Protein AF-A0A819C8R0-F1 (afdb_monomer)

InterPro domains:
  IPR006133 DNA-directed DNA polymerase, family B, exonuclease domain [PF03104] (567-749)
  IPR006134 DNA-directed DNA polymerase, family B, multifunctional domain [PF00136] (825-1023)
  IPR006172 DNA-directed DNA polymerase, family B [SM00486] (573-1024)
  IPR012337 Ribonuclease H-like superfamily [SSF53098] (29-832)
  IPR023211 DNA polymerase, palm domain superfamily [G3DSA:3.90.1600.10] (871-946)
  IPR030559 DNA polymerase zeta catalytic subunit [PTHR45812] (286-1024)
  IPR036397 Ribonuclease H superfamily [G3DSA:3.30.420.10] (570-867)
  IPR043502 DNA/RNA polymerase superfamily [SSF56672] (833-1024)
  IPR056435 DNA polymerase delta/zeta catalytic subunit, N-terminal domain [PF24055] (55-129)
  IPR056447 DNA polymerase zeta catalytic subunit, N-terminal [PF24065] (1-54)

Foldseek 3Di:
DWKFAQFDKDKDKFAADPVFGDQAFPLGGGDGIAIWMWGWAATLVLFIETETEDDDFDKKKWFDPDPDVVVQSLQQLLLLQLLQVVDPPRDNPDHFWRDKDWDWFAAFFFADPGTTIIIITTTRDQVCLVVSQVCLQVCSGPSDRTFIFPSVQRRVLVVLLVLVFFHRDMWDFDDKDWQDAPDDPDDDDDDDDDDDDD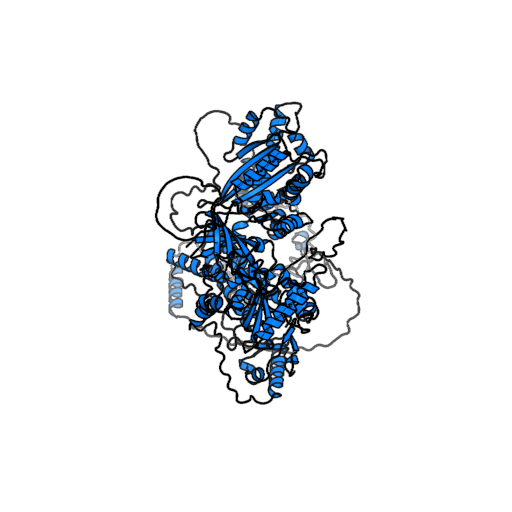PRHHDQFLGPTYIYDYPVRTPSDQDAQQPDANNVLLVVLVVVVVVLCVVVVPPDDLDQDDDPDDDDDDDDPLQVVLLVLLVVLLVVDDFFDPPPPPPPPFPPSNDDDDDPVVVVVVCVVPDDDDPVVVVVVPPPDDDDDDDDDDDDDDDDDDDDDDDPDDDDDDDDPPDPDDDDDDDDDDDDDDDDDDDDDDDDDDDDDDDDDDPVVVVVVVVVVVVVPDDDDDDDDDDPCPDDDDPPDDPDPPDDPDVPPPVPDDDDDFFDDWDDDPPDTDTDDDPDVVRVVQPPDPDPDDDPDPDDDDDDDDDDDPDDDDDVVVVVVCVVPVVVVVVVVPVVPPPPDDDDDDDDDDDDDDPDPDPDDPPPDDDDDDFDQPSFRFAKEKEKFWAWFDPDFPDDDLVPIFTFKMKIKIWTADSSGIDIAIEMEGEPCQFPPPCVPVLQVVLVPDPRYYYDYDHGRVVRLVVVLVCLSVRVGQEYEALACVNGVLSSQSSCCPVPVDRSLLSNASRNDDSDPVSVVLQVVCNDDPHHGDRHSHHYDNQLLLCVVQDDDPDSDLQVLCCVQVVDGDDDDGSNQLSCLRNDPPPDVVVSSVSVVVSVVNSNCRRVSSVVSCVSSVVQLLLSSLSSSLSHHSVCSRVPDLLSSLCSLLVSLCVSVSYIGTFFDQVLLLPFDAFPDDDDDDDDPDDDDPDDDDDDDDDLVVLVVCLVQLDGSNFWNFASVCSSDQDWDDFGSRTDHDHSSVSSPADSVPFWRQDSVRTIGGDVVSPRHSSSSSSSSLVSSLVSLVVVLVVDDCPRPSNVSSVSSNVSSVSSSVCNVVLQCVSNPHRRHTND

Secondary structure (DSSP, 8-state):
-EEEE-SEEEEEEEPPPTTTS-SEETTTEE---EEEEEEEEE-TT--EEEEEEES---EEEEE-S---HHHHHHHHHHHHHHHHHTSTT--TT---EEEEEEEEEEESSS--SS-EEEEEEEES-GGGHHHHHHHHHTT-STTS---EESTTS-HHHHHHHHTT--TTSEEEES--EEPBPS------------------PBP---SSEEEEEEGGGB--PPPPTTSS-SSHHHHHHHHHHHHHHHHTT--S--PPPPPPPPP-PPPPHHHHHHHHHHHHHHHTSPPPPS----------TT-----THHHHHHHGGG-PPPTHHHHTTSSS---------------------------S------------PPP--------------------PPP-PPPHHHHHHHHHHHHHTT-S-----------S---------------SSSGGG-------EEEEEETTEEEEE----HHHHGGG--SSSS---------S------SSPPPPHHHHHHHHHHHHHHHHHHHTTSSSSS-----------------------SS--S----------EEEEEEEEE--SSSS---TTT--EEEEEEEEEEEETTEEEEEEEEEEESSS-----HHHHHHHHTTSTTEEEEEESSHHHHHHHHHHHHHHH--SEEEES-TIIIIIHHHHHHHHHH---HHHHHSS--S-SSHHHHHHHHHTTSSSSPP--TTSEEEEHHHHHHHHS--S---HHHHHHHHH---PPP--HHHHHHHHH---SSHHHHHHHHHHHHHHHHHHHHHHHHHHHHTTHHHHHHHHHHHHT--HHHHHHS-HHHHHHHHHHHHHHHTTEE-B---HHHHHTSPPP------PPP------SPPPP---TTHHHHHHHHTT--GGGEEEETTTTT-SS-EEETTEEE---HHHHHHS-HHHHEEE-TTSEEEE-TTT---HHHHHHHHHHHHHHHHHHHHTTS-TTSHHHHHHHHHHHHHHHHHHHHHHHHT-TTT-SS----

Structure (mmCIF, N/CA/C/O backbone):
data_AF-A0A819C8R0-F1
#
_entry.id   AF-A0A819C8R0-F1
#
loop_
_atom_site.group_PDB
_atom_site.id
_atom_site.type_symbol
_atom_site.label_atom_id
_atom_site.label_alt_id
_atom_site.label_comp_id
_atom_site.label_asym_id
_atom_site.label_entity_id
_atom_site.label_seq_id
_atom_site.pdbx_PDB_ins_code
_atom_site.Cartn_x
_atom_site.Cartn_y
_atom_site.Cartn_z
_atom_site.occupancy
_atom_site.B_iso_or_equiv
_atom_site.auth_seq_id
_atom_site.auth_comp_id
_atom_site.auth_asym_id
_atom_site.auth_atom_id
_atom_site.pdbx_PDB_model_num
ATOM 1 N N . MET A 1 1 ? -9.031 27.195 -8.740 1.00 68.25 1 MET A N 1
ATOM 2 C CA . MET A 1 1 ? -8.776 25.991 -7.933 1.00 68.25 1 MET A CA 1
ATOM 3 C C . MET A 1 1 ? -7.633 25.257 -8.592 1.00 68.25 1 MET A C 1
ATOM 5 O O . MET A 1 1 ? -7.707 25.027 -9.794 1.00 68.25 1 MET A O 1
ATOM 9 N N . ILE A 1 2 ? -6.555 25.013 -7.861 1.00 83.88 2 ILE A N 1
ATOM 10 C CA . ILE A 1 2 ? -5.403 24.279 -8.388 1.00 83.88 2 ILE A CA 1
ATOM 11 C C . ILE A 1 2 ? -5.582 22.817 -7.967 1.00 83.88 2 ILE A C 1
ATOM 13 O O . ILE A 1 2 ? -6.089 22.534 -6.879 1.00 83.88 2 ILE A O 1
ATOM 17 N N . SER A 1 3 ? -5.225 21.898 -8.860 1.00 91.50 3 SER A N 1
ATOM 18 C CA . SER A 1 3 ? -5.372 20.465 -8.650 1.00 91.50 3 SER A CA 1
ATOM 19 C C . SER A 1 3 ? -4.077 19.730 -8.978 1.00 91.50 3 SER A C 1
ATOM 21 O O . SER A 1 3 ? -3.414 20.016 -9.977 1.00 91.50 3 SER A O 1
ATOM 23 N N . VAL A 1 4 ? -3.699 18.777 -8.127 1.00 94.69 4 VAL A N 1
ATOM 24 C CA . VAL A 1 4 ? -2.496 17.948 -8.309 1.00 94.69 4 VAL A CA 1
ATOM 25 C C . VAL A 1 4 ? -2.876 16.486 -8.141 1.00 94.69 4 VAL A C 1
ATOM 27 O O . VAL A 1 4 ? -3.542 16.123 -7.177 1.00 94.69 4 VAL A O 1
ATOM 30 N N . ARG A 1 5 ? -2.493 15.616 -9.075 1.00 95.44 5 ARG A N 1
ATOM 31 C CA . ARG A 1 5 ? -2.719 14.177 -8.923 1.00 95.44 5 ARG A CA 1
ATOM 32 C C . ARG A 1 5 ? -1.682 13.595 -7.967 1.00 95.44 5 ARG A C 1
ATOM 34 O O . ARG A 1 5 ? -0.488 13.789 -8.157 1.00 95.44 5 ARG A O 1
ATOM 41 N N . ILE A 1 6 ? -2.126 12.831 -6.975 1.00 96.00 6 ILE A N 1
ATOM 42 C CA . ILE A 1 6 ? -1.243 12.218 -5.976 1.00 96.00 6 ILE A CA 1
ATOM 43 C C . ILE A 1 6 ? -0.620 10.935 -6.551 1.00 96.00 6 ILE A C 1
ATOM 45 O O . ILE A 1 6 ? -1.221 9.863 -6.459 1.00 96.00 6 ILE A O 1
ATOM 49 N N . VAL A 1 7 ? 0.565 11.024 -7.164 1.00 96.12 7 VAL A N 1
ATOM 50 C CA . VAL A 1 7 ? 1.281 9.849 -7.708 1.00 96.12 7 VAL A CA 1
ATOM 51 C C . VAL A 1 7 ? 2.212 9.241 -6.660 1.00 96.12 7 VAL A C 1
ATOM 53 O O . VAL A 1 7 ? 2.179 8.033 -6.419 1.00 96.12 7 VAL A O 1
ATOM 56 N N . LEU A 1 8 ? 3.006 10.090 -6.010 1.00 95.19 8 LEU A N 1
ATOM 57 C CA . LEU A 1 8 ? 3.966 9.726 -4.972 1.00 95.19 8 LEU A CA 1
ATOM 58 C C . LEU A 1 8 ? 3.951 10.794 -3.880 1.00 95.19 8 LEU A C 1
AT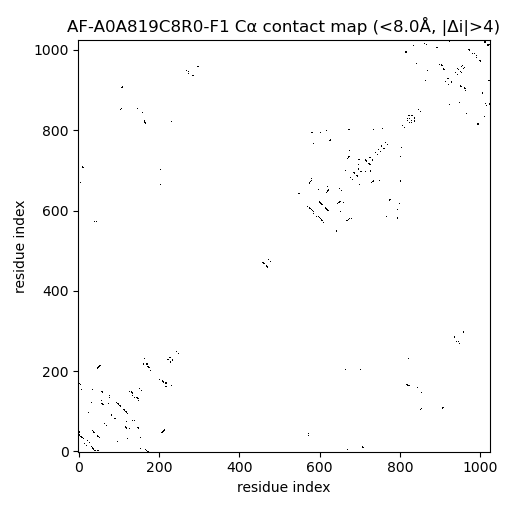OM 60 O O . LEU A 1 8 ? 3.839 11.980 -4.195 1.00 95.19 8 LEU A O 1
ATOM 64 N N . THR A 1 9 ? 4.119 10.391 -2.621 1.00 94.50 9 THR A N 1
ATOM 65 C CA . THR A 1 9 ? 4.403 11.339 -1.544 1.00 94.50 9 THR A CA 1
ATOM 66 C C . THR A 1 9 ? 5.611 10.913 -0.726 1.00 94.50 9 THR A C 1
ATOM 68 O O . THR A 1 9 ? 5.942 9.730 -0.629 1.00 94.50 9 THR A O 1
ATOM 71 N N . ASP A 1 10 ? 6.280 11.893 -0.137 1.00 91.44 10 ASP A N 1
ATOM 72 C CA . ASP A 1 10 ? 7.271 11.684 0.906 1.00 91.44 10 ASP A CA 1
ATOM 73 C C . ASP A 1 10 ? 7.130 12.760 1.990 1.00 91.44 10 ASP A C 1
ATOM 75 O O . ASP A 1 10 ? 6.223 13.590 1.950 1.00 91.44 10 ASP A O 1
ATOM 79 N N . HIS A 1 11 ? 7.991 12.710 3.001 1.00 92.19 11 HIS A N 1
ATOM 80 C CA . HIS A 1 11 ? 8.054 13.751 4.018 1.00 92.19 11 HIS A CA 1
ATOM 81 C C . HIS A 1 11 ? 9.499 14.046 4.404 1.00 92.19 11 HIS A C 1
ATOM 83 O O . HIS A 1 11 ? 10.358 13.151 4.395 1.00 92.19 11 HIS A O 1
ATOM 89 N N . TYR A 1 12 ? 9.736 15.291 4.798 1.00 90.69 12 TYR A N 1
ATOM 90 C CA . TYR A 1 12 ? 11.012 15.785 5.297 1.00 90.69 12 TYR A CA 1
ATOM 91 C C . TYR A 1 12 ? 10.785 16.734 6.478 1.00 90.69 12 TYR A C 1
ATOM 93 O O . TYR A 1 12 ? 9.657 17.151 6.736 1.00 90.69 12 TYR A O 1
ATOM 101 N N . LEU A 1 13 ? 11.848 17.020 7.225 1.00 90.38 13 LEU A N 1
ATOM 102 C CA . LEU A 1 13 ? 11.830 18.015 8.293 1.00 90.38 13 LEU A CA 1
ATOM 103 C C . LEU A 1 13 ? 12.478 19.296 7.765 1.00 90.38 13 LEU A C 1
ATOM 105 O O . LEU A 1 13 ? 13.355 19.243 6.911 1.00 90.38 13 LEU A O 1
ATOM 109 N N . THR A 1 14 ? 12.026 20.450 8.232 1.00 88.75 14 THR A N 1
ATOM 110 C CA . THR A 1 14 ? 12.629 21.745 7.887 1.00 88.75 14 THR A CA 1
ATOM 111 C C . THR A 1 14 ? 12.354 22.754 8.989 1.00 88.75 14 THR A C 1
ATOM 113 O O . THR A 1 14 ? 11.478 22.531 9.820 1.00 88.75 14 THR A O 1
ATOM 116 N N . SER A 1 15 ? 13.081 23.869 9.017 1.00 88.00 15 SER A N 1
ATOM 117 C CA . SER A 1 15 ? 12.742 25.000 9.886 1.00 88.00 15 SER A CA 1
ATOM 118 C C . SER A 1 15 ? 11.343 25.535 9.572 1.00 88.00 15 SER A C 1
ATOM 120 O O . SER A 1 15 ? 10.987 25.641 8.396 1.00 88.00 15 SER A O 1
ATOM 122 N N . ALA A 1 16 ? 10.589 25.904 10.612 1.00 86.12 16 ALA A N 1
ATOM 123 C CA . ALA A 1 16 ? 9.254 26.482 10.472 1.00 86.12 16 ALA A CA 1
ATOM 124 C C . ALA A 1 16 ? 9.295 27.760 9.624 1.00 86.12 16 ALA A C 1
ATOM 126 O O . ALA A 1 16 ? 10.103 28.658 9.877 1.00 86.12 16 ALA A O 1
ATOM 127 N N . ASN A 1 17 ? 8.418 27.843 8.626 1.00 83.62 17 ASN A N 1
ATOM 128 C CA . ASN A 1 17 ? 8.261 29.040 7.817 1.00 83.62 17 ASN A CA 1
ATOM 129 C C . ASN A 1 17 ? 7.144 29.905 8.401 1.00 83.62 17 ASN A C 1
ATOM 131 O O . ASN A 1 17 ? 5.997 29.486 8.384 1.00 83.62 17 ASN A O 1
ATOM 135 N N . SER A 1 18 ? 7.435 31.130 8.840 1.00 81.81 18 SER A N 1
ATOM 136 C CA . SER A 1 18 ? 6.437 32.011 9.466 1.00 81.81 18 SER A CA 1
ATOM 137 C C . SER A 1 18 ? 5.222 32.339 8.588 1.00 81.81 18 SER A C 1
ATOM 139 O O . SER A 1 18 ? 4.223 32.821 9.107 1.00 81.81 18 SER A O 1
ATOM 141 N N . GLN A 1 19 ? 5.301 32.124 7.270 1.00 82.38 19 GLN A N 1
ATOM 142 C CA . GLN A 1 19 ? 4.170 32.313 6.359 1.00 82.38 19 GLN A CA 1
ATOM 143 C C . GLN A 1 19 ? 3.144 31.168 6.422 1.00 82.38 19 GLN A C 1
ATOM 145 O O . GLN A 1 19 ? 1.968 31.406 6.166 1.00 82.38 19 GLN A O 1
ATOM 150 N N . PHE A 1 20 ? 3.578 29.943 6.733 1.00 83.44 20 PHE A N 1
ATOM 151 C CA . PHE A 1 20 ? 2.744 28.734 6.653 1.00 83.44 20 PHE A CA 1
ATOM 152 C C . PHE A 1 20 ? 2.712 27.917 7.945 1.00 83.44 20 PHE A C 1
ATOM 154 O O . PHE A 1 20 ? 1.783 27.152 8.162 1.00 83.44 20 PHE A O 1
ATOM 161 N N . ASP A 1 21 ? 3.712 28.060 8.804 1.00 85.88 21 ASP A N 1
ATOM 162 C CA . ASP A 1 21 ? 3.907 27.264 10.004 1.00 85.88 21 ASP A CA 1
ATOM 163 C C . ASP A 1 21 ? 3.942 28.160 11.241 1.00 85.88 21 ASP A C 1
ATOM 165 O O . ASP A 1 21 ? 4.452 29.285 11.234 1.00 85.88 21 ASP A O 1
ATOM 169 N N . ARG A 1 22 ? 3.469 27.615 12.363 1.00 82.56 22 ARG A N 1
ATOM 170 C CA . ARG A 1 22 ? 3.644 28.256 13.666 1.00 82.56 22 ARG A CA 1
ATOM 171 C C . ARG A 1 22 ? 5.119 28.228 14.058 1.00 82.56 22 ARG A C 1
ATOM 173 O O . ARG A 1 22 ? 5.788 27.204 13.941 1.00 82.56 22 ARG A O 1
ATOM 180 N N . VAL A 1 23 ? 5.608 29.348 14.587 1.00 84.19 23 VAL A N 1
ATOM 181 C CA . VAL A 1 23 ? 7.002 29.488 15.053 1.00 84.19 23 VAL A CA 1
ATOM 182 C C . VAL A 1 23 ? 7.140 29.139 16.542 1.00 84.19 23 VAL A C 1
ATOM 184 O O . VAL A 1 23 ? 8.233 28.847 17.030 1.00 84.19 23 VAL A O 1
ATOM 187 N N . TYR A 1 24 ? 6.029 29.113 17.280 1.00 84.25 24 TYR A N 1
ATOM 188 C CA . TYR A 1 24 ? 6.005 28.837 18.712 1.00 84.25 24 TYR A CA 1
ATOM 189 C C . TYR A 1 24 ? 4.935 27.797 19.057 1.00 84.25 24 TYR A C 1
ATOM 191 O O . TYR A 1 24 ? 3.807 27.864 18.563 1.00 84.25 24 TYR A O 1
ATOM 199 N N . SER A 1 25 ? 5.296 26.818 19.888 1.00 84.75 25 SER A N 1
ATOM 200 C CA . SER A 1 25 ? 4.382 25.762 20.327 1.00 84.75 25 SER A CA 1
ATOM 201 C C . SER A 1 25 ? 3.479 26.252 21.460 1.00 84.75 25 SER A C 1
ATOM 203 O O . SER A 1 25 ? 3.887 27.045 22.312 1.00 84.75 25 SER A O 1
ATOM 205 N N . LYS A 1 26 ? 2.264 25.694 21.533 1.00 82.94 26 LYS A N 1
ATOM 206 C CA . LYS A 1 26 ? 1.337 25.886 22.660 1.00 82.94 26 LYS A CA 1
ATOM 207 C C . LYS A 1 26 ? 1.914 25.404 23.997 1.00 82.94 26 LYS A C 1
ATOM 209 O O . LYS A 1 26 ? 1.530 25.921 25.041 1.00 82.94 26 LYS A O 1
ATOM 214 N N . LEU A 1 27 ? 2.893 24.497 23.964 1.00 84.56 27 LEU A N 1
ATOM 215 C CA . LEU A 1 27 ? 3.657 24.034 25.127 1.00 84.56 27 LEU A CA 1
ATOM 216 C C . LEU A 1 27 ? 4.764 25.014 25.565 1.00 84.56 27 LEU A C 1
ATOM 218 O O . LEU A 1 27 ? 5.624 24.663 26.371 1.00 84.56 27 LEU A O 1
ATOM 222 N N . ARG A 1 28 ? 4.726 26.256 25.065 1.00 83.62 28 ARG A N 1
ATOM 223 C CA . ARG A 1 28 ? 5.588 27.377 25.464 1.00 83.62 28 ARG A CA 1
ATOM 224 C C . ARG A 1 28 ? 7.070 27.171 25.169 1.00 83.62 28 ARG A C 1
ATOM 226 O O . ARG A 1 28 ? 7.935 27.428 26.005 1.00 83.62 28 ARG A O 1
ATOM 233 N N . HIS A 1 29 ? 7.373 26.716 23.959 1.00 82.31 29 HIS A N 1
ATOM 234 C CA . HIS A 1 29 ? 8.745 26.629 23.471 1.00 82.31 29 HIS A CA 1
ATOM 235 C C . HIS A 1 29 ? 8.831 26.932 21.969 1.00 82.31 29 HIS A C 1
ATOM 237 O O . HIS A 1 29 ? 7.864 26.700 21.235 1.00 82.31 29 HIS A O 1
ATOM 243 N N . PRO A 1 30 ? 9.982 27.434 21.485 1.00 84.88 30 PRO A N 1
ATOM 244 C CA . PRO A 1 30 ? 10.175 27.710 20.067 1.00 84.88 30 PRO A CA 1
ATOM 245 C C . PRO A 1 30 ? 10.169 26.419 19.241 1.00 84.88 30 PRO A C 1
ATOM 247 O O . PRO A 1 30 ? 10.704 25.385 19.660 1.00 84.88 30 PRO A O 1
ATOM 250 N N . ILE A 1 31 ? 9.574 26.492 18.051 1.00 86.44 31 ILE A N 1
ATOM 251 C CA . ILE A 1 31 ? 9.534 25.395 17.085 1.00 86.44 31 ILE A CA 1
ATOM 252 C C . ILE A 1 31 ? 10.809 25.453 16.246 1.00 86.44 31 ILE A C 1
ATOM 254 O O . ILE A 1 31 ? 11.029 26.388 15.483 1.00 86.44 31 ILE A O 1
ATOM 258 N N . LYS A 1 32 ? 11.668 24.440 16.399 1.00 85.62 32 LYS A N 1
ATOM 259 C CA . LYS A 1 32 ? 12.926 24.345 15.640 1.00 85.62 32 LYS A CA 1
ATOM 260 C C . LYS A 1 32 ? 12.719 23.746 14.254 1.00 85.62 32 LYS A C 1
ATOM 262 O O . LYS A 1 32 ? 13.340 24.196 13.297 1.00 85.62 32 LYS A O 1
ATOM 267 N N . GLN A 1 33 ? 11.882 22.715 14.163 1.00 89.56 33 GLN A N 1
ATOM 268 C CA . GLN A 1 33 ? 11.617 21.984 12.931 1.00 89.56 33 GLN A CA 1
ATOM 269 C C . GLN A 1 33 ? 10.147 21.587 12.848 1.00 89.56 33 GLN A C 1
ATOM 271 O O . GLN A 1 33 ? 9.518 21.346 13.874 1.00 89.56 33 GLN A O 1
ATOM 276 N N . VAL A 1 34 ? 9.632 21.475 11.629 1.00 91.44 34 VAL A N 1
ATOM 277 C CA . VAL A 1 34 ? 8.289 20.991 11.309 1.00 91.44 34 VAL A CA 1
ATOM 278 C C . VAL A 1 34 ? 8.364 19.916 10.221 1.00 91.44 34 VAL A C 1
ATOM 280 O O . VAL A 1 34 ? 9.242 19.986 9.353 1.00 91.44 34 VAL A O 1
ATOM 283 N N . PRO A 1 35 ? 7.481 18.906 10.260 1.00 94.25 35 PRO A N 1
ATOM 284 C CA . PRO A 1 35 ? 7.353 17.936 9.188 1.00 94.25 35 PRO A CA 1
ATOM 285 C C . PRO A 1 35 ? 6.516 18.501 8.040 1.00 94.25 35 PRO A C 1
ATOM 287 O O . PRO A 1 35 ? 5.397 18.963 8.241 1.00 94.25 35 PRO A O 1
ATOM 290 N N . ILE A 1 36 ? 7.051 18.402 6.826 1.00 93.44 36 ILE A N 1
ATOM 291 C CA . ILE A 1 36 ? 6.379 18.798 5.587 1.00 93.44 36 ILE A CA 1
ATOM 292 C C . ILE A 1 36 ? 6.186 17.563 4.721 1.00 93.44 36 ILE A C 1
ATOM 294 O O . ILE A 1 36 ? 7.118 16.774 4.526 1.00 93.44 36 ILE A O 1
ATOM 298 N N . ILE A 1 37 ? 4.977 17.399 4.185 1.00 95.06 37 ILE A N 1
ATOM 299 C CA . ILE A 1 37 ? 4.678 16.351 3.205 1.00 95.06 37 ILE A CA 1
ATOM 300 C C . ILE A 1 37 ? 4.879 16.922 1.812 1.00 95.06 37 ILE A C 1
ATOM 302 O O . ILE A 1 37 ? 4.300 17.955 1.479 1.00 95.06 37 ILE A O 1
ATOM 306 N N . ARG A 1 38 ? 5.662 16.230 0.981 1.00 94.44 38 ARG A N 1
ATOM 307 C CA . ARG A 1 38 ? 5.784 16.568 -0.437 1.00 94.44 38 ARG A CA 1
ATOM 308 C C . ARG A 1 38 ? 4.967 15.607 -1.269 1.00 94.44 38 ARG A C 1
ATOM 310 O O . ARG A 1 38 ? 5.062 14.392 -1.102 1.00 94.44 38 ARG A O 1
ATOM 317 N N . ILE A 1 39 ? 4.188 16.153 -2.189 1.00 96.31 39 ILE A N 1
ATOM 318 C CA . ILE A 1 39 ? 3.348 15.405 -3.118 1.00 96.31 39 ILE A CA 1
ATOM 319 C C . ILE A 1 39 ? 3.843 15.683 -4.533 1.00 96.31 39 ILE A C 1
ATOM 321 O O . ILE A 1 39 ? 3.960 16.836 -4.946 1.00 96.31 39 ILE A O 1
ATOM 325 N N . PHE A 1 40 ? 4.105 14.616 -5.283 1.00 97.00 40 PHE A N 1
ATOM 326 C CA . PHE A 1 40 ? 4.537 14.682 -6.673 1.00 97.00 40 PHE A CA 1
ATOM 327 C C . PHE A 1 40 ? 3.455 14.128 -7.595 1.00 97.00 40 PHE A C 1
ATOM 329 O O . PHE A 1 40 ? 2.927 13.032 -7.370 1.00 97.00 40 PHE A O 1
ATOM 336 N N . GLY A 1 41 ? 3.181 14.856 -8.675 1.00 96.00 41 GLY A N 1
ATOM 337 C CA . GLY A 1 41 ? 2.363 14.362 -9.775 1.00 96.00 41 GLY A CA 1
ATOM 338 C C . GLY A 1 41 ? 1.882 15.457 -10.724 1.00 96.00 41 GLY A C 1
ATOM 339 O O . GLY A 1 41 ? 2.185 16.634 -10.528 1.00 96.00 41 GLY A O 1
ATOM 340 N N . PRO A 1 42 ? 1.179 15.081 -11.803 1.00 95.62 42 PRO A N 1
ATOM 341 C CA . PRO A 1 42 ? 0.703 16.033 -12.795 1.00 95.62 42 PRO A CA 1
ATOM 342 C C . PRO A 1 42 ? -0.554 16.781 -12.332 1.00 95.62 42 PRO A C 1
ATOM 344 O O . PRO A 1 42 ? -1.403 16.222 -11.634 1.00 95.62 42 PRO A O 1
ATOM 347 N N . ASN A 1 43 ? -0.714 18.028 -12.774 1.00 93.69 43 ASN A N 1
ATOM 348 C CA . ASN A 1 43 ? -1.997 18.734 -12.711 1.00 93.69 43 ASN A CA 1
ATOM 349 C C . ASN A 1 43 ? -2.938 18.305 -13.859 1.00 93.69 43 ASN A C 1
ATOM 351 O O . ASN A 1 43 ? -2.584 17.474 -14.696 1.00 93.69 43 ASN A O 1
ATOM 355 N N . GLU A 1 44 ? -4.139 18.883 -13.933 1.00 90.12 44 GLU A N 1
ATOM 356 C CA . GLU A 1 44 ? -5.116 18.598 -15.005 1.00 90.12 44 GLU A CA 1
ATOM 357 C C . GLU A 1 44 ? -4.596 18.867 -16.428 1.00 90.12 44 GLU A C 1
ATOM 359 O O . GLU A 1 44 ? -5.023 18.211 -17.378 1.00 90.12 44 GLU A O 1
ATOM 364 N N . ALA A 1 45 ? -3.652 19.801 -16.579 1.00 90.75 45 ALA A N 1
ATOM 365 C CA . ALA A 1 45 ? -3.013 20.116 -17.856 1.00 90.75 45 ALA A CA 1
ATOM 366 C C . ALA A 1 45 ? -1.823 19.192 -18.188 1.00 90.75 45 ALA A C 1
ATOM 368 O O . ALA A 1 45 ? -1.217 19.341 -19.248 1.00 90.75 45 ALA A O 1
ATOM 369 N N . GLY A 1 46 ? -1.470 18.264 -17.293 1.00 91.38 46 GLY A N 1
ATOM 370 C CA . GLY A 1 46 ? -0.350 17.338 -17.455 1.00 91.38 46 GLY A CA 1
ATOM 371 C C . GLY A 1 46 ? 1.020 17.887 -17.043 1.00 91.38 46 GLY A C 1
ATOM 372 O O . GLY A 1 46 ? 2.009 17.169 -17.186 1.00 91.38 46 GLY A O 1
ATOM 373 N N . LYS A 1 47 ? 1.101 19.113 -16.506 1.00 93.50 47 LYS A N 1
ATOM 374 C CA . LYS A 1 47 ? 2.360 19.694 -16.004 1.00 93.50 47 LYS A CA 1
ATOM 375 C C . LYS A 1 47 ? 2.759 19.049 -14.685 1.00 93.50 47 LYS A C 1
ATOM 377 O O . LYS A 1 47 ? 1.904 18.877 -13.815 1.00 93.50 47 LYS A O 1
ATOM 382 N N . LYS A 1 48 ? 4.042 18.723 -14.518 1.00 95.25 48 LYS A N 1
ATOM 383 C CA . LYS A 1 48 ? 4.568 18.083 -13.300 1.00 95.25 48 LYS A CA 1
ATOM 384 C C . LYS A 1 48 ? 4.658 19.081 -12.148 1.00 95.25 48 LYS A C 1
ATOM 386 O O . LYS A 1 48 ? 5.227 20.160 -12.301 1.00 95.25 48 LYS A O 1
ATOM 391 N N . VAL A 1 49 ? 4.107 18.707 -10.996 1.00 95.75 49 VAL A N 1
ATOM 392 C CA . VAL A 1 49 ? 4.013 19.560 -9.809 1.00 95.75 49 VAL A CA 1
ATOM 393 C C . VAL A 1 49 ? 4.717 18.908 -8.621 1.00 95.75 49 VAL A C 1
ATOM 395 O O . VAL A 1 49 ? 4.536 17.714 -8.369 1.00 95.75 49 VAL A O 1
ATOM 398 N N . CYS A 1 50 ? 5.479 19.713 -7.878 1.00 95.56 50 CYS A N 1
ATOM 399 C CA . CYS A 1 50 ? 5.913 19.427 -6.511 1.00 95.56 50 CYS A CA 1
ATOM 400 C C . CYS A 1 50 ? 5.100 20.297 -5.547 1.00 95.56 50 CYS A C 1
ATOM 402 O O . CYS A 1 50 ? 5.178 21.521 -5.591 1.00 95.56 50 CYS A O 1
ATOM 404 N N . LEU A 1 51 ? 4.310 19.675 -4.683 1.00 95.12 51 LEU A N 1
ATOM 405 C CA . LEU A 1 51 ? 3.485 20.365 -3.695 1.00 95.12 51 LEU A CA 1
ATOM 406 C C . LEU A 1 51 ? 4.054 20.122 -2.298 1.00 95.12 51 LEU A C 1
ATOM 408 O O . LEU A 1 51 ? 4.231 18.967 -1.922 1.00 95.12 51 LEU A O 1
ATOM 412 N N . HIS A 1 52 ? 4.297 21.185 -1.537 1.00 94.62 52 HIS A N 1
ATOM 413 C CA . HIS A 1 52 ? 4.700 21.152 -0.131 1.00 94.62 52 HIS A CA 1
ATOM 414 C C . HIS A 1 52 ? 3.488 21.467 0.742 1.00 94.62 52 HIS A C 1
ATOM 416 O O . HIS A 1 52 ? 2.863 22.517 0.597 1.00 94.62 52 HIS A O 1
ATOM 422 N N . LEU A 1 53 ? 3.134 20.531 1.617 1.00 94.12 53 LEU A N 1
ATOM 423 C CA . LEU A 1 53 ? 1.961 20.617 2.476 1.00 94.12 53 LEU A CA 1
ATOM 424 C C . LEU A 1 53 ? 2.385 20.850 3.931 1.00 94.12 53 LEU A C 1
ATOM 426 O O . LEU A 1 53 ? 3.065 20.007 4.526 1.00 94.12 53 LEU A O 1
ATOM 430 N N . HIS A 1 54 ? 1.966 21.996 4.467 1.00 94.38 54 HIS A N 1
ATOM 431 C CA . HIS A 1 54 ? 2.329 22.526 5.784 1.00 94.38 54 HIS A CA 1
ATOM 432 C C . HIS A 1 54 ? 1.251 22.264 6.845 1.00 94.38 54 HIS A C 1
ATOM 434 O O . HIS A 1 54 ? 0.099 21.983 6.516 1.00 94.38 54 HIS A O 1
ATOM 440 N N . GLY A 1 55 ? 1.621 22.385 8.126 1.00 91.69 55 GLY A N 1
ATOM 441 C CA . GLY A 1 55 ? 0.671 22.362 9.248 1.00 91.69 55 GLY A CA 1
ATOM 442 C C . GLY A 1 55 ? 0.204 20.979 9.724 1.00 91.69 55 GLY A C 1
ATOM 443 O O . GLY A 1 55 ? -0.747 20.895 10.502 1.00 91.69 55 GLY A O 1
ATOM 444 N N . ILE A 1 56 ? 0.847 19.883 9.301 1.00 93.00 56 ILE A N 1
ATOM 445 C CA . ILE A 1 56 ? 0.425 18.516 9.655 1.00 93.00 56 ILE A CA 1
ATOM 446 C C . ILE A 1 56 ? 1.484 17.806 10.481 1.00 93.00 56 ILE A C 1
ATOM 448 O O . ILE A 1 56 ? 2.606 17.638 10.025 1.00 93.00 56 ILE A O 1
ATOM 452 N N . PHE A 1 57 ? 1.095 17.284 11.643 1.00 94.81 57 PHE A N 1
ATOM 453 C CA . PHE A 1 57 ? 2.002 16.590 12.550 1.00 94.81 57 PHE A CA 1
ATOM 454 C C . PHE A 1 57 ? 1.579 15.127 12.751 1.00 94.81 57 PHE A C 1
ATOM 456 O O . PHE A 1 57 ? 0.385 14.854 12.916 1.00 94.81 57 PHE A O 1
ATOM 463 N N . PRO A 1 58 ? 2.527 14.171 12.752 1.00 96.81 58 PRO A N 1
ATOM 464 C CA . PRO A 1 58 ? 2.250 12.794 13.148 1.00 96.81 58 PRO A CA 1
ATOM 465 C C . PRO A 1 58 ? 1.736 12.734 14.584 1.00 96.81 58 PRO A C 1
ATOM 467 O O . PRO A 1 58 ? 2.191 13.495 15.438 1.00 96.81 58 PRO A O 1
ATOM 470 N N . TYR A 1 59 ? 0.849 11.788 14.880 1.00 97.44 59 TYR A N 1
ATOM 471 C CA . TYR A 1 59 ? 0.310 11.653 16.230 1.00 97.44 59 TYR A CA 1
ATOM 472 C C . TYR A 1 59 ? 0.072 10.195 16.640 1.00 97.44 59 TYR A C 1
ATOM 474 O O . TYR A 1 59 ? -0.010 9.285 15.810 1.00 97.44 59 TYR A O 1
ATOM 482 N N . LEU A 1 60 ? -0.074 9.996 17.949 1.00 97.75 60 LEU A N 1
ATOM 483 C CA . LEU A 1 60 ? -0.677 8.808 18.555 1.00 97.75 60 LEU A CA 1
ATOM 484 C C . LEU A 1 60 ? -1.654 9.238 19.650 1.00 97.75 60 LEU A C 1
ATOM 486 O O . LEU A 1 60 ? -1.623 10.387 20.099 1.00 97.75 60 LEU A O 1
ATOM 490 N N . LEU A 1 61 ? -2.512 8.319 20.095 1.00 98.06 61 LEU A N 1
ATOM 491 C CA . LEU A 1 61 ? -3.426 8.582 21.204 1.00 98.06 61 LEU A CA 1
ATOM 492 C C . LEU A 1 61 ? -3.203 7.639 22.385 1.00 98.06 61 LEU A C 1
ATOM 494 O O . LEU A 1 61 ? -2.901 6.458 22.208 1.00 98.06 61 LEU A O 1
ATOM 498 N N . VAL A 1 62 ? -3.422 8.153 23.594 1.00 97.38 62 VAL A N 1
ATOM 499 C CA . VAL A 1 62 ? -3.463 7.367 24.835 1.00 97.38 62 VAL A CA 1
ATOM 500 C C . VAL A 1 62 ? -4.687 7.742 25.654 1.00 97.38 62 VAL A C 1
ATOM 502 O O . VAL A 1 62 ? -5.115 8.894 25.656 1.00 97.38 62 VAL A O 1
ATOM 505 N N . LYS A 1 63 ? -5.291 6.768 26.336 1.00 95.50 63 LYS A N 1
ATOM 506 C CA . LYS A 1 63 ? -6.477 7.016 27.165 1.00 95.50 63 LYS A CA 1
ATOM 507 C C . LYS A 1 63 ? -6.126 7.971 28.309 1.00 95.50 63 LYS A C 1
ATOM 509 O O . LYS A 1 63 ? -5.137 7.743 29.003 1.00 95.50 63 LYS A O 1
ATOM 514 N N . SER A 1 64 ? -6.947 8.996 28.523 1.00 94.81 64 SER A N 1
ATOM 515 C CA . SER A 1 64 ? -6.717 9.957 29.596 1.00 94.81 64 SER A CA 1
ATOM 516 C C . SER A 1 64 ? -7.247 9.450 30.945 1.00 94.81 64 SER A C 1
ATOM 518 O O . SER A 1 64 ? -8.407 9.029 31.016 1.00 94.81 64 SER A O 1
ATOM 520 N N . PRO A 1 65 ? -6.448 9.510 32.027 1.00 92.12 65 PRO A N 1
ATOM 521 C CA . PRO A 1 65 ? -6.941 9.282 33.384 1.00 92.12 65 PRO A CA 1
ATOM 522 C C . PRO A 1 65 ? -7.713 10.475 33.966 1.00 92.12 65 PRO A C 1
ATOM 524 O O . PRO A 1 65 ? -8.532 10.278 34.861 1.00 92.12 65 PRO A O 1
ATOM 527 N N . THR A 1 66 ? -7.436 11.699 33.501 1.00 91.25 66 THR A N 1
ATOM 528 C CA . THR A 1 66 ? -7.972 12.950 34.070 1.00 91.25 66 THR A CA 1
ATOM 529 C C . THR A 1 66 ? -8.242 13.989 32.978 1.00 91.25 66 THR A C 1
ATOM 531 O O . THR A 1 66 ? -7.662 13.945 31.896 1.00 91.25 66 THR A O 1
ATOM 534 N N . ASP A 1 67 ? -9.099 14.964 33.262 1.00 88.12 67 ASP A N 1
ATOM 535 C CA . ASP A 1 67 ? -9.396 16.054 32.322 1.00 88.12 67 ASP A CA 1
ATOM 536 C C . ASP A 1 67 ? -8.488 17.276 32.524 1.00 88.12 67 ASP A C 1
ATOM 538 O O . ASP A 1 67 ? -8.658 18.311 31.880 1.00 88.12 67 ASP A O 1
ATOM 542 N N . GLU A 1 68 ? -7.531 17.186 33.447 1.00 90.00 68 GLU A N 1
ATOM 543 C CA . GLU A 1 68 ? -6.682 18.307 33.817 1.00 90.00 68 GLU A CA 1
ATOM 544 C C . GLU A 1 68 ? -5.626 18.563 32.741 1.00 90.00 68 GLU A C 1
ATOM 546 O O . GLU A 1 68 ? -4.754 17.735 32.491 1.00 90.00 68 GLU A O 1
ATOM 551 N N . ILE A 1 69 ? -5.643 19.762 32.153 1.00 87.31 69 ILE A N 1
ATOM 552 C CA . ILE A 1 69 ? -4.674 20.184 31.125 1.00 87.31 69 ILE A CA 1
ATOM 553 C C . ILE A 1 69 ? -3.226 20.035 31.624 1.00 87.31 69 ILE A C 1
ATOM 555 O O . ILE A 1 69 ? -2.357 19.578 30.885 1.00 87.31 69 ILE A O 1
ATOM 559 N N . ARG A 1 70 ? -2.984 20.327 32.911 1.00 90.56 70 ARG A N 1
ATOM 560 C CA . ARG A 1 70 ? -1.669 20.166 33.556 1.00 90.56 70 ARG A CA 1
ATOM 561 C C . ARG A 1 70 ? -1.152 18.729 33.499 1.00 90.56 70 ARG A C 1
ATOM 563 O O . ARG A 1 70 ? 0.052 18.530 33.383 1.00 90.56 70 ARG A O 1
ATOM 570 N N . TYR A 1 71 ? -2.040 17.736 33.567 1.00 93.19 71 TYR A N 1
ATOM 571 C CA . TYR A 1 71 ? -1.655 16.333 33.432 1.00 93.19 71 TYR A CA 1
ATOM 572 C C . TYR A 1 71 ? -1.141 16.047 32.017 1.00 93.19 71 TYR A C 1
ATOM 574 O O . TYR A 1 71 ? -0.123 15.381 31.858 1.00 93.19 71 TYR A O 1
ATOM 582 N N . GLY A 1 72 ? -1.797 16.599 30.991 1.00 92.69 72 GLY A N 1
ATOM 583 C CA . GLY A 1 72 ? -1.334 16.506 29.605 1.00 92.69 72 GLY A CA 1
ATOM 584 C C . GLY A 1 72 ? 0.051 17.136 29.403 1.00 92.69 72 GLY A C 1
ATOM 585 O O . GLY A 1 72 ? 0.932 16.522 28.803 1.00 92.69 72 GLY A O 1
ATOM 586 N N . GLU A 1 73 ? 0.289 18.321 29.968 1.00 92.25 73 GLU A N 1
ATOM 587 C CA . GLU A 1 73 ? 1.606 18.977 29.918 1.00 92.25 73 GLU A CA 1
ATOM 588 C C . GLU A 1 73 ? 2.695 18.147 30.624 1.00 92.25 73 GLU A C 1
ATOM 590 O O . GLU A 1 73 ? 3.795 17.985 30.092 1.00 92.25 73 GLU A O 1
ATOM 595 N N . GLN A 1 74 ? 2.388 17.565 31.789 1.00 94.38 74 GLN A N 1
ATOM 596 C CA . GLN A 1 74 ? 3.294 16.662 32.509 1.00 94.38 74 GLN A CA 1
ATOM 597 C C . GLN A 1 74 ? 3.588 15.383 31.718 1.00 94.38 74 GLN A C 1
ATOM 599 O O . GLN A 1 74 ? 4.735 14.936 31.676 1.00 94.38 74 GLN A O 1
ATOM 604 N N . LEU A 1 75 ? 2.572 14.817 31.065 1.00 95.62 75 LEU A N 1
ATOM 605 C CA . LEU A 1 75 ? 2.712 13.648 30.203 1.00 95.62 75 LEU A CA 1
ATOM 606 C C . LEU A 1 75 ? 3.649 13.943 29.026 1.00 95.62 75 LEU A C 1
ATOM 608 O O . LEU A 1 75 ? 4.563 13.161 28.771 1.00 95.62 75 LEU A O 1
ATOM 612 N N . ALA A 1 76 ? 3.472 15.084 28.354 1.00 95.00 76 ALA A N 1
ATOM 613 C CA . ALA A 1 76 ? 4.344 15.514 27.261 1.00 95.00 76 ALA A CA 1
ATOM 614 C C . ALA A 1 76 ? 5.802 15.687 27.724 1.00 95.00 76 ALA A C 1
ATOM 616 O O . ALA A 1 76 ? 6.716 15.155 27.095 1.00 95.00 76 ALA A O 1
ATOM 617 N N . GLN A 1 77 ? 6.024 16.356 28.862 1.00 93.62 77 GLN A N 1
ATOM 618 C CA . GLN A 1 77 ? 7.364 16.551 29.429 1.00 93.62 77 GLN A CA 1
ATOM 619 C C . GLN A 1 77 ? 8.029 15.228 29.833 1.00 93.62 77 GLN A C 1
ATOM 621 O O . GLN A 1 77 ? 9.205 15.010 29.537 1.00 93.62 77 GLN A O 1
ATOM 626 N N . SER A 1 78 ? 7.285 14.332 30.488 1.00 95.44 78 SER A N 1
ATOM 627 C CA . SER A 1 78 ? 7.795 13.015 30.872 1.00 95.44 78 SER A CA 1
ATOM 628 C C . SER A 1 78 ? 8.113 12.155 29.652 1.00 95.44 78 SER A C 1
ATOM 630 O O . SER A 1 78 ? 9.075 11.388 29.697 1.00 95.44 78 SER A O 1
ATOM 632 N N . LEU A 1 79 ? 7.323 12.263 28.581 1.00 95.94 79 LEU A N 1
ATOM 633 C CA . LEU A 1 79 ? 7.546 11.529 27.343 1.00 95.94 79 LEU A CA 1
ATOM 634 C C . LEU A 1 79 ? 8.797 12.032 26.615 1.00 95.94 79 LEU A C 1
ATOM 636 O O . LEU A 1 79 ? 9.630 11.213 26.236 1.00 95.94 79 LEU A O 1
ATOM 640 N N . ASP A 1 80 ? 8.975 13.351 26.485 1.00 94.38 80 ASP A N 1
ATOM 641 C CA . ASP A 1 80 ? 10.206 13.944 25.942 1.00 94.38 80 ASP A CA 1
ATOM 642 C C . ASP A 1 80 ? 11.442 13.456 26.710 1.00 94.38 80 ASP A C 1
ATOM 644 O O . ASP A 1 80 ? 12.416 13.005 26.107 1.00 94.38 80 ASP A O 1
ATOM 648 N N . MET A 1 81 ? 11.387 13.479 28.047 1.00 93.12 81 MET A N 1
ATOM 649 C CA . MET A 1 81 ? 12.484 13.011 28.896 1.00 93.12 81 MET A CA 1
ATOM 650 C C . MET A 1 81 ? 12.781 11.522 28.680 1.00 93.12 81 MET A C 1
ATOM 652 O O . MET A 1 81 ? 13.941 11.151 28.511 1.00 93.12 81 MET A O 1
ATOM 656 N N . ALA A 1 82 ? 11.753 10.669 28.644 1.00 94.12 82 ALA A N 1
ATOM 657 C CA . ALA A 1 82 ? 11.921 9.237 28.404 1.00 94.12 82 ALA A CA 1
ATOM 658 C C . ALA A 1 82 ? 12.525 8.956 27.018 1.00 94.12 82 ALA A C 1
ATOM 660 O O . ALA A 1 82 ? 13.417 8.115 26.886 1.00 94.12 82 ALA A O 1
ATOM 661 N N . ILE A 1 83 ? 12.089 9.692 25.990 1.00 93.75 83 ILE A N 1
ATOM 662 C CA . ILE A 1 83 ? 12.655 9.595 24.643 1.00 93.75 83 ILE A CA 1
ATOM 663 C C . ILE A 1 83 ? 14.127 10.022 24.662 1.00 93.75 83 ILE A C 1
ATOM 665 O O . ILE A 1 83 ? 14.964 9.291 24.134 1.00 93.75 83 ILE A O 1
ATOM 669 N N . ASN A 1 84 ? 14.477 11.129 25.318 1.00 93.44 84 ASN A N 1
ATOM 670 C CA . ASN A 1 84 ? 15.862 11.605 25.399 1.00 93.44 84 ASN A CA 1
ATOM 671 C C . ASN A 1 84 ? 16.782 10.615 26.111 1.00 93.44 84 ASN A C 1
ATOM 673 O O . ASN A 1 84 ? 17.853 10.307 25.596 1.00 93.44 84 ASN A O 1
ATOM 677 N N . LEU A 1 85 ? 16.336 10.057 27.238 1.00 91.44 85 LEU A N 1
ATOM 678 C CA . LEU A 1 85 ? 17.081 9.039 27.986 1.00 91.44 85 LEU A CA 1
ATOM 679 C C . LEU A 1 85 ? 17.267 7.740 27.197 1.00 91.44 85 LEU A C 1
ATOM 681 O O . LEU A 1 85 ? 18.244 7.028 27.401 1.00 91.44 85 LEU A O 1
ATOM 685 N N . SER A 1 86 ? 16.343 7.431 26.287 1.00 90.19 86 SER A N 1
ATOM 686 C CA . SER A 1 86 ? 16.443 6.245 25.435 1.00 90.19 86 SER A CA 1
ATOM 687 C C . SER A 1 86 ? 17.475 6.379 24.305 1.00 90.19 86 SER A C 1
ATOM 689 O O . SER A 1 86 ? 17.699 5.411 23.576 1.00 90.19 86 SER A O 1
ATOM 691 N N . PHE A 1 87 ? 18.055 7.564 24.090 1.00 87.12 87 PHE A N 1
ATOM 692 C CA . PHE A 1 87 ? 19.132 7.784 23.127 1.00 87.12 87 PHE A CA 1
ATOM 693 C C . PHE A 1 87 ? 20.465 7.942 23.867 1.00 87.12 87 PHE A C 1
ATOM 695 O O . PHE A 1 87 ? 20.656 8.903 24.602 1.00 87.12 87 PHE A O 1
ATOM 702 N N . GLU A 1 88 ? 21.424 7.047 23.613 1.00 69.00 88 GLU A N 1
ATOM 703 C CA . GLU A 1 88 ? 22.729 7.013 24.304 1.00 69.00 88 GLU A CA 1
ATOM 704 C C . GLU A 1 88 ? 23.555 8.310 24.170 1.00 69.00 88 GLU A C 1
ATOM 706 O O . GLU A 1 88 ? 24.421 8.589 24.996 1.00 69.00 88 GLU A O 1
ATOM 711 N N . LYS A 1 89 ? 23.280 9.118 23.135 1.00 64.50 89 LYS A N 1
ATOM 712 C CA . LYS A 1 89 ? 23.911 10.424 22.853 1.00 64.50 89 LYS A CA 1
ATOM 713 C C . LYS A 1 89 ? 22.884 11.562 22.699 1.00 64.50 89 LYS A C 1
ATOM 715 O O . LYS A 1 89 ? 23.159 12.561 22.035 1.00 64.50 89 LYS A O 1
ATOM 720 N N . GLY A 1 90 ? 21.672 11.394 23.233 1.00 61.84 90 GLY A N 1
ATOM 721 C CA . GLY A 1 90 ? 20.588 12.369 23.097 1.00 61.84 90 GLY A CA 1
ATOM 722 C C . GLY A 1 90 ? 20.809 13.621 23.947 1.00 61.84 90 GLY A C 1
ATOM 723 O O . GLY A 1 90 ? 21.186 13.532 25.112 1.00 61.84 90 GLY A O 1
ATOM 724 N N . ASN A 1 91 ? 20.542 14.804 23.389 1.00 73.62 91 ASN A N 1
ATOM 725 C CA . ASN A 1 91 ? 20.494 16.027 24.188 1.00 73.62 91 ASN A CA 1
ATOM 726 C C . ASN A 1 91 ? 19.218 16.016 25.054 1.00 73.62 91 ASN A C 1
ATOM 728 O O . ASN A 1 91 ? 18.105 15.916 24.532 1.00 73.62 91 ASN A O 1
ATOM 732 N N . ILE A 1 92 ? 19.399 16.144 26.372 1.00 75.56 92 ILE A N 1
ATOM 733 C CA . ILE A 1 92 ? 18.350 16.102 27.404 1.00 75.56 92 ILE A CA 1
ATOM 734 C C . ILE A 1 92 ? 17.265 17.165 27.165 1.00 75.56 92 ILE A C 1
ATOM 736 O O . ILE A 1 92 ? 16.108 16.956 27.525 1.00 75.56 92 ILE A O 1
ATOM 740 N N . GLU A 1 93 ? 17.609 18.274 26.508 1.00 80.25 93 GLU A N 1
ATOM 741 C CA . GLU A 1 93 ? 16.699 19.396 26.256 1.00 80.25 93 GLU A CA 1
ATOM 742 C C . GLU A 1 93 ? 15.932 19.299 24.929 1.00 80.25 93 GLU A C 1
ATOM 744 O O . GLU A 1 93 ? 15.157 20.200 24.591 1.00 80.25 93 GLU A O 1
ATOM 749 N N . THR A 1 94 ? 16.136 18.240 24.139 1.00 85.75 94 THR A N 1
ATOM 750 C CA . THR A 1 94 ? 15.421 18.110 22.861 1.00 85.75 94 THR A CA 1
ATOM 751 C C . THR A 1 94 ? 13.932 17.857 23.082 1.00 85.75 94 THR A C 1
ATOM 753 O O . THR A 1 94 ? 13.538 17.050 23.922 1.00 85.75 94 THR A O 1
ATOM 756 N N . LYS A 1 95 ? 13.105 18.598 22.339 1.00 90.56 95 LYS A N 1
ATOM 757 C CA . LYS A 1 95 ? 11.645 18.493 22.355 1.00 90.56 95 LYS A CA 1
ATOM 758 C C . LYS A 1 95 ? 11.192 17.662 21.166 1.00 90.56 95 LYS A C 1
ATOM 760 O O . LYS A 1 95 ? 11.545 17.983 20.031 1.00 90.56 95 LYS A O 1
ATOM 765 N N . HIS A 1 96 ? 10.412 16.622 21.431 1.00 92.94 96 HIS A N 1
ATOM 766 C CA . HIS A 1 96 ? 9.869 15.710 20.423 1.00 92.94 96 HIS A CA 1
ATOM 767 C C . HIS A 1 96 ? 8.363 15.879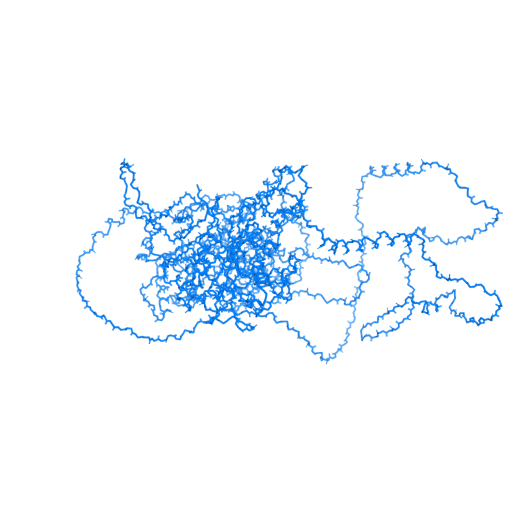 20.269 1.00 92.94 96 HIS A C 1
ATOM 769 O O . HIS A 1 96 ? 7.851 15.729 19.157 1.00 92.94 96 HIS A O 1
ATOM 775 N N . VAL A 1 97 ? 7.670 16.221 21.357 1.00 94.75 97 VAL A N 1
ATOM 776 C CA . VAL A 1 97 ? 6.238 16.535 21.361 1.00 94.75 97 VAL A CA 1
ATOM 777 C C . VAL A 1 97 ? 6.004 17.964 20.855 1.00 94.75 97 VAL A C 1
ATOM 779 O O . VAL A 1 97 ? 6.583 18.925 21.356 1.00 94.75 97 VAL A O 1
ATOM 782 N N . HIS A 1 98 ? 5.145 18.099 19.846 1.00 93.56 98 HIS A N 1
ATOM 783 C CA . HIS A 1 98 ? 4.710 19.376 19.281 1.00 93.56 98 HIS A CA 1
ATOM 784 C C . HIS A 1 98 ? 3.548 19.985 20.066 1.00 93.56 98 HIS A C 1
ATOM 786 O O . HIS A 1 98 ? 3.609 21.159 20.435 1.00 93.56 98 HIS A O 1
ATOM 792 N N . ASP A 1 99 ? 2.502 19.196 20.310 1.00 93.06 99 ASP A N 1
ATOM 793 C CA . ASP A 1 99 ? 1.276 19.631 20.980 1.00 93.06 99 ASP A CA 1
ATOM 794 C C . ASP A 1 99 ? 0.578 18.427 21.634 1.00 93.06 99 ASP A C 1
ATOM 796 O O . ASP A 1 99 ? 0.785 17.275 21.234 1.00 93.06 99 ASP A O 1
ATOM 800 N N . ILE A 1 100 ? -0.268 18.691 22.630 1.00 94.56 100 ILE A N 1
ATOM 801 C CA . ILE A 1 100 ? -1.095 17.675 23.281 1.00 94.56 100 ILE A CA 1
ATOM 802 C C . ILE A 1 100 ? -2.526 18.179 23.467 1.00 94.56 100 ILE A C 1
ATOM 804 O O . ILE A 1 100 ? -2.770 19.243 24.031 1.00 94.56 100 ILE A O 1
ATOM 808 N N . LYS A 1 101 ? -3.498 17.402 22.978 1.00 94.19 101 LYS A N 1
ATOM 809 C CA . LYS A 1 101 ? -4.915 17.800 22.940 1.00 94.19 101 LYS A CA 1
ATOM 810 C C . LYS A 1 101 ? -5.794 16.732 23.571 1.00 94.19 101 LYS A C 1
ATOM 812 O O . LYS A 1 101 ? -5.611 15.546 23.303 1.00 94.19 101 LYS A O 1
ATOM 817 N N . LEU A 1 102 ? -6.767 17.147 24.377 1.00 95.50 102 LEU A N 1
ATOM 818 C CA . LEU A 1 102 ? -7.786 16.246 24.911 1.00 95.50 102 LEU A CA 1
ATOM 819 C C . LEU A 1 102 ? -8.894 16.059 23.867 1.00 95.50 102 LEU A C 1
ATOM 821 O O . LEU A 1 102 ? -9.467 17.040 23.397 1.00 95.50 102 LEU A O 1
ATOM 825 N N . VAL A 1 103 ? -9.191 14.812 23.503 1.00 95.19 103 VAL A N 1
ATOM 826 C CA . VAL A 1 103 ? -10.229 14.456 22.521 1.00 95.19 103 VAL A CA 1
ATOM 827 C C . VAL A 1 103 ? -11.139 13.356 23.064 1.00 95.19 103 VAL A C 1
ATOM 829 O O . VAL A 1 103 ? -10.695 12.499 23.824 1.00 95.19 103 VAL A O 1
ATOM 832 N N . GLU A 1 104 ? -12.411 13.356 22.675 1.00 95.62 104 GLU A N 1
ATOM 833 C CA . GLU A 1 104 ? -13.384 12.314 23.033 1.00 95.62 104 GLU A CA 1
ATOM 834 C C . GLU A 1 104 ? -13.642 11.400 21.836 1.00 95.62 104 GLU A C 1
ATOM 836 O O . GLU A 1 104 ? -14.054 11.871 20.779 1.00 95.62 104 GLU A O 1
ATOM 841 N N . LEU A 1 105 ? -13.378 10.100 21.993 1.00 95.62 105 LEU A N 1
ATOM 842 C CA . LEU A 1 105 ? -13.471 9.098 20.926 1.00 95.62 105 LEU A CA 1
ATOM 843 C C . LEU A 1 105 ? -14.017 7.771 21.461 1.00 95.62 105 LEU A C 1
ATOM 845 O O . LEU A 1 105 ? -13.920 7.467 22.654 1.00 95.62 105 LEU A O 1
ATOM 849 N N . LEU A 1 106 ? -14.550 6.936 20.570 1.00 95.12 106 LEU A N 1
ATOM 850 C CA . LEU A 1 106 ? -15.068 5.616 20.914 1.00 95.12 106 LEU A CA 1
ATOM 851 C C . LEU A 1 106 ? -14.011 4.534 20.633 1.00 95.12 106 LEU A C 1
ATOM 853 O O . LEU A 1 106 ? -13.563 4.398 19.496 1.00 95.12 106 LEU A O 1
ATOM 857 N N . PRO A 1 107 ? -13.595 3.702 21.600 1.00 95.88 107 PRO A N 1
ATOM 858 C CA . PRO A 1 107 ? -12.671 2.611 21.296 1.00 95.88 107 PRO A CA 1
ATOM 859 C C . PRO A 1 107 ? -13.327 1.583 20.362 1.00 95.88 107 PRO A C 1
ATOM 861 O O . PRO A 1 107 ? -14.424 1.091 20.643 1.00 95.88 107 PRO A O 1
ATOM 864 N N . ILE A 1 108 ? -12.662 1.236 19.253 1.00 95.06 108 ILE A N 1
ATOM 865 C CA . ILE A 1 108 ? -13.188 0.240 18.300 1.00 95.06 108 ILE A CA 1
ATOM 866 C C . ILE A 1 108 ? -13.050 -1.196 18.817 1.00 95.06 108 ILE A C 1
ATOM 868 O O . ILE A 1 108 ? -13.807 -2.077 18.414 1.00 95.06 108 ILE A O 1
ATOM 872 N N . TYR A 1 109 ? -12.046 -1.448 19.659 1.00 95.56 109 TYR A N 1
ATOM 873 C CA . TYR A 1 109 ? -11.619 -2.788 20.038 1.00 95.56 109 TYR A CA 1
ATOM 874 C C . TYR A 1 109 ? -12.459 -3.307 21.214 1.00 95.56 109 TYR A C 1
ATOM 876 O O . TYR A 1 109 ? -12.117 -3.108 22.378 1.00 95.56 109 TYR A O 1
ATOM 884 N N . GLY A 1 110 ? -13.588 -3.941 20.888 1.00 95.00 110 GLY A N 1
ATOM 885 C CA . GLY A 1 110 ? -14.628 -4.349 21.834 1.00 95.00 110 GLY A CA 1
ATOM 886 C C . GLY A 1 110 ? -15.781 -3.341 21.909 1.00 95.00 110 GLY A C 1
ATOM 887 O O . GLY A 1 110 ? -15.668 -2.184 21.493 1.00 95.00 110 GLY A O 1
ATOM 888 N N . TYR A 1 111 ? -16.923 -3.775 22.439 1.00 94.81 111 TYR A N 1
ATOM 889 C CA . TYR A 1 111 ? -18.115 -2.940 22.562 1.00 94.81 111 TYR A CA 1
ATOM 890 C C . TYR A 1 111 ? -18.003 -1.951 23.730 1.00 94.81 111 TYR A C 1
ATOM 892 O O . TYR A 1 111 ? -17.955 -2.338 24.896 1.00 94.81 111 TYR A O 1
ATOM 900 N N . HIS A 1 112 ? -18.043 -0.662 23.398 1.00 93.12 112 HIS A N 1
ATOM 901 C CA . HIS A 1 112 ? -18.114 0.459 24.339 1.00 93.12 112 HIS A CA 1
ATOM 902 C C . HIS A 1 112 ? -19.376 1.280 24.050 1.00 93.12 112 HIS A C 1
ATOM 904 O O . HIS A 1 112 ? -19.631 1.581 22.886 1.00 93.12 112 HIS A O 1
ATOM 910 N N . ASP A 1 113 ? -20.180 1.627 25.058 1.00 87.69 113 ASP A N 1
ATOM 911 C CA . ASP A 1 113 ? -21.432 2.394 24.903 1.00 87.69 113 ASP A CA 1
ATOM 912 C C . ASP A 1 113 ? -21.248 3.916 25.005 1.00 87.69 113 ASP A C 1
ATOM 914 O O . ASP A 1 113 ? -22.092 4.659 24.505 1.00 87.69 113 ASP A O 1
ATOM 918 N N . LYS A 1 114 ? -20.156 4.374 25.626 1.00 89.88 114 LYS A N 1
ATOM 919 C CA . LYS A 1 114 ? -19.839 5.791 25.844 1.00 89.88 114 LYS A CA 1
ATOM 920 C C . LYS A 1 114 ? -18.500 6.178 25.222 1.00 89.88 114 LYS A C 1
ATOM 922 O O . LYS A 1 114 ? -17.578 5.362 25.170 1.00 89.88 114 LYS A O 1
ATOM 927 N N . MET A 1 115 ? -18.404 7.443 24.813 1.00 93.69 115 MET A N 1
ATOM 928 C CA . MET A 1 115 ? -17.140 8.067 24.425 1.00 93.69 115 MET A CA 1
ATOM 929 C C . MET A 1 115 ? -16.158 8.058 25.600 1.00 93.69 115 MET A C 1
ATOM 931 O O . MET A 1 115 ? -16.546 8.148 26.768 1.00 93.69 115 MET A O 1
ATOM 935 N N . VAL A 1 116 ? -14.877 7.932 25.278 1.00 93.75 116 VAL A N 1
ATOM 936 C CA . VAL A 1 116 ? -13.764 7.924 26.224 1.00 93.75 116 VAL A CA 1
ATOM 937 C C . VAL A 1 116 ? -12.817 9.057 25.851 1.00 93.75 116 VAL A C 1
ATOM 939 O O . VAL A 1 116 ? -12.605 9.338 24.675 1.00 93.75 116 VAL A O 1
ATOM 942 N N . LYS A 1 117 ? -12.233 9.706 26.857 1.00 95.75 117 LYS A N 1
ATOM 943 C CA . LYS A 1 117 ? -11.257 10.775 26.651 1.00 95.75 117 LYS A CA 1
ATOM 944 C C . LYS A 1 117 ? -9.863 10.217 26.385 1.00 95.75 117 LYS A C 1
ATOM 946 O O . LYS A 1 117 ? -9.405 9.300 27.072 1.00 95.75 117 LYS A O 1
ATOM 951 N N . PHE A 1 118 ? -9.183 10.798 25.408 1.00 97.50 118 PHE A N 1
ATOM 952 C CA . PHE A 1 118 ? -7.831 10.466 24.984 1.00 97.50 118 PHE A CA 1
ATOM 953 C C . PHE A 1 118 ? -6.976 11.728 24.901 1.00 97.50 118 PHE A C 1
ATOM 955 O O . PHE A 1 118 ? -7.446 12.777 24.467 1.00 97.50 118 PHE A O 1
ATOM 962 N N . TRP A 1 119 ? -5.701 11.608 25.255 1.00 97.44 119 TRP A N 1
ATOM 963 C CA . TRP A 1 119 ? -4.686 12.580 24.871 1.00 97.44 119 TRP A CA 1
ATOM 964 C C . TRP A 1 119 ? -4.195 12.246 23.465 1.00 97.44 119 TRP A C 1
ATOM 966 O O . TRP A 1 119 ? -3.626 11.175 23.246 1.00 97.44 119 TRP A O 1
ATOM 976 N N . LYS A 1 120 ? -4.418 13.156 22.516 1.00 97.31 120 LYS A N 1
ATOM 977 C CA . LYS A 1 120 ? -3.791 13.157 21.193 1.00 97.31 120 LYS A CA 1
ATOM 978 C C . LYS A 1 120 ? -2.446 13.868 21.314 1.00 97.31 120 LYS A C 1
ATOM 980 O O . LYS A 1 120 ? -2.419 15.069 21.574 1.00 97.31 120 LYS A O 1
ATOM 985 N N . ILE A 1 121 ? -1.361 13.119 21.147 1.00 97.56 121 ILE A N 1
ATOM 986 C CA . ILE A 1 121 ? 0.016 13.608 21.263 1.00 97.56 121 ILE A CA 1
ATOM 987 C C . ILE A 1 121 ? 0.570 13.766 19.849 1.00 97.56 121 ILE A C 1
ATOM 989 O O . ILE A 1 121 ? 0.702 12.774 19.132 1.00 97.56 121 ILE A O 1
ATOM 993 N N . GLU A 1 122 ? 0.861 15.000 19.447 1.00 96.56 122 GLU A N 1
ATOM 994 C CA . GLU A 1 122 ? 1.447 15.344 18.148 1.00 96.56 122 GLU A CA 1
ATOM 995 C C . GLU A 1 122 ? 2.974 15.446 18.285 1.00 96.56 122 GLU A C 1
ATOM 997 O O . GLU A 1 122 ? 3.469 15.988 19.271 1.00 96.56 122 GLU A O 1
ATOM 1002 N N . PHE A 1 123 ? 3.733 14.946 17.309 1.00 95.94 123 PHE A N 1
ATOM 1003 C CA . PHE A 1 123 ? 5.202 14.931 17.328 1.00 95.94 123 PHE A CA 1
ATOM 1004 C C . PHE A 1 123 ? 5.787 15.735 16.170 1.00 95.94 123 PHE A C 1
ATOM 1006 O O . PHE A 1 123 ? 5.186 15.829 15.105 1.00 95.94 123 PHE A O 1
ATOM 1013 N N . TYR A 1 124 ? 7.009 16.241 16.333 1.00 93.19 124 TYR A N 1
ATOM 1014 C CA . TYR A 1 124 ? 7.742 16.879 15.233 1.00 93.19 124 TYR A CA 1
ATOM 1015 C C . TYR A 1 124 ? 8.255 15.873 14.201 1.00 93.19 124 TYR A C 1
ATOM 1017 O O . TYR A 1 124 ? 8.223 16.135 13.003 1.00 93.19 124 TYR A O 1
ATOM 1025 N N . ASN A 1 125 ? 8.739 14.714 14.658 1.00 93.06 125 ASN A N 1
ATOM 1026 C CA . ASN A 1 125 ? 9.386 13.727 13.801 1.00 93.06 125 ASN A CA 1
ATOM 1027 C C . ASN A 1 125 ? 8.588 12.410 13.759 1.00 93.06 125 ASN A C 1
ATOM 1029 O O . ASN A 1 125 ? 8.511 11.715 14.779 1.00 93.06 125 ASN A O 1
ATOM 1033 N N . PRO A 1 126 ? 8.072 11.997 12.583 1.00 93.06 126 PRO A N 1
ATOM 1034 C CA . PRO A 1 126 ? 7.355 10.732 12.417 1.00 93.06 126 PRO A CA 1
ATOM 1035 C C . PRO A 1 126 ? 8.131 9.486 12.860 1.00 93.06 126 PRO A C 1
ATOM 1037 O O . PRO A 1 126 ? 7.524 8.499 13.273 1.00 93.06 126 PRO A O 1
ATOM 1040 N N . ALA A 1 127 ? 9.467 9.511 12.794 1.00 91.19 127 ALA A N 1
ATOM 1041 C CA . ALA A 1 127 ? 10.306 8.369 13.158 1.00 91.19 127 ALA A CA 1
ATOM 1042 C C . ALA A 1 127 ? 10.222 8.009 14.654 1.00 91.19 127 ALA A C 1
ATOM 1044 O O . ALA A 1 127 ? 10.517 6.878 15.037 1.00 91.19 127 ALA A O 1
ATOM 1045 N N . ILE A 1 128 ? 9.795 8.951 15.500 1.00 92.69 128 ILE A N 1
ATOM 1046 C CA . ILE A 1 128 ? 9.778 8.790 16.958 1.00 92.69 128 ILE A CA 1
ATOM 1047 C C . ILE A 1 128 ? 8.534 8.039 17.441 1.00 92.69 128 ILE A C 1
ATOM 1049 O O . ILE A 1 128 ? 8.582 7.427 18.504 1.00 92.69 128 ILE A O 1
ATOM 1053 N N . ILE A 1 129 ? 7.450 8.006 16.654 1.00 94.75 129 ILE A N 1
ATOM 1054 C CA . ILE A 1 129 ? 6.153 7.431 17.059 1.00 94.75 129 ILE A CA 1
ATOM 1055 C C . ILE A 1 129 ? 6.303 6.011 17.611 1.00 94.75 129 ILE A C 1
ATOM 1057 O O . ILE A 1 129 ? 5.743 5.698 18.659 1.00 94.75 129 ILE A O 1
ATOM 1061 N N . ARG A 1 130 ? 7.074 5.151 16.930 1.00 92.38 130 ARG A N 1
ATOM 1062 C CA . ARG A 1 130 ? 7.267 3.759 17.361 1.00 92.38 130 ARG A CA 1
ATOM 1063 C C . ARG A 1 130 ? 7.963 3.691 18.719 1.00 92.38 130 ARG A C 1
ATOM 1065 O O . ARG A 1 130 ? 7.475 3.020 19.618 1.00 92.38 130 ARG A O 1
ATOM 1072 N N . LYS A 1 131 ? 9.048 4.446 18.886 1.00 94.06 131 LYS A N 1
ATOM 1073 C CA . LYS A 1 131 ? 9.798 4.489 20.145 1.00 94.06 131 LYS A CA 1
ATOM 1074 C C . LYS A 1 131 ? 8.953 5.066 21.283 1.00 94.06 131 LYS A C 1
ATOM 1076 O O . LYS A 1 131 ? 8.940 4.512 22.375 1.00 94.06 131 LYS A O 1
ATOM 1081 N N . ALA A 1 132 ? 8.198 6.131 21.013 1.00 96.38 132 ALA A N 1
ATOM 1082 C CA . ALA A 1 132 ? 7.254 6.709 21.965 1.00 96.38 132 ALA A CA 1
ATOM 1083 C C . ALA A 1 132 ? 6.175 5.693 22.381 1.00 96.38 132 ALA A C 1
ATOM 1085 O O . ALA A 1 132 ? 5.910 5.537 23.569 1.00 96.38 132 ALA A O 1
ATOM 1086 N N . SER A 1 133 ? 5.603 4.961 21.420 1.00 96.50 133 SER A N 1
ATOM 1087 C CA . SER A 1 133 ? 4.633 3.885 21.659 1.00 96.50 133 SER A CA 1
ATOM 1088 C C . SER A 1 133 ? 5.203 2.791 22.571 1.00 96.50 133 SER A C 1
ATOM 1090 O O . SER A 1 133 ? 4.543 2.389 23.528 1.00 96.50 133 SER A O 1
ATOM 1092 N N . ASP A 1 134 ? 6.435 2.344 22.317 1.00 95.31 134 ASP A N 1
ATOM 1093 C CA . ASP A 1 134 ? 7.092 1.301 23.112 1.00 95.31 134 ASP A CA 1
ATOM 1094 C C . ASP A 1 134 ? 7.393 1.776 24.547 1.00 95.31 134 ASP A C 1
ATOM 1096 O O . ASP A 1 134 ? 7.157 1.040 25.505 1.00 95.31 134 ASP A O 1
ATOM 1100 N N . LEU A 1 135 ? 7.846 3.024 24.721 1.00 96.19 135 LEU A N 1
ATOM 1101 C CA . LEU A 1 135 ? 8.114 3.620 26.039 1.00 96.19 135 LEU A CA 1
ATOM 1102 C C . LEU A 1 135 ? 6.837 3.826 26.868 1.00 96.19 135 LEU A C 1
ATOM 1104 O O . LEU A 1 135 ? 6.844 3.590 28.079 1.00 96.19 135 LEU A O 1
ATOM 1108 N N . LEU A 1 136 ? 5.744 4.239 26.220 1.00 96.44 136 LEU A N 1
ATOM 1109 C CA . LEU A 1 136 ? 4.424 4.376 26.843 1.00 96.44 136 LEU A CA 1
ATOM 1110 C C . LEU A 1 136 ? 3.894 3.022 27.334 1.00 96.44 136 LEU A C 1
ATOM 1112 O O . LEU A 1 136 ? 3.387 2.930 28.452 1.00 96.44 136 LEU A O 1
ATOM 1116 N N . LEU A 1 137 ? 4.057 1.962 26.537 1.00 94.38 137 LEU A N 1
ATOM 1117 C CA . LEU A 1 137 ? 3.667 0.602 26.924 1.00 94.38 137 LEU A CA 1
ATOM 1118 C C . LEU A 1 137 ? 4.554 0.008 28.014 1.00 94.38 137 LEU A C 1
ATOM 1120 O O . LEU A 1 137 ? 4.058 -0.719 28.867 1.00 94.38 137 LEU A O 1
ATOM 1124 N N . ALA A 1 138 ? 5.852 0.310 27.999 1.00 93.94 138 ALA A N 1
ATOM 1125 C CA . ALA A 1 138 ? 6.802 -0.188 28.989 1.00 93.94 138 ALA A CA 1
ATOM 1126 C C . ALA A 1 138 ? 6.650 0.465 30.375 1.00 93.94 138 ALA A C 1
ATOM 1128 O O . ALA A 1 138 ? 7.338 0.064 31.311 1.00 93.94 138 ALA A O 1
ATOM 1129 N N . GLY A 1 139 ? 5.799 1.487 30.507 1.00 94.38 139 GLY A N 1
ATOM 1130 C CA . GLY A 1 139 ? 5.634 2.232 31.751 1.00 94.38 139 GLY A CA 1
ATOM 1131 C C . GLY A 1 139 ? 6.774 3.204 32.055 1.00 94.38 139 GLY A C 1
ATOM 1132 O O . GLY A 1 139 ? 6.877 3.697 33.174 1.00 94.38 139 GLY A O 1
ATOM 1133 N N . ALA A 1 140 ? 7.633 3.508 31.075 1.00 94.00 140 ALA A N 1
ATOM 1134 C CA . ALA A 1 140 ? 8.768 4.417 31.259 1.00 94.00 140 ALA A CA 1
ATOM 1135 C C . ALA A 1 140 ? 8.334 5.884 31.446 1.00 94.00 140 ALA A C 1
ATOM 1137 O O . ALA A 1 140 ? 9.092 6.706 31.958 1.00 94.00 140 ALA A O 1
ATOM 1138 N N . VAL A 1 141 ? 7.111 6.217 31.032 1.00 94.94 141 VAL A N 1
ATOM 1139 C CA . VAL A 1 141 ? 6.533 7.561 31.094 1.00 94.94 141 VAL A CA 1
ATOM 1140 C C . VAL A 1 141 ? 5.619 7.647 32.312 1.00 94.94 141 VAL A C 1
ATOM 1142 O O . VAL A 1 141 ? 4.717 6.830 32.468 1.00 94.94 141 VAL A O 1
ATOM 1145 N N . MET A 1 142 ? 5.862 8.616 33.200 1.00 93.75 142 MET A N 1
ATOM 1146 C CA . MET A 1 142 ? 5.116 8.811 34.457 1.00 93.75 142 MET A CA 1
ATOM 1147 C C . MET A 1 142 ? 5.005 7.561 35.360 1.00 93.75 142 MET A C 1
ATOM 1149 O O . MET A 1 142 ? 4.153 7.524 36.246 1.00 93.75 142 MET A O 1
ATOM 1153 N N . ASN A 1 143 ? 5.858 6.546 35.160 1.00 93.06 143 ASN A N 1
ATOM 1154 C CA . ASN A 1 143 ? 5.789 5.249 35.845 1.00 93.06 143 ASN A CA 1
ATOM 1155 C C . ASN A 1 143 ? 4.414 4.555 35.701 1.00 93.06 143 ASN A C 1
ATOM 1157 O O . ASN A 1 143 ? 3.930 3.906 36.632 1.00 93.06 143 ASN A O 1
ATOM 1161 N N . GLN A 1 144 ? 3.758 4.737 34.550 1.00 93.44 144 GLN A N 1
ATOM 1162 C CA . GLN A 1 144 ? 2.437 4.193 34.245 1.00 93.44 144 GLN A CA 1
ATOM 1163 C C . GLN A 1 144 ? 2.410 3.612 32.829 1.00 93.44 144 GLN A C 1
ATOM 1165 O O . GLN A 1 144 ? 2.895 4.225 31.883 1.00 93.44 144 GLN A O 1
ATOM 1170 N N . GLU A 1 145 ? 1.777 2.450 32.668 1.00 93.81 145 GLU A N 1
ATOM 1171 C CA . GLU A 1 145 ? 1.513 1.868 31.351 1.00 93.81 145 GLU A CA 1
ATOM 1172 C C . GLU A 1 145 ? 0.373 2.616 30.641 1.00 93.81 145 GLU A C 1
ATOM 1174 O O . GLU A 1 145 ? -0.750 2.721 31.151 1.00 93.81 145 GLU A O 1
ATOM 1179 N N . PHE A 1 146 ? 0.644 3.098 29.430 1.00 95.75 146 PHE A N 1
ATOM 1180 C CA . PHE A 1 146 ? -0.346 3.725 28.560 1.00 95.75 146 PHE A CA 1
ATOM 1181 C C . PHE A 1 146 ? -0.487 2.926 27.270 1.00 95.75 146 PHE A C 1
ATOM 1183 O O . PHE A 1 146 ? 0.467 2.817 26.509 1.00 95.75 146 PHE A O 1
ATOM 1190 N N . GLN A 1 147 ? -1.692 2.416 26.989 1.00 96.44 147 GLN A N 1
ATOM 1191 C CA . GLN A 1 147 ? -1.988 1.722 25.733 1.00 96.44 147 GLN A CA 1
ATOM 1192 C C . GLN A 1 147 ? -2.032 2.715 24.553 1.00 96.44 147 GLN A C 1
ATOM 1194 O O . GLN A 1 147 ? -2.946 3.551 24.509 1.00 96.44 147 GLN A O 1
ATOM 1199 N N . PRO A 1 148 ? -1.134 2.600 23.558 1.00 97.31 148 PRO A N 1
ATOM 1200 C CA . PRO A 1 148 ? -1.123 3.443 22.378 1.00 97.31 148 PRO A CA 1
ATOM 1201 C C . PRO A 1 148 ? -2.229 3.048 21.406 1.00 97.31 148 PRO A C 1
ATOM 1203 O O . PRO A 1 148 ? -2.593 1.876 21.247 1.00 97.31 148 PRO A O 1
ATOM 1206 N N . HIS A 1 149 ? -2.745 4.060 20.730 1.00 97.44 149 HIS A N 1
ATOM 1207 C CA . HIS A 1 149 ? -3.790 3.973 19.728 1.00 97.44 149 HIS A CA 1
ATOM 1208 C C . HIS A 1 149 ? -3.327 4.711 18.464 1.00 97.44 149 HIS A C 1
ATOM 1210 O O . HIS A 1 149 ? -2.653 5.737 18.555 1.00 97.44 149 HIS A O 1
ATOM 1216 N N . GLU A 1 150 ? -3.641 4.149 17.294 1.00 95.69 150 GLU A N 1
ATOM 1217 C CA . GLU A 1 150 ? -3.225 4.623 15.954 1.00 95.69 150 GLU A CA 1
ATOM 1218 C C . GLU A 1 150 ? -1.708 4.754 15.676 1.00 95.69 150 GLU A C 1
ATOM 1220 O O . GLU A 1 150 ? -1.322 5.174 14.587 1.00 95.69 150 GLU A O 1
ATOM 1225 N N . ALA A 1 151 ? -0.828 4.322 16.584 1.00 95.81 151 ALA A N 1
ATOM 1226 C CA . ALA A 1 151 ? 0.627 4.376 16.400 1.00 95.81 151 ALA A CA 1
ATOM 1227 C C . ALA A 1 151 ? 1.164 3.450 15.282 1.00 95.81 151 ALA A C 1
ATOM 1229 O O . ALA A 1 151 ? 2.244 3.687 14.747 1.00 95.81 151 ALA A O 1
ATOM 1230 N N . HIS A 1 152 ? 0.423 2.403 14.895 1.00 93.88 152 HIS A N 1
ATOM 1231 C CA . HIS A 1 152 ? 0.792 1.507 13.783 1.00 93.88 152 HIS A CA 1
ATOM 1232 C C . HIS A 1 152 ? 0.515 2.096 12.388 1.00 93.88 152 HIS A C 1
ATOM 1234 O O . HIS A 1 152 ? 0.952 1.521 11.379 1.00 93.88 152 HIS A O 1
ATOM 1240 N N . VAL A 1 153 ? -0.226 3.207 12.312 1.00 95.25 153 VAL A N 1
ATOM 1241 C CA . VAL A 1 153 ? -0.589 3.873 11.058 1.00 95.25 153 VAL A CA 1
ATOM 1242 C C . VAL A 1 153 ? 0.562 4.795 10.642 1.00 95.25 153 VAL A C 1
ATOM 1244 O O . VAL A 1 153 ? 0.873 5.735 11.368 1.00 95.25 153 VAL A O 1
ATOM 1247 N N . PRO A 1 154 ? 1.218 4.566 9.489 1.00 94.81 154 PRO A N 1
ATOM 1248 C CA . PRO A 1 154 ? 2.317 5.424 9.049 1.00 94.81 154 PRO A CA 1
ATOM 1249 C C . PRO A 1 154 ? 1.855 6.856 8.772 1.00 94.81 154 PRO A C 1
ATOM 1251 O O . PRO A 1 154 ? 0.746 7.051 8.284 1.00 94.81 154 PRO A O 1
ATOM 1254 N N . PHE A 1 155 ? 2.734 7.837 8.985 1.00 95.81 155 PHE A N 1
ATOM 1255 C CA . PHE A 1 155 ? 2.416 9.266 8.868 1.00 95.81 155 PHE A CA 1
ATOM 1256 C C . PHE A 1 155 ? 1.710 9.653 7.559 1.00 95.81 155 PHE A C 1
ATOM 1258 O O . PHE A 1 155 ? 0.614 10.200 7.600 1.00 95.81 155 PHE A O 1
ATOM 1265 N N . ASN A 1 156 ? 2.260 9.288 6.396 1.00 94.88 156 ASN A N 1
ATOM 1266 C CA . ASN A 1 156 ? 1.622 9.601 5.110 1.00 94.88 156 ASN A CA 1
ATOM 1267 C C . ASN A 1 156 ? 0.216 8.974 4.997 1.00 94.88 156 ASN A C 1
ATOM 1269 O O . ASN A 1 156 ? -0.693 9.586 4.443 1.00 94.88 156 ASN A O 1
ATOM 1273 N N . LEU A 1 157 ? 0.007 7.774 5.561 1.00 95.19 157 LEU A N 1
ATOM 1274 C CA . LEU A 1 157 ? -1.316 7.148 5.583 1.00 95.19 157 LEU A CA 1
ATOM 1275 C C . LEU A 1 157 ? -2.265 7.861 6.553 1.00 95.19 157 LEU A C 1
ATOM 1277 O O . LEU A 1 157 ? -3.431 8.024 6.206 1.00 95.19 157 LEU A O 1
ATOM 1281 N N . GLN A 1 158 ? -1.789 8.307 7.723 1.00 94.69 158 GLN A N 1
ATOM 1282 C CA . GLN A 1 158 ? -2.589 9.125 8.646 1.00 94.69 158 GLN A CA 1
ATOM 1283 C C . GLN A 1 158 ? -3.121 10.365 7.921 1.00 94.69 158 GLN A C 1
ATOM 1285 O O . GLN A 1 158 ? -4.322 10.609 7.941 1.00 94.69 158 GLN A O 1
ATOM 1290 N N . VAL A 1 159 ? -2.266 11.069 7.172 1.00 93.44 159 VAL A N 1
ATOM 1291 C CA . VAL A 1 159 ? -2.675 12.240 6.378 1.00 93.44 159 VAL A CA 1
ATOM 1292 C C . VAL A 1 159 ? -3.693 11.880 5.305 1.00 93.44 159 VAL A C 1
ATOM 1294 O O . VAL A 1 159 ? -4.695 12.575 5.143 1.00 93.44 159 VAL A O 1
ATOM 1297 N N . PHE A 1 160 ? -3.489 10.770 4.594 1.00 93.75 160 PHE A N 1
ATOM 1298 C CA . PHE A 1 160 ? -4.466 10.340 3.600 1.00 93.75 160 PHE A CA 1
ATOM 1299 C C . PHE A 1 160 ? -5.823 10.050 4.235 1.00 93.75 160 PHE A C 1
ATOM 1301 O O . PHE A 1 160 ? -6.844 10.370 3.631 1.00 93.75 160 PHE A O 1
ATOM 1308 N N . ILE A 1 161 ? -5.846 9.430 5.414 1.00 91.06 161 ILE A N 1
ATOM 1309 C CA . ILE A 1 161 ? -7.071 9.105 6.144 1.00 91.06 161 ILE A CA 1
ATOM 1310 C C . ILE A 1 161 ? -7.753 10.387 6.638 1.00 91.06 161 ILE A C 1
ATOM 1312 O O . ILE A 1 161 ? -8.936 10.570 6.357 1.00 91.06 161 ILE A O 1
ATOM 1316 N N . ASP A 1 162 ? -7.016 11.267 7.316 1.00 89.62 162 ASP A N 1
ATOM 1317 C CA . ASP A 1 162 ? -7.543 12.467 7.979 1.00 89.62 162 ASP A CA 1
ATOM 1318 C C . ASP A 1 162 ? -8.129 13.475 6.993 1.00 89.62 162 ASP A C 1
ATOM 1320 O O . ASP A 1 162 ? -9.216 14.004 7.219 1.00 89.62 162 ASP A O 1
ATOM 1324 N N . TYR A 1 163 ? -7.450 13.678 5.863 1.00 87.69 163 TYR A N 1
ATOM 1325 C CA . TYR A 1 163 ? -7.850 14.642 4.832 1.00 87.69 163 TYR A CA 1
ATOM 1326 C C . TYR A 1 163 ? -8.527 13.984 3.633 1.00 87.69 163 TYR A C 1
ATOM 1328 O O . TYR A 1 163 ? -8.669 14.588 2.572 1.00 87.69 163 TYR A O 1
ATOM 1336 N N . ASN A 1 164 ? -8.949 12.726 3.795 1.00 85.25 164 ASN A N 1
ATOM 1337 C CA . ASN A 1 164 ? -9.707 11.987 2.795 1.00 85.25 164 ASN A CA 1
ATOM 1338 C C . ASN A 1 164 ? -9.044 11.973 1.397 1.00 85.25 164 ASN A C 1
ATOM 1340 O O . ASN A 1 164 ? -9.703 12.105 0.362 1.00 85.25 164 ASN A O 1
ATOM 1344 N N . LEU A 1 165 ? -7.721 11.803 1.366 1.00 90.50 165 LEU A N 1
ATOM 1345 C CA . LEU A 1 165 ? -6.921 11.742 0.146 1.00 90.50 165 LEU A CA 1
ATOM 1346 C C . LEU A 1 165 ? -6.808 10.301 -0.370 1.00 90.50 165 LEU A C 1
ATOM 1348 O O . LEU A 1 165 ? -6.717 9.341 0.404 1.00 90.50 165 LEU A O 1
ATOM 1352 N N . TYR A 1 166 ? -6.786 10.162 -1.698 1.00 92.06 166 TYR A N 1
ATOM 1353 C CA . TYR A 1 166 ? -6.702 8.884 -2.410 1.00 92.06 166 TYR A CA 1
ATOM 1354 C C . TYR A 1 166 ? -5.572 8.947 -3.431 1.00 92.06 166 TYR A C 1
ATOM 1356 O O . TYR A 1 166 ? -5.467 9.917 -4.186 1.00 92.06 166 TYR A O 1
ATOM 1364 N N . GLY A 1 167 ? -4.746 7.900 -3.487 1.00 93.81 167 GLY A N 1
ATOM 1365 C CA . GLY A 1 167 ? -3.706 7.808 -4.504 1.00 93.81 167 GLY A CA 1
ATOM 1366 C C . GLY A 1 167 ? -4.307 7.802 -5.907 1.00 93.81 167 GLY A C 1
ATOM 1367 O O . GLY A 1 167 ? -5.406 7.292 -6.136 1.00 93.81 167 GLY A O 1
ATOM 1368 N N . MET A 1 168 ? -3.583 8.401 -6.849 1.00 93.31 168 MET A N 1
ATOM 1369 C CA . MET A 1 168 ? -3.997 8.596 -8.240 1.00 93.31 168 MET A CA 1
ATOM 1370 C C . MET A 1 168 ? -5.278 9.423 -8.421 1.00 93.31 168 MET A C 1
ATOM 1372 O O . MET A 1 168 ? -5.832 9.460 -9.527 1.00 93.31 168 MET A O 1
ATOM 1376 N N . ASN A 1 169 ? -5.724 10.119 -7.373 1.00 91.19 169 ASN A N 1
ATOM 1377 C CA . ASN A 1 169 ? -6.792 11.110 -7.416 1.00 91.19 169 ASN A CA 1
ATOM 1378 C C . ASN A 1 169 ? -6.225 12.532 -7.270 1.00 91.19 169 ASN A C 1
ATOM 1380 O O . ASN A 1 169 ? -5.055 12.698 -6.915 1.00 91.19 169 ASN A O 1
ATOM 1384 N N . PHE A 1 170 ? -7.036 13.549 -7.564 1.00 91.44 170 PHE A N 1
ATOM 1385 C CA . PHE A 1 170 ? -6.631 14.946 -7.405 1.00 91.44 170 PHE A CA 1
ATOM 1386 C C . PHE A 1 170 ? -6.800 15.429 -5.956 1.00 91.44 170 PHE A C 1
ATOM 1388 O O . PHE A 1 170 ? -7.866 15.263 -5.356 1.00 91.44 170 PHE A O 1
ATOM 1395 N N . ILE A 1 171 ? -5.761 16.068 -5.416 1.00 92.00 171 ILE A N 1
ATOM 1396 C CA . ILE A 1 171 ? -5.883 16.995 -4.288 1.00 92.00 171 ILE A CA 1
ATOM 1397 C C . ILE A 1 171 ? -6.282 18.366 -4.842 1.00 92.00 171 ILE A C 1
ATOM 1399 O O . ILE A 1 171 ? -5.715 18.812 -5.841 1.00 92.00 171 ILE A O 1
ATOM 1403 N N . LEU A 1 172 ? -7.286 18.993 -4.234 1.00 90.62 172 LEU A N 1
ATOM 1404 C CA . LEU A 1 172 ? -7.872 20.265 -4.652 1.00 90.62 172 LEU A CA 1
ATOM 1405 C C . LEU A 1 172 ? -7.625 21.311 -3.571 1.00 90.62 172 LEU A C 1
ATOM 1407 O O . LEU A 1 172 ? -7.903 21.047 -2.403 1.00 90.62 172 LEU A O 1
ATOM 1411 N N . PHE A 1 173 ? -7.165 22.497 -3.959 1.00 87.50 173 PHE A N 1
ATOM 1412 C CA . PHE A 1 173 ? -6.912 23.586 -3.018 1.00 87.50 173 PHE A CA 1
ATOM 1413 C C . PHE A 1 173 ? -7.375 24.947 -3.546 1.00 87.50 173 PHE A C 1
ATOM 1415 O O . PHE A 1 173 ? -7.388 25.208 -4.761 1.00 87.50 173 PHE A O 1
ATOM 1422 N N . ASN A 1 174 ? -7.801 25.797 -2.606 1.00 84.88 174 ASN A N 1
ATOM 1423 C CA . ASN A 1 174 ? -8.283 27.152 -2.883 1.00 84.88 174 ASN A CA 1
ATOM 1424 C C . ASN A 1 174 ? -7.124 28.117 -3.117 1.00 84.88 174 ASN A C 1
ATOM 1426 O O . ASN A 1 174 ? -7.112 28.809 -4.137 1.00 84.88 174 ASN A O 1
ATOM 1430 N N . ASN A 1 175 ? -6.152 28.109 -2.205 1.00 84.31 175 ASN A N 1
ATOM 1431 C CA . ASN A 1 175 ? -4.974 28.960 -2.250 1.00 84.31 175 ASN A CA 1
ATOM 1432 C C . ASN A 1 175 ? -3.708 28.108 -2.335 1.00 84.31 175 ASN A C 1
ATOM 1434 O O . ASN A 1 175 ? -3.642 27.006 -1.797 1.00 84.31 175 ASN A O 1
ATOM 1438 N N . ALA A 1 176 ? -2.708 28.634 -3.034 1.00 86.69 176 ALA A N 1
ATOM 1439 C CA . ALA A 1 176 ? -1.350 28.118 -3.021 1.00 86.69 176 ALA A CA 1
ATOM 1440 C C . ALA A 1 176 ? -0.378 29.243 -3.334 1.00 86.69 176 ALA A C 1
ATOM 1442 O O . ALA A 1 176 ? -0.671 30.104 -4.170 1.00 86.69 176 ALA A O 1
ATOM 1443 N N . ALA A 1 177 ? 0.789 29.208 -2.701 1.00 88.81 177 ALA A N 1
ATOM 1444 C CA . ALA A 1 177 ? 1.891 30.085 -3.054 1.00 88.81 177 ALA A CA 1
ATOM 1445 C C . ALA A 1 177 ? 2.835 29.362 -4.010 1.00 88.81 177 ALA A C 1
ATOM 1447 O O . ALA A 1 177 ? 3.344 28.289 -3.701 1.00 88.81 177 ALA A O 1
ATOM 1448 N N . GLU A 1 178 ? 3.065 29.942 -5.183 1.00 89.12 178 GLU A N 1
ATOM 1449 C CA . GLU A 1 178 ? 4.028 29.409 -6.145 1.00 89.12 178 GLU A CA 1
ATOM 1450 C C . GLU A 1 178 ? 5.451 29.830 -5.770 1.00 89.12 178 GLU A C 1
ATOM 1452 O O . GLU A 1 178 ? 5.723 31.020 -5.576 1.00 89.12 178 GLU A O 1
ATOM 1457 N N . ARG A 1 179 ? 6.376 28.868 -5.708 1.00 88.56 179 ARG A N 1
ATOM 1458 C CA . ARG A 1 179 ? 7.799 29.155 -5.494 1.00 88.56 179 ARG A CA 1
ATOM 1459 C C . ARG A 1 179 ? 8.440 29.642 -6.791 1.00 88.56 179 ARG A C 1
ATOM 1461 O O . ARG A 1 179 ? 8.309 29.015 -7.840 1.00 88.56 179 ARG A O 1
ATOM 1468 N N . GLN A 1 180 ? 9.163 30.758 -6.720 1.00 77.88 180 GLN A N 1
ATOM 1469 C CA . GLN A 1 180 ? 9.752 31.410 -7.896 1.00 77.88 180 GLN A CA 1
ATOM 1470 C C . GLN A 1 180 ? 11.128 30.835 -8.259 1.00 77.88 180 GLN A C 1
ATOM 1472 O O . GLN A 1 180 ? 11.903 30.414 -7.394 1.00 77.88 180 GLN A O 1
ATOM 1477 N N . LEU A 1 181 ? 11.450 30.859 -9.557 1.00 66.19 181 LEU A N 1
ATOM 1478 C CA . LEU A 1 181 ? 12.793 30.558 -10.060 1.00 66.19 181 LEU A CA 1
ATOM 1479 C C . LEU A 1 181 ? 13.747 31.701 -9.684 1.00 66.19 181 LEU A C 1
ATOM 1481 O O . LEU A 1 181 ? 13.429 32.869 -9.897 1.00 66.19 181 LEU A O 1
ATOM 1485 N N . SER A 1 182 ? 14.945 31.383 -9.199 1.00 55.28 182 SER A N 1
ATOM 1486 C CA . SER A 1 182 ? 15.929 32.361 -8.710 1.00 55.28 182 SER A CA 1
ATOM 1487 C C . SER A 1 182 ? 16.526 33.306 -9.772 1.00 55.28 182 SER A C 1
ATOM 1489 O O . SER A 1 182 ? 17.364 34.129 -9.423 1.00 55.28 182 SER A O 1
ATOM 1491 N N . ASN A 1 183 ? 16.083 33.269 -11.038 1.00 43.50 183 ASN A N 1
ATOM 1492 C CA . ASN A 1 183 ? 16.635 34.087 -12.123 1.00 43.50 183 ASN A CA 1
ATOM 1493 C C . ASN A 1 183 ? 15.552 34.695 -13.037 1.00 43.50 183 ASN A C 1
ATOM 1495 O O . ASN A 1 183 ? 15.221 34.136 -14.078 1.00 43.50 183 ASN A O 1
ATOM 1499 N N . MET A 1 184 ? 15.072 35.889 -12.682 1.00 38.38 184 MET A N 1
ATOM 1500 C CA . MET A 1 184 ? 14.527 36.886 -13.617 1.00 38.38 184 MET A CA 1
ATOM 1501 C C . MET A 1 184 ? 14.949 38.284 -13.140 1.00 38.38 184 MET A C 1
ATOM 1503 O O . MET A 1 184 ? 14.172 39.055 -12.584 1.00 38.38 184 MET A O 1
ATOM 1507 N N . THR A 1 185 ? 16.214 38.634 -13.366 1.00 39.62 185 THR A N 1
ATOM 1508 C CA . THR A 1 185 ? 16.605 40.035 -13.544 1.00 39.62 185 THR A CA 1
ATOM 1509 C C . THR A 1 185 ? 16.174 40.468 -14.942 1.00 39.62 185 THR A C 1
ATOM 1511 O O . THR A 1 185 ? 16.936 40.384 -15.900 1.00 39.62 185 THR A O 1
ATOM 1514 N N . THR A 1 186 ? 14.946 40.964 -15.074 1.00 34.50 186 THR A N 1
ATOM 1515 C CA . THR A 1 186 ? 14.558 41.779 -16.231 1.00 34.50 186 THR A CA 1
ATOM 1516 C C . THR A 1 186 ? 13.889 43.058 -15.759 1.00 34.50 186 THR A C 1
ATOM 1518 O O . THR A 1 186 ? 12.764 43.054 -15.268 1.00 34.50 186 THR A O 1
ATOM 1521 N N . ASN A 1 187 ? 14.619 44.159 -15.932 1.00 39.72 187 ASN A N 1
ATOM 1522 C CA . ASN A 1 187 ? 14.104 45.521 -15.926 1.00 39.72 187 ASN A CA 1
ATOM 1523 C C . ASN A 1 187 ? 12.868 45.633 -16.830 1.00 39.72 187 ASN A C 1
ATOM 1525 O O . ASN A 1 187 ? 13.008 45.407 -18.028 1.00 39.72 187 ASN A O 1
ATOM 1529 N N . LEU A 1 188 ? 11.718 46.050 -16.284 1.00 35.41 188 LEU A N 1
ATOM 1530 C CA . LEU A 1 188 ? 10.699 46.867 -16.966 1.00 35.41 188 LEU A CA 1
ATOM 1531 C C . LEU A 1 188 ? 9.654 47.397 -15.956 1.00 35.41 188 LEU A C 1
ATOM 1533 O O . LEU A 1 188 ? 8.821 46.667 -15.439 1.00 35.41 188 LEU A O 1
ATOM 1537 N N . SER A 1 189 ? 9.780 48.699 -15.680 1.00 37.41 189 SER A N 1
ATOM 1538 C CA . SER A 1 189 ? 8.780 49.707 -15.274 1.00 37.41 189 SER A CA 1
ATOM 1539 C C . SER A 1 189 ? 7.372 49.280 -14.813 1.00 37.41 189 SER A C 1
ATOM 1541 O O . SER A 1 189 ? 6.566 48.846 -15.631 1.00 37.41 189 SER A O 1
ATOM 1543 N N . ALA A 1 190 ? 6.991 49.652 -13.586 1.00 31.89 190 ALA A N 1
ATOM 1544 C CA . ALA A 1 190 ? 6.121 50.809 -13.292 1.00 31.89 190 ALA A CA 1
ATOM 1545 C C . ALA A 1 190 ? 5.693 50.805 -11.812 1.00 31.89 190 ALA A C 1
ATOM 1547 O O . ALA A 1 190 ? 5.397 49.769 -11.227 1.00 31.89 190 ALA A O 1
ATOM 1548 N N . ALA A 1 191 ? 5.677 51.990 -11.210 1.00 37.97 191 ALA A N 1
ATOM 1549 C CA . ALA A 1 191 ? 5.274 52.230 -9.834 1.00 37.97 191 ALA A CA 1
ATOM 1550 C C . ALA A 1 191 ? 3.776 51.972 -9.602 1.00 37.97 191 ALA A C 1
ATOM 1552 O O . ALA A 1 191 ? 2.968 52.506 -10.352 1.00 37.97 191 ALA A O 1
ATOM 1553 N N . THR A 1 192 ? 3.436 51.282 -8.503 1.00 30.95 192 THR A N 1
ATOM 1554 C CA . THR A 1 192 ? 2.458 51.760 -7.502 1.00 30.95 192 THR A CA 1
ATOM 1555 C C . THR A 1 192 ? 2.509 50.919 -6.216 1.00 30.95 192 THR A C 1
ATOM 1557 O O . THR A 1 192 ? 2.185 49.742 -6.224 1.00 30.95 192 THR A O 1
ATOM 1560 N N . ASN A 1 193 ? 2.913 51.589 -5.133 1.00 33.38 193 ASN A N 1
ATOM 1561 C CA . ASN A 1 193 ? 2.521 51.465 -3.720 1.00 33.38 193 ASN A CA 1
ATOM 1562 C C . ASN A 1 193 ? 2.487 50.103 -2.989 1.00 33.38 193 ASN A C 1
ATOM 1564 O O . ASN A 1 193 ? 1.561 49.316 -3.123 1.00 33.38 193 ASN A O 1
ATOM 1568 N N . GLN A 1 194 ? 3.444 49.990 -2.055 1.00 39.66 194 GLN A N 1
ATOM 1569 C CA . GLN A 1 194 ? 3.300 49.557 -0.653 1.00 39.66 194 GLN A CA 1
ATOM 1570 C C . GLN A 1 194 ? 2.494 48.279 -0.365 1.00 39.66 194 GLN A C 1
ATOM 1572 O O . GLN A 1 194 ? 1.301 48.337 -0.100 1.00 39.66 194 GLN A O 1
ATOM 1577 N N . THR A 1 195 ? 3.204 47.158 -0.229 1.00 30.83 195 THR A N 1
ATOM 1578 C CA . THR A 1 195 ? 3.013 46.160 0.842 1.00 30.83 195 THR A CA 1
ATOM 1579 C C . THR A 1 195 ? 4.345 45.434 1.081 1.00 30.83 195 THR A C 1
ATOM 1581 O O . THR A 1 195 ? 5.223 45.427 0.222 1.00 30.83 195 THR A O 1
ATOM 1584 N N . ALA A 1 196 ? 4.537 44.963 2.310 1.00 31.89 196 ALA A N 1
ATOM 1585 C CA . ALA A 1 196 ? 5.808 44.598 2.929 1.00 31.89 196 ALA A CA 1
ATOM 1586 C C . ALA A 1 196 ? 6.582 43.439 2.259 1.00 31.89 196 ALA A C 1
ATOM 1588 O O . ALA A 1 196 ? 6.013 42.602 1.569 1.00 31.89 196 ALA A O 1
ATOM 1589 N N . ASN A 1 197 ? 7.897 43.414 2.517 1.00 34.69 197 ASN A N 1
ATOM 1590 C CA . ASN A 1 197 ? 8.890 42.404 2.125 1.00 34.69 197 ASN A CA 1
ATOM 1591 C C . ASN A 1 197 ? 8.355 40.957 2.096 1.00 34.69 197 ASN A C 1
ATOM 1593 O O . ASN A 1 197 ? 8.251 40.309 3.134 1.00 34.69 197 ASN A O 1
ATOM 1597 N N . ILE A 1 198 ? 8.120 40.424 0.896 1.00 40.84 198 ILE A N 1
ATOM 1598 C CA . ILE A 1 198 ? 7.933 38.989 0.661 1.00 40.84 198 ILE A CA 1
ATOM 1599 C C . ILE A 1 198 ? 9.331 38.372 0.547 1.00 40.84 198 ILE A C 1
ATOM 1601 O O . ILE A 1 198 ? 10.012 38.552 -0.464 1.00 40.84 198 ILE A O 1
ATOM 1605 N N . SER A 1 199 ? 9.783 37.647 1.570 1.00 45.12 199 SER A N 1
ATOM 1606 C CA . SER A 1 199 ? 10.898 36.708 1.420 1.00 45.12 199 SER A CA 1
ATOM 1607 C C . SER A 1 199 ? 10.434 35.568 0.510 1.00 45.12 199 SER A C 1
ATOM 1609 O O . SER A 1 199 ? 9.814 34.612 0.967 1.00 45.12 199 SER A O 1
ATOM 1611 N N . SER A 1 200 ? 10.657 35.699 -0.797 1.00 57.06 200 SER A N 1
ATOM 1612 C CA . SER A 1 200 ? 10.259 34.700 -1.791 1.00 57.06 200 SER A CA 1
ATOM 1613 C C . SER A 1 200 ? 10.928 33.355 -1.490 1.00 57.06 200 SER A C 1
ATOM 1615 O O . SER A 1 200 ? 12.152 33.241 -1.598 1.00 57.06 200 SER A O 1
ATOM 1617 N N . ILE A 1 201 ? 10.139 32.347 -1.112 1.00 72.50 201 ILE A N 1
ATOM 1618 C CA . ILE A 1 201 ? 10.619 30.979 -0.891 1.00 72.50 201 ILE A CA 1
ATOM 1619 C C . ILE A 1 201 ? 11.177 30.455 -2.213 1.00 72.50 201 ILE A C 1
ATOM 1621 O O . ILE A 1 201 ? 10.505 30.485 -3.248 1.00 72.50 201 ILE A O 1
ATOM 1625 N N . GLN A 1 202 ? 12.433 30.018 -2.184 1.00 81.81 202 GLN A N 1
ATOM 1626 C CA . GLN A 1 202 ? 13.130 29.557 -3.375 1.00 81.81 202 GLN A CA 1
ATOM 1627 C C . GLN A 1 202 ? 12.694 28.145 -3.751 1.00 81.81 202 GLN A C 1
ATOM 1629 O O . GLN A 1 202 ? 12.467 27.283 -2.900 1.00 81.81 202 GLN A O 1
ATOM 1634 N N . ARG A 1 203 ? 12.603 27.913 -5.057 1.00 87.62 203 ARG A N 1
ATOM 1635 C CA . ARG A 1 203 ? 12.321 26.603 -5.631 1.00 87.62 203 ARG A CA 1
ATOM 1636 C C . ARG A 1 203 ? 13.438 25.606 -5.296 1.00 87.62 203 ARG A C 1
ATOM 1638 O O . ARG A 1 203 ? 14.610 25.928 -5.473 1.00 87.62 203 ARG A O 1
ATOM 1645 N N . VAL A 1 204 ? 13.074 24.391 -4.876 1.00 88.31 204 VAL A N 1
ATOM 1646 C CA . VAL A 1 204 ? 14.040 23.315 -4.554 1.00 88.31 204 VAL A CA 1
ATOM 1647 C C . VAL A 1 204 ? 13.876 22.072 -5.425 1.00 88.31 204 VAL A C 1
ATOM 1649 O O . VAL A 1 204 ? 14.737 21.193 -5.424 1.00 88.31 204 VAL A O 1
ATOM 1652 N N . SER A 1 205 ? 12.769 21.970 -6.162 1.00 91.06 205 SER A N 1
ATOM 1653 C CA . SER A 1 205 ? 12.475 20.840 -7.034 1.00 91.06 205 SER A CA 1
ATOM 1654 C C . SER A 1 205 ? 12.770 21.135 -8.504 1.00 91.06 205 SER A C 1
ATOM 1656 O O . SER A 1 205 ? 12.738 22.271 -8.978 1.00 91.06 205 SER A O 1
ATOM 1658 N N . SER A 1 206 ? 12.989 20.077 -9.276 1.00 90.38 206 SER A N 1
ATOM 1659 C CA . SER A 1 206 ? 13.082 20.122 -10.741 1.00 90.38 206 SER A CA 1
ATOM 1660 C C . SER A 1 206 ? 11.717 20.058 -11.447 1.00 90.38 206 SER A C 1
ATOM 1662 O O . SER A 1 206 ? 11.675 20.213 -12.664 1.00 90.38 206 SER A O 1
ATOM 1664 N N . CYS A 1 207 ? 10.601 19.927 -10.714 1.00 92.44 207 CYS A N 1
ATOM 1665 C CA . CYS A 1 207 ? 9.245 19.872 -11.287 1.00 92.44 207 CYS A CA 1
ATOM 1666 C C . CYS A 1 207 ? 8.848 21.189 -11.957 1.00 92.44 207 CYS A C 1
ATOM 1668 O O . CYS A 1 207 ? 9.154 22.247 -11.430 1.00 92.44 207 CYS A O 1
ATOM 1670 N N . GLU A 1 208 ? 8.115 21.159 -13.070 1.00 92.25 208 GLU A N 1
ATOM 1671 C CA . GLU A 1 208 ? 7.710 22.375 -13.798 1.00 92.25 208 GLU A CA 1
ATOM 1672 C C . GLU A 1 208 ? 7.083 23.452 -12.901 1.00 92.25 208 GLU A C 1
ATOM 1674 O O . GLU A 1 208 ? 7.420 24.627 -13.049 1.00 92.25 208 GLU A O 1
ATOM 1679 N N . LEU A 1 209 ? 6.220 23.037 -11.969 1.00 93.38 209 LEU A N 1
ATOM 1680 C CA . LEU A 1 209 ? 5.556 23.896 -10.991 1.00 93.38 209 LEU A CA 1
ATOM 1681 C C . LEU A 1 209 ? 5.884 23.440 -9.564 1.00 93.38 209 LEU A C 1
ATOM 1683 O O . LEU A 1 209 ? 5.966 22.239 -9.290 1.00 93.38 209 LEU A O 1
ATOM 1687 N N . GLU A 1 210 ? 6.015 24.394 -8.644 1.00 94.56 210 GLU A N 1
ATOM 1688 C CA . GLU A 1 210 ? 6.244 24.122 -7.225 1.00 94.56 210 GLU A CA 1
ATOM 1689 C C . GLU A 1 210 ? 5.379 25.034 -6.353 1.00 94.56 210 GLU A C 1
ATOM 1691 O O . GLU A 1 210 ? 5.405 26.254 -6.520 1.00 94.56 210 GLU A O 1
ATOM 1696 N N . TYR A 1 211 ? 4.618 24.438 -5.436 1.00 93.19 211 TYR A N 1
ATOM 1697 C CA . TYR A 1 211 ? 3.645 25.146 -4.604 1.00 93.19 211 TYR A CA 1
ATOM 1698 C C . TYR A 1 211 ? 3.827 24.840 -3.118 1.00 93.19 211 TYR A C 1
ATOM 1700 O O . TYR A 1 211 ? 4.090 23.692 -2.762 1.00 93.19 211 TYR A O 1
ATOM 1708 N N . ASP A 1 212 ? 3.604 25.843 -2.273 1.00 93.19 212 ASP A N 1
ATOM 1709 C CA . ASP A 1 212 ? 3.354 25.702 -0.836 1.00 93.19 212 ASP A CA 1
ATOM 1710 C C . ASP A 1 212 ? 1.863 25.882 -0.553 1.00 93.19 212 ASP A C 1
ATOM 1712 O O . ASP A 1 212 ? 1.226 26.817 -1.057 1.00 93.19 212 ASP A O 1
ATOM 1716 N N . VAL A 1 213 ? 1.308 24.978 0.249 1.00 92.19 213 VAL A N 1
ATOM 1717 C CA . VAL A 1 213 ? -0.102 24.984 0.647 1.00 92.19 213 VAL A CA 1
ATOM 1718 C C . VAL A 1 213 ? -0.202 24.677 2.136 1.00 92.19 213 VAL A C 1
ATOM 1720 O O . VAL A 1 213 ? 0.444 23.750 2.634 1.00 92.19 213 VAL A O 1
ATOM 1723 N N . HIS A 1 214 ? -1.027 25.447 2.846 1.00 92.19 214 HIS A N 1
ATOM 1724 C CA . HIS A 1 214 ? -1.397 25.115 4.215 1.00 92.19 214 HIS A CA 1
ATOM 1725 C C . HIS A 1 214 ? -2.535 24.097 4.218 1.00 92.19 214 HIS A C 1
ATOM 1727 O O . HIS A 1 214 ? -3.377 24.065 3.322 1.00 92.19 214 HIS A O 1
ATOM 1733 N N . ILE A 1 215 ? -2.581 23.259 5.245 1.00 89.31 215 ILE A N 1
ATOM 1734 C CA . ILE A 1 215 ? -3.561 22.185 5.331 1.00 89.31 215 ILE A CA 1
ATOM 1735 C C . ILE A 1 215 ? -5.024 22.654 5.288 1.00 89.31 215 ILE A C 1
ATOM 1737 O O . ILE A 1 215 ? -5.869 21.979 4.702 1.00 89.31 215 ILE A O 1
ATOM 1741 N N . ASP A 1 216 ? -5.308 23.841 5.818 1.00 88.38 216 ASP A N 1
ATOM 1742 C CA . ASP A 1 216 ? -6.658 24.421 5.838 1.00 88.38 216 ASP A CA 1
ATOM 1743 C C . ASP A 1 216 ? -7.184 24.800 4.440 1.00 88.38 216 ASP A C 1
ATOM 1745 O O . ASP A 1 216 ? -8.389 24.962 4.250 1.00 88.38 216 ASP A O 1
ATOM 1749 N N . ASP A 1 217 ? -6.306 24.904 3.436 1.00 88.88 217 ASP A N 1
ATOM 1750 C CA . ASP A 1 217 ? -6.696 25.204 2.056 1.00 88.88 217 ASP A CA 1
ATOM 1751 C C . ASP A 1 217 ? -7.157 23.958 1.272 1.00 88.88 217 ASP A C 1
ATOM 1753 O O . ASP A 1 217 ? -7.666 24.095 0.149 1.00 88.88 217 ASP A O 1
ATOM 1757 N N . ILE A 1 218 ? -7.003 22.743 1.827 1.00 89.31 218 ILE A N 1
ATOM 1758 C CA . ILE A 1 218 ? -7.472 21.504 1.188 1.00 89.31 218 ILE A CA 1
ATOM 1759 C C . ILE A 1 218 ? -9.002 21.496 1.112 1.00 89.31 218 ILE A C 1
ATOM 1761 O O . ILE A 1 218 ? -9.714 21.562 2.108 1.00 89.31 218 ILE A O 1
ATOM 1765 N N . CYS A 1 219 ? -9.521 21.304 -0.098 1.00 85.19 219 CYS A N 1
ATOM 1766 C CA . CYS A 1 219 ? -10.954 21.307 -0.395 1.00 85.19 219 CYS A CA 1
ATOM 1767 C C . CYS A 1 219 ? -11.544 19.907 -0.616 1.00 85.19 219 CYS A C 1
ATOM 1769 O O . CYS A 1 219 ? -12.713 19.773 -0.995 1.00 85.19 219 CYS A O 1
ATOM 1771 N N . ASN A 1 220 ? -10.745 18.851 -0.450 1.00 81.56 220 ASN A N 1
ATOM 1772 C CA . ASN A 1 220 ? -11.199 17.468 -0.547 1.00 81.56 220 ASN A CA 1
ATOM 1773 C C . ASN A 1 220 ? -12.147 17.155 0.619 1.00 81.56 220 ASN A C 1
ATOM 1775 O O . ASN A 1 220 ? -11.737 16.659 1.662 1.00 81.56 220 ASN A O 1
ATOM 1779 N N . ASN A 1 221 ? -13.436 17.447 0.441 1.00 63.00 221 ASN A N 1
ATOM 1780 C CA . ASN A 1 221 ? -14.424 17.219 1.487 1.00 63.00 221 ASN A CA 1
ATOM 1781 C C . ASN A 1 221 ? -14.506 15.721 1.847 1.00 63.00 221 ASN A C 1
ATOM 1783 O O . ASN A 1 221 ? -14.631 14.879 0.945 1.00 63.00 221 ASN A O 1
ATOM 1787 N N . PRO A 1 222 ? -14.483 15.361 3.143 1.00 57.78 222 PRO A N 1
ATOM 1788 C CA . PRO A 1 222 ? -14.829 14.015 3.566 1.00 57.78 222 PRO A CA 1
ATOM 1789 C C . PRO A 1 222 ? -16.290 13.713 3.188 1.00 57.78 222 PRO A C 1
ATOM 1791 O O . PRO A 1 222 ? -17.137 14.615 3.185 1.00 57.78 222 PRO A O 1
ATOM 1794 N N . PRO A 1 223 ? -16.619 12.456 2.849 1.00 51.03 223 PRO A N 1
ATOM 1795 C CA . PRO A 1 223 ? -17.988 12.072 2.540 1.00 51.03 223 PRO A CA 1
ATOM 1796 C C . PRO A 1 223 ? -18.859 12.300 3.781 1.00 51.03 223 PRO A C 1
ATOM 1798 O O . PRO A 1 223 ? -18.505 11.909 4.894 1.00 51.03 223 PRO A O 1
ATOM 1801 N N . GLN A 1 224 ? -20.005 12.956 3.598 1.00 47.81 224 GLN A N 1
ATOM 1802 C CA . GLN A 1 224 ? -20.958 13.163 4.686 1.00 47.81 224 GLN A CA 1
ATOM 1803 C C . GLN A 1 224 ? -21.610 11.827 5.062 1.00 47.81 224 GLN A C 1
ATOM 1805 O O . GLN A 1 224 ? -22.176 11.139 4.209 1.00 47.81 224 GLN A O 1
ATOM 1810 N N . ILE A 1 225 ? -21.558 11.476 6.346 1.00 44.47 225 ILE A N 1
ATOM 1811 C CA . ILE A 1 225 ? -22.207 10.273 6.884 1.00 44.47 225 ILE A CA 1
ATOM 1812 C C . ILE A 1 225 ? -23.716 10.374 6.684 1.00 44.47 225 ILE A C 1
ATOM 1814 O O . ILE A 1 225 ? -24.299 11.444 6.845 1.00 44.47 225 ILE A O 1
ATOM 1818 N N . GLY A 1 226 ? -24.334 9.261 6.283 1.00 46.34 226 GLY A N 1
ATOM 1819 C CA . GLY A 1 226 ? -25.771 9.182 6.017 1.00 46.34 226 GLY A CA 1
ATOM 1820 C C . GLY A 1 226 ? -26.192 9.622 4.607 1.00 46.34 226 GLY A C 1
ATOM 1821 O O . GLY A 1 226 ? -27.365 9.502 4.262 1.00 46.34 226 GLY A O 1
ATOM 1822 N N . LYS A 1 227 ? -25.266 10.081 3.745 1.00 43.16 227 LYS A N 1
ATOM 1823 C CA . LYS A 1 227 ? -25.532 10.375 2.320 1.00 43.16 227 LYS A CA 1
ATOM 1824 C C . LYS A 1 227 ? -24.721 9.473 1.385 1.00 43.16 227 LYS A C 1
ATOM 1826 O O . LYS A 1 227 ? -23.782 9.905 0.719 1.00 43.16 227 LYS A O 1
ATOM 1831 N N . GLY A 1 228 ? -25.153 8.221 1.265 1.00 57.84 228 GLY A N 1
ATOM 1832 C CA . GLY A 1 228 ? -24.586 7.266 0.313 1.00 57.84 228 GLY A CA 1
ATOM 1833 C C . GLY A 1 228 ? -23.395 6.489 0.872 1.00 57.84 228 GLY A C 1
ATOM 1834 O O . GLY A 1 228 ? -23.336 6.207 2.060 1.00 57.84 228 GLY A O 1
ATOM 1835 N N . ILE A 1 229 ? -22.494 6.079 -0.017 1.00 66.69 229 ILE A N 1
ATOM 1836 C CA . ILE A 1 229 ? -21.377 5.179 0.290 1.00 66.69 229 ILE A CA 1
ATOM 1837 C C . ILE A 1 229 ? -20.290 5.951 1.040 1.00 66.69 229 ILE A C 1
ATOM 1839 O O . ILE A 1 229 ? -19.824 6.978 0.545 1.00 66.69 229 ILE A O 1
ATOM 1843 N N . ALA A 1 230 ? -19.889 5.454 2.210 1.00 65.00 230 ALA A N 1
ATOM 1844 C CA . ALA A 1 230 ? -18.945 6.114 3.104 1.00 65.00 230 ALA A CA 1
ATOM 1845 C C . ALA A 1 230 ? -17.503 6.083 2.580 1.00 65.00 230 ALA A C 1
ATOM 1847 O O . ALA A 1 230 ? -16.706 6.938 2.952 1.00 65.00 230 ALA A O 1
ATOM 1848 N N . ASN A 1 231 ? -17.153 5.150 1.690 1.00 73.00 231 ASN A N 1
ATOM 1849 C CA . ASN A 1 231 ? -15.910 5.220 0.924 1.00 73.00 231 ASN A CA 1
ATOM 1850 C C . ASN A 1 231 ? -16.089 6.096 -0.350 1.00 73.00 231 ASN A C 1
ATOM 1852 O O . ASN A 1 231 ? -16.782 5.674 -1.278 1.00 73.00 231 ASN A O 1
ATOM 1856 N N . PRO A 1 232 ? -15.427 7.264 -0.471 1.00 68.12 232 PRO A N 1
ATOM 1857 C CA . PRO A 1 232 ? -15.443 8.141 -1.648 1.00 68.12 232 PRO A CA 1
ATOM 1858 C C . PRO A 1 232 ? -14.963 7.484 -2.934 1.00 68.12 232 PRO A C 1
ATOM 1860 O O . PRO A 1 232 ? -15.499 7.778 -3.998 1.00 68.12 232 PRO A O 1
ATOM 1863 N N . GLY A 1 233 ? -13.959 6.604 -2.859 1.00 71.69 233 GLY A N 1
ATOM 1864 C CA . GLY A 1 233 ? -13.487 5.841 -4.010 1.00 71.69 233 GLY A CA 1
ATOM 1865 C C . GLY A 1 233 ? -14.616 4.981 -4.572 1.00 71.69 233 GLY A C 1
ATOM 1866 O O . GLY A 1 233 ? -14.910 5.039 -5.763 1.00 71.69 233 GLY A O 1
ATOM 1867 N N . LEU A 1 234 ? -15.334 4.264 -3.703 1.00 82.06 234 LEU A N 1
ATOM 1868 C CA . LEU A 1 234 ? -16.535 3.520 -4.087 1.00 82.06 234 LEU A CA 1
ATOM 1869 C C . LEU A 1 234 ? -17.658 4.465 -4.547 1.00 82.06 234 LEU A C 1
ATOM 1871 O O . LEU A 1 234 ? -18.273 4.223 -5.583 1.00 82.06 234 LEU A O 1
ATOM 1875 N N . GLN A 1 235 ? -17.904 5.571 -3.846 1.00 79.75 235 GLN A N 1
ATOM 1876 C CA . GLN A 1 235 ? -18.918 6.562 -4.213 1.00 79.75 235 GLN A CA 1
ATOM 1877 C C . GLN A 1 235 ? -18.684 7.137 -5.620 1.00 79.75 235 GLN A C 1
ATOM 1879 O O . GLN A 1 235 ? -19.627 7.250 -6.405 1.00 79.75 235 GLN A O 1
ATOM 1884 N N . ALA A 1 236 ? -17.432 7.436 -5.971 1.00 77.19 236 ALA A N 1
ATOM 1885 C CA . ALA A 1 236 ? -17.035 7.901 -7.294 1.00 77.19 236 ALA A CA 1
ATOM 1886 C C . ALA A 1 236 ? -17.349 6.859 -8.379 1.00 77.19 236 ALA A C 1
ATOM 1888 O O . ALA A 1 236 ? -17.833 7.228 -9.449 1.00 77.19 236 ALA A O 1
ATOM 1889 N N . LEU A 1 237 ? -17.170 5.561 -8.095 1.00 82.38 237 LEU A N 1
ATOM 1890 C CA . LEU A 1 237 ? -17.563 4.487 -9.017 1.00 82.38 237 LEU A CA 1
ATOM 1891 C C . LEU A 1 237 ? -19.071 4.480 -9.280 1.00 82.38 237 LEU A C 1
ATOM 1893 O O . LEU A 1 237 ? -19.499 4.364 -10.429 1.00 82.38 237 LEU A O 1
ATOM 1897 N N . TRP A 1 238 ? -19.878 4.618 -8.228 1.00 82.69 238 TRP A N 1
ATOM 1898 C CA . TRP A 1 238 ? -21.335 4.652 -8.352 1.00 82.69 238 TRP A CA 1
ATOM 1899 C C . TRP A 1 238 ? -21.832 5.900 -9.078 1.00 82.69 238 TRP A C 1
ATOM 1901 O O . TRP A 1 238 ? -22.720 5.799 -9.925 1.00 82.69 238 TRP A O 1
ATOM 1911 N N . ASN A 1 239 ? -21.252 7.064 -8.783 1.00 81.12 239 ASN A N 1
ATOM 1912 C CA . ASN A 1 239 ? -21.580 8.309 -9.472 1.00 81.12 239 ASN A CA 1
ATOM 1913 C C . ASN A 1 239 ? -21.191 8.236 -10.954 1.00 81.12 239 ASN A C 1
ATOM 1915 O O . ASN A 1 239 ? -22.017 8.549 -11.806 1.00 81.12 239 ASN A O 1
ATOM 1919 N N . GLY A 1 240 ? -19.991 7.740 -11.270 1.00 77.69 240 GLY A N 1
ATOM 1920 C CA . GLY A 1 240 ? -19.545 7.553 -12.650 1.00 77.69 240 GLY A CA 1
ATOM 1921 C C . GLY A 1 240 ? -20.452 6.606 -13.441 1.00 77.69 240 GLY A C 1
ATOM 1922 O O . GLY A 1 240 ? -20.815 6.898 -14.581 1.00 77.69 240 GLY A O 1
ATOM 1923 N N . GLU A 1 241 ? -20.893 5.506 -12.826 1.00 81.69 241 GLU A N 1
ATOM 1924 C CA . GLU A 1 241 ? -21.855 4.595 -13.452 1.00 81.69 241 GLU A CA 1
ATOM 1925 C C . GLU A 1 241 ? -23.234 5.242 -13.647 1.00 81.69 241 GLU A C 1
ATOM 1927 O O . GLU A 1 241 ? -23.863 5.039 -14.688 1.00 81.69 241 GLU A O 1
ATOM 1932 N N . ARG A 1 242 ? -23.706 6.041 -12.681 1.00 82.00 242 ARG A N 1
ATOM 1933 C CA . ARG A 1 242 ? -24.966 6.787 -12.804 1.00 82.00 242 ARG A CA 1
ATOM 1934 C C . ARG A 1 242 ? -24.910 7.742 -13.996 1.00 82.00 242 ARG A C 1
ATOM 1936 O O . ARG A 1 242 ? -25.760 7.651 -14.877 1.00 82.00 242 ARG A O 1
ATOM 1943 N N . THR A 1 243 ? -23.862 8.557 -14.082 1.00 80.31 243 THR A N 1
ATOM 1944 C CA . THR A 1 243 ? -23.638 9.487 -15.195 1.00 80.31 243 THR A CA 1
ATOM 1945 C C . THR A 1 243 ? -23.530 8.760 -16.539 1.00 80.31 243 THR A C 1
ATOM 1947 O O . THR A 1 243 ? -24.103 9.199 -17.534 1.00 80.31 243 THR A O 1
ATOM 1950 N N . ARG A 1 244 ? -22.850 7.605 -16.600 1.00 80.38 244 ARG A N 1
ATOM 1951 C CA . ARG A 1 244 ? -22.801 6.779 -17.819 1.00 80.38 244 ARG A CA 1
ATOM 1952 C C . ARG A 1 244 ? -24.195 6.327 -18.254 1.00 80.38 244 ARG A C 1
ATOM 1954 O O . ARG A 1 244 ? -24.526 6.407 -19.436 1.00 80.38 244 ARG A O 1
ATOM 1961 N N . ARG A 1 245 ? -25.004 5.821 -17.320 1.00 79.00 245 ARG A N 1
ATOM 1962 C CA . ARG A 1 245 ? -26.366 5.348 -17.605 1.00 79.00 245 ARG A CA 1
ATOM 1963 C C . ARG A 1 245 ? -27.285 6.476 -18.051 1.00 79.00 245 ARG A C 1
ATOM 1965 O O . ARG A 1 245 ? -28.043 6.271 -18.995 1.00 79.00 245 ARG A O 1
ATOM 1972 N N . GLU A 1 246 ? -27.175 7.647 -17.426 1.00 81.12 246 GLU A N 1
ATOM 1973 C CA . GLU A 1 246 ? -27.892 8.863 -17.822 1.00 81.12 246 GLU A CA 1
ATOM 1974 C C . GLU A 1 246 ? -27.564 9.249 -19.270 1.00 81.12 246 GLU A C 1
ATOM 1976 O O . GLU A 1 246 ? -28.476 9.419 -20.080 1.00 81.12 246 GLU A O 1
ATOM 1981 N N . HIS A 1 247 ? -26.278 9.278 -19.638 1.00 82.00 247 HIS A N 1
ATOM 1982 C CA . HIS A 1 247 ? -25.856 9.547 -21.017 1.00 82.00 247 HIS A CA 1
ATOM 1983 C C . HIS A 1 247 ? -26.372 8.506 -22.020 1.00 82.00 247 HIS A C 1
ATOM 1985 O O . HIS A 1 247 ? -26.771 8.861 -23.129 1.00 82.00 247 HIS A O 1
ATOM 1991 N N . LEU A 1 248 ? -26.406 7.228 -21.635 1.00 79.00 248 LEU A N 1
ATOM 1992 C CA . LEU A 1 248 ? -26.915 6.137 -22.472 1.00 79.00 248 LEU A CA 1
ATOM 1993 C C . LEU A 1 248 ? -28.442 5.977 -22.417 1.00 79.00 248 LEU A C 1
ATOM 1995 O O . LEU A 1 248 ? -28.976 5.069 -23.052 1.00 79.00 248 LEU A O 1
ATOM 1999 N N . LYS A 1 249 ? -29.149 6.840 -21.671 1.00 77.69 249 LYS A N 1
ATOM 2000 C CA . LYS A 1 249 ? -30.606 6.790 -21.460 1.00 77.69 249 LYS A CA 1
ATOM 2001 C C . LYS A 1 249 ? -31.105 5.418 -20.978 1.00 77.69 249 LYS A C 1
ATOM 2003 O O . LYS A 1 249 ? -32.195 4.982 -21.343 1.00 77.69 249 LYS A O 1
ATOM 2008 N N . ILE A 1 250 ? -30.311 4.729 -20.158 1.00 76.00 250 ILE A N 1
ATOM 2009 C CA . ILE A 1 250 ? -30.688 3.450 -19.544 1.00 76.00 250 ILE A CA 1
ATOM 2010 C C . ILE A 1 250 ? -31.607 3.749 -18.350 1.00 76.00 250 ILE A C 1
ATOM 2012 O O . ILE A 1 250 ? -31.184 4.396 -17.397 1.00 76.00 250 ILE A O 1
ATOM 2016 N N . ILE A 1 251 ? -32.859 3.281 -18.407 1.00 61.41 251 ILE A N 1
ATOM 2017 C CA . ILE A 1 251 ? -33.930 3.627 -17.446 1.00 61.41 251 ILE A CA 1
ATOM 2018 C C . ILE A 1 251 ? -33.899 2.740 -16.179 1.00 61.41 251 ILE A C 1
AT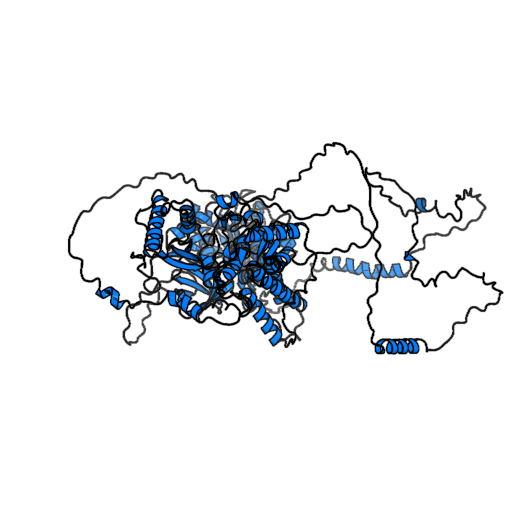OM 2020 O O . ILE A 1 251 ? -34.497 3.086 -15.159 1.00 61.41 251 ILE A O 1
ATOM 2024 N N . ASP A 1 252 ? -33.178 1.614 -16.200 1.00 65.50 252 ASP A N 1
ATOM 2025 C CA . ASP A 1 252 ? -33.131 0.670 -15.076 1.00 65.50 252 ASP A CA 1
ATOM 2026 C C . ASP A 1 252 ? -32.556 1.294 -13.798 1.00 65.50 252 ASP A C 1
ATOM 2028 O O . ASP A 1 252 ? -31.437 1.826 -13.782 1.00 65.50 252 ASP A O 1
ATOM 2032 N N . ARG A 1 253 ? -33.295 1.143 -12.689 1.00 61.00 253 ARG A N 1
ATOM 2033 C CA . ARG A 1 253 ? -32.853 1.587 -11.363 1.00 61.00 253 ARG A CA 1
ATOM 2034 C C . ARG A 1 253 ? -31.541 0.896 -10.986 1.00 61.00 253 ARG A C 1
ATOM 2036 O O . ARG A 1 253 ? -31.462 -0.327 -10.901 1.00 61.00 253 ARG A O 1
ATOM 2043 N N . LEU A 1 254 ? -30.518 1.701 -10.700 1.00 70.12 254 LEU A N 1
ATOM 2044 C CA . LEU A 1 254 ? -29.257 1.260 -10.104 1.00 70.12 254 LEU A CA 1
ATOM 2045 C C . LEU A 1 254 ? -29.483 0.972 -8.608 1.00 70.12 254 LEU A C 1
ATOM 2047 O O . LEU A 1 254 ? -29.006 1.704 -7.747 1.00 70.12 254 LEU A O 1
ATOM 2051 N N . THR A 1 255 ? -30.285 -0.042 -8.286 1.00 59.03 255 THR A N 1
ATOM 2052 C CA . THR A 1 255 ? -30.487 -0.479 -6.900 1.00 59.03 255 THR A CA 1
ATOM 2053 C C . THR A 1 255 ? -29.495 -1.585 -6.562 1.00 59.03 255 THR A C 1
ATOM 2055 O O . THR A 1 255 ? -29.389 -2.546 -7.332 1.00 59.03 255 THR A O 1
ATOM 2058 N N . PRO A 1 256 ? -28.772 -1.491 -5.430 1.00 57.94 256 PRO A N 1
ATOM 2059 C CA . PRO A 1 256 ? -28.034 -2.637 -4.922 1.00 57.94 256 PRO A CA 1
ATOM 2060 C C . PRO A 1 256 ? -29.013 -3.808 -4.729 1.00 57.94 256 PRO A C 1
ATOM 2062 O O . PRO A 1 256 ? -30.168 -3.579 -4.355 1.00 57.94 256 PRO A O 1
ATOM 2065 N N . PRO A 1 257 ? -28.605 -5.052 -5.032 1.00 56.16 257 PRO A N 1
ATOM 2066 C CA . PRO A 1 257 ? -29.476 -6.202 -4.834 1.00 56.16 257 PRO A CA 1
ATOM 2067 C C . PRO A 1 257 ? -29.876 -6.279 -3.358 1.00 56.16 257 PRO A C 1
ATOM 2069 O O . PRO A 1 257 ? -29.020 -6.219 -2.475 1.00 56.16 257 PRO A O 1
ATOM 2072 N N . THR A 1 258 ? -31.170 -6.416 -3.080 1.00 53.38 258 THR A N 1
ATOM 2073 C CA . THR A 1 258 ? -31.632 -6.712 -1.724 1.00 53.38 258 THR A CA 1
ATOM 2074 C C . THR A 1 258 ? -31.079 -8.066 -1.308 1.00 53.38 258 THR A C 1
ATOM 2076 O O . THR A 1 258 ? -31.188 -9.043 -2.054 1.00 53.38 258 THR A O 1
ATOM 2079 N N . SER A 1 259 ? -30.484 -8.132 -0.116 1.00 55.69 259 SER A N 1
ATOM 2080 C CA . SER A 1 259 ? -30.154 -9.423 0.484 1.00 55.69 259 SER A CA 1
ATOM 2081 C C . SER A 1 259 ? -31.447 -10.242 0.599 1.00 55.69 259 SER A C 1
ATOM 2083 O O . SER A 1 259 ? -32.446 -9.683 1.057 1.00 55.69 259 SER A O 1
ATOM 2085 N N . PRO A 1 260 ? -31.468 -11.522 0.185 1.00 57.03 260 PRO A N 1
ATOM 2086 C CA . PRO A 1 260 ? -32.638 -12.369 0.378 1.00 57.03 260 PRO A CA 1
ATOM 2087 C C . PRO A 1 260 ? -33.028 -12.387 1.857 1.00 57.03 260 PRO A C 1
ATOM 2089 O O . PRO A 1 260 ? -32.148 -12.484 2.721 1.00 57.03 260 PRO A O 1
ATOM 2092 N N . GLU A 1 261 ? -34.326 -12.311 2.154 1.00 51.53 261 GLU A N 1
ATOM 2093 C CA . GLU A 1 261 ? -34.804 -12.552 3.513 1.00 51.53 261 GLU A CA 1
ATOM 2094 C C . GLU A 1 261 ? -34.383 -13.959 3.939 1.00 51.53 261 GLU A C 1
ATOM 2096 O O . GLU A 1 261 ? -34.602 -14.946 3.232 1.00 51.53 261 GLU A O 1
ATOM 2101 N N . ARG A 1 262 ? -33.716 -14.052 5.089 1.00 59.16 262 ARG A N 1
ATOM 2102 C CA . ARG A 1 262 ? -33.308 -15.343 5.634 1.00 59.16 262 ARG A CA 1
ATOM 2103 C C . ARG A 1 262 ? -34.516 -15.975 6.303 1.00 59.16 262 ARG A C 1
ATOM 2105 O O . ARG A 1 262 ? -35.049 -15.416 7.257 1.00 59.16 262 ARG A O 1
ATOM 2112 N N . SER A 1 263 ? -34.903 -17.165 5.854 1.00 54.97 263 SER A N 1
ATOM 2113 C CA . SER A 1 263 ? -35.767 -18.037 6.648 1.00 54.97 263 SER A CA 1
ATOM 2114 C C . SER A 1 263 ? -35.103 -18.294 8.002 1.00 54.97 263 SER A C 1
ATOM 2116 O O . SER A 1 263 ? -33.897 -18.548 8.040 1.00 54.97 263 SER A O 1
ATOM 2118 N N . HIS A 1 264 ? -35.862 -18.250 9.099 1.00 57.50 264 HIS A N 1
ATOM 2119 C CA . HIS A 1 264 ? -35.363 -18.626 10.422 1.00 57.50 264 HIS A CA 1
ATOM 2120 C C . HIS A 1 264 ? -34.786 -20.049 10.374 1.00 57.50 264 HIS A C 1
ATOM 2122 O O . HIS A 1 264 ? -35.525 -21.025 10.287 1.00 57.50 264 HIS A O 1
ATOM 2128 N N . THR A 1 265 ? -33.459 -20.168 10.388 1.00 61.94 265 THR A N 1
ATOM 2129 C CA . THR A 1 265 ? -32.778 -21.453 10.551 1.00 61.94 265 THR A CA 1
ATOM 2130 C C . THR A 1 265 ? -32.722 -21.789 12.032 1.00 61.94 265 THR A C 1
ATOM 2132 O O . THR A 1 265 ? -32.482 -20.903 12.854 1.00 61.94 265 THR A O 1
ATOM 2135 N N . ASN A 1 266 ? -32.919 -23.062 12.375 1.00 73.56 266 ASN A N 1
ATOM 2136 C CA . ASN A 1 266 ? -32.755 -23.511 13.754 1.00 73.56 266 ASN A CA 1
ATOM 2137 C C . ASN A 1 266 ? -31.318 -23.217 14.224 1.00 73.56 266 ASN A C 1
ATOM 2139 O O . ASN A 1 266 ? -30.382 -23.503 13.471 1.00 73.56 266 ASN A O 1
ATOM 2143 N N . PRO A 1 267 ? -31.132 -22.645 15.426 1.00 77.38 267 PRO A N 1
ATOM 2144 C CA . PRO A 1 267 ? -29.805 -22.377 15.964 1.00 77.38 267 PRO A CA 1
ATOM 2145 C C . PRO A 1 267 ? -29.041 -23.683 16.179 1.00 77.38 267 PRO A C 1
ATOM 2147 O O . PRO A 1 267 ? -29.630 -24.736 16.448 1.00 77.38 267 PRO A O 1
ATOM 2150 N N . PHE A 1 268 ? -27.713 -23.618 16.099 1.00 83.19 268 PHE A N 1
ATOM 2151 C CA . PHE A 1 268 ? -26.885 -24.773 16.435 1.00 83.19 268 PHE A CA 1
ATOM 2152 C C . PHE A 1 268 ? -27.013 -25.114 17.929 1.00 83.19 268 PHE A C 1
ATOM 2154 O O . PHE A 1 268 ? -27.287 -24.256 18.775 1.00 83.19 268 PHE A O 1
ATOM 2161 N N . VAL A 1 269 ? -26.748 -26.376 18.284 1.00 88.75 269 VAL A N 1
ATOM 2162 C CA . VAL A 1 269 ? -26.746 -26.828 19.691 1.00 88.75 269 VAL A CA 1
ATOM 2163 C C . VAL A 1 269 ? -25.772 -25.992 20.531 1.00 88.75 269 VAL A C 1
ATOM 2165 O O . VAL A 1 269 ? -26.099 -25.584 21.645 1.00 88.75 269 VAL A O 1
ATOM 2168 N N . ALA A 1 270 ? -24.595 -25.679 19.978 1.00 87.62 270 ALA A N 1
ATOM 2169 C CA . ALA A 1 270 ? -23.603 -24.829 20.632 1.00 87.62 270 ALA A CA 1
ATOM 2170 C C . ALA A 1 270 ? -24.111 -23.392 20.845 1.00 87.62 270 ALA A C 1
ATOM 2172 O O . ALA A 1 270 ? -23.990 -22.866 21.950 1.00 87.62 270 ALA A O 1
ATOM 2173 N N . GLU A 1 271 ? -24.732 -22.780 19.832 1.00 87.69 271 GLU A N 1
ATOM 2174 C CA . GLU A 1 271 ? -25.309 -21.430 19.941 1.00 87.69 271 GLU A CA 1
ATOM 2175 C C . GLU A 1 271 ? -26.376 -21.377 21.033 1.00 87.69 271 GLU A C 1
ATOM 2177 O O . GLU A 1 271 ? -26.324 -20.510 21.901 1.00 87.69 271 GLU A O 1
ATOM 2182 N N . THR A 1 272 ? -27.285 -22.358 21.049 1.00 89.62 272 THR A N 1
ATOM 2183 C CA . THR A 1 272 ? -28.346 -22.465 22.062 1.00 89.62 272 THR A CA 1
ATOM 2184 C C . THR A 1 272 ? -27.751 -22.561 23.468 1.00 89.62 272 THR A C 1
ATOM 2186 O O . THR A 1 272 ? -28.137 -21.810 24.363 1.00 89.62 272 THR A O 1
ATOM 2189 N N . ARG A 1 273 ? -26.726 -23.404 23.651 1.00 92.69 273 ARG A N 1
ATOM 2190 C CA . ARG A 1 273 ? -26.015 -23.551 24.929 1.00 92.69 273 ARG A CA 1
ATOM 2191 C C . ARG A 1 273 ? -25.361 -22.244 25.389 1.00 92.69 273 ARG A C 1
ATOM 2193 O O . ARG A 1 273 ? -25.415 -21.909 26.572 1.00 92.69 273 ARG A O 1
ATOM 2200 N N . HIS A 1 274 ? -24.703 -21.515 24.489 1.00 92.50 274 HIS A N 1
ATOM 2201 C CA . HIS A 1 274 ? -24.056 -20.247 24.832 1.00 92.50 274 HIS A CA 1
ATOM 2202 C C . HIS A 1 274 ? -25.071 -19.136 25.106 1.00 92.50 274 HIS A C 1
ATOM 2204 O O . HIS A 1 274 ? -24.876 -18.355 26.038 1.00 92.50 274 HIS A O 1
ATOM 2210 N N . GLN A 1 275 ? -26.178 -19.120 24.371 1.00 90.44 275 GLN A N 1
ATOM 2211 C CA . GLN A 1 275 ? -27.295 -18.212 24.592 1.00 90.44 275 GLN A CA 1
ATOM 2212 C C . GLN A 1 275 ? -27.919 -18.417 25.984 1.00 90.44 275 GLN A C 1
ATOM 2214 O O . GLN A 1 275 ? -28.136 -17.455 26.720 1.00 90.44 275 GLN A O 1
ATOM 2219 N N . GLU A 1 276 ? -28.158 -19.667 26.390 1.00 91.44 276 GLU A N 1
ATOM 2220 C CA . GLU A 1 276 ? -28.658 -20.005 27.730 1.00 91.44 276 GLU A CA 1
ATOM 2221 C C . GLU A 1 276 ? -27.673 -19.613 28.835 1.00 91.44 276 GLU A C 1
ATOM 2223 O O . GLU A 1 276 ? -28.068 -19.017 29.839 1.00 91.44 276 GLU A O 1
ATOM 2228 N N . LYS A 1 277 ? -26.374 -19.874 28.638 1.00 91.12 277 LYS A N 1
ATOM 2229 C CA . LYS A 1 277 ? -25.326 -19.423 29.565 1.00 91.12 277 LYS A CA 1
ATOM 2230 C C . LYS A 1 277 ? -25.310 -17.902 29.720 1.00 91.12 277 LYS A C 1
ATOM 2232 O O . LYS A 1 277 ? -25.197 -17.405 30.837 1.00 91.12 277 LYS A O 1
ATOM 2237 N N . PHE A 1 278 ? -25.433 -17.162 28.620 1.00 89.69 278 PHE A N 1
ATOM 2238 C CA . PHE A 1 278 ? -25.474 -15.702 28.650 1.00 89.69 278 PHE A CA 1
ATOM 2239 C C . PHE A 1 278 ? -26.685 -15.195 29.448 1.00 89.69 278 PHE A C 1
ATOM 2241 O O . PHE A 1 278 ? -26.532 -14.338 30.319 1.00 89.69 278 PHE A O 1
ATOM 2248 N N . LYS A 1 279 ? -27.868 -15.795 29.242 1.00 90.31 279 LYS A N 1
ATOM 2249 C CA . LYS A 1 279 ? -29.070 -15.511 30.047 1.00 90.31 279 LYS A CA 1
ATOM 2250 C C . LYS A 1 279 ? -28.843 -15.773 31.534 1.00 90.31 279 LYS A C 1
ATOM 2252 O O . LYS A 1 279 ? -29.175 -14.921 32.355 1.00 90.31 279 LYS A O 1
ATOM 2257 N N . ALA A 1 280 ? -28.254 -16.917 31.879 1.00 88.50 280 ALA A N 1
ATOM 2258 C CA . ALA A 1 280 ? -27.956 -17.265 33.265 1.00 88.50 280 ALA A CA 1
ATOM 2259 C C . ALA A 1 280 ? -26.987 -16.261 33.914 1.00 88.50 280 ALA A C 1
ATOM 2261 O O . ALA A 1 280 ? -27.183 -15.872 35.063 1.00 88.50 280 ALA A O 1
ATOM 2262 N N . ASN A 1 281 ? -25.978 -15.787 33.176 1.00 85.12 281 ASN A N 1
ATOM 2263 C CA . ASN A 1 281 ? -25.037 -14.775 33.664 1.00 85.12 281 ASN A CA 1
ATOM 2264 C C . ASN A 1 281 ? -25.709 -13.415 33.910 1.00 85.12 281 ASN A C 1
ATOM 2266 O O . ASN A 1 281 ? -25.351 -12.726 34.862 1.00 85.12 281 ASN A O 1
ATOM 2270 N N . ILE A 1 282 ? -26.703 -13.036 33.100 1.00 82.19 282 ILE A N 1
ATOM 2271 C CA . ILE A 1 282 ? -27.484 -11.810 33.326 1.00 82.19 282 ILE A CA 1
ATOM 2272 C C . ILE A 1 282 ? -28.398 -11.942 34.546 1.00 82.19 282 ILE A C 1
ATOM 2274 O O . ILE A 1 282 ? -28.466 -11.022 35.353 1.00 82.19 282 ILE A O 1
ATOM 2278 N N . GLN A 1 283 ? -29.053 -13.091 34.731 1.00 81.31 283 GLN A N 1
ATOM 2279 C CA . GLN A 1 283 ? -29.956 -13.321 35.867 1.00 81.31 283 GLN A CA 1
ATOM 2280 C C . GLN A 1 283 ? -29.258 -13.273 37.234 1.00 81.31 283 GLN A C 1
ATOM 2282 O O . GLN A 1 283 ? -29.898 -12.951 38.230 1.00 81.31 283 GLN A O 1
ATOM 2287 N N . LYS A 1 284 ? -27.955 -13.571 37.299 1.00 79.75 284 LYS A N 1
ATOM 2288 C CA . LYS A 1 284 ? -27.156 -13.457 38.533 1.00 79.75 284 LYS A CA 1
ATOM 2289 C C . LYS A 1 284 ? -26.913 -12.010 38.976 1.00 79.75 284 LYS A C 1
ATOM 2291 O O . LYS A 1 284 ? -26.452 -11.791 40.095 1.00 79.75 284 LYS A O 1
ATOM 2296 N N . ARG A 1 285 ? -27.142 -11.028 38.102 1.00 73.81 285 ARG A N 1
ATOM 2297 C CA . ARG A 1 285 ? -26.766 -9.630 38.331 1.00 73.81 285 ARG A CA 1
ATOM 2298 C C . ARG A 1 285 ? -27.918 -8.851 38.973 1.00 73.81 285 ARG A C 1
ATOM 2300 O O . ARG A 1 285 ? -29.081 -9.181 38.742 1.00 73.81 285 ARG A O 1
ATOM 2307 N N . PRO A 1 286 ? -27.616 -7.823 39.787 1.00 67.56 286 PRO A N 1
ATOM 2308 C CA . PRO A 1 286 ? -28.649 -6.994 40.396 1.00 67.56 286 PRO A CA 1
ATOM 2309 C C . PRO A 1 286 ? -29.525 -6.326 39.319 1.00 67.56 286 PRO A C 1
ATOM 2311 O O . PRO A 1 286 ? -29.028 -6.024 38.228 1.00 67.56 286 PRO A O 1
ATOM 2314 N N . PRO A 1 287 ? -30.822 -6.094 39.606 1.00 62.59 287 PRO A N 1
ATOM 2315 C CA . PRO A 1 287 ? -31.723 -5.430 38.671 1.00 62.59 287 PRO A CA 1
ATOM 2316 C C . PRO A 1 287 ? -31.191 -4.034 38.309 1.00 62.59 287 PRO A C 1
ATOM 2318 O O . PRO A 1 287 ? -30.519 -3.407 39.135 1.00 62.59 287 PRO A O 1
ATOM 2321 N N . PRO A 1 288 ? -31.471 -3.543 37.088 1.00 58.16 288 PRO A N 1
ATOM 2322 C CA . PRO A 1 288 ? -30.986 -2.244 36.645 1.00 58.16 288 PRO A CA 1
ATOM 2323 C C . PRO A 1 288 ? -31.453 -1.157 37.618 1.00 58.16 288 PRO A C 1
ATOM 2325 O O . PRO A 1 288 ? -32.644 -1.028 37.900 1.00 58.16 288 PRO A O 1
ATOM 2328 N N . THR A 1 289 ? -30.517 -0.371 38.147 1.00 50.62 289 THR A N 1
ATOM 2329 C CA . THR A 1 289 ? -30.842 0.914 38.767 1.00 50.62 289 THR A CA 1
ATOM 2330 C C . THR A 1 289 ? -31.546 1.778 37.720 1.00 50.62 289 THR A C 1
ATOM 2332 O O . THR A 1 289 ? -31.135 1.777 36.562 1.00 50.62 289 THR A O 1
ATOM 2335 N N . ASN A 1 290 ? -32.605 2.497 38.115 1.00 44.69 290 ASN A N 1
ATOM 2336 C CA . ASN A 1 290 ? -33.431 3.381 37.270 1.00 44.69 290 ASN A CA 1
ATOM 2337 C C . ASN A 1 290 ? -32.668 4.614 36.721 1.00 44.69 290 ASN A C 1
ATOM 2339 O O . ASN A 1 290 ? -33.206 5.716 36.666 1.00 44.69 290 ASN A O 1
ATOM 2343 N N . GLU A 1 291 ? -31.414 4.459 36.309 1.00 45.94 291 GLU A N 1
ATOM 2344 C CA . GLU A 1 291 ? -30.791 5.364 35.357 1.00 45.94 291 GLU A CA 1
ATOM 2345 C C . GLU A 1 291 ? -31.270 4.934 33.974 1.00 45.94 291 GLU A C 1
ATOM 2347 O O . GLU A 1 291 ? -30.775 3.974 33.377 1.00 45.94 291 GLU A O 1
ATOM 2352 N N . VAL A 1 292 ? -32.308 5.631 33.509 1.00 41.12 292 VAL A N 1
ATOM 2353 C CA . VAL A 1 292 ? -32.778 5.601 32.125 1.00 41.12 292 VAL A CA 1
ATOM 2354 C C . VAL A 1 292 ? -31.546 5.606 31.220 1.00 41.12 292 VAL A C 1
ATOM 2356 O O . VAL A 1 292 ? -30.627 6.398 31.433 1.00 41.12 292 VAL A O 1
ATOM 2359 N N . LEU A 1 293 ? -31.497 4.712 30.225 1.00 43.25 293 LEU A N 1
ATOM 2360 C CA . LEU A 1 293 ? -30.655 4.975 29.066 1.00 43.25 293 LEU A CA 1
ATOM 2361 C C . LEU A 1 293 ? -31.109 6.350 28.568 1.00 43.25 293 LEU A C 1
ATOM 2363 O O . LEU A 1 293 ? -32.122 6.442 27.878 1.00 43.25 293 LEU A O 1
ATOM 2367 N N . GLU A 1 294 ? -30.386 7.420 28.909 1.00 36.34 294 GLU A N 1
ATOM 2368 C CA . GLU A 1 294 ? -30.210 8.470 27.923 1.00 36.34 294 GLU A CA 1
ATOM 2369 C C . GLU A 1 294 ? -29.777 7.690 26.698 1.00 36.34 294 GLU A C 1
ATOM 2371 O O . GLU A 1 294 ? -28.737 7.023 26.707 1.00 36.34 294 GLU A O 1
ATOM 2376 N N . SER A 1 295 ? -30.682 7.607 25.728 1.00 32.06 295 SER A N 1
ATOM 2377 C CA . SER A 1 295 ? -30.340 7.150 24.409 1.00 32.06 295 SER A CA 1
ATOM 2378 C C . SER A 1 295 ? -29.192 8.056 24.008 1.00 32.06 295 SER A C 1
ATOM 2380 O O . SER A 1 295 ? -29.418 9.189 23.581 1.00 32.06 295 SER A O 1
ATOM 2382 N N . SER A 1 296 ? -27.955 7.587 24.193 1.00 34.53 296 SER A N 1
ATOM 2383 C CA . SER A 1 296 ? -26.860 8.050 23.369 1.00 34.53 296 SER A CA 1
ATOM 2384 C C . SER A 1 296 ? -27.446 8.004 21.968 1.00 34.53 296 SER A C 1
ATOM 2386 O O . SER A 1 296 ? -28.049 6.970 21.632 1.00 34.53 296 SER A O 1
ATOM 2388 N N . PRO A 1 297 ? -27.417 9.124 21.218 1.00 27.89 297 PRO A N 1
ATOM 2389 C CA . PRO A 1 297 ? -28.019 9.139 19.902 1.00 27.89 297 PRO A CA 1
ATOM 2390 C C . PRO A 1 297 ? -27.481 7.889 19.221 1.00 27.89 297 PRO A C 1
ATOM 2392 O O . PRO A 1 297 ? -26.264 7.653 19.298 1.00 27.89 297 PRO A O 1
ATOM 2395 N N . PRO A 1 298 ? -28.347 7.008 18.685 1.00 33.41 298 PRO A N 1
ATOM 2396 C CA . PRO A 1 298 ? -27.819 5.962 17.847 1.00 33.41 298 PRO A CA 1
ATOM 2397 C C . PRO A 1 298 ? -26.917 6.716 16.876 1.00 33.41 298 PRO A C 1
ATOM 2399 O O . PRO A 1 298 ? -27.354 7.695 16.265 1.00 33.41 298 PRO A O 1
ATOM 2402 N N . VAL A 1 299 ? -25.641 6.336 16.775 1.00 38.78 299 VAL A N 1
ATOM 2403 C CA . VAL A 1 299 ? -24.897 6.660 15.560 1.00 38.78 299 VAL A CA 1
ATOM 2404 C C . VAL A 1 299 ? -25.582 5.799 14.509 1.00 38.78 299 VAL A C 1
ATOM 2406 O O . VAL A 1 299 ? -25.180 4.681 14.193 1.00 38.78 299 VAL A O 1
ATOM 2409 N N . ASN A 1 300 ? -26.766 6.262 14.132 1.00 34.38 300 ASN A N 1
ATOM 2410 C CA . ASN A 1 300 ? -27.665 5.646 13.216 1.00 34.38 300 ASN A CA 1
ATOM 2411 C C . ASN A 1 300 ? -27.022 6.012 11.901 1.00 34.38 300 ASN A C 1
ATOM 2413 O O . ASN A 1 300 ? -27.166 7.127 11.409 1.00 34.38 300 ASN A O 1
ATOM 2417 N N . LEU A 1 301 ? -26.226 5.083 11.379 1.00 44.81 301 LEU A N 1
ATOM 2418 C CA . LEU A 1 301 ? -25.592 5.235 10.074 1.00 44.81 301 LEU A CA 1
ATOM 2419 C C . LEU A 1 301 ? -26.638 5.461 8.959 1.00 44.81 301 LEU A C 1
ATOM 2421 O O . LEU A 1 301 ? -26.255 5.802 7.844 1.00 44.81 301 LEU A O 1
ATOM 2425 N N . ASP A 1 302 ? -27.931 5.303 9.282 1.00 33.97 302 ASP A N 1
ATOM 2426 C CA . ASP A 1 302 ? -29.080 5.472 8.405 1.00 33.97 302 ASP A CA 1
ATOM 2427 C C . ASP A 1 302 ? -29.904 6.776 8.663 1.00 33.97 302 ASP A C 1
ATOM 2429 O O . ASP A 1 302 ? -30.794 7.053 7.859 1.00 33.97 302 ASP A O 1
ATOM 2433 N N . ASP A 1 303 ? -29.641 7.611 9.697 1.00 32.12 303 ASP A N 1
ATOM 2434 C CA . ASP A 1 303 ? -30.395 8.879 9.911 1.00 32.12 303 ASP A CA 1
ATOM 2435 C C . ASP A 1 303 ? -29.757 10.102 9.234 1.00 32.12 303 ASP A C 1
ATOM 2437 O O . ASP A 1 303 ? -28.593 10.450 9.425 1.00 32.12 303 ASP A O 1
ATOM 2441 N N . THR A 1 304 ? -30.584 10.804 8.463 1.00 33.19 304 THR A N 1
ATOM 2442 C CA . THR A 1 304 ? -30.231 11.883 7.528 1.00 33.19 304 THR A CA 1
ATOM 2443 C C . THR A 1 304 ? -30.111 13.286 8.143 1.00 33.19 304 THR A C 1
ATOM 2445 O O . THR A 1 304 ? -30.085 14.275 7.405 1.00 33.19 304 THR A O 1
ATOM 2448 N N . THR A 1 305 ? -30.061 13.428 9.469 1.00 28.70 305 THR A N 1
ATOM 2449 C CA . THR A 1 305 ? -29.994 14.745 10.129 1.00 28.70 305 THR A CA 1
ATOM 2450 C C . THR A 1 305 ? -28.559 15.160 10.436 1.00 28.70 305 THR A C 1
ATOM 2452 O O . THR A 1 305 ? -27.905 14.649 11.338 1.00 28.70 305 THR A O 1
ATOM 2455 N N . ILE A 1 306 ? -28.099 16.108 9.620 1.00 36.97 306 ILE A N 1
ATOM 2456 C CA . ILE A 1 306 ? -26.803 16.786 9.637 1.00 36.97 306 ILE A CA 1
ATOM 2457 C C . ILE A 1 306 ? -26.640 17.579 10.936 1.00 36.97 306 ILE A C 1
ATOM 2459 O O . ILE A 1 306 ? -27.450 18.460 11.216 1.00 36.97 306 ILE A O 1
ATOM 2463 N N . ASP A 1 307 ? -25.550 17.334 11.662 1.00 32.56 307 ASP A N 1
ATOM 2464 C CA . ASP A 1 307 ? -25.083 18.229 12.716 1.00 32.56 307 ASP A CA 1
ATOM 2465 C C . ASP A 1 307 ? -24.055 19.200 12.108 1.00 32.56 307 ASP A C 1
ATOM 2467 O O . ASP A 1 307 ? -22.905 18.841 11.831 1.00 32.56 307 ASP A O 1
ATOM 2471 N N . LEU A 1 308 ? -24.491 20.437 11.838 1.00 34.00 308 LEU A N 1
ATOM 2472 C CA . LEU A 1 308 ? -23.644 21.551 11.376 1.00 34.00 308 LEU A CA 1
ATOM 2473 C C . LEU A 1 308 ? -22.457 21.801 12.331 1.00 34.00 308 LEU A C 1
ATOM 2475 O O . LEU A 1 308 ? -21.409 22.285 11.901 1.00 34.00 308 LEU A O 1
ATOM 2479 N N . ALA A 1 309 ? -22.567 21.335 13.580 1.00 31.56 309 ALA A N 1
ATOM 2480 C CA . ALA A 1 309 ? -21.514 21.341 14.587 1.00 31.56 309 ALA A CA 1
ATOM 2481 C C . ALA A 1 309 ? -20.256 20.541 14.193 1.00 31.56 309 ALA A C 1
ATOM 2483 O O . ALA A 1 309 ? -19.200 20.739 14.786 1.00 31.56 309 ALA A O 1
ATOM 2484 N N . ARG A 1 310 ? -20.317 19.629 13.209 1.00 39.41 310 ARG A N 1
ATOM 2485 C CA . ARG A 1 310 ? -19.146 18.831 12.794 1.00 39.41 310 ARG A CA 1
ATOM 2486 C C . ARG A 1 310 ? -18.176 19.605 11.895 1.00 39.41 310 ARG A C 1
ATOM 2488 O O . ARG A 1 310 ? -16.969 19.434 12.033 1.00 39.41 310 ARG A O 1
ATOM 2495 N N . ILE A 1 311 ? -18.696 20.469 11.020 1.00 36.69 311 ILE A N 1
ATOM 2496 C CA . ILE A 1 311 ? -17.875 21.408 10.233 1.00 36.69 311 ILE A CA 1
ATOM 2497 C C . ILE A 1 311 ? -17.310 22.478 11.173 1.00 36.69 311 ILE A C 1
ATOM 2499 O O . ILE A 1 311 ? -16.137 22.828 11.075 1.00 36.69 311 ILE A O 1
ATOM 2503 N N . GLU A 1 312 ? -18.097 22.907 12.163 1.00 32.03 312 GLU A N 1
ATOM 2504 C CA . GLU A 1 312 ? -17.611 23.800 13.211 1.00 32.03 312 GLU A CA 1
ATOM 2505 C C . GLU A 1 312 ? -16.602 23.144 14.155 1.00 32.03 312 GLU A C 1
ATOM 2507 O O . GLU A 1 312 ? -15.729 23.860 14.592 1.00 32.03 312 GLU A O 1
ATOM 2512 N N . ARG A 1 313 ? -16.614 21.831 14.439 1.00 34.59 313 ARG A N 1
ATOM 2513 C CA . ARG A 1 313 ? -15.594 21.194 15.311 1.00 34.59 313 ARG A CA 1
ATOM 2514 C C . ARG A 1 313 ? -14.238 20.981 14.646 1.00 34.59 313 ARG A C 1
ATOM 2516 O O . ARG A 1 313 ? -13.220 21.059 15.327 1.00 34.59 313 ARG A O 1
ATOM 2523 N N . VAL A 1 314 ? -14.212 20.723 13.337 1.00 36.91 314 VAL A N 1
ATOM 2524 C CA . VAL A 1 314 ? -12.952 20.716 12.572 1.00 36.91 314 VAL A CA 1
ATOM 2525 C C . VAL A 1 314 ? -12.410 22.148 12.467 1.00 36.91 314 VAL A C 1
ATOM 2527 O O . VAL A 1 314 ? -11.215 22.349 12.650 1.00 36.91 314 VAL A O 1
ATOM 2530 N N . ASN A 1 315 ? -13.289 23.150 12.326 1.00 30.94 315 ASN A N 1
ATOM 2531 C CA . ASN A 1 315 ? -12.907 24.568 12.278 1.00 30.94 315 ASN A CA 1
ATOM 2532 C C . ASN A 1 315 ? -12.685 25.225 13.665 1.00 30.94 315 ASN A C 1
ATOM 2534 O O . ASN A 1 315 ? -11.945 26.197 13.771 1.00 30.94 315 ASN A O 1
ATOM 2538 N N . SER A 1 316 ? -13.257 24.708 14.759 1.00 28.88 316 SER A N 1
ATOM 2539 C CA . SER A 1 316 ? -13.094 25.227 16.131 1.00 28.88 316 SER A CA 1
ATOM 2540 C C . SER A 1 316 ? -11.816 24.722 16.791 1.00 28.88 316 SER A C 1
ATOM 2542 O O . SER A 1 316 ? -11.462 25.180 17.874 1.00 28.88 316 SER A O 1
ATOM 2544 N N . MET A 1 317 ? -11.089 23.810 16.138 1.00 34.28 317 MET A N 1
ATOM 2545 C CA . MET A 1 317 ? -9.672 23.585 16.429 1.00 34.28 317 MET A CA 1
ATOM 2546 C C . MET A 1 317 ? -8.786 24.770 15.983 1.00 34.28 317 MET A C 1
ATOM 2548 O O . MET A 1 317 ? -7.599 24.783 16.325 1.00 34.28 317 MET A O 1
ATOM 2552 N N . SER A 1 318 ? -9.373 25.776 15.315 1.00 33.19 318 SER A N 1
ATOM 2553 C CA . SER A 1 318 ? -8.697 26.952 14.755 1.00 33.19 318 SER A CA 1
ATOM 2554 C C . SER A 1 318 ? -9.311 28.303 15.169 1.00 33.19 318 SER A C 1
ATOM 2556 O O . SER A 1 318 ? -9.074 29.294 14.491 1.00 33.19 318 SER A O 1
ATOM 2558 N N . GLN A 1 319 ? -10.068 28.407 16.272 1.00 25.47 319 GLN A N 1
ATOM 2559 C CA . GLN A 1 319 ? -10.444 29.735 16.791 1.00 25.47 319 GLN A CA 1
ATOM 2560 C C . GLN A 1 319 ? -9.316 30.336 17.641 1.00 25.47 319 GLN A C 1
ATOM 2562 O O . GLN A 1 319 ? -9.021 29.884 18.748 1.00 25.47 319 GLN A O 1
ATOM 2567 N N . GLU A 1 320 ? -8.672 31.334 17.045 1.00 34.97 320 GLU A N 1
ATOM 2568 C CA . GLU A 1 320 ? -7.601 32.167 17.579 1.00 34.97 320 GLU A CA 1
ATOM 2569 C C . GLU A 1 320 ? -8.144 33.174 18.605 1.00 34.97 320 GLU A C 1
ATOM 2571 O O . GLU A 1 320 ? -9.253 33.693 18.479 1.00 34.97 320 GLU A O 1
ATOM 2576 N N . ILE A 1 321 ? -7.351 33.427 19.645 1.00 29.88 321 ILE A N 1
ATOM 2577 C CA . ILE A 1 321 ? -7.464 34.624 20.481 1.00 29.88 321 ILE A CA 1
ATOM 2578 C C . ILE A 1 321 ? -6.511 35.635 19.843 1.00 29.88 321 ILE A C 1
ATOM 2580 O O . ILE A 1 321 ? -5.352 35.287 19.635 1.00 29.88 321 ILE A O 1
ATOM 2584 N N . ASP A 1 322 ? -6.996 36.841 19.535 1.00 27.70 322 ASP A N 1
ATOM 2585 C CA . ASP A 1 322 ? -6.239 37.901 18.856 1.00 27.70 322 ASP A CA 1
ATOM 2586 C C . ASP A 1 322 ? -4.839 38.134 19.463 1.00 27.70 322 ASP A C 1
ATOM 2588 O O . ASP A 1 322 ? -4.684 38.413 20.659 1.00 27.70 322 ASP A O 1
ATOM 2592 N N . ASP A 1 323 ? -3.821 38.079 18.597 1.00 44.16 323 ASP A N 1
ATOM 2593 C CA . ASP A 1 323 ? -2.389 38.196 18.914 1.00 44.16 323 ASP A CA 1
ATOM 2594 C C . ASP A 1 323 ? -1.977 39.561 19.505 1.00 44.16 323 ASP A C 1
ATOM 2596 O O . ASP A 1 323 ? -0.891 39.696 20.076 1.00 44.16 323 ASP A O 1
ATOM 2600 N N . GLU A 1 324 ? -2.840 40.582 19.450 1.00 33.44 324 GLU A N 1
ATOM 2601 C CA . GLU A 1 324 ? -2.553 41.893 20.052 1.00 33.44 324 GLU A CA 1
ATOM 2602 C C . GLU A 1 324 ? -2.566 41.864 21.591 1.00 33.44 324 GLU A C 1
ATOM 2604 O O . GLU A 1 324 ? -1.884 42.670 22.229 1.00 33.44 324 GLU A O 1
ATOM 2609 N N . VAL A 1 325 ? -3.272 40.909 22.211 1.00 35.81 325 VAL A N 1
ATOM 2610 C CA . VAL A 1 325 ? -3.413 40.858 23.678 1.00 35.81 325 VAL A CA 1
ATOM 2611 C C . VAL A 1 325 ? -2.195 40.218 24.357 1.00 35.81 325 VAL A C 1
ATOM 2613 O O . VAL A 1 325 ? -1.855 40.589 25.482 1.00 35.81 325 VAL A O 1
ATOM 2616 N N . LEU A 1 326 ? -1.485 39.298 23.689 1.00 34.25 326 LEU A N 1
ATOM 2617 C CA . LEU A 1 326 ? -0.338 38.600 24.290 1.00 34.25 326 LEU A CA 1
ATOM 2618 C C . LEU A 1 326 ? 0.949 39.441 24.281 1.00 34.25 326 LEU A C 1
ATOM 2620 O O . LEU A 1 326 ? 1.730 39.385 25.232 1.00 34.25 326 LEU A O 1
ATOM 2624 N N . VAL A 1 327 ? 1.156 40.260 23.245 1.00 34.34 327 VAL A N 1
ATOM 2625 C CA . VAL A 1 327 ? 2.381 41.066 23.087 1.00 34.34 327 VAL A CA 1
ATOM 2626 C C . VAL A 1 327 ? 2.448 42.211 24.107 1.00 34.34 327 VAL A C 1
ATOM 2628 O O . VAL A 1 327 ? 3.532 42.573 24.562 1.00 34.34 327 VAL A O 1
ATOM 2631 N N . GLN A 1 328 ? 1.307 42.738 24.559 1.00 29.69 328 GLN A N 1
ATOM 2632 C CA . GLN A 1 328 ? 1.273 43.803 25.571 1.00 29.69 328 GLN A CA 1
ATOM 2633 C C . GLN A 1 328 ? 1.552 43.328 27.002 1.00 29.69 328 GLN A C 1
ATOM 2635 O O . GLN A 1 328 ? 1.880 44.151 27.855 1.00 29.69 328 GLN A O 1
ATOM 2640 N N . MET A 1 329 ? 1.482 42.022 27.273 1.00 28.98 329 MET A N 1
ATOM 2641 C CA . MET A 1 329 ? 1.716 41.481 28.616 1.00 28.98 329 MET A CA 1
ATOM 2642 C C . MET A 1 329 ? 3.173 41.065 28.879 1.00 28.98 329 MET A C 1
ATOM 2644 O O . MET A 1 329 ? 3.496 40.736 30.016 1.00 28.98 329 MET A O 1
ATOM 2648 N N . MET A 1 330 ? 4.056 41.100 27.872 1.00 30.73 330 MET A N 1
ATOM 2649 C CA . MET A 1 330 ? 5.425 40.557 27.970 1.00 30.73 330 MET A CA 1
ATOM 2650 C C . MET A 1 330 ? 6.549 41.611 27.932 1.00 30.73 330 MET A C 1
ATOM 2652 O O . MET A 1 330 ? 7.716 41.246 27.869 1.00 30.73 330 MET A O 1
ATOM 2656 N N . VAL A 1 331 ? 6.235 42.912 27.991 1.00 31.25 331 VAL A N 1
ATOM 2657 C CA . VAL A 1 331 ? 7.254 43.991 27.927 1.00 31.25 331 VAL A CA 1
ATOM 2658 C C . VAL A 1 331 ? 7.836 44.373 29.301 1.00 31.25 331 VAL A C 1
ATOM 2660 O O . VAL A 1 331 ? 8.819 45.104 29.371 1.00 31.25 331 VAL A O 1
ATOM 2663 N N . ASN A 1 332 ? 7.316 43.835 30.403 1.00 28.64 332 ASN A N 1
ATOM 2664 C CA . ASN A 1 332 ? 7.850 44.103 31.740 1.00 28.64 332 ASN A CA 1
ATOM 2665 C C . ASN A 1 332 ? 8.400 42.812 32.344 1.00 28.64 332 ASN A C 1
ATOM 2667 O O . ASN A 1 332 ? 7.631 42.090 32.964 1.00 28.64 332 ASN A O 1
ATOM 2671 N N . ASP A 1 333 ? 9.674 42.504 32.087 1.00 29.66 333 ASP A N 1
ATOM 2672 C CA . ASP A 1 333 ? 10.618 41.901 33.053 1.00 29.66 333 ASP A CA 1
ATOM 2673 C C . ASP A 1 333 ? 11.838 41.293 32.336 1.00 29.66 333 ASP A C 1
ATOM 2675 O O . ASP A 1 333 ? 12.021 40.082 32.316 1.00 29.66 333 ASP A O 1
ATOM 2679 N N . GLU A 1 334 ? 12.723 42.129 31.779 1.00 27.25 334 GLU A N 1
ATOM 2680 C CA . GLU A 1 334 ? 14.114 41.728 31.507 1.00 27.25 334 GLU A CA 1
ATOM 2681 C C . GLU A 1 334 ? 15.076 42.901 31.758 1.00 27.25 334 GLU A C 1
ATOM 2683 O O . GLU A 1 334 ? 15.368 43.698 30.870 1.00 27.25 334 GLU A O 1
ATOM 2688 N N . ILE A 1 335 ? 15.598 42.999 32.985 1.00 24.50 335 ILE A N 1
ATOM 2689 C CA . ILE A 1 335 ? 16.905 43.612 33.270 1.00 24.50 335 ILE A CA 1
ATOM 2690 C C . ILE A 1 335 ? 17.569 42.788 34.376 1.00 24.50 335 ILE A C 1
ATOM 2692 O O . ILE A 1 335 ? 17.197 42.938 35.534 1.00 24.50 335 ILE A O 1
ATOM 2696 N N . SER A 1 336 ? 18.564 41.968 34.023 1.00 24.53 336 SER A N 1
ATOM 2697 C CA . SER A 1 336 ? 19.891 41.973 34.668 1.00 24.53 336 SER A CA 1
ATOM 2698 C C . SER A 1 336 ? 20.776 40.813 34.189 1.00 24.53 336 SER A C 1
ATOM 2700 O O . SER A 1 336 ? 20.422 39.647 34.330 1.00 24.53 336 SER A O 1
ATOM 2702 N N . ASP A 1 337 ? 21.967 41.205 33.736 1.00 24.73 337 ASP A N 1
ATOM 2703 C CA . ASP A 1 337 ? 23.263 40.545 33.937 1.00 24.73 337 ASP A CA 1
ATOM 2704 C C . ASP A 1 337 ? 23.721 39.375 33.048 1.00 24.73 337 ASP A C 1
ATOM 2706 O O . ASP A 1 337 ? 23.620 38.196 33.355 1.00 24.73 337 ASP A O 1
ATOM 2710 N N . SER A 1 338 ? 24.305 39.781 31.918 1.00 25.34 338 SER A N 1
ATOM 2711 C CA . SER A 1 338 ? 25.760 39.882 31.682 1.00 25.34 338 SER A CA 1
ATOM 2712 C C . SER A 1 338 ? 26.713 38.689 31.959 1.00 25.34 338 SER A C 1
ATOM 2714 O O . SER A 1 338 ? 26.965 38.274 33.080 1.00 25.34 338 SER A O 1
ATOM 2716 N N . GLN A 1 339 ? 27.389 38.330 30.855 1.00 24.08 339 GLN A N 1
ATOM 2717 C CA . GLN A 1 339 ? 28.834 38.081 30.681 1.00 24.08 339 GLN A CA 1
ATOM 2718 C C . GLN A 1 339 ? 29.485 36.755 31.129 1.00 24.08 339 GLN A C 1
ATOM 2720 O O . GLN A 1 339 ? 29.820 36.552 32.288 1.00 24.08 339 GLN A O 1
ATOM 2725 N N . GLY A 1 340 ? 29.929 36.002 30.110 1.00 23.23 340 GLY A N 1
ATOM 2726 C CA . GLY A 1 340 ? 31.362 35.730 29.923 1.00 23.23 340 GLY A CA 1
ATOM 2727 C C . GLY A 1 340 ? 31.801 34.261 29.933 1.00 23.23 340 GLY A C 1
ATOM 2728 O O . GLY A 1 340 ? 31.770 33.619 30.974 1.00 23.23 340 GLY A O 1
ATOM 2729 N N . ILE A 1 341 ? 32.329 33.780 28.798 1.00 24.91 341 ILE A N 1
ATOM 2730 C CA . ILE A 1 341 ? 33.744 33.384 28.577 1.00 24.91 341 ILE A CA 1
ATOM 2731 C C . ILE A 1 341 ? 33.842 32.450 27.352 1.00 24.91 341 ILE A C 1
ATOM 2733 O O . ILE A 1 341 ? 33.166 31.429 27.257 1.00 24.91 341 ILE A O 1
ATOM 2737 N N . GLU A 1 342 ? 34.713 32.839 26.420 1.00 23.84 342 GLU A N 1
ATOM 2738 C CA . GLU A 1 342 ? 35.183 32.078 25.259 1.00 23.84 342 GLU A CA 1
ATOM 2739 C C . GLU A 1 342 ? 36.264 31.046 25.648 1.00 23.84 342 GLU A C 1
ATOM 2741 O O . GLU A 1 342 ? 37.089 31.333 26.516 1.00 23.84 342 GLU A O 1
ATOM 2746 N N . ASN A 1 343 ? 36.320 29.908 24.940 1.00 25.16 343 ASN A N 1
ATOM 2747 C CA . ASN A 1 343 ? 37.450 29.469 24.088 1.00 25.16 343 ASN A CA 1
ATOM 2748 C C . ASN A 1 343 ? 37.674 27.942 24.013 1.00 25.16 343 ASN A C 1
ATOM 2750 O O . ASN A 1 343 ? 37.540 27.209 24.986 1.00 25.16 343 ASN A O 1
ATOM 2754 N N . ASP A 1 344 ? 38.120 27.560 22.809 1.00 24.39 344 ASP A N 1
ATOM 2755 C CA . ASP A 1 344 ? 38.982 26.431 22.424 1.00 24.39 344 ASP A CA 1
ATOM 2756 C C . ASP A 1 344 ? 38.426 25.020 22.137 1.00 24.39 344 ASP A C 1
ATOM 2758 O O . ASP A 1 344 ? 38.279 24.155 22.989 1.00 24.39 344 ASP A O 1
ATOM 2762 N N . SER A 1 345 ? 38.117 24.810 20.851 1.00 23.48 345 SER A N 1
ATOM 2763 C CA . SER A 1 345 ? 38.981 24.178 19.829 1.00 23.48 345 SER A CA 1
ATOM 2764 C C . SER A 1 345 ? 39.615 22.769 20.050 1.00 23.48 345 SER A C 1
ATOM 2766 O O . SER A 1 345 ? 40.339 22.495 20.996 1.00 23.48 345 SER A O 1
ATOM 2768 N N . ILE A 1 346 ? 39.443 21.946 18.992 1.00 23.58 346 ILE A N 1
ATOM 2769 C CA . ILE A 1 346 ? 40.274 20.829 18.463 1.00 23.58 346 ILE A CA 1
ATOM 2770 C C . ILE A 1 346 ? 40.288 19.464 19.198 1.00 23.58 346 ILE A C 1
ATOM 2772 O O . ILE A 1 346 ? 40.970 19.282 20.196 1.00 23.58 346 ILE A O 1
ATOM 2776 N N . LEU A 1 347 ? 39.674 18.435 18.588 1.00 23.45 347 LEU A N 1
ATOM 2777 C CA . LEU A 1 347 ? 40.359 17.302 17.918 1.00 23.45 347 LEU A CA 1
ATOM 2778 C C . LEU A 1 347 ? 39.365 16.198 17.530 1.00 23.45 347 LEU A C 1
ATOM 2780 O O . LEU A 1 347 ? 38.704 15.585 18.364 1.00 23.45 347 LEU A O 1
ATOM 2784 N N . ALA A 1 348 ? 39.315 15.937 16.225 1.00 25.61 348 ALA A N 1
ATOM 2785 C CA . ALA A 1 348 ? 38.747 14.737 15.642 1.00 25.61 348 ALA A CA 1
ATOM 2786 C C . ALA A 1 348 ? 39.626 13.524 15.979 1.00 25.61 348 ALA A C 1
ATOM 2788 O O . ALA A 1 348 ? 40.846 13.584 15.823 1.00 25.61 348 ALA A O 1
ATOM 2789 N N . ALA A 1 349 ? 39.000 12.421 16.379 1.00 23.34 349 ALA A N 1
ATOM 2790 C CA . ALA A 1 349 ? 39.582 11.092 16.273 1.00 23.34 349 ALA A CA 1
ATOM 2791 C C . ALA A 1 349 ? 38.462 10.053 16.173 1.00 23.34 349 ALA A C 1
ATOM 2793 O O . ALA A 1 349 ? 37.549 10.009 16.998 1.00 23.34 349 ALA A O 1
ATOM 2794 N N . ASP A 1 350 ? 38.562 9.247 15.121 1.00 29.03 350 ASP A N 1
ATOM 2795 C CA . ASP A 1 350 ? 37.725 8.104 14.799 1.00 29.03 350 ASP A CA 1
ATOM 2796 C C . ASP A 1 350 ? 37.570 7.139 15.977 1.00 29.03 350 ASP A C 1
ATOM 2798 O O . ASP A 1 350 ? 38.553 6.597 16.487 1.00 29.03 350 ASP A O 1
ATOM 2802 N N . VAL A 1 351 ? 36.324 6.833 16.340 1.00 23.11 351 VAL A N 1
ATOM 2803 C CA . VAL A 1 351 ? 36.005 5.640 17.126 1.00 23.11 351 VAL A CA 1
ATOM 2804 C C . VAL A 1 351 ? 34.791 4.963 16.502 1.00 23.11 351 VAL A C 1
ATOM 2806 O O . VAL A 1 351 ? 33.686 5.499 16.478 1.00 23.11 351 VAL A O 1
ATOM 2809 N N . LYS A 1 352 ? 35.057 3.770 15.970 1.00 26.02 352 LYS A N 1
ATOM 2810 C CA . LYS A 1 352 ? 34.110 2.814 15.396 1.00 26.02 352 LYS A CA 1
ATOM 2811 C C . LYS A 1 352 ? 32.960 2.548 16.376 1.00 26.02 352 LYS A C 1
ATOM 2813 O O . LYS A 1 352 ? 33.213 2.051 17.472 1.00 26.02 352 LYS A O 1
ATOM 2818 N N . GLN A 1 353 ? 31.723 2.832 15.970 1.00 23.30 353 GLN A N 1
ATOM 2819 C CA . GLN A 1 353 ? 30.533 2.256 16.598 1.00 23.30 353 GLN A CA 1
ATOM 2820 C C . GLN A 1 353 ? 30.194 0.947 15.883 1.00 23.30 353 GLN A C 1
ATOM 2822 O O . GLN A 1 353 ? 30.083 0.896 14.660 1.00 23.30 353 GLN A O 1
ATOM 2827 N N . LEU A 1 354 ? 30.141 -0.120 16.677 1.00 25.41 354 LEU A N 1
ATOM 2828 C CA . LEU A 1 354 ? 29.465 -1.366 16.357 1.00 25.41 354 LEU A CA 1
ATOM 2829 C C . LEU A 1 354 ? 27.976 -1.093 16.573 1.00 25.41 354 LEU A C 1
ATOM 2831 O O . LEU A 1 354 ? 27.564 -0.916 17.717 1.00 25.41 354 LEU A O 1
ATOM 2835 N N . ASP A 1 355 ? 27.217 -1.003 15.487 1.00 25.45 355 ASP A N 1
ATOM 2836 C CA . ASP A 1 355 ? 25.764 -0.877 15.535 1.00 25.45 355 ASP A CA 1
ATOM 2837 C C . ASP A 1 355 ? 25.152 -2.270 15.340 1.00 25.45 355 ASP A C 1
ATOM 2839 O O . ASP A 1 355 ? 25.154 -2.818 14.237 1.00 25.45 355 ASP A O 1
ATOM 2843 N N . ASP A 1 356 ? 24.639 -2.834 16.433 1.00 27.27 356 ASP A N 1
ATOM 2844 C CA . ASP A 1 356 ? 23.664 -3.923 16.420 1.00 27.27 356 ASP A CA 1
ATOM 2845 C C . ASP A 1 356 ? 22.261 -3.305 16.306 1.00 27.27 356 ASP A C 1
ATOM 2847 O O . ASP A 1 356 ? 21.617 -3.049 17.316 1.00 27.27 356 ASP A O 1
ATOM 2851 N N . GLU A 1 357 ? 21.770 -3.068 15.087 1.00 28.12 357 GLU A N 1
ATOM 2852 C CA . GLU A 1 357 ? 20.327 -3.000 14.801 1.00 28.12 357 GLU A CA 1
ATOM 2853 C C . GLU A 1 357 ? 20.054 -3.461 13.362 1.00 28.12 357 GLU A C 1
ATOM 2855 O O . GLU A 1 357 ? 19.986 -2.680 12.414 1.00 28.12 357 GLU A O 1
ATOM 2860 N N . GLU A 1 358 ? 19.850 -4.767 13.207 1.00 25.88 358 GLU A N 1
ATOM 2861 C CA . GLU A 1 358 ? 19.248 -5.369 12.023 1.00 25.88 358 GLU A CA 1
ATOM 2862 C C . GLU A 1 358 ? 18.188 -6.364 12.507 1.00 25.88 358 GLU A C 1
ATOM 2864 O O . GLU A 1 358 ? 18.517 -7.391 13.089 1.00 25.88 358 GLU A O 1
ATOM 2869 N N . LEU A 1 359 ? 16.905 -6.034 12.334 1.00 23.42 359 LEU A N 1
ATOM 2870 C CA . LEU A 1 359 ? 15.795 -6.994 12.365 1.00 23.42 359 LEU A CA 1
ATOM 2871 C C . LEU A 1 359 ? 14.579 -6.366 11.667 1.00 23.42 359 LEU A C 1
ATOM 2873 O O . LEU A 1 359 ? 13.637 -5.862 12.285 1.00 23.42 359 LEU A O 1
ATOM 2877 N N . LEU A 1 360 ? 14.619 -6.408 10.337 1.00 26.61 360 LEU A N 1
ATOM 2878 C CA . LEU A 1 360 ? 13.430 -6.389 9.497 1.00 26.61 360 LEU A CA 1
ATOM 2879 C C . LEU A 1 360 ? 13.418 -7.669 8.668 1.00 26.61 360 LEU A C 1
ATOM 2881 O O . LEU A 1 360 ? 14.322 -7.911 7.880 1.00 26.61 360 LEU A O 1
ATOM 2885 N N . ASP A 1 361 ? 12.375 -8.458 8.920 1.00 26.25 361 ASP A N 1
ATOM 2886 C CA . ASP A 1 361 ? 11.654 -9.315 7.984 1.00 26.25 361 ASP A CA 1
ATOM 2887 C C . ASP A 1 361 ? 12.486 -9.910 6.844 1.00 26.25 361 ASP A C 1
ATOM 2889 O O . ASP A 1 361 ? 12.472 -9.434 5.710 1.00 26.25 361 ASP A O 1
ATOM 2893 N N . ASN A 1 362 ? 13.130 -11.035 7.153 1.00 24.59 362 ASN A N 1
ATOM 2894 C CA . ASN A 1 362 ? 13.533 -11.986 6.134 1.00 24.59 362 ASN A CA 1
ATOM 2895 C C . ASN A 1 362 ? 12.299 -12.641 5.505 1.00 24.59 362 ASN A C 1
ATOM 2897 O O . ASN A 1 362 ? 11.377 -13.098 6.190 1.00 24.59 362 ASN A O 1
ATOM 2901 N N . ASP A 1 363 ? 12.349 -12.703 4.179 1.00 27.88 363 ASP A N 1
ATOM 2902 C CA . ASP A 1 363 ? 11.513 -13.509 3.309 1.00 27.88 363 ASP A CA 1
ATOM 2903 C C . ASP A 1 363 ? 11.324 -14.927 3.869 1.00 27.88 363 ASP A C 1
ATOM 2905 O O . ASP A 1 363 ? 12.271 -15.704 3.996 1.00 27.88 363 ASP A O 1
ATOM 2909 N N . VAL A 1 364 ? 10.076 -15.303 4.156 1.00 25.88 364 VAL A N 1
ATOM 2910 C CA . VAL A 1 364 ? 9.729 -16.716 4.322 1.00 25.88 364 VAL A CA 1
ATOM 2911 C C . VAL A 1 364 ? 9.565 -17.308 2.930 1.00 25.88 364 VAL A C 1
ATOM 2913 O O . VAL A 1 364 ? 8.557 -17.108 2.243 1.00 25.88 364 VAL A O 1
ATOM 2916 N N . GLU A 1 365 ? 10.592 -18.049 2.526 1.00 25.45 365 GLU A N 1
ATOM 2917 C CA . GLU A 1 365 ? 10.522 -19.048 1.474 1.00 25.45 365 GLU A CA 1
ATOM 2918 C C . GLU A 1 365 ? 9.263 -19.908 1.641 1.00 25.45 365 GLU A C 1
ATOM 2920 O O . GLU A 1 365 ? 8.986 -20.474 2.698 1.00 25.45 365 GLU A O 1
ATOM 2925 N N . LYS A 1 366 ? 8.496 -20.047 0.558 1.00 26.47 366 LYS A N 1
ATOM 2926 C CA . LYS A 1 366 ? 7.482 -21.095 0.445 1.00 26.47 366 LYS A CA 1
ATOM 2927 C C . LYS A 1 366 ? 8.195 -22.439 0.319 1.00 26.47 366 LYS A C 1
ATOM 2929 O O . LYS A 1 366 ? 8.415 -22.919 -0.791 1.00 26.47 366 LYS A O 1
ATOM 2934 N N . THR A 1 367 ? 8.550 -23.048 1.442 1.00 22.75 367 THR A N 1
ATOM 2935 C CA . THR A 1 367 ? 8.974 -24.446 1.477 1.00 22.75 367 THR A CA 1
ATOM 2936 C C . THR A 1 367 ? 7.731 -25.326 1.372 1.00 22.75 367 THR A C 1
ATOM 2938 O O . THR A 1 367 ? 6.876 -25.352 2.257 1.00 22.75 367 THR A O 1
ATOM 2941 N N . VAL A 1 368 ? 7.610 -26.038 0.253 1.00 26.62 368 VAL A N 1
ATOM 2942 C CA . VAL A 1 368 ? 6.700 -27.177 0.107 1.00 26.62 368 VAL A CA 1
ATOM 2943 C C . VAL A 1 368 ? 7.234 -28.282 1.014 1.00 26.62 368 VAL A C 1
ATOM 2945 O O . VAL A 1 368 ? 8.194 -28.963 0.662 1.00 26.62 368 VAL A O 1
ATOM 2948 N N . VAL A 1 369 ? 6.650 -28.441 2.199 1.00 22.75 369 VAL A N 1
ATOM 2949 C CA . VAL A 1 369 ? 6.925 -29.599 3.053 1.00 22.75 369 VAL A CA 1
ATOM 2950 C C . VAL A 1 369 ? 5.936 -30.696 2.676 1.00 22.75 369 VAL A C 1
ATOM 2952 O O . VAL A 1 369 ? 4.788 -30.704 3.111 1.00 22.75 369 VAL A O 1
ATOM 2955 N N . ASN A 1 370 ? 6.405 -31.615 1.832 1.00 25.88 370 ASN A N 1
ATOM 2956 C CA . ASN A 1 370 ? 5.861 -32.964 1.749 1.00 25.88 370 ASN A CA 1
ATOM 2957 C C . ASN A 1 370 ? 6.223 -33.688 3.050 1.00 25.88 370 ASN A C 1
ATOM 2959 O O . ASN A 1 370 ? 7.370 -34.092 3.231 1.00 25.88 370 ASN A O 1
ATOM 2963 N N . THR A 1 371 ? 5.258 -33.877 3.942 1.00 23.97 371 THR A N 1
ATOM 2964 C CA . THR A 1 371 ? 5.373 -34.838 5.042 1.00 23.97 371 THR A CA 1
ATOM 2965 C C . THR A 1 371 ? 4.515 -36.052 4.726 1.00 23.97 371 THR A C 1
ATOM 2967 O O . THR A 1 371 ? 3.326 -36.113 5.022 1.00 23.97 371 THR A O 1
ATOM 2970 N N . SER A 1 372 ? 5.160 -37.038 4.106 1.00 25.80 372 SER A N 1
ATOM 2971 C CA . SER A 1 372 ? 4.772 -38.442 4.177 1.00 25.80 372 SER A CA 1
ATOM 2972 C C . SER A 1 372 ? 4.781 -38.878 5.644 1.00 25.80 372 SER A C 1
ATOM 2974 O O . SER A 1 372 ? 5.846 -38.908 6.265 1.00 25.80 372 SER A O 1
ATOM 2976 N N . ILE A 1 373 ? 3.615 -39.195 6.204 1.00 25.56 373 ILE A N 1
ATOM 2977 C CA . ILE A 1 373 ? 3.516 -39.806 7.530 1.00 25.56 373 ILE A CA 1
ATOM 2978 C C . ILE A 1 373 ? 3.415 -41.318 7.347 1.00 25.56 373 ILE A C 1
ATOM 2980 O O . ILE A 1 373 ? 2.509 -41.827 6.694 1.00 25.56 373 ILE A O 1
ATOM 2984 N N . LEU A 1 374 ? 4.408 -41.991 7.926 1.00 23.48 374 LEU A N 1
ATOM 2985 C CA . LEU A 1 374 ? 4.474 -43.422 8.179 1.00 23.48 374 LEU A CA 1
ATOM 2986 C C . LEU A 1 374 ? 3.239 -43.870 8.966 1.00 23.48 374 LEU A C 1
ATOM 2988 O O . LEU A 1 374 ? 2.982 -43.386 10.068 1.00 23.48 374 LEU A O 1
ATOM 2992 N N . THR A 1 375 ? 2.501 -44.808 8.389 1.00 23.56 375 THR A N 1
ATOM 2993 C CA . THR A 1 375 ? 1.461 -45.586 9.054 1.00 23.56 375 THR A CA 1
ATOM 2994 C C . THR A 1 375 ? 2.116 -46.585 10.004 1.00 23.56 375 THR A C 1
ATOM 2996 O O . THR A 1 375 ? 2.948 -47.389 9.586 1.00 23.56 375 THR A O 1
ATOM 2999 N N . SER A 1 376 ? 1.740 -46.543 11.280 1.00 25.86 376 SER A N 1
ATOM 3000 C CA . SER A 1 376 ? 1.936 -47.658 12.204 1.00 25.86 376 SER A CA 1
ATOM 3001 C C . SER A 1 376 ? 0.585 -48.036 12.794 1.00 25.86 376 SER A C 1
ATOM 3003 O O . SER A 1 376 ? -0.046 -47.227 13.479 1.00 25.86 376 SER A O 1
ATOM 3005 N N . ASP A 1 377 ? 0.178 -49.256 12.471 1.00 24.70 377 ASP A N 1
ATOM 3006 C CA . ASP A 1 377 ? -1.021 -49.967 12.896 1.00 24.70 377 ASP A CA 1
ATOM 3007 C C . ASP A 1 377 ? -1.135 -50.062 14.419 1.00 24.70 377 ASP A C 1
ATOM 3009 O O . ASP A 1 377 ? -0.160 -50.463 15.049 1.00 24.70 377 ASP A O 1
ATOM 3013 N N . ILE A 1 378 ? -2.320 -49.783 14.985 1.00 26.22 378 ILE A N 1
ATOM 3014 C CA . ILE A 1 378 ? -2.872 -50.491 16.158 1.00 26.22 378 ILE A CA 1
ATOM 3015 C C . ILE A 1 378 ? -4.404 -50.563 16.024 1.00 26.22 378 ILE A C 1
ATOM 3017 O O . ILE A 1 378 ? -5.074 -49.613 15.626 1.00 26.22 378 ILE A O 1
ATOM 3021 N N . GLU A 1 379 ? -4.892 -51.752 16.351 1.00 25.28 379 GLU A N 1
ATOM 3022 C CA . GLU A 1 379 ? -6.162 -52.404 16.066 1.00 25.28 379 GLU A CA 1
ATOM 3023 C C . GLU A 1 379 ? -7.443 -51.742 16.599 1.00 25.28 379 GLU A C 1
ATOM 3025 O O . GLU A 1 379 ? -7.509 -51.110 17.653 1.00 25.28 379 GLU A O 1
ATOM 3030 N N . SER A 1 380 ? -8.496 -51.989 15.823 1.00 24.94 380 SER A N 1
ATOM 3031 C CA . SER A 1 380 ? -9.911 -51.797 16.105 1.00 24.94 380 SER A CA 1
ATOM 3032 C C . SER A 1 380 ? -10.475 -52.888 17.018 1.00 24.94 380 SER A C 1
ATOM 3034 O O . SER A 1 380 ? -10.321 -54.062 16.696 1.00 24.94 380 SER A O 1
ATOM 3036 N N . ASP A 1 381 ? -11.279 -52.505 18.014 1.00 24.73 381 ASP A N 1
ATOM 3037 C CA . ASP A 1 381 ? -12.253 -53.400 18.653 1.00 24.73 381 ASP A CA 1
ATOM 3038 C C . ASP A 1 381 ? -13.671 -52.791 18.636 1.00 24.73 381 ASP A C 1
ATOM 3040 O O . ASP A 1 381 ? -14.032 -51.887 19.384 1.00 24.73 381 ASP A O 1
ATOM 3044 N N . THR A 1 382 ? -14.441 -53.302 17.675 1.00 25.78 382 THR A N 1
ATOM 3045 C CA . THR A 1 382 ? -15.846 -53.752 17.697 1.00 25.78 382 THR A CA 1
ATOM 3046 C C . THR A 1 382 ? -16.987 -52.995 18.418 1.00 25.78 382 THR A C 1
ATOM 3048 O O . THR A 1 382 ? -17.055 -52.922 19.639 1.00 25.78 382 THR A O 1
ATOM 3051 N N . LEU A 1 383 ? -18.022 -52.731 17.592 1.00 25.02 383 LEU A N 1
ATOM 3052 C CA . LEU A 1 383 ? -19.472 -52.995 17.776 1.00 25.02 383 LEU A CA 1
ATOM 3053 C C . LEU A 1 383 ? -20.307 -52.116 18.739 1.00 25.02 383 LEU A C 1
ATOM 3055 O O . LEU A 1 383 ? -20.254 -52.270 19.951 1.00 25.02 383 LEU A O 1
ATOM 3059 N N . ASN A 1 384 ? -21.305 -51.386 18.208 1.00 24.20 384 ASN A N 1
ATOM 3060 C CA . ASN A 1 384 ? -22.621 -51.980 17.913 1.00 24.20 384 ASN A CA 1
ATOM 3061 C C . ASN A 1 384 ? -23.608 -51.031 17.201 1.00 24.20 384 ASN A C 1
ATOM 3063 O O . ASN A 1 384 ? -23.641 -49.821 17.398 1.00 24.20 384 ASN A O 1
ATOM 3067 N N . VAL A 1 385 ? -24.424 -51.677 16.373 1.00 25.81 385 VAL A N 1
ATOM 3068 C CA . VAL A 1 385 ? -25.514 -51.203 15.512 1.00 25.81 385 VAL A CA 1
ATOM 3069 C C . VAL A 1 385 ? -26.690 -50.630 16.320 1.00 25.81 385 VAL A C 1
ATOM 3071 O O . VAL A 1 385 ? -26.972 -51.138 17.400 1.00 25.81 385 VAL A O 1
ATOM 3074 N N . LEU A 1 386 ? -27.414 -49.641 15.766 1.00 24.41 386 LEU A N 1
ATOM 3075 C CA . LEU A 1 386 ? -28.880 -49.666 15.542 1.00 24.41 386 LEU A CA 1
ATOM 3076 C C . LEU A 1 386 ? -29.412 -48.311 15.033 1.00 24.41 386 LEU A C 1
ATOM 3078 O O . LEU A 1 386 ? -29.391 -47.294 15.719 1.00 24.41 386 LEU A O 1
ATOM 3082 N N . SER A 1 387 ? -29.944 -48.336 13.815 1.00 25.59 387 SER A N 1
ATOM 3083 C CA . SER A 1 387 ? -30.748 -47.289 13.177 1.00 25.59 387 SER A CA 1
ATOM 3084 C C . SER A 1 387 ? -32.236 -47.423 13.528 1.00 25.59 387 SER A C 1
ATOM 3086 O O . SER A 1 387 ? -32.730 -48.553 13.563 1.00 25.59 387 SER A O 1
ATOM 3088 N N . PRO A 1 388 ? -32.988 -46.307 13.596 1.00 28.47 388 PRO A N 1
ATOM 3089 C CA . PRO A 1 388 ? -34.386 -46.340 13.188 1.00 28.47 388 PRO A CA 1
ATOM 3090 C C . PRO A 1 388 ? -34.762 -45.263 12.154 1.00 28.47 388 PRO A C 1
ATOM 3092 O O . PRO A 1 388 ? -34.490 -44.073 12.281 1.00 28.47 388 PRO A O 1
ATOM 3095 N N . THR A 1 389 ? -35.425 -45.784 11.129 1.00 24.97 389 THR A N 1
ATOM 3096 C CA . THR A 1 389 ? -36.424 -45.265 10.189 1.00 24.97 389 THR A CA 1
ATOM 3097 C C . THR A 1 389 ? -37.121 -43.944 10.545 1.00 24.97 389 THR A C 1
ATOM 3099 O O . THR A 1 389 ? -37.695 -43.825 11.624 1.00 24.97 389 THR A O 1
ATOM 3102 N N . LEU A 1 390 ? -37.240 -43.030 9.570 1.00 24.61 390 LEU A N 1
ATOM 3103 C CA . LEU A 1 390 ? -38.285 -41.999 9.547 1.00 24.61 390 LEU A CA 1
ATOM 3104 C C . LEU A 1 390 ? -38.857 -41.804 8.132 1.00 24.61 390 LEU A C 1
ATOM 3106 O O . LEU A 1 390 ? -38.165 -41.485 7.169 1.00 24.61 390 LEU A O 1
ATOM 3110 N N . THR A 1 391 ? -40.158 -42.050 8.064 1.00 24.50 391 THR A N 1
ATOM 3111 C CA . THR A 1 391 ? -41.122 -41.896 6.973 1.00 24.50 391 THR A CA 1
ATOM 3112 C C . THR A 1 391 ? -41.302 -40.426 6.583 1.00 24.50 391 THR A C 1
ATOM 3114 O O . THR A 1 391 ? -41.536 -39.593 7.455 1.00 24.50 391 THR A O 1
ATOM 3117 N N . ILE A 1 392 ? -41.290 -40.110 5.282 1.00 26.97 392 ILE A N 1
ATOM 3118 C CA . ILE A 1 392 ? -41.692 -38.793 4.761 1.00 26.97 392 ILE A CA 1
ATOM 3119 C C . ILE A 1 392 ? -42.936 -38.965 3.887 1.00 26.97 392 ILE A C 1
ATOM 3121 O O . ILE A 1 392 ? -42.899 -39.578 2.822 1.00 26.97 392 ILE A O 1
ATOM 3125 N N . THR A 1 393 ? -44.044 -38.412 4.372 1.00 24.08 393 THR A N 1
ATOM 3126 C CA . THR A 1 393 ? -45.293 -38.161 3.651 1.00 24.08 393 THR A CA 1
ATOM 3127 C C . THR A 1 393 ? -45.133 -36.928 2.761 1.00 24.08 393 THR A C 1
ATOM 3129 O O . THR A 1 393 ? -44.803 -35.852 3.255 1.00 24.08 393 THR A O 1
ATOM 3132 N N . SER A 1 394 ? -45.382 -37.069 1.461 1.00 25.47 394 SER A N 1
ATOM 3133 C CA . SER A 1 394 ? -45.422 -35.967 0.496 1.00 25.47 394 SER A CA 1
ATOM 3134 C C . SER A 1 394 ? -46.812 -35.327 0.456 1.00 25.47 394 SER A C 1
ATOM 3136 O O . SER A 1 394 ? -47.775 -35.982 0.059 1.00 25.47 394 SER A O 1
ATOM 3138 N N . SER A 1 395 ? -46.909 -34.048 0.814 1.00 25.81 395 SER A N 1
ATOM 3139 C CA . SER A 1 395 ? -48.046 -33.179 0.490 1.00 25.81 395 SER A CA 1
ATOM 3140 C C . SER A 1 395 ? -47.628 -32.179 -0.592 1.00 25.81 395 SER A C 1
ATOM 3142 O O . SER A 1 395 ? -46.635 -31.470 -0.433 1.00 25.81 395 SER A O 1
ATOM 3144 N N . GLU A 1 396 ? -48.378 -32.162 -1.692 1.00 25.31 396 GLU A N 1
ATOM 3145 C CA . GLU A 1 396 ? -48.234 -31.269 -2.850 1.00 25.31 396 GLU A CA 1
ATOM 3146 C C . GLU A 1 396 ? -48.469 -29.788 -2.493 1.00 25.31 396 GLU A C 1
ATOM 3148 O O . GLU A 1 396 ? -49.332 -29.499 -1.661 1.00 25.31 396 GLU A O 1
ATOM 3153 N N . PRO A 1 397 ? -47.813 -28.831 -3.180 1.00 27.59 397 PRO A N 1
ATOM 3154 C CA . PRO A 1 397 ? -48.301 -27.467 -3.279 1.00 27.59 397 PRO A CA 1
ATOM 3155 C C . PRO A 1 397 ? -48.966 -27.205 -4.639 1.00 27.59 397 PRO A C 1
ATOM 3157 O O . PRO A 1 397 ? -48.409 -27.432 -5.712 1.00 27.59 397 PRO A O 1
ATOM 3160 N N . SER A 1 398 ? -50.175 -26.667 -4.541 1.00 27.83 398 SER A N 1
ATOM 3161 C CA . SER A 1 398 ? -51.017 -26.093 -5.584 1.00 27.83 398 SER A CA 1
ATOM 3162 C C . SER A 1 398 ? -50.358 -24.925 -6.329 1.00 27.83 398 SER A C 1
ATOM 3164 O O . SER A 1 398 ? -49.959 -23.945 -5.697 1.00 27.83 398 SER A O 1
ATOM 3166 N N . SER A 1 399 ? -50.367 -24.953 -7.664 1.00 33.75 399 SER A N 1
ATOM 3167 C CA . SER A 1 399 ? -50.212 -23.757 -8.501 1.00 33.75 399 SER A CA 1
ATOM 3168 C C . SER A 1 399 ? -51.350 -23.674 -9.523 1.00 33.75 399 SER A C 1
ATOM 3170 O O . SER A 1 399 ? -51.544 -24.544 -10.370 1.00 33.75 399 SER A O 1
ATOM 3172 N N . GLN A 1 400 ? -52.157 -22.621 -9.382 1.00 32.62 400 GLN A N 1
ATOM 3173 C CA . GLN A 1 400 ? -53.219 -22.247 -10.307 1.00 32.62 400 GLN A CA 1
ATOM 3174 C C . GLN A 1 400 ? -52.593 -21.690 -11.593 1.00 32.62 400 GLN A C 1
ATOM 3176 O O . GLN A 1 400 ? -51.881 -20.690 -11.566 1.00 32.62 400 GLN A O 1
ATOM 3181 N N . THR A 1 401 ? -52.851 -22.362 -12.711 1.00 35.97 401 THR A N 1
ATOM 3182 C CA . THR A 1 401 ? -52.544 -21.922 -14.079 1.00 35.97 401 THR A CA 1
ATOM 3183 C C . THR A 1 401 ? -53.690 -21.076 -14.636 1.00 35.97 401 THR A C 1
ATOM 3185 O O . THR A 1 401 ? -54.848 -21.461 -14.473 1.00 35.97 401 THR A O 1
ATOM 3188 N N . SER A 1 402 ? -53.384 -19.986 -15.344 1.00 39.41 402 SER A N 1
ATOM 3189 C CA . SER A 1 402 ? -54.346 -19.235 -16.159 1.00 39.41 402 SER A CA 1
ATOM 3190 C C . SER A 1 402 ? -54.869 -20.109 -17.310 1.00 39.41 402 SER A C 1
ATOM 3192 O O . SER A 1 402 ? -54.115 -20.627 -18.130 1.00 39.41 402 SER A O 1
ATOM 3194 N N . GLU A 1 403 ? -56.188 -20.287 -17.370 1.00 47.41 403 GLU A N 1
ATOM 3195 C CA . GLU A 1 403 ? -56.899 -21.116 -18.360 1.00 47.41 403 GLU A CA 1
ATOM 3196 C C . GLU A 1 403 ? -56.706 -20.667 -19.822 1.00 47.41 403 GLU A C 1
ATOM 3198 O O . GLU A 1 403 ? -56.870 -21.476 -20.731 1.00 47.41 403 GLU A O 1
ATOM 3203 N N . GLN A 1 404 ? -56.275 -19.426 -20.067 1.00 44.44 404 GLN A N 1
ATOM 3204 C CA . GLN A 1 404 ? -56.074 -18.888 -21.420 1.00 44.44 404 GLN A CA 1
ATOM 3205 C C . GLN A 1 404 ? -54.884 -19.509 -22.175 1.00 44.44 404 GLN A C 1
ATOM 3207 O O . GLN A 1 404 ? -54.981 -19.710 -23.383 1.00 44.44 404 GLN A O 1
ATOM 3212 N N . GLU A 1 405 ? -53.800 -19.901 -21.494 1.00 46.75 405 GLU A N 1
ATOM 3213 C CA . GLU A 1 405 ? -52.613 -20.479 -22.156 1.00 46.75 405 GLU A CA 1
ATOM 3214 C C . GLU A 1 405 ? -52.825 -21.944 -22.586 1.00 46.75 405 GLU A C 1
ATOM 3216 O O . GLU A 1 405 ? -52.199 -22.435 -23.529 1.00 46.75 405 GLU A O 1
ATOM 3221 N N . ARG A 1 406 ? -53.746 -22.667 -21.929 1.00 48.16 406 ARG A N 1
ATOM 3222 C CA . ARG A 1 406 ? -54.091 -24.052 -22.298 1.00 48.16 406 ARG A CA 1
ATOM 3223 C C . ARG A 1 406 ? -54.968 -24.136 -23.544 1.00 48.16 406 ARG A C 1
ATOM 3225 O O . ARG A 1 406 ? -54.835 -25.106 -24.293 1.00 48.16 406 ARG A O 1
ATOM 3232 N N . ASP A 1 407 ? -55.838 -23.159 -23.769 1.00 49.62 407 ASP A N 1
ATOM 3233 C CA . ASP A 1 407 ? -56.766 -23.182 -24.901 1.00 49.62 407 ASP A CA 1
ATOM 3234 C C . ASP A 1 407 ? -56.118 -22.690 -26.205 1.00 49.62 407 ASP A C 1
ATOM 3236 O O . ASP A 1 407 ? -56.393 -23.255 -27.267 1.00 49.62 407 ASP A O 1
ATOM 3240 N N . GLU A 1 408 ? -55.155 -21.761 -26.142 1.00 48.38 408 GLU A N 1
ATOM 3241 C CA . GLU A 1 408 ? -54.331 -21.396 -27.308 1.00 48.38 408 GLU A CA 1
ATOM 3242 C C . GLU A 1 408 ? -53.444 -22.561 -27.776 1.00 48.38 408 GLU A C 1
ATOM 3244 O O . GLU A 1 408 ? -53.329 -22.821 -28.976 1.00 48.38 408 GLU A O 1
ATOM 3249 N N . MET A 1 409 ? -52.893 -23.340 -26.839 1.00 43.72 409 MET A N 1
ATOM 3250 C CA . MET A 1 409 ? -52.036 -24.483 -27.166 1.00 43.72 409 MET A CA 1
ATOM 3251 C C . MET A 1 409 ? -52.826 -25.682 -27.719 1.00 43.72 409 MET A C 1
ATOM 3253 O O . MET A 1 409 ? -52.323 -26.411 -28.574 1.00 43.72 409 MET A O 1
ATOM 3257 N N . LYS A 1 410 ? -54.090 -25.862 -27.310 1.00 48.75 410 LYS A N 1
ATOM 3258 C CA . LYS A 1 410 ? -54.999 -26.843 -27.933 1.00 48.75 410 LYS A CA 1
ATOM 3259 C C . LYS A 1 410 ? -55.399 -26.442 -29.351 1.00 48.75 410 LYS A C 1
ATOM 3261 O O . LYS A 1 410 ? -55.444 -27.310 -30.218 1.00 48.75 410 LYS A O 1
ATOM 3266 N N . LYS A 1 411 ? -55.631 -25.151 -29.602 1.00 45.94 411 LYS A N 1
ATOM 3267 C CA . LYS A 1 411 ? -55.968 -24.638 -30.936 1.00 45.94 411 LYS A CA 1
ATOM 3268 C C . LYS A 1 411 ? -54.800 -24.795 -31.917 1.00 45.94 411 LYS A C 1
ATOM 3270 O O . LYS A 1 411 ? -54.999 -25.278 -33.027 1.00 45.94 411 LYS A O 1
ATOM 3275 N N . TYR A 1 412 ? -53.575 -24.521 -31.460 1.00 43.94 412 TYR A N 1
ATOM 3276 C CA . TYR A 1 412 ? -52.353 -24.715 -32.247 1.00 43.94 412 TYR A CA 1
ATOM 3277 C C . TYR A 1 412 ? -52.083 -26.195 -32.573 1.00 43.94 412 TYR A C 1
ATOM 3279 O O . TYR A 1 412 ? -51.672 -26.533 -33.679 1.00 43.94 412 TYR A O 1
ATOM 3287 N N . LEU A 1 413 ? -52.358 -27.102 -31.628 1.00 42.66 413 LEU A N 1
ATOM 3288 C CA . LEU A 1 413 ? -52.211 -28.545 -31.846 1.00 42.66 413 LEU A CA 1
ATOM 3289 C C . LEU A 1 413 ? -53.294 -29.120 -32.767 1.00 42.66 413 LEU A C 1
ATOM 3291 O O . LEU A 1 413 ? -53.028 -30.099 -33.454 1.00 42.66 413 LEU A O 1
ATOM 3295 N N . GLN A 1 414 ? -54.485 -28.526 -32.814 1.00 43.06 414 GLN A N 1
ATOM 3296 C CA . GLN A 1 414 ? -55.568 -28.980 -33.686 1.00 43.06 414 GLN A CA 1
ATOM 3297 C C . GLN A 1 414 ? -55.382 -28.508 -35.140 1.00 43.06 414 GLN A C 1
ATOM 3299 O O . GLN A 1 414 ? -55.667 -29.269 -36.059 1.00 43.06 414 GLN A O 1
ATOM 3304 N N . GLU A 1 415 ? -54.795 -27.326 -35.356 1.00 42.12 415 GLU A N 1
ATOM 3305 C CA . GLU A 1 415 ? -54.424 -26.818 -36.690 1.00 42.12 415 GLU A CA 1
ATOM 3306 C C . GLU A 1 415 ? -53.177 -27.515 -37.280 1.00 42.12 415 GLU A C 1
ATOM 3308 O O . GLU A 1 415 ? -53.029 -27.590 -38.499 1.00 42.12 415 GLU A O 1
ATOM 3313 N N . PHE A 1 416 ? -52.300 -28.099 -36.450 1.00 41.50 416 PHE A N 1
ATOM 3314 C CA . PHE A 1 416 ? -51.095 -28.809 -36.915 1.00 41.50 416 PHE A CA 1
ATOM 3315 C C . PHE A 1 416 ? -51.379 -30.206 -37.507 1.00 41.50 416 PHE A C 1
ATOM 3317 O O . PHE A 1 416 ? -50.532 -30.758 -38.211 1.00 41.50 416 PHE A O 1
ATOM 3324 N N . PHE A 1 417 ? -52.555 -30.790 -37.246 1.00 37.94 417 PHE A N 1
ATOM 3325 C CA . PHE A 1 417 ? -52.915 -32.143 -37.702 1.00 37.94 417 PHE A CA 1
ATOM 3326 C C . PHE A 1 417 ? -53.853 -32.195 -38.920 1.00 37.94 417 PHE A C 1
ATOM 3328 O O . PHE A 1 417 ? -54.208 -33.291 -39.353 1.00 37.94 417 PHE A O 1
ATOM 3335 N N . GLU A 1 418 ? -54.197 -31.061 -39.537 1.00 38.94 418 GLU A N 1
ATOM 3336 C CA . GLU A 1 418 ? -55.029 -31.023 -40.748 1.00 38.94 418 GLU A CA 1
ATOM 3337 C C . GLU A 1 418 ? -54.265 -30.467 -41.963 1.00 38.94 418 GLU A C 1
ATOM 3339 O O . GLU A 1 418 ? -54.396 -29.307 -42.343 1.00 38.94 418 GLU A O 1
ATOM 3344 N N . ALA A 1 419 ? -53.480 -31.325 -42.624 1.00 32.47 419 ALA A N 1
ATOM 3345 C CA . ALA A 1 419 ? -53.066 -31.143 -44.019 1.00 32.47 419 ALA A CA 1
ATOM 3346 C C . ALA A 1 419 ? -52.793 -32.511 -44.690 1.00 32.47 419 ALA A C 1
ATOM 3348 O O . ALA A 1 419 ? -52.486 -33.491 -44.014 1.00 32.47 419 ALA A O 1
ATOM 3349 N N . PRO A 1 420 ? -52.968 -32.617 -46.017 1.00 37.44 420 PRO A N 1
ATOM 3350 C CA . PRO A 1 420 ? -53.733 -33.695 -46.631 1.00 37.44 420 PRO A CA 1
ATOM 3351 C C . PRO A 1 420 ? -52.923 -34.952 -46.959 1.00 37.44 420 PRO A C 1
ATOM 3353 O O . PRO A 1 420 ? -51.780 -34.908 -47.412 1.00 37.44 420 PRO A O 1
ATOM 3356 N N . THR A 1 421 ? -53.608 -36.088 -46.844 1.00 42.56 421 THR A N 1
ATOM 3357 C CA . THR A 1 421 ? -53.255 -37.370 -47.455 1.00 42.56 421 THR A CA 1
ATOM 3358 C C . THR A 1 421 ? -52.874 -37.206 -48.926 1.00 42.56 421 THR A C 1
ATOM 3360 O O . THR A 1 421 ? -53.723 -36.868 -49.751 1.00 42.56 421 THR A O 1
ATOM 3363 N N . ASN A 1 422 ? -51.632 -37.537 -49.284 1.00 31.48 422 ASN A N 1
ATOM 3364 C CA . ASN A 1 422 ? -51.333 -37.980 -50.640 1.00 31.48 422 ASN A CA 1
ATOM 3365 C C . ASN A 1 422 ? -50.149 -38.958 -50.684 1.00 31.48 422 ASN A C 1
ATOM 3367 O O . ASN A 1 422 ? -48.996 -38.585 -50.509 1.00 31.48 422 ASN A O 1
ATOM 3371 N N . LYS A 1 423 ? -50.515 -40.209 -50.987 1.00 43.12 423 LYS A N 1
ATOM 3372 C CA . LYS A 1 423 ? -49.753 -41.243 -51.702 1.00 43.12 423 LYS A CA 1
ATOM 3373 C C . LYS A 1 423 ? -48.398 -41.652 -51.118 1.00 43.12 423 LYS A C 1
ATOM 3375 O O . LYS A 1 423 ? -47.358 -41.216 -51.584 1.00 43.12 423 LYS A O 1
ATOM 3380 N N . ASN A 1 424 ? -48.443 -42.635 -50.223 1.00 34.94 424 ASN A N 1
ATOM 3381 C CA . ASN A 1 424 ? -47.623 -43.840 -50.345 1.00 34.94 424 ASN A CA 1
ATOM 3382 C C . ASN A 1 424 ? -48.491 -45.020 -49.894 1.00 34.94 424 ASN A C 1
ATOM 3384 O O . ASN A 1 424 ? -49.027 -45.015 -48.788 1.00 34.94 424 ASN A O 1
ATOM 3388 N N . GLU A 1 425 ? -48.724 -45.962 -50.803 1.00 36.50 425 GLU A N 1
ATOM 3389 C CA . GLU A 1 425 ? -49.603 -47.116 -50.614 1.00 36.50 425 GLU A CA 1
ATOM 3390 C C . GLU A 1 425 ? -49.185 -47.927 -49.369 1.00 36.50 425 GLU A C 1
ATOM 3392 O O . GLU A 1 425 ? -48.012 -48.291 -49.250 1.00 36.50 425 GLU A O 1
ATOM 3397 N N . PRO A 1 426 ? -50.099 -48.235 -48.428 1.00 47.06 426 PRO A N 1
ATOM 3398 C CA . PRO A 1 426 ? -49.808 -49.209 -47.386 1.00 47.06 426 PRO A CA 1
ATOM 3399 C C . PRO A 1 426 ? -49.591 -50.578 -48.038 1.00 47.06 426 PRO A C 1
ATOM 3401 O O . PRO A 1 426 ? -50.338 -50.971 -48.935 1.00 47.06 426 PRO A O 1
ATOM 3404 N N . ILE A 1 427 ? -48.558 -51.295 -47.584 1.00 46.72 427 ILE A N 1
ATOM 3405 C CA . ILE A 1 427 ? -48.225 -52.657 -48.018 1.00 46.72 427 ILE A CA 1
ATOM 3406 C C . ILE A 1 427 ? -49.513 -53.493 -48.027 1.00 46.72 427 ILE A C 1
ATOM 3408 O O . ILE A 1 427 ? -50.094 -53.757 -46.977 1.00 46.72 427 ILE A O 1
ATOM 3412 N N . SER A 1 428 ? -49.970 -53.880 -49.222 1.00 42.78 428 SER A N 1
ATOM 3413 C CA . SER A 1 428 ? -51.158 -54.714 -49.420 1.00 42.78 428 SER A CA 1
ATOM 3414 C C . SER A 1 428 ? -50.994 -56.020 -48.632 1.00 42.78 428 SER A C 1
ATOM 3416 O O . SER A 1 428 ? -50.177 -56.875 -48.991 1.00 42.78 428 SER A O 1
ATOM 3418 N N . SER A 1 429 ? -51.781 -56.189 -47.572 1.00 45.47 429 SER A N 1
ATOM 3419 C CA . SER A 1 429 ? -51.858 -57.386 -46.734 1.00 45.47 429 SER A CA 1
ATOM 3420 C C . SER A 1 429 ? -52.523 -58.542 -47.491 1.00 45.47 429 SER A C 1
ATOM 3422 O O . SER A 1 429 ? -53.690 -58.864 -47.298 1.00 45.47 429 SER A O 1
ATOM 3424 N N . LYS A 1 430 ? -51.769 -59.194 -48.382 1.00 47.34 430 LYS A N 1
ATOM 3425 C CA . LYS A 1 430 ? -52.234 -60.370 -49.140 1.00 47.34 430 LYS A CA 1
ATOM 3426 C C . LYS A 1 430 ? -52.106 -61.710 -48.405 1.00 47.34 430 LYS A C 1
ATOM 3428 O O . LYS A 1 430 ? -52.377 -62.740 -49.010 1.00 47.34 430 LYS A O 1
ATOM 3433 N N . TYR A 1 431 ? -51.754 -61.720 -47.120 1.00 48.16 431 TYR A N 1
ATOM 3434 C CA . TYR A 1 431 ? -51.678 -62.946 -46.324 1.00 48.16 431 TYR A CA 1
ATOM 3435 C C . TYR A 1 431 ? -52.158 -62.711 -44.888 1.00 48.16 431 TYR A C 1
ATOM 3437 O O . TYR A 1 431 ? -51.922 -61.654 -44.304 1.00 48.16 431 TYR A O 1
ATOM 3445 N N . CYS A 1 432 ? -52.877 -63.707 -44.363 1.00 40.31 432 CYS A N 1
ATOM 3446 C CA . CYS A 1 432 ? -53.471 -63.754 -43.032 1.00 40.31 432 CYS A CA 1
ATOM 3447 C C . CYS A 1 432 ? -52.388 -63.614 -41.954 1.00 40.31 432 CYS A C 1
ATOM 3449 O O . CYS A 1 432 ? -51.599 -64.534 -41.751 1.00 40.31 432 CYS A O 1
ATOM 3451 N N . TRP A 1 433 ? -52.363 -62.484 -41.250 1.00 47.53 433 TRP A N 1
ATOM 3452 C CA . TRP A 1 433 ? -51.573 -62.347 -40.032 1.00 47.53 433 TRP A CA 1
ATOM 3453 C C . TRP A 1 433 ? -52.457 -62.697 -38.840 1.00 47.53 433 TRP A C 1
ATOM 3455 O O . TRP A 1 433 ? -53.467 -62.043 -38.592 1.00 47.53 433 TRP A O 1
ATOM 3465 N N . LEU A 1 434 ? -52.074 -63.738 -38.104 1.00 44.19 434 LEU A N 1
ATOM 3466 C CA . LEU A 1 434 ? -52.505 -63.902 -36.722 1.00 44.19 434 LEU A CA 1
ATOM 3467 C C . LEU A 1 434 ? -51.762 -62.841 -35.906 1.00 44.19 434 LEU A C 1
ATOM 3469 O O . LEU A 1 434 ? -50.548 -62.933 -35.728 1.00 44.19 434 LEU A O 1
ATOM 3473 N N . GLU A 1 435 ? -52.473 -61.822 -35.427 1.00 44.62 435 GLU A N 1
ATOM 3474 C CA . GLU A 1 435 ? -51.958 -61.002 -34.332 1.00 44.62 435 GLU A CA 1
ATOM 3475 C C . GLU A 1 435 ? -51.766 -61.925 -33.126 1.00 44.62 435 GLU A C 1
ATOM 3477 O O . GLU A 1 435 ? -52.724 -62.489 -32.596 1.00 44.62 435 GLU A O 1
ATOM 3482 N N . THR A 1 436 ? -50.520 -62.122 -32.693 1.00 42.44 436 THR A N 1
ATOM 3483 C CA . THR A 1 436 ? -50.248 -62.808 -31.429 1.00 42.44 436 THR A CA 1
ATOM 3484 C C . THR A 1 436 ? -50.830 -61.956 -30.304 1.00 42.44 436 THR A C 1
ATOM 3486 O O . THR A 1 436 ? -50.280 -60.908 -29.957 1.00 42.44 436 THR A O 1
ATOM 3489 N N . THR A 1 437 ? -51.978 -62.381 -29.781 1.00 41.75 437 THR A N 1
ATOM 3490 C CA . THR A 1 437 ? -52.762 -61.676 -28.768 1.00 41.75 437 THR A CA 1
ATOM 3491 C C . THR A 1 437 ? -51.963 -61.414 -27.493 1.00 41.75 437 THR A C 1
ATOM 3493 O O . THR A 1 437 ? -51.336 -62.318 -26.945 1.00 41.75 437 THR A O 1
ATOM 3496 N N . ASN A 1 438 ? -52.094 -60.184 -26.992 1.00 43.03 438 ASN A N 1
ATOM 3497 C CA . ASN A 1 438 ? -51.839 -59.747 -25.620 1.00 43.03 438 ASN A CA 1
ATOM 3498 C C . ASN A 1 438 ? -50.422 -59.964 -25.069 1.00 43.03 438 ASN A C 1
ATOM 3500 O O . ASN A 1 438 ? -50.191 -60.755 -24.155 1.00 43.03 438 ASN A O 1
ATOM 3504 N N . ARG A 1 439 ? -49.496 -59.083 -25.472 1.00 37.97 439 ARG A N 1
ATOM 3505 C CA . ARG A 1 439 ? -48.537 -58.573 -24.479 1.00 37.97 439 ARG A CA 1
ATOM 3506 C C . ARG A 1 439 ? -49.359 -57.870 -23.383 1.00 37.97 439 ARG A C 1
ATOM 3508 O O . ARG A 1 439 ? -50.224 -57.069 -23.739 1.00 37.97 439 ARG A O 1
ATOM 3515 N N . PRO A 1 440 ? -49.146 -58.163 -22.086 1.00 34.69 440 PRO A N 1
ATOM 3516 C CA . PRO A 1 440 ? -49.905 -57.533 -21.004 1.00 34.69 440 PRO A CA 1
ATOM 3517 C C . PRO A 1 440 ? -49.803 -56.005 -21.120 1.00 34.69 440 PRO A C 1
ATOM 3519 O O . PRO A 1 440 ? -48.801 -55.533 -21.671 1.00 34.69 440 PRO A O 1
ATOM 3522 N N . PRO A 1 441 ? -50.785 -55.222 -20.625 1.00 38.97 441 PRO A N 1
ATOM 3523 C CA . PRO A 1 441 ? -50.796 -53.765 -20.722 1.00 38.97 441 PRO A CA 1
ATOM 3524 C C . PRO A 1 441 ? -49.715 -53.174 -19.807 1.00 38.97 441 PRO A C 1
ATOM 3526 O O . PRO A 1 441 ? -49.973 -52.549 -18.786 1.00 38.97 441 PRO A O 1
ATOM 3529 N N . VAL A 1 442 ? -48.458 -53.389 -20.171 1.00 37.84 442 VAL A N 1
ATOM 3530 C CA . VAL A 1 442 ? -47.317 -52.658 -19.661 1.00 37.84 442 VAL A CA 1
ATOM 3531 C C . VAL A 1 442 ? -47.323 -51.371 -20.461 1.00 37.84 442 VAL A C 1
ATOM 3533 O O . VAL A 1 442 ? -46.968 -51.394 -21.637 1.00 37.84 442 VAL A O 1
ATOM 3536 N N . LEU A 1 443 ? -47.819 -50.304 -19.821 1.00 36.50 443 LEU A N 1
ATOM 3537 C CA . LEU A 1 443 ? -47.570 -48.888 -20.108 1.00 36.50 443 LEU A CA 1
ATOM 3538 C C . LEU A 1 443 ? -46.996 -48.635 -21.499 1.00 36.50 443 LEU A C 1
ATOM 3540 O O . LEU A 1 443 ? -45.824 -48.948 -21.703 1.00 36.50 443 LEU A O 1
ATOM 3544 N N . LYS A 1 444 ? -47.799 -48.030 -22.395 1.00 38.25 444 LYS A N 1
ATOM 3545 C CA . LYS A 1 444 ? -47.379 -47.400 -23.662 1.00 38.25 444 LYS A CA 1
ATOM 3546 C C . LYS A 1 444 ? -45.879 -47.101 -23.636 1.00 38.25 444 LYS A C 1
ATOM 3548 O O . LYS A 1 444 ? -45.459 -46.061 -23.130 1.00 38.25 444 LYS A O 1
ATOM 3553 N N . ARG A 1 445 ? -45.068 -48.037 -24.138 1.00 40.44 445 ARG A N 1
ATOM 3554 C CA . ARG A 1 445 ? -43.627 -47.844 -24.272 1.00 40.44 445 ARG A CA 1
ATOM 3555 C C . ARG A 1 445 ? -43.442 -46.951 -25.490 1.00 40.44 445 ARG A C 1
ATOM 3557 O O . ARG A 1 445 ? -43.128 -47.418 -26.576 1.00 40.44 445 ARG A O 1
ATOM 3564 N N . THR A 1 446 ? -43.722 -45.662 -25.303 1.00 42.38 446 THR A N 1
ATOM 3565 C CA . THR A 1 446 ? -43.137 -44.595 -26.114 1.00 42.38 446 THR A CA 1
ATOM 3566 C C . THR A 1 446 ? -41.618 -44.715 -25.999 1.00 42.38 446 THR A C 1
ATOM 3568 O O . THR A 1 446 ? -41.122 -45.354 -25.081 1.00 42.38 446 THR A O 1
ATOM 3571 N N . THR A 1 447 ? -40.856 -44.155 -26.924 1.00 45.47 447 THR A N 1
ATOM 3572 C CA . THR A 1 447 ? -39.391 -44.288 -27.084 1.00 45.47 447 THR A CA 1
ATOM 3573 C C . THR A 1 447 ? -38.516 -43.915 -25.866 1.00 45.47 447 THR A C 1
ATOM 3575 O O . THR A 1 447 ? -37.295 -43.984 -25.948 1.00 45.47 447 THR A O 1
ATOM 3578 N N . ASN A 1 448 ? -39.109 -43.563 -24.721 1.00 43.72 448 ASN A N 1
ATOM 3579 C CA . ASN A 1 448 ? -38.457 -42.946 -23.567 1.00 43.72 448 ASN A CA 1
ATOM 3580 C C . ASN A 1 448 ? -37.966 -43.880 -22.414 1.00 43.72 448 ASN A C 1
ATOM 3582 O O . ASN A 1 448 ? -37.161 -43.414 -21.613 1.00 43.72 448 ASN A O 1
ATOM 3586 N N . PRO A 1 449 ? -38.340 -45.177 -22.256 1.00 42.06 449 PRO A N 1
ATOM 3587 C CA . PRO A 1 449 ? -37.870 -45.994 -21.130 1.00 42.06 449 PRO A CA 1
ATOM 3588 C C . PRO A 1 449 ? -36.681 -46.921 -21.462 1.00 42.06 449 PRO A C 1
ATOM 3590 O O . PRO A 1 449 ? -36.361 -47.797 -20.659 1.00 42.06 449 PRO A O 1
ATOM 3593 N N . LEU A 1 450 ? -36.006 -46.754 -22.609 1.00 37.22 450 LEU A N 1
ATOM 3594 C CA . LEU A 1 450 ? -34.815 -47.548 -22.973 1.00 37.22 450 LEU A CA 1
ATOM 3595 C C . LEU A 1 450 ? -33.584 -47.245 -22.096 1.00 37.22 450 LEU A C 1
ATOM 3597 O O . LEU A 1 450 ? -32.698 -48.086 -21.982 1.00 37.22 450 LEU A O 1
ATOM 3601 N N . HIS A 1 451 ? -33.557 -46.111 -21.390 1.00 42.22 451 HIS A N 1
ATOM 3602 C CA . HIS A 1 451 ? -32.434 -45.732 -20.524 1.00 42.22 451 HIS A CA 1
ATOM 3603 C C . HIS A 1 451 ? -32.298 -46.552 -19.228 1.00 42.22 451 HIS A C 1
ATOM 3605 O O . HIS A 1 451 ? -31.325 -46.364 -18.504 1.00 42.22 451 HIS A O 1
ATOM 3611 N N . ARG A 1 452 ? -33.238 -47.456 -18.902 1.00 39.97 452 ARG A N 1
ATOM 3612 C CA . ARG A 1 452 ? -33.264 -48.127 -17.585 1.00 39.97 452 ARG A CA 1
ATOM 3613 C C . ARG A 1 452 ? -32.758 -49.568 -17.525 1.00 39.97 452 ARG A C 1
ATOM 3615 O O . ARG A 1 452 ? -32.731 -50.111 -16.425 1.00 39.97 452 ARG A O 1
ATOM 3622 N N . LYS A 1 453 ? -32.353 -50.200 -18.631 1.00 36.59 453 LYS A N 1
ATOM 3623 C CA . LYS A 1 453 ? -31.812 -51.576 -18.597 1.00 36.59 453 LYS A CA 1
ATOM 3624 C C . LYS A 1 453 ? -30.835 -51.853 -19.737 1.00 36.59 453 LYS A C 1
ATOM 3626 O O . LYS A 1 453 ? -31.215 -52.476 -20.720 1.00 36.59 453 LYS A O 1
ATOM 3631 N N . ILE A 1 454 ? -29.579 -51.443 -19.580 1.00 33.09 454 ILE A N 1
ATOM 3632 C CA . ILE A 1 454 ? -28.459 -52.045 -20.311 1.00 33.09 454 ILE A CA 1
ATOM 3633 C C . ILE A 1 454 ? -27.289 -52.162 -19.331 1.00 33.09 454 ILE A C 1
ATOM 3635 O O . ILE A 1 454 ? -26.620 -51.180 -19.031 1.00 33.09 454 ILE A O 1
ATOM 3639 N N . SER A 1 455 ? -27.072 -53.364 -18.802 1.00 31.16 455 SER A N 1
ATOM 3640 C CA . SER A 1 455 ? -25.817 -53.757 -18.161 1.00 31.16 455 SER A CA 1
ATOM 3641 C C . SER A 1 455 ? -25.367 -55.053 -18.826 1.00 31.16 455 SER A C 1
ATOM 3643 O O . SER A 1 455 ? -25.819 -56.135 -18.458 1.00 31.16 455 SER A O 1
ATOM 3645 N N . THR A 1 456 ? -24.544 -54.946 -19.861 1.00 34.75 456 THR A N 1
ATOM 3646 C CA . THR A 1 456 ? -23.838 -56.091 -20.445 1.00 34.75 456 THR A CA 1
ATOM 3647 C C . THR A 1 456 ? -22.533 -56.280 -19.675 1.00 34.75 456 THR A C 1
ATOM 3649 O O . THR A 1 456 ? -21.685 -55.392 -19.678 1.00 34.75 456 THR A O 1
ATOM 3652 N N . GLN A 1 457 ? -22.420 -57.401 -18.961 1.00 37.88 457 GLN A N 1
ATOM 3653 C CA . GLN A 1 457 ? -21.244 -57.821 -18.192 1.00 37.88 457 GLN A CA 1
ATOM 3654 C C . GLN A 1 457 ? -20.348 -58.709 -19.062 1.00 37.88 457 GLN A C 1
ATOM 3656 O O . GLN A 1 457 ? -20.873 -59.692 -19.573 1.00 37.88 457 GLN A O 1
ATOM 3661 N N . ILE A 1 458 ? -19.040 -58.428 -19.176 1.00 42.78 458 ILE A N 1
ATOM 3662 C CA . ILE A 1 458 ? -18.005 -59.384 -19.641 1.00 42.78 458 ILE A CA 1
ATOM 3663 C C . ILE A 1 458 ? -16.645 -58.984 -19.041 1.00 42.78 458 ILE A C 1
ATOM 3665 O O . ILE A 1 458 ? -16.256 -57.842 -19.205 1.00 42.78 458 ILE A O 1
ATOM 3669 N N . ILE A 1 459 ? -15.939 -59.896 -18.365 1.00 36.47 459 ILE A N 1
ATOM 3670 C CA . ILE A 1 459 ? -14.815 -59.661 -17.426 1.00 36.47 459 ILE A CA 1
ATOM 3671 C C . ILE A 1 459 ? -13.436 -59.641 -18.116 1.00 36.47 459 ILE A C 1
ATOM 3673 O O . ILE A 1 459 ? -13.141 -60.565 -18.870 1.00 36.47 459 ILE A O 1
ATOM 3677 N N . CYS A 1 460 ? -12.561 -58.686 -17.757 1.00 36.75 460 CYS A N 1
ATOM 3678 C CA . CYS A 1 460 ? -11.101 -58.800 -17.906 1.00 36.75 460 CYS A CA 1
ATOM 3679 C C . CY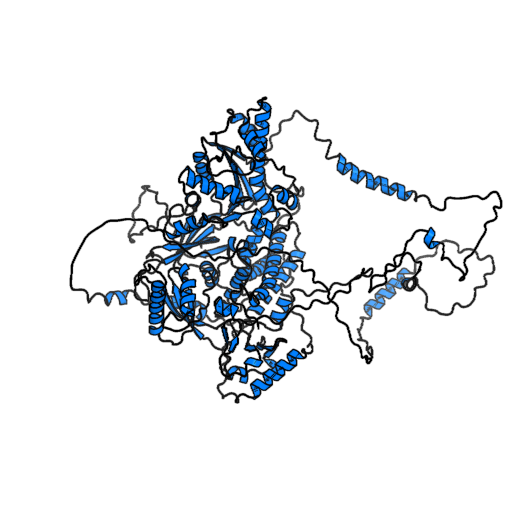S A 1 460 ? -10.360 -58.178 -16.706 1.00 36.75 460 CYS A C 1
ATOM 3681 O O . CYS A 1 460 ? -10.493 -56.986 -16.468 1.00 36.75 460 CYS A O 1
ATOM 3683 N N . GLN A 1 461 ? -9.537 -58.995 -16.036 1.00 44.78 461 GLN A N 1
ATOM 3684 C CA . GLN A 1 461 ? -8.575 -58.662 -14.970 1.00 44.78 461 GLN A CA 1
ATOM 3685 C C . GLN A 1 461 ? -9.117 -57.857 -13.778 1.00 44.78 461 GLN A C 1
ATOM 3687 O O . GLN A 1 461 ? -9.234 -56.635 -13.815 1.00 44.78 461 GLN A O 1
ATOM 3692 N N . ASP A 1 462 ? -9.361 -58.576 -12.686 1.00 47.41 462 ASP A N 1
ATOM 3693 C CA . ASP A 1 462 ? -9.605 -57.987 -11.377 1.00 47.41 462 ASP A CA 1
ATOM 3694 C C . ASP A 1 462 ? -8.269 -57.466 -10.827 1.00 47.41 462 ASP A C 1
ATOM 3696 O O . ASP A 1 462 ? -7.311 -58.226 -10.673 1.00 47.41 462 ASP A O 1
ATOM 3700 N N . ILE A 1 463 ? -8.184 -56.158 -10.588 1.00 51.38 463 ILE A N 1
ATOM 3701 C CA . ILE A 1 463 ? -7.119 -55.573 -9.774 1.00 51.38 463 ILE A CA 1
ATOM 3702 C C . ILE A 1 463 ? -7.742 -55.386 -8.395 1.00 51.38 463 ILE A C 1
ATOM 3704 O O . ILE A 1 463 ? -8.589 -54.511 -8.204 1.00 51.38 463 ILE A O 1
ATOM 3708 N N . GLU A 1 464 ? -7.396 -56.276 -7.469 1.00 51.28 464 GLU A N 1
ATOM 3709 C CA . GLU A 1 464 ? -7.713 -56.103 -6.055 1.00 51.28 464 GLU A CA 1
ATOM 3710 C C . GLU A 1 464 ? -6.683 -55.145 -5.454 1.00 51.28 464 GLU A C 1
ATOM 3712 O O . GLU A 1 464 ? -5.543 -55.530 -5.212 1.00 51.28 464 GLU A O 1
ATOM 3717 N N . ASP A 1 465 ? -7.093 -53.901 -5.214 1.00 52.00 465 ASP A N 1
ATOM 3718 C CA . ASP A 1 465 ? -6.472 -53.078 -4.177 1.00 52.00 465 ASP A CA 1
ATOM 3719 C C . ASP A 1 465 ? -7.264 -53.302 -2.879 1.00 52.00 465 ASP A C 1
ATOM 3721 O O . ASP A 1 465 ? -8.488 -53.453 -2.923 1.00 52.00 465 ASP A O 1
ATOM 3725 N N . GLU A 1 466 ? -6.584 -53.307 -1.726 1.00 52.00 466 GLU A N 1
ATOM 3726 C CA . GLU A 1 466 ? -7.045 -53.807 -0.409 1.00 52.00 466 GLU A CA 1
ATOM 3727 C C . GLU A 1 466 ? -8.403 -53.269 0.116 1.00 52.00 466 GLU A C 1
ATOM 3729 O O . GLU A 1 466 ? -8.899 -53.736 1.139 1.00 52.00 466 GLU A O 1
ATOM 3734 N N . THR A 1 467 ? -9.052 -52.317 -0.567 1.00 50.78 467 THR A N 1
ATOM 3735 C CA . THR A 1 467 ? -10.345 -51.728 -0.169 1.00 50.78 467 THR A CA 1
ATOM 3736 C C . THR A 1 467 ? -11.380 -51.547 -1.292 1.00 50.78 467 THR A C 1
ATOM 3738 O O . THR A 1 467 ? -12.516 -51.165 -0.997 1.00 50.78 467 THR A O 1
ATOM 3741 N N . SER A 1 468 ? -11.069 -51.819 -2.570 1.00 53.19 468 SER A N 1
ATOM 3742 C CA . SER A 1 468 ? -12.043 -51.611 -3.659 1.00 53.19 468 SER A CA 1
ATOM 3743 C C . SER A 1 468 ? -11.823 -52.506 -4.883 1.00 53.19 468 SER A C 1
ATOM 3745 O O . SER A 1 468 ? -10.705 -52.707 -5.338 1.00 53.19 468 SER A O 1
ATOM 3747 N N . PHE A 1 469 ? -12.925 -53.029 -5.435 1.00 57.09 469 PHE A N 1
ATOM 3748 C CA . PHE A 1 469 ? -12.923 -53.927 -6.592 1.00 57.09 469 PHE A CA 1
ATOM 3749 C C . PHE A 1 469 ? -13.268 -53.148 -7.869 1.00 57.09 469 PHE A C 1
ATOM 3751 O O . PHE A 1 469 ? -14.426 -52.765 -8.074 1.00 57.09 469 PHE A O 1
ATOM 3758 N N . VAL A 1 470 ? -12.284 -52.910 -8.739 1.00 57.06 470 VAL A N 1
ATOM 3759 C CA . VAL A 1 470 ? -12.485 -52.184 -10.005 1.00 57.06 470 VAL A CA 1
ATOM 3760 C C . VAL A 1 470 ? -12.564 -53.174 -11.169 1.00 57.06 470 VAL A C 1
ATOM 3762 O O . VAL A 1 470 ? -11.597 -53.861 -11.476 1.00 57.06 470 VAL A O 1
ATOM 3765 N N . LYS A 1 471 ? -13.715 -53.223 -11.857 1.00 57.66 471 LYS A N 1
ATOM 3766 C CA . LYS A 1 471 ? -13.902 -54.032 -13.077 1.00 57.66 471 LYS A CA 1
ATOM 3767 C C . LYS A 1 471 ? -13.600 -53.207 -14.323 1.00 57.66 471 LYS A C 1
ATOM 3769 O O . LYS A 1 471 ? -14.335 -52.266 -14.625 1.00 57.66 471 LYS A O 1
ATOM 3774 N N . LEU A 1 472 ? -12.568 -53.588 -15.070 1.00 57.97 472 LEU A N 1
ATOM 3775 C CA . LEU A 1 472 ? -12.247 -53.010 -16.376 1.00 57.97 472 LEU A CA 1
ATOM 3776 C C . LEU A 1 472 ? -12.744 -53.937 -17.499 1.00 57.97 472 LEU A C 1
ATOM 3778 O O . LEU A 1 472 ? -12.652 -55.158 -17.409 1.00 57.97 472 LEU A O 1
ATOM 3782 N N . PHE A 1 473 ? -13.307 -53.362 -18.564 1.00 62.38 473 PHE A N 1
ATOM 3783 C CA . PHE A 1 473 ? -13.911 -54.114 -19.671 1.00 62.38 473 PHE A CA 1
ATOM 3784 C C . PHE A 1 473 ? -13.252 -53.747 -21.007 1.00 62.38 473 PHE A C 1
ATOM 3786 O O . PHE A 1 473 ? -13.055 -52.567 -21.298 1.00 62.38 473 PHE A O 1
ATOM 3793 N N . SER A 1 474 ? -12.928 -54.750 -21.832 1.00 52.69 474 SER A N 1
ATOM 3794 C CA . SER A 1 474 ? -12.394 -54.557 -23.189 1.00 52.69 474 SER A CA 1
ATOM 3795 C C . SER A 1 474 ? -13.487 -54.747 -24.243 1.00 52.69 474 SER A C 1
ATOM 3797 O O . SER A 1 474 ? -14.224 -55.728 -24.207 1.00 52.69 474 SER A O 1
ATOM 3799 N N . ASN A 1 475 ? -13.555 -53.843 -25.226 1.00 56.69 475 ASN A N 1
ATOM 3800 C CA . ASN A 1 475 ? -14.499 -53.914 -26.352 1.00 56.69 475 ASN A CA 1
ATOM 3801 C C . ASN A 1 475 ? -13.958 -54.729 -27.553 1.00 56.69 475 ASN A C 1
ATOM 3803 O O . ASN A 1 475 ? -14.443 -54.570 -28.675 1.00 56.69 475 ASN A O 1
ATOM 3807 N N . ILE A 1 476 ? -12.932 -55.569 -27.362 1.00 56.94 476 ILE A N 1
ATOM 3808 C CA . ILE A 1 476 ? -12.342 -56.386 -28.437 1.00 56.94 476 ILE A CA 1
ATOM 3809 C C . ILE A 1 476 ? -13.243 -57.610 -28.719 1.00 56.94 476 ILE A C 1
ATOM 3811 O O . ILE A 1 476 ? -13.602 -58.320 -27.777 1.00 56.94 476 ILE A O 1
ATOM 3815 N N . PRO A 1 477 ? -13.593 -57.911 -29.990 1.00 55.12 477 PRO A N 1
ATOM 3816 C CA . PRO A 1 477 ? -14.523 -58.990 -30.349 1.00 55.12 477 PRO A CA 1
ATOM 3817 C C . PRO A 1 477 ? -14.175 -60.381 -29.798 1.00 55.12 477 PRO A C 1
ATOM 3819 O O . PRO A 1 477 ? -15.084 -61.133 -29.450 1.00 55.12 477 PRO A O 1
ATOM 3822 N N . GLU A 1 478 ? -12.884 -60.709 -29.666 1.00 52.22 478 GLU A N 1
ATOM 3823 C CA . GLU A 1 478 ? -12.412 -61.969 -29.062 1.00 52.22 478 GLU A CA 1
ATOM 3824 C C . GLU A 1 478 ? -12.937 -62.165 -27.632 1.00 52.22 478 GLU A C 1
ATOM 3826 O O . GLU A 1 478 ? -13.280 -63.283 -27.255 1.00 52.22 478 GLU A O 1
ATOM 3831 N N . PHE A 1 479 ? -13.099 -61.079 -26.869 1.00 48.22 479 PHE A N 1
ATOM 3832 C CA . PHE A 1 479 ? -13.678 -61.105 -25.525 1.00 48.22 479 PHE A CA 1
ATOM 3833 C C . PHE A 1 479 ? -15.214 -61.024 -25.536 1.00 48.22 479 PHE A C 1
ATOM 3835 O O . PHE A 1 479 ? -15.860 -61.587 -24.658 1.00 48.22 479 PHE A O 1
ATOM 3842 N N . ILE A 1 480 ? -15.821 -60.391 -26.549 1.00 49.25 480 ILE A N 1
ATOM 3843 C CA . ILE A 1 480 ? -17.285 -60.225 -26.668 1.00 49.25 480 ILE A CA 1
ATOM 3844 C C . ILE A 1 480 ? -17.989 -61.532 -27.087 1.00 49.25 480 ILE A C 1
ATOM 3846 O O . ILE A 1 480 ? -19.120 -61.790 -26.667 1.00 49.25 480 ILE A O 1
ATOM 3850 N N . SER A 1 481 ? -17.331 -62.370 -27.898 1.00 47.41 481 SER A N 1
ATOM 3851 C CA . SER A 1 481 ? -17.952 -63.550 -28.530 1.00 47.41 481 SER A CA 1
ATOM 3852 C C . SER A 1 481 ? -18.426 -64.645 -27.562 1.00 47.41 481 SER A C 1
ATOM 3854 O O . SER A 1 481 ? -19.313 -65.415 -27.921 1.00 47.41 481 SER A O 1
ATOM 3856 N N . LYS A 1 482 ? -17.927 -64.681 -26.319 1.00 49.31 482 LYS A N 1
ATOM 3857 C CA . LYS A 1 482 ? -18.316 -65.688 -25.313 1.00 49.31 482 LYS A CA 1
ATOM 3858 C C . LYS A 1 482 ? -19.736 -65.534 -24.743 1.00 49.31 482 LYS A C 1
ATOM 3860 O O . LYS A 1 482 ? -20.212 -66.452 -24.087 1.00 49.31 482 LYS A O 1
ATOM 3865 N N . HIS A 1 483 ? -20.433 -64.411 -24.962 1.00 48.28 483 HIS A N 1
ATOM 3866 C CA . HIS A 1 483 ? -21.634 -64.082 -24.167 1.00 48.28 483 HIS A CA 1
ATOM 3867 C C . HIS A 1 483 ? -22.899 -63.668 -24.943 1.00 48.28 483 HIS A C 1
ATOM 3869 O O . HIS A 1 483 ? -23.871 -63.228 -24.328 1.00 48.28 483 HIS A O 1
ATOM 3875 N N . HIS A 1 484 ? -22.967 -63.836 -26.269 1.00 45.94 484 HIS A N 1
ATOM 3876 C CA . HIS A 1 484 ? -24.258 -63.791 -26.984 1.00 45.94 484 HIS A CA 1
ATOM 3877 C C . HIS A 1 484 ? -24.975 -65.147 -26.878 1.00 45.94 484 HIS A C 1
ATOM 3879 O O . HIS A 1 484 ? -25.017 -65.933 -27.818 1.00 45.94 484 HIS A O 1
ATOM 3885 N N . GLN A 1 485 ? -25.525 -65.424 -25.696 1.00 50.97 485 GLN A N 1
ATOM 3886 C CA . GLN A 1 485 ? -26.298 -66.628 -25.395 1.00 50.97 485 GLN A CA 1
ATOM 3887 C C . GLN A 1 485 ? -27.803 -66.356 -25.560 1.00 50.97 485 GLN A C 1
ATOM 3889 O O . GLN A 1 485 ? -28.369 -65.512 -24.869 1.00 50.97 485 GLN A O 1
ATOM 3894 N N . HIS A 1 486 ? -28.469 -67.081 -26.465 1.00 53.19 486 HIS A N 1
ATOM 3895 C CA . HIS A 1 486 ? -29.941 -67.106 -26.545 1.00 53.19 486 HIS A CA 1
ATOM 3896 C C . HIS A 1 486 ? -30.563 -68.048 -25.480 1.00 53.19 486 HIS A C 1
ATOM 3898 O O . HIS A 1 486 ? -31.759 -67.955 -25.202 1.00 53.19 486 HIS A O 1
ATOM 3904 N N . THR A 1 487 ? -29.727 -68.890 -24.855 1.00 47.69 487 THR A N 1
ATOM 3905 C CA . THR A 1 487 ? -29.945 -69.822 -23.729 1.00 47.69 487 THR A CA 1
ATOM 3906 C C . THR A 1 487 ? -28.595 -70.011 -23.006 1.00 47.69 487 THR A C 1
ATOM 3908 O O . THR A 1 487 ? -27.570 -69.866 -23.663 1.00 47.69 487 THR A O 1
ATOM 3911 N N . ASN A 1 488 ? -28.561 -70.312 -21.696 1.00 50.59 488 ASN A N 1
ATOM 3912 C CA . ASN A 1 488 ? -27.349 -70.436 -20.841 1.00 50.59 488 ASN A CA 1
ATOM 3913 C C . ASN A 1 488 ? -26.356 -71.577 -21.225 1.00 50.59 488 ASN A C 1
ATOM 3915 O O . ASN A 1 488 ? -25.756 -72.197 -20.350 1.00 50.59 488 ASN A O 1
ATOM 3919 N N . GLU A 1 489 ? -26.174 -71.893 -22.505 1.00 54.44 489 GLU A N 1
ATOM 3920 C CA . GLU A 1 489 ? -25.283 -72.951 -22.993 1.00 54.44 489 GLU A CA 1
ATOM 3921 C C . GLU A 1 489 ? -24.379 -72.405 -24.114 1.00 54.44 489 GLU A C 1
ATOM 3923 O O . GLU A 1 489 ? -24.832 -71.666 -24.991 1.00 54.44 489 GLU A O 1
ATOM 3928 N N . GLU A 1 490 ? -23.080 -72.722 -24.065 1.00 54.12 490 GLU A N 1
ATOM 3929 C CA . GLU A 1 490 ? -22.126 -72.419 -25.141 1.00 54.12 490 GLU A CA 1
ATOM 3930 C C . GLU A 1 490 ? -22.371 -73.350 -26.337 1.00 54.12 490 GLU A C 1
ATOM 3932 O O . GLU A 1 490 ? -22.438 -74.570 -26.191 1.00 54.12 490 GLU A O 1
ATOM 3937 N N . ILE A 1 491 ? -22.474 -72.782 -27.540 1.00 54.38 491 ILE A N 1
ATOM 3938 C CA . ILE A 1 491 ? -22.539 -73.563 -28.779 1.00 54.38 491 ILE A CA 1
ATOM 3939 C C . ILE A 1 491 ? -21.113 -74.031 -29.106 1.00 54.38 491 ILE A C 1
ATOM 3941 O O . ILE A 1 491 ? -20.291 -73.242 -29.568 1.00 54.38 491 ILE A O 1
ATOM 3945 N N . ILE A 1 492 ? -20.811 -75.310 -28.871 1.00 56.28 492 ILE A N 1
ATOM 3946 C CA . ILE A 1 492 ? -19.571 -75.954 -29.334 1.00 56.28 492 ILE A CA 1
ATOM 3947 C C . ILE A 1 492 ? -19.826 -76.472 -30.753 1.00 56.28 492 ILE A C 1
ATOM 3949 O O . ILE A 1 492 ? -20.189 -77.632 -30.940 1.00 56.28 492 ILE A O 1
ATOM 3953 N N . ASP A 1 493 ? -19.688 -75.608 -31.757 1.00 51.97 493 ASP A N 1
ATOM 3954 C CA . ASP A 1 493 ? -19.809 -76.026 -33.156 1.00 51.97 493 ASP A CA 1
ATOM 3955 C C . ASP A 1 493 ? -18.430 -76.453 -33.688 1.00 51.97 493 ASP A C 1
ATOM 3957 O O . ASP A 1 493 ? -17.516 -75.638 -33.834 1.00 51.97 493 ASP A O 1
ATOM 3961 N N . THR A 1 494 ? -18.247 -77.749 -33.951 1.00 55.41 494 THR A N 1
ATOM 3962 C CA . THR A 1 494 ? -17.072 -78.257 -34.679 1.00 55.41 494 THR A CA 1
ATOM 3963 C C . THR A 1 494 ? -17.407 -78.221 -36.160 1.00 55.41 494 THR A C 1
ATOM 3965 O O . THR A 1 494 ? -17.985 -79.155 -36.701 1.00 55.41 494 THR A O 1
ATOM 3968 N N . ASN A 1 495 ? -17.102 -77.092 -36.795 1.00 52.66 495 ASN A N 1
ATOM 3969 C CA . ASN A 1 495 ? -17.474 -76.801 -38.177 1.00 52.66 495 ASN A CA 1
ATOM 3970 C C . ASN A 1 495 ? -16.933 -77.895 -39.134 1.00 52.66 495 ASN A C 1
ATOM 3972 O O . ASN A 1 495 ? -15.712 -78.011 -39.272 1.00 52.66 495 ASN A O 1
ATOM 3976 N N . PRO A 1 496 ? -17.774 -78.718 -39.792 1.00 52.50 496 PRO A N 1
ATOM 3977 C CA . PRO A 1 496 ? -17.308 -79.620 -40.832 1.00 52.50 496 PRO A CA 1
ATOM 3978 C C . PRO A 1 496 ? -17.234 -78.824 -42.138 1.00 52.50 496 PRO A C 1
ATOM 3980 O O . PRO A 1 496 ? -18.252 -78.316 -42.605 1.00 52.50 496 PRO A O 1
ATOM 3983 N N . ASP A 1 497 ? -16.045 -78.705 -42.731 1.00 55.38 497 ASP A N 1
ATOM 3984 C CA . ASP A 1 497 ? -15.833 -78.021 -44.013 1.00 55.38 497 ASP A CA 1
ATOM 3985 C C . ASP A 1 497 ? -16.700 -78.645 -45.127 1.00 55.38 497 ASP A C 1
ATOM 3987 O O . ASP A 1 497 ? -16.305 -79.589 -45.814 1.00 55.38 497 ASP A O 1
ATOM 3991 N N . GLN A 1 498 ? -17.911 -78.119 -45.319 1.00 53.09 498 GLN A N 1
ATOM 3992 C CA . GLN A 1 498 ? -18.746 -78.387 -46.486 1.00 53.09 498 GLN A CA 1
ATOM 3993 C C . GLN A 1 498 ? -18.467 -77.305 -47.538 1.00 53.09 498 GLN A C 1
ATOM 3995 O O . GLN A 1 498 ? -18.463 -76.113 -47.229 1.00 53.09 498 GLN A O 1
ATOM 4000 N N . GLY A 1 499 ? -18.156 -77.756 -48.760 1.00 63.59 499 GLY A N 1
ATOM 4001 C CA . GLY A 1 499 ? -17.478 -77.001 -49.821 1.00 63.59 499 GLY A CA 1
ATOM 4002 C C . GLY A 1 499 ? -18.111 -75.686 -50.307 1.00 63.59 499 GLY A C 1
ATOM 4003 O O . GLY A 1 499 ? -19.209 -75.306 -49.928 1.00 63.59 499 GLY A O 1
ATOM 4004 N N . ALA A 1 500 ? -17.362 -75.006 -51.188 1.00 56.44 500 ALA A N 1
ATOM 4005 C CA . ALA A 1 500 ? -17.670 -73.734 -51.862 1.00 56.44 500 ALA A CA 1
ATOM 4006 C C . ALA A 1 500 ? -18.438 -72.700 -51.007 1.00 56.44 500 ALA A C 1
ATOM 4008 O O . ALA A 1 500 ? -19.562 -72.311 -51.328 1.00 56.44 500 ALA A O 1
ATOM 4009 N N . GLN A 1 501 ? -17.802 -72.218 -49.938 1.00 64.75 501 GLN A N 1
ATOM 4010 C CA . GLN A 1 501 ? -18.308 -71.105 -49.132 1.00 64.75 501 GLN A CA 1
ATOM 4011 C C . GLN A 1 501 ? -17.916 -69.754 -49.749 1.00 64.75 501 GLN A C 1
ATOM 4013 O O . GLN A 1 501 ? -16.788 -69.561 -50.202 1.00 64.75 501 GLN A O 1
ATOM 4018 N N . TRP A 1 502 ? -18.852 -68.804 -49.751 1.00 61.84 502 TRP A N 1
ATOM 4019 C CA . TRP A 1 502 ? -18.606 -67.420 -50.160 1.00 61.84 502 TRP A CA 1
ATOM 4020 C C . TRP A 1 502 ? -18.359 -66.563 -48.916 1.00 61.84 502 TRP A C 1
ATOM 4022 O O . TRP A 1 502 ? -19.274 -66.352 -48.122 1.00 61.84 502 TRP A O 1
ATOM 4032 N N . TYR A 1 503 ? -17.140 -66.046 -48.754 1.00 69.31 503 TYR A N 1
ATOM 4033 C CA . TYR A 1 503 ? -16.813 -65.092 -47.692 1.00 69.31 503 TYR A CA 1
ATOM 4034 C C . TYR A 1 503 ? -16.934 -63.657 -48.216 1.00 69.31 503 TYR A C 1
ATOM 4036 O O . TYR A 1 503 ? -16.377 -63.317 -49.258 1.00 69.31 503 TYR A O 1
ATOM 4044 N N . GLY A 1 504 ? -17.643 -62.803 -47.479 1.00 65.44 504 GLY A N 1
ATOM 4045 C CA . GLY A 1 504 ? -17.639 -61.354 -47.677 1.00 65.44 504 GLY A CA 1
ATOM 4046 C C . GLY A 1 504 ? -16.956 -60.659 -46.494 1.00 65.44 504 GLY A C 1
ATOM 4047 O O . GLY A 1 504 ? -17.066 -61.150 -45.369 1.00 65.44 504 GLY A O 1
ATOM 4048 N N . PRO A 1 505 ? -16.258 -59.526 -46.693 1.00 66.94 505 PRO A N 1
ATOM 4049 C CA . PRO A 1 505 ? -15.701 -58.770 -45.577 1.00 66.94 505 PRO A CA 1
ATOM 4050 C C . PRO A 1 505 ? -16.835 -58.256 -44.678 1.00 66.94 505 PRO A C 1
ATOM 4052 O O . PRO A 1 505 ? -17.721 -57.534 -45.133 1.00 66.94 505 PRO A O 1
ATOM 4055 N N . LEU A 1 506 ? -16.805 -58.611 -43.389 1.00 65.44 506 LEU A N 1
ATOM 4056 C CA . LEU A 1 506 ? -17.776 -58.117 -42.400 1.00 65.44 506 LEU A CA 1
ATOM 4057 C C . LEU A 1 506 ? -17.600 -56.614 -42.130 1.00 65.44 506 LEU A C 1
ATOM 4059 O O . LEU A 1 506 ? -18.542 -55.910 -41.761 1.00 65.44 506 LEU A O 1
ATOM 4063 N N . GLN A 1 507 ? -16.371 -56.126 -42.306 1.00 68.94 507 GLN A N 1
ATOM 4064 C CA . GLN A 1 507 ? -16.033 -54.725 -42.143 1.00 68.94 507 GLN A CA 1
ATOM 4065 C C . GLN A 1 507 ? -16.623 -53.932 -43.308 1.00 68.94 507 GLN A C 1
ATOM 4067 O O . GLN A 1 507 ? -16.194 -54.059 -44.455 1.00 68.94 507 GLN A O 1
ATOM 4072 N N . ARG A 1 508 ? -17.628 -53.105 -43.011 1.00 71.38 508 ARG A N 1
ATOM 4073 C CA . ARG A 1 508 ? -18.198 -52.204 -44.014 1.00 71.38 508 ARG A CA 1
ATOM 4074 C C . ARG A 1 508 ? -17.115 -51.214 -44.463 1.00 71.38 508 ARG A C 1
ATOM 4076 O O . ARG A 1 508 ? -16.489 -50.602 -43.593 1.00 71.38 508 ARG A O 1
ATOM 4083 N N . PRO A 1 509 ? -16.899 -51.023 -45.778 1.00 72.06 509 PRO A N 1
ATOM 4084 C CA . PRO A 1 509 ? -16.045 -49.942 -46.245 1.00 72.06 509 PRO A CA 1
ATOM 4085 C C . PRO A 1 509 ? -16.619 -48.595 -45.766 1.00 72.06 509 PRO A C 1
ATOM 4087 O O . PRO A 1 509 ? -17.840 -48.481 -45.595 1.00 72.06 509 PRO A O 1
ATOM 4090 N N . PRO A 1 510 ? -15.776 -47.573 -45.533 1.00 72.19 510 PRO A N 1
ATOM 4091 C CA . PRO A 1 510 ? -16.240 -46.256 -45.114 1.00 72.19 510 PRO A CA 1
ATOM 4092 C C . PRO A 1 510 ? -17.274 -45.705 -46.100 1.00 72.19 510 PRO A C 1
ATOM 4094 O O . PRO A 1 510 ? -17.172 -45.911 -47.313 1.00 72.19 510 PRO A O 1
ATOM 4097 N N . HIS A 1 511 ? -18.284 -45.000 -45.590 1.00 76.31 511 HIS A N 1
ATOM 4098 C CA . HIS A 1 511 ? -19.324 -44.434 -46.449 1.00 76.31 511 HIS A CA 1
ATOM 4099 C C . HIS A 1 511 ? -18.696 -43.411 -47.421 1.00 76.31 511 HIS A C 1
ATOM 4101 O O . HIS A 1 511 ? -17.866 -42.616 -46.981 1.00 76.31 511 HIS A O 1
ATOM 4107 N N . PRO A 1 512 ? -19.086 -43.343 -48.711 1.00 69.88 512 PRO A N 1
ATOM 4108 C CA . PRO A 1 512 ? -18.506 -42.405 -49.684 1.00 69.88 512 PRO A CA 1
ATOM 4109 C C . PRO A 1 512 ? -18.476 -40.934 -49.224 1.00 69.88 512 PRO A C 1
ATOM 4111 O O . PRO A 1 512 ? -17.557 -40.187 -49.554 1.00 69.88 512 PRO A O 1
ATOM 4114 N N . GLU A 1 513 ? -19.440 -40.503 -48.406 1.00 65.31 513 GLU A N 1
ATOM 4115 C CA . GLU A 1 513 ? -19.447 -39.154 -47.815 1.00 65.31 513 GLU A CA 1
ATOM 4116 C C . GLU A 1 513 ? -18.353 -38.930 -46.760 1.00 65.31 513 GLU A C 1
ATOM 4118 O O . GLU A 1 513 ? -17.832 -37.820 -46.647 1.00 65.31 513 GLU A O 1
ATOM 4123 N N . GLN A 1 514 ? -17.924 -39.978 -46.050 1.00 61.28 514 GLN A N 1
ATOM 4124 C CA . GLN A 1 514 ? -16.768 -39.920 -45.151 1.00 61.28 514 GLN A CA 1
ATOM 4125 C C . GLN A 1 514 ? -15.454 -39.710 -45.911 1.00 61.28 514 GLN A C 1
ATOM 4127 O O . GLN A 1 514 ? -14.480 -39.315 -45.286 1.00 61.28 514 GLN A O 1
ATOM 4132 N N . TYR A 1 515 ? -15.416 -39.897 -47.237 1.00 62.56 515 TYR A N 1
ATOM 4133 C CA . TYR A 1 515 ? -14.283 -39.508 -48.089 1.00 62.56 515 TYR A CA 1
ATOM 4134 C C . TYR A 1 515 ? -14.388 -38.066 -48.627 1.00 62.56 515 TYR A C 1
ATOM 4136 O O . TYR A 1 515 ? -13.376 -37.490 -49.028 1.00 62.56 515 TYR A O 1
ATOM 4144 N N . ARG A 1 516 ? -15.572 -37.429 -48.586 1.00 60.28 516 ARG A N 1
ATOM 4145 C CA . ARG A 1 516 ? -15.751 -35.999 -48.936 1.00 60.28 516 ARG A CA 1
ATOM 4146 C C . ARG A 1 516 ? -15.356 -35.052 -47.799 1.00 60.28 516 ARG A C 1
ATOM 4148 O O . ARG A 1 516 ? -14.811 -33.976 -48.052 1.00 60.28 516 ARG A O 1
ATOM 4155 N N . ILE A 1 517 ? -15.598 -35.445 -46.551 1.00 58.12 517 ILE A N 1
ATOM 4156 C CA . ILE A 1 517 ? -15.299 -34.630 -45.359 1.00 58.12 517 ILE A CA 1
ATOM 4157 C C . ILE A 1 517 ? -13.772 -34.412 -45.148 1.00 58.12 517 ILE A C 1
ATOM 4159 O O . ILE A 1 517 ? -13.380 -33.274 -44.874 1.00 58.12 517 ILE A O 1
ATOM 4163 N N . PRO A 1 518 ? -12.871 -35.388 -45.398 1.00 53.09 518 PRO A N 1
ATOM 4164 C CA . PRO A 1 518 ? -11.427 -35.217 -45.250 1.00 53.09 518 PRO A CA 1
ATOM 4165 C C . PRO A 1 518 ? -10.800 -34.289 -46.296 1.00 53.09 518 PRO A C 1
ATOM 4167 O O . PRO A 1 518 ? -9.865 -33.569 -45.959 1.00 53.09 518 PRO A O 1
ATOM 4170 N N . MET A 1 519 ? -11.299 -34.219 -47.537 1.00 49.22 519 MET A N 1
ATOM 4171 C CA . MET A 1 519 ? -10.692 -33.330 -48.547 1.00 49.22 519 MET A CA 1
ATOM 4172 C C . MET A 1 519 ? -10.910 -31.842 -48.245 1.00 49.22 519 MET A C 1
ATOM 4174 O O . MET A 1 519 ? -10.013 -31.031 -48.462 1.00 49.22 519 MET A O 1
ATOM 4178 N N . SER A 1 520 ? -12.061 -31.468 -47.682 1.00 55.78 520 SER A N 1
ATOM 4179 C CA . SER A 1 520 ? -12.357 -30.065 -47.356 1.00 55.78 520 SER A CA 1
ATOM 4180 C C . SER A 1 520 ? -11.716 -29.565 -46.049 1.00 55.78 520 SER A C 1
ATOM 4182 O O . SER A 1 520 ? -11.470 -28.363 -45.911 1.00 55.78 520 SER A O 1
ATOM 4184 N N . GLN A 1 521 ? -11.422 -30.458 -45.093 1.00 55.50 521 GLN A N 1
ATOM 4185 C CA . GLN A 1 521 ? -10.876 -30.088 -43.778 1.00 55.50 521 GLN A CA 1
ATOM 4186 C C . GLN A 1 521 ? -9.356 -30.298 -43.659 1.00 55.50 521 GLN A C 1
ATOM 4188 O O . GLN A 1 521 ? -8.698 -29.531 -42.954 1.00 55.50 521 GLN A O 1
ATOM 4193 N N . SER A 1 522 ? -8.766 -31.240 -44.404 1.00 52.09 522 SER A N 1
ATOM 4194 C CA . SER A 1 522 ? -7.315 -31.508 -44.350 1.00 52.09 522 SER A CA 1
ATOM 4195 C C . SER A 1 522 ? -6.493 -30.460 -45.116 1.00 52.09 522 SER A C 1
ATOM 4197 O O . SER A 1 522 ? -5.439 -30.032 -44.651 1.00 52.09 522 SER A O 1
ATOM 4199 N N . LEU A 1 523 ? -7.020 -29.924 -46.225 1.00 49.38 523 LEU A N 1
ATOM 4200 C CA . LEU A 1 523 ? -6.332 -28.901 -47.028 1.00 49.38 523 LEU A CA 1
ATOM 4201 C C . LEU A 1 523 ? -6.400 -27.483 -46.436 1.00 49.38 523 LEU A C 1
ATOM 4203 O O . LEU A 1 523 ? -5.606 -26.626 -46.823 1.00 49.38 523 LEU A O 1
ATOM 4207 N N . LYS A 1 524 ? -7.294 -27.210 -45.474 1.00 48.12 524 LYS A N 1
ATOM 4208 C CA . LYS A 1 524 ? -7.307 -25.921 -44.754 1.00 48.12 524 LYS A CA 1
ATOM 4209 C C . LYS A 1 524 ? -6.268 -25.860 -43.632 1.00 48.12 524 LYS A C 1
ATOM 4211 O O . LYS A 1 524 ? -5.759 -24.777 -43.371 1.00 48.12 524 LYS A O 1
ATOM 4216 N N . LYS A 1 525 ? -5.890 -26.988 -43.019 1.00 45.69 525 LYS A N 1
ATOM 4217 C CA . LYS A 1 525 ? -4.826 -27.011 -41.996 1.00 45.69 525 LYS A CA 1
ATOM 4218 C C . LYS A 1 525 ? -3.415 -27.027 -42.597 1.00 45.69 525 LYS A C 1
ATOM 4220 O O . LYS A 1 525 ? -2.538 -26.359 -42.058 1.00 45.69 525 LYS A O 1
ATOM 4225 N N . GLU A 1 526 ? -3.199 -27.656 -43.755 1.00 42.12 526 GLU A N 1
ATOM 4226 C CA . GLU A 1 526 ? -1.882 -27.616 -44.418 1.00 42.12 526 GLU A CA 1
ATOM 4227 C C . GLU A 1 526 ? -1.612 -26.323 -45.213 1.00 42.12 526 GLU A C 1
ATOM 4229 O O . GLU A 1 526 ? -0.469 -25.862 -45.257 1.00 42.12 526 GLU A O 1
ATOM 4234 N N . ASN A 1 527 ? -2.636 -25.657 -45.766 1.00 40.31 527 ASN A N 1
ATOM 4235 C CA . ASN A 1 527 ? -2.436 -24.384 -46.479 1.00 40.31 527 ASN A CA 1
ATOM 4236 C C . ASN A 1 527 ? -2.265 -23.161 -45.565 1.00 40.31 527 ASN A C 1
ATOM 4238 O O . ASN A 1 527 ? -1.756 -22.140 -46.023 1.00 40.31 527 ASN A O 1
ATOM 4242 N N . ILE A 1 528 ? -2.612 -23.253 -44.277 1.00 43.97 528 ILE A N 1
ATOM 4243 C CA . ILE A 1 528 ? -2.268 -22.215 -43.288 1.00 43.97 528 ILE A CA 1
ATOM 4244 C C . ILE A 1 528 ? -0.805 -22.371 -42.827 1.00 43.97 528 ILE A C 1
ATOM 4246 O O . ILE A 1 528 ? -0.150 -21.387 -42.504 1.00 43.97 528 ILE A O 1
ATOM 4250 N N . SER A 1 529 ? -0.243 -23.584 -42.896 1.00 40.44 529 SER A N 1
ATOM 4251 C CA . SER A 1 529 ? 1.160 -23.853 -42.547 1.00 40.44 529 SER A CA 1
ATOM 4252 C C . SER A 1 529 ? 2.154 -23.516 -43.677 1.00 40.44 529 SER A C 1
ATOM 4254 O O . SER A 1 529 ? 3.281 -23.106 -43.398 1.00 40.44 529 SER A O 1
ATOM 4256 N N . LYS A 1 530 ? 1.753 -23.613 -44.956 1.00 36.66 530 LYS A N 1
ATOM 4257 C CA . LYS A 1 530 ? 2.651 -23.364 -46.109 1.00 36.66 530 LYS A CA 1
ATOM 4258 C C . LYS A 1 530 ? 2.611 -21.942 -46.694 1.00 36.66 530 LYS A C 1
ATOM 4260 O O . LYS A 1 530 ? 3.592 -21.539 -47.320 1.00 36.66 530 LYS A O 1
ATOM 4265 N N . LYS A 1 531 ? 1.562 -21.140 -46.449 1.00 33.78 531 LYS A N 1
ATOM 4266 C CA . LYS A 1 531 ? 1.525 -19.720 -46.881 1.00 33.78 531 LYS A CA 1
ATOM 4267 C C . LYS A 1 531 ? 2.442 -18.802 -46.060 1.00 33.78 531 LYS A C 1
ATOM 4269 O O . LYS A 1 531 ? 2.827 -17.745 -46.543 1.00 33.78 531 LYS A O 1
ATOM 4274 N N . SER A 1 532 ? 2.858 -19.237 -44.872 1.00 38.00 532 SER A N 1
ATOM 4275 C CA . SER A 1 532 ? 3.754 -18.476 -43.988 1.00 38.00 532 SER A CA 1
ATOM 4276 C C . SER A 1 532 ? 5.246 -18.701 -44.269 1.00 38.00 532 SER A C 1
ATOM 4278 O O . SER A 1 532 ? 6.082 -18.133 -43.576 1.00 38.00 532 SER A O 1
ATOM 4280 N N . ARG A 1 533 ? 5.607 -19.531 -45.263 1.00 34.34 533 ARG A N 1
ATOM 4281 C CA . ARG A 1 533 ? 7.009 -19.916 -45.528 1.00 34.34 533 ARG A CA 1
ATOM 4282 C C . ARG A 1 533 ? 7.537 -19.611 -46.936 1.00 34.34 533 ARG A C 1
ATOM 4284 O O . ARG A 1 533 ? 8.691 -19.918 -47.197 1.00 34.34 533 ARG A O 1
ATOM 4291 N N . THR A 1 534 ? 6.754 -18.999 -47.831 1.00 31.08 534 THR A N 1
ATOM 4292 C CA . THR A 1 534 ? 7.161 -18.807 -49.246 1.00 31.08 534 THR A CA 1
ATOM 4293 C C . THR A 1 534 ? 7.090 -17.379 -49.799 1.00 31.08 534 THR A C 1
ATOM 4295 O O . THR A 1 534 ? 7.485 -17.176 -50.937 1.00 31.08 534 THR A O 1
ATOM 4298 N N . ASN A 1 535 ? 6.727 -16.361 -49.009 1.00 28.95 535 ASN A N 1
ATOM 4299 C CA . ASN A 1 535 ? 6.781 -14.953 -49.458 1.00 28.95 535 ASN A CA 1
ATOM 4300 C C . ASN A 1 535 ? 8.071 -14.204 -49.055 1.00 28.95 535 ASN A C 1
ATOM 4302 O O . ASN A 1 535 ? 8.103 -12.979 -49.091 1.00 28.95 535 ASN A O 1
ATOM 4306 N N . LEU A 1 536 ? 9.139 -14.918 -48.681 1.00 31.50 536 LEU A N 1
ATOM 4307 C CA . LEU A 1 536 ? 10.418 -14.324 -48.255 1.00 31.50 536 LEU A CA 1
ATOM 4308 C C . LEU A 1 536 ? 11.490 -14.250 -49.355 1.00 31.50 536 LEU A C 1
ATOM 4310 O O . LEU A 1 536 ? 12.622 -13.875 -49.071 1.00 31.50 536 LEU A O 1
ATOM 4314 N N . LEU A 1 537 ? 11.165 -14.561 -50.612 1.00 32.91 537 LEU A N 1
ATOM 4315 C CA . LEU A 1 537 ? 12.106 -14.431 -51.727 1.00 32.91 537 LEU A CA 1
ATOM 4316 C C . LEU A 1 537 ? 11.391 -13.841 -52.951 1.00 32.91 537 LEU A C 1
ATOM 4318 O O . LEU A 1 537 ? 10.423 -14.412 -53.437 1.00 32.91 537 LEU A O 1
ATOM 4322 N N . HIS A 1 538 ? 11.925 -12.712 -53.430 1.00 30.31 538 HIS A N 1
ATOM 4323 C CA . HIS A 1 538 ? 11.547 -11.917 -54.613 1.00 30.31 538 HIS A CA 1
ATOM 4324 C C . HIS A 1 538 ? 10.464 -10.843 -54.438 1.00 30.31 538 HIS A C 1
ATOM 4326 O O . HIS A 1 538 ? 9.295 -11.043 -54.758 1.00 30.31 538 HIS A O 1
ATOM 4332 N N . LYS A 1 539 ? 10.920 -9.627 -54.110 1.00 25.06 539 LYS A N 1
ATOM 4333 C CA . LYS A 1 539 ? 10.746 -8.463 -54.997 1.00 25.06 539 LYS A CA 1
ATOM 4334 C C . LYS A 1 539 ? 11.648 -7.313 -54.550 1.00 25.06 539 LYS A C 1
ATOM 4336 O O . LYS A 1 539 ? 11.308 -6.551 -53.653 1.00 25.06 539 LYS A O 1
ATOM 4341 N N . GLU A 1 540 ? 12.794 -7.193 -55.209 1.00 25.62 540 GLU A N 1
ATOM 4342 C CA . GLU A 1 540 ? 13.438 -5.897 -55.376 1.00 25.62 540 GLU A CA 1
ATOM 4343 C C . GLU A 1 540 ? 12.791 -5.147 -56.545 1.00 25.62 540 GLU A C 1
ATOM 4345 O O . GLU A 1 540 ? 12.415 -5.736 -57.561 1.00 25.62 540 GLU A O 1
ATOM 4350 N N . SER A 1 541 ? 12.800 -3.825 -56.385 1.00 24.22 541 SER A N 1
ATOM 4351 C CA . SER A 1 541 ? 12.804 -2.770 -57.399 1.00 24.22 541 SER A CA 1
ATOM 4352 C C . SER A 1 541 ? 11.470 -2.153 -57.867 1.00 24.22 541 SER A C 1
ATOM 4354 O O . SER A 1 541 ? 10.622 -2.757 -58.517 1.00 24.22 541 SER A O 1
ATOM 4356 N N . THR A 1 542 ? 11.420 -0.842 -57.594 1.00 24.42 542 THR A N 1
ATOM 4357 C CA . THR A 1 542 ? 10.680 0.252 -58.247 1.00 24.42 542 THR A CA 1
ATOM 4358 C C . THR A 1 542 ? 9.187 0.410 -57.950 1.00 24.42 542 THR A C 1
ATOM 4360 O O . THR A 1 542 ? 8.352 -0.224 -58.573 1.00 24.42 542 THR A O 1
ATOM 4363 N N . THR A 1 543 ? 8.858 1.337 -57.039 1.00 23.61 543 THR A N 1
ATOM 4364 C CA . THR A 1 543 ? 8.195 2.623 -57.361 1.00 23.61 543 THR A CA 1
ATOM 4365 C C . THR A 1 543 ? 8.098 3.493 -56.104 1.00 23.61 543 THR A C 1
ATOM 4367 O O . THR A 1 543 ? 7.683 3.037 -55.045 1.00 23.61 543 THR A O 1
ATOM 4370 N N . SER A 1 544 ? 8.507 4.749 -56.242 1.00 30.61 544 SER A N 1
ATOM 4371 C CA . SER A 1 544 ? 8.480 5.821 -55.249 1.00 30.61 544 SER A CA 1
ATOM 4372 C C . SER A 1 544 ? 7.057 6.267 -54.899 1.00 30.61 544 SER A C 1
ATOM 4374 O O . SER A 1 544 ? 6.376 6.796 -55.777 1.00 30.61 544 SER A O 1
ATOM 4376 N N . VAL A 1 545 ? 6.650 6.159 -53.631 1.00 26.08 545 VAL A N 1
ATOM 4377 C CA . VAL A 1 545 ? 5.570 6.971 -53.042 1.00 26.08 545 VAL A CA 1
ATOM 4378 C C . VAL A 1 545 ? 5.906 7.237 -51.572 1.00 26.08 545 VAL A C 1
ATOM 4380 O O . VAL A 1 545 ? 6.164 6.313 -50.809 1.00 26.08 545 VAL A O 1
ATOM 4383 N N . ASN A 1 546 ? 5.935 8.518 -51.205 1.00 29.16 546 ASN A N 1
ATOM 4384 C CA . ASN A 1 546 ? 6.077 9.005 -49.837 1.00 29.16 546 ASN A CA 1
ATOM 4385 C C . ASN A 1 546 ? 4.836 8.642 -49.010 1.00 29.16 546 ASN A C 1
ATOM 4387 O O . ASN A 1 546 ? 3.746 9.099 -49.349 1.00 29.16 546 ASN A O 1
ATOM 4391 N N . THR A 1 547 ? 5.007 7.940 -47.891 1.00 26.22 547 THR A N 1
ATOM 4392 C CA . THR A 1 547 ? 4.024 7.905 -46.797 1.00 26.22 547 THR A CA 1
ATOM 4393 C C . THR A 1 547 ? 4.742 7.841 -45.453 1.00 26.22 547 THR A C 1
ATOM 4395 O O . THR A 1 547 ? 5.466 6.895 -45.162 1.00 26.22 547 THR A O 1
ATOM 4398 N N . THR A 1 548 ? 4.541 8.896 -44.670 1.00 26.34 548 THR A N 1
ATOM 4399 C CA . THR A 1 548 ? 4.826 9.046 -43.241 1.00 26.34 548 THR A CA 1
ATOM 4400 C C . THR A 1 548 ? 3.919 8.115 -42.431 1.00 26.34 548 THR A C 1
ATOM 4402 O O . THR A 1 548 ? 2.699 8.274 -42.501 1.00 26.34 548 THR A O 1
ATOM 4405 N N . GLU A 1 549 ? 4.478 7.188 -41.655 1.00 25.36 549 GLU A N 1
ATOM 4406 C CA . GLU A 1 549 ? 3.722 6.356 -40.709 1.00 25.36 549 GLU A CA 1
ATOM 4407 C C . GLU A 1 549 ? 4.341 6.474 -39.316 1.00 25.36 549 GLU A C 1
ATOM 4409 O O . GLU A 1 549 ? 5.214 5.704 -38.918 1.00 25.36 549 GLU A O 1
ATOM 4414 N N . SER A 1 550 ? 3.805 7.425 -38.550 1.00 26.88 550 SER A N 1
ATOM 4415 C CA . SER A 1 550 ? 4.005 7.514 -37.109 1.00 26.88 550 SER A CA 1
ATOM 4416 C C . SER A 1 550 ? 3.547 6.222 -36.442 1.00 26.88 550 SER A C 1
ATOM 4418 O O . SER A 1 550 ? 2.381 5.845 -36.572 1.00 26.88 550 SER A O 1
ATOM 4420 N N . PHE A 1 551 ? 4.437 5.589 -35.677 1.00 33.00 551 PHE A N 1
ATOM 4421 C CA . PHE A 1 551 ? 4.150 4.418 -34.845 1.00 33.00 551 PHE A CA 1
ATOM 4422 C C . PHE A 1 551 ? 3.142 4.781 -33.730 1.00 33.00 551 PHE A C 1
ATOM 4424 O O . PHE A 1 551 ? 3.509 5.072 -32.594 1.00 33.00 551 PHE A O 1
ATOM 4431 N N . CYS A 1 552 ? 1.850 4.817 -34.066 1.00 28.30 552 CYS A N 1
ATOM 4432 C CA . CYS A 1 552 ? 0.744 4.810 -33.112 1.00 28.30 552 CYS A CA 1
ATOM 4433 C C . CYS A 1 552 ? 0.346 3.354 -32.862 1.00 28.30 552 CYS A C 1
ATOM 4435 O O . CYS A 1 552 ? 0.017 2.634 -33.804 1.00 28.30 552 CYS A O 1
ATOM 4437 N N . MET A 1 553 ? 0.334 2.910 -31.602 1.00 35.25 553 MET A N 1
ATOM 4438 C CA . MET A 1 553 ? -0.263 1.624 -31.233 1.00 35.25 553 MET A CA 1
ATOM 4439 C C . MET A 1 553 ? -1.793 1.703 -31.324 1.00 35.25 553 MET A C 1
ATOM 4441 O O . MET A 1 553 ? -2.483 1.766 -30.318 1.00 35.25 553 MET A O 1
ATOM 4445 N N . ASN A 1 554 ? -2.320 1.678 -32.545 1.00 30.17 554 ASN A N 1
ATOM 4446 C CA . ASN A 1 554 ? -3.666 1.209 -32.840 1.00 30.17 554 ASN A CA 1
ATOM 4447 C C . ASN A 1 554 ? -3.512 0.163 -33.941 1.00 30.17 554 ASN A C 1
ATOM 4449 O O . ASN A 1 554 ? -3.105 0.477 -35.058 1.00 30.17 554 ASN A O 1
ATOM 4453 N N . ARG A 1 555 ? -3.781 -1.107 -33.619 1.00 30.91 555 ARG A N 1
ATOM 4454 C CA . ARG A 1 555 ? -3.873 -2.149 -34.647 1.00 30.91 555 ARG A CA 1
ATOM 4455 C C . ARG A 1 555 ? -4.965 -1.739 -35.638 1.00 30.91 555 ARG A C 1
ATOM 4457 O O . ARG A 1 555 ? -6.056 -1.371 -35.219 1.00 30.91 555 ARG A O 1
ATOM 4464 N N . ASN A 1 556 ? -4.641 -1.808 -36.928 1.00 27.89 556 ASN A N 1
ATOM 4465 C CA . ASN A 1 556 ? -5.553 -1.595 -38.049 1.00 27.89 556 ASN A CA 1
ATOM 4466 C C . ASN A 1 556 ? -6.882 -2.343 -37.857 1.00 27.89 556 ASN A C 1
ATOM 4468 O O . ASN A 1 556 ? -6.949 -3.545 -38.110 1.00 27.89 556 ASN A O 1
ATOM 4472 N N . ASP A 1 557 ? -7.937 -1.609 -37.506 1.00 31.20 557 ASP A N 1
ATOM 4473 C CA . ASP A 1 557 ? -9.319 -2.010 -37.738 1.00 31.20 557 ASP A CA 1
ATOM 4474 C C . ASP A 1 557 ? -9.859 -1.161 -38.893 1.00 31.20 557 ASP A C 1
ATOM 4476 O O . ASP A 1 557 ? -10.231 0.003 -38.739 1.00 31.20 557 ASP A O 1
ATOM 4480 N N . ASN A 1 558 ? -9.920 -1.762 -40.083 1.00 27.53 558 ASN A N 1
ATOM 4481 C CA . ASN A 1 558 ? -10.766 -1.265 -41.162 1.00 27.53 558 ASN A CA 1
ATOM 4482 C C . ASN A 1 558 ? -12.235 -1.466 -40.757 1.00 27.53 558 ASN A C 1
ATOM 4484 O O . ASN A 1 558 ? -12.877 -2.438 -41.145 1.00 27.53 558 ASN A O 1
ATOM 4488 N N . CYS A 1 559 ? -12.754 -0.539 -39.956 1.00 29.03 559 CYS A N 1
ATOM 4489 C CA . CYS A 1 559 ? -14.184 -0.300 -39.778 1.00 29.03 559 CYS A CA 1
ATOM 4490 C C . CYS A 1 559 ? -14.437 1.194 -39.504 1.00 29.03 559 CYS A C 1
ATOM 4492 O O . CYS A 1 559 ? -15.203 1.577 -38.619 1.00 29.03 559 CYS A O 1
ATOM 4494 N N . ALA A 1 560 ? -13.774 2.061 -40.268 1.00 29.73 560 ALA A N 1
ATOM 4495 C CA . ALA A 1 560 ? -14.120 3.472 -40.336 1.00 29.73 560 ALA A CA 1
ATOM 4496 C C . ALA A 1 560 ? -15.380 3.614 -41.198 1.00 29.73 560 ALA A C 1
ATOM 4498 O O . ALA A 1 560 ? -15.285 3.641 -42.416 1.00 29.73 560 ALA A O 1
ATOM 4499 N N . ASP A 1 561 ? -16.546 3.540 -40.548 1.00 28.77 561 ASP A N 1
ATOM 4500 C CA . ASP A 1 561 ? -17.779 4.281 -40.871 1.00 28.77 561 ASP A CA 1
ATOM 4501 C C . ASP A 1 561 ? -18.994 3.593 -40.226 1.00 28.77 561 ASP A C 1
ATOM 4503 O O . ASP A 1 561 ? -19.807 2.995 -40.929 1.00 28.77 561 ASP A O 1
ATOM 4507 N N . LYS A 1 562 ? -19.104 3.643 -38.878 1.00 29.02 562 LYS A N 1
ATOM 4508 C CA . LYS A 1 562 ? -20.390 3.601 -38.121 1.00 29.02 562 LYS A CA 1
ATOM 4509 C C . LYS A 1 562 ? -20.313 3.610 -36.581 1.00 29.02 562 LYS A C 1
ATOM 4511 O O . LYS A 1 562 ? -21.295 3.253 -35.940 1.00 29.02 562 LYS A O 1
ATOM 4516 N N . VAL A 1 563 ? -19.232 4.075 -35.951 1.00 31.50 563 VAL A N 1
ATOM 4517 C CA . VAL A 1 563 ? -19.224 4.289 -34.488 1.00 31.50 563 VAL A CA 1
ATOM 4518 C C . VAL A 1 563 ? -18.734 5.701 -34.183 1.00 31.50 563 VAL A C 1
ATOM 4520 O O . VAL A 1 563 ? -17.546 5.949 -34.024 1.00 31.50 563 VAL A O 1
ATOM 4523 N N . LYS A 1 564 ? -19.663 6.661 -34.155 1.00 32.66 564 LYS A N 1
ATOM 4524 C CA . LYS A 1 564 ? -19.431 7.975 -33.545 1.00 32.66 564 LYS A CA 1
ATOM 4525 C C . LYS A 1 564 ? -20.145 8.000 -32.189 1.00 32.66 564 LYS A C 1
ATOM 4527 O O . LYS A 1 564 ? -21.353 7.802 -32.147 1.00 32.66 564 LYS A O 1
ATOM 4532 N N . GLN A 1 565 ? -19.359 8.282 -31.143 1.00 36.72 565 GLN A N 1
ATOM 4533 C CA . GLN A 1 565 ? -19.740 8.692 -29.778 1.00 36.72 565 GLN A CA 1
ATOM 4534 C C . GLN A 1 565 ? -20.459 7.670 -28.880 1.00 36.72 565 GLN A C 1
ATOM 4536 O O . GLN A 1 565 ? -21.658 7.803 -28.688 1.00 36.72 565 GLN A O 1
ATOM 4541 N N . THR A 1 566 ? -19.722 6.767 -28.210 1.00 36.41 566 THR A N 1
ATOM 4542 C CA . THR A 1 566 ? -20.146 6.180 -26.906 1.00 36.41 566 THR A CA 1
ATOM 4543 C C . THR A 1 566 ? -19.018 5.599 -26.029 1.00 36.41 566 THR A C 1
ATOM 4545 O O . THR A 1 566 ? -19.323 5.021 -24.987 1.00 36.41 566 THR A O 1
ATOM 4548 N N . ASP A 1 567 ? -17.732 5.741 -26.365 1.00 41.81 567 ASP A N 1
ATOM 4549 C CA . ASP A 1 567 ? -16.667 5.252 -25.477 1.00 41.81 567 ASP A CA 1
ATOM 4550 C C . ASP A 1 567 ? -16.366 6.292 -24.396 1.00 41.81 567 ASP A C 1
ATOM 4552 O O . ASP A 1 567 ? -15.950 7.417 -24.674 1.00 41.81 567 ASP A O 1
ATOM 4556 N N . ILE A 1 568 ? -16.630 5.927 -23.144 1.00 44.84 568 ILE A N 1
ATOM 4557 C CA . ILE A 1 568 ? -16.257 6.719 -21.973 1.00 44.84 568 ILE A CA 1
ATOM 4558 C C . ILE A 1 568 ? -14.754 6.972 -22.018 1.00 44.84 568 ILE A C 1
ATOM 4560 O O . ILE A 1 568 ? -13.959 6.047 -22.171 1.00 44.84 568 ILE A O 1
ATOM 4564 N N . ILE A 1 569 ? -14.418 8.249 -21.873 1.00 50.59 569 ILE A N 1
ATOM 4565 C CA . ILE A 1 569 ? -13.083 8.834 -21.892 1.00 50.59 569 ILE A CA 1
ATOM 4566 C C . ILE A 1 569 ? -12.152 8.007 -20.996 1.00 50.59 569 ILE A C 1
ATOM 4568 O O . ILE A 1 569 ? -12.353 7.944 -19.783 1.00 50.59 569 ILE A O 1
ATOM 4572 N N . HIS A 1 570 ? -11.131 7.380 -21.587 1.00 56.31 570 HIS A N 1
ATOM 4573 C CA . HIS A 1 570 ? -9.956 6.954 -20.833 1.00 56.31 570 HIS A CA 1
ATOM 4574 C C . HIS A 1 570 ? -9.387 8.210 -20.168 1.00 56.31 570 HIS A C 1
ATOM 4576 O O . HIS A 1 570 ? -8.906 9.108 -20.861 1.00 56.31 570 HIS A O 1
ATOM 4582 N N . GLU A 1 571 ? -9.513 8.327 -18.847 1.00 71.06 571 GLU A N 1
ATOM 4583 C CA . GLU A 1 571 ? -8.989 9.481 -18.122 1.00 71.06 571 GLU A CA 1
ATOM 4584 C C . GLU A 1 571 ? -7.460 9.452 -18.233 1.00 71.06 571 GLU A C 1
ATOM 4586 O O . GLU A 1 571 ? -6.803 8.628 -17.600 1.00 71.06 571 GLU A O 1
ATOM 4591 N N . CYS A 1 572 ? -6.904 10.315 -19.086 1.00 83.44 572 CYS A N 1
ATOM 4592 C CA . CYS A 1 572 ? -5.462 10.457 -19.252 1.00 83.44 572 CYS A CA 1
ATOM 4593 C C . CYS A 1 572 ? -4.842 10.876 -17.913 1.00 83.44 572 CYS A C 1
ATOM 4595 O O . CYS A 1 572 ? -5.195 11.917 -17.351 1.00 83.44 572 CYS A O 1
ATOM 4597 N N . GLN A 1 573 ? -3.923 10.064 -17.393 1.00 90.56 573 GLN A N 1
ATOM 4598 C CA . GLN A 1 573 ? -3.257 10.309 -16.114 1.00 90.56 573 GLN A CA 1
ATOM 4599 C C . GLN A 1 573 ? -1.988 11.155 -16.289 1.00 90.56 573 GLN A C 1
ATOM 4601 O O . GLN A 1 573 ? -1.469 11.653 -15.293 1.00 90.56 573 GLN A O 1
ATOM 4606 N N . TYR A 1 574 ? -1.528 11.351 -17.535 1.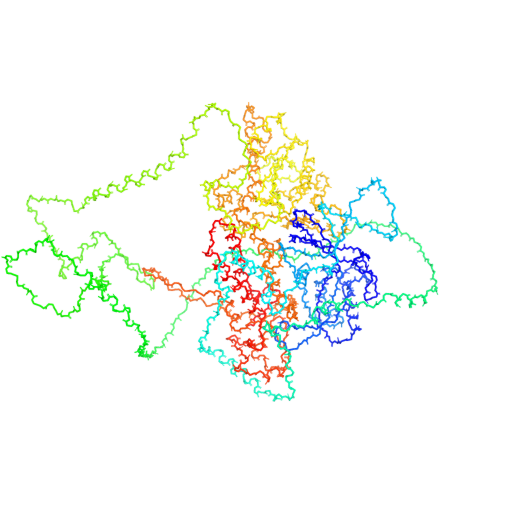00 94.06 574 TYR A N 1
ATOM 4607 C CA . TYR A 1 574 ? -0.308 12.082 -17.910 1.00 94.06 574 TYR A CA 1
ATOM 4608 C C . TYR A 1 574 ? 0.954 11.512 -17.250 1.00 94.06 574 TYR A C 1
ATOM 4610 O O . TYR A 1 574 ? 1.863 12.251 -16.858 1.00 94.06 574 TYR A O 1
ATOM 4618 N N . LEU A 1 575 ? 0.999 10.187 -17.098 1.00 95.62 575 LEU A N 1
ATOM 4619 C CA . LEU A 1 575 ? 2.148 9.497 -16.526 1.00 95.62 575 LEU A CA 1
ATOM 4620 C C . LEU A 1 575 ? 3.287 9.372 -17.538 1.00 95.62 575 LEU A C 1
ATOM 4622 O O . LEU A 1 575 ? 3.069 9.096 -18.720 1.00 95.62 575 LEU A O 1
ATOM 4626 N N . THR A 1 576 ? 4.511 9.524 -17.040 1.00 96.94 576 THR A N 1
ATOM 4627 C CA . THR A 1 576 ? 5.739 9.312 -17.809 1.00 96.94 576 THR A CA 1
ATOM 4628 C C . THR A 1 576 ? 6.545 8.179 -17.188 1.00 96.94 576 THR A C 1
ATOM 4630 O O . THR A 1 576 ? 6.840 8.191 -15.994 1.00 96.94 576 THR A O 1
ATOM 4633 N N . ILE A 1 577 ? 6.932 7.213 -18.010 1.00 97.38 577 ILE A N 1
ATOM 4634 C CA . ILE A 1 577 ? 7.710 6.037 -17.637 1.00 97.38 577 ILE A CA 1
ATOM 4635 C C . ILE A 1 577 ? 8.989 6.048 -18.463 1.00 97.38 577 ILE A C 1
ATOM 4637 O O . ILE A 1 577 ? 8.942 6.174 -19.685 1.00 97.38 577 ILE A O 1
ATOM 4641 N N . VAL A 1 578 ? 10.133 5.884 -17.816 1.00 97.19 578 VAL A N 1
ATOM 4642 C CA . VAL A 1 578 ? 11.389 5.603 -18.507 1.00 97.19 578 VAL A CA 1
ATOM 4643 C C . VAL A 1 578 ? 11.818 4.197 -18.143 1.00 97.19 578 VAL A C 1
ATOM 4645 O O . VAL A 1 578 ? 12.030 3.892 -16.971 1.00 97.19 578 VAL A O 1
ATOM 4648 N N . SER A 1 579 ? 11.950 3.342 -19.154 1.00 96.50 579 SER A N 1
ATOM 4649 C CA . SER A 1 579 ? 12.625 2.065 -18.998 1.00 96.50 579 SER A CA 1
ATOM 4650 C C . SER A 1 579 ? 14.013 2.120 -19.597 1.00 96.50 579 SER A C 1
ATOM 4652 O O . SER A 1 579 ? 14.184 2.662 -20.687 1.00 96.50 579 SER A O 1
ATOM 4654 N N . PHE A 1 580 ? 15.002 1.564 -18.907 1.00 95.94 580 PHE A N 1
ATOM 4655 C CA . PHE A 1 580 ? 16.346 1.495 -19.452 1.00 95.94 580 PHE A CA 1
ATOM 4656 C C . PHE A 1 580 ? 17.046 0.186 -19.114 1.00 95.94 580 PHE A C 1
ATOM 4658 O O . PHE A 1 580 ? 16.716 -0.475 -18.132 1.00 95.94 580 PHE A O 1
ATOM 4665 N N . GLU A 1 581 ? 18.030 -0.152 -19.937 1.00 93.94 581 GLU A N 1
ATOM 4666 C CA . GLU A 1 581 ? 18.951 -1.262 -19.727 1.00 93.94 581 GLU A CA 1
ATOM 4667 C C . GLU A 1 581 ? 20.373 -0.797 -20.023 1.00 93.94 581 GLU A C 1
ATOM 4669 O O . GLU A 1 581 ? 20.596 0.049 -20.898 1.00 93.94 581 GLU A O 1
ATOM 4674 N N . ILE A 1 582 ? 21.335 -1.348 -19.290 1.00 93.56 582 ILE A N 1
ATOM 4675 C CA . ILE A 1 582 ? 22.752 -1.058 -19.500 1.00 93.56 582 ILE A CA 1
ATOM 4676 C C . ILE A 1 582 ? 23.438 -2.251 -20.152 1.00 93.56 582 ILE A C 1
ATOM 4678 O O . ILE A 1 582 ? 23.047 -3.402 -19.968 1.00 93.56 582 ILE A O 1
ATOM 4682 N N . PHE A 1 583 ? 24.496 -1.967 -20.895 1.00 91.19 583 PHE A N 1
ATOM 4683 C CA . PHE A 1 583 ? 25.404 -2.984 -21.389 1.00 91.19 583 PHE A CA 1
ATOM 4684 C C . PHE A 1 583 ? 26.830 -2.625 -20.986 1.00 91.19 583 PHE A C 1
ATOM 4686 O O . PHE A 1 583 ? 27.303 -1.515 -21.252 1.00 91.19 583 PHE A O 1
ATOM 4693 N N . CYS A 1 584 ? 27.502 -3.583 -20.356 1.00 89.88 584 CYS A N 1
ATOM 4694 C CA . CYS A 1 584 ? 28.884 -3.475 -19.917 1.00 89.88 584 CYS A CA 1
ATOM 4695 C C . CYS A 1 584 ? 29.752 -4.409 -20.757 1.00 89.88 584 CYS A C 1
ATOM 4697 O O . CYS A 1 584 ? 29.363 -5.545 -21.036 1.00 89.88 584 CYS A O 1
ATOM 4699 N N . HIS A 1 585 ? 30.936 -3.944 -21.146 1.00 86.19 585 HIS A N 1
ATOM 4700 C CA . HIS A 1 585 ? 31.915 -4.823 -21.770 1.00 86.19 585 HIS A CA 1
ATOM 4701 C C . HIS A 1 585 ? 32.642 -5.617 -20.686 1.00 86.19 585 HIS A C 1
ATOM 4703 O O . HIS A 1 585 ? 33.190 -5.036 -19.751 1.00 86.19 585 HIS A O 1
ATOM 4709 N N . THR A 1 586 ? 32.674 -6.937 -20.848 1.00 83.50 586 THR A N 1
ATOM 4710 C CA . THR A 1 586 ? 33.402 -7.845 -19.960 1.00 83.50 586 THR A CA 1
ATOM 4711 C C . THR A 1 586 ? 34.194 -8.879 -20.754 1.00 83.50 586 THR A C 1
ATOM 4713 O O . THR A 1 586 ? 33.775 -9.312 -21.835 1.00 83.50 586 THR A O 1
ATOM 4716 N N . ASN A 1 587 ? 35.338 -9.273 -20.194 1.00 72.56 587 ASN A N 1
ATOM 4717 C CA . ASN A 1 587 ? 36.145 -10.406 -20.653 1.00 72.56 587 ASN A CA 1
ATOM 4718 C C . ASN A 1 587 ? 35.779 -11.708 -19.923 1.00 72.56 587 ASN A C 1
ATOM 4720 O O . ASN A 1 587 ? 36.275 -12.777 -20.286 1.00 72.56 587 ASN A O 1
ATOM 4724 N N . GLU A 1 588 ? 34.938 -11.621 -18.892 1.00 68.50 588 GLU A N 1
ATOM 4725 C CA . GLU A 1 588 ? 34.454 -12.761 -18.126 1.00 68.50 588 GLU A CA 1
ATOM 4726 C C . GLU A 1 588 ? 33.175 -13.344 -18.743 1.00 68.50 588 GLU A C 1
ATOM 4728 O O . GLU A 1 588 ? 32.522 -12.744 -19.596 1.00 68.50 588 GLU A O 1
ATOM 4733 N N . THR A 1 589 ? 32.835 -14.569 -18.347 1.00 61.38 589 THR A N 1
ATOM 4734 C CA . THR A 1 589 ? 31.713 -15.325 -18.931 1.00 61.38 589 THR A CA 1
ATOM 4735 C C . THR A 1 589 ? 30.439 -15.289 -18.090 1.00 61.38 589 THR A C 1
ATOM 4737 O O . THR A 1 589 ? 29.382 -15.604 -18.622 1.00 61.38 589 THR A O 1
ATOM 4740 N N . TYR A 1 590 ? 30.503 -14.907 -16.808 1.00 62.16 590 TYR A N 1
ATOM 4741 C CA . TYR A 1 590 ? 29.393 -15.161 -15.877 1.00 62.16 590 TYR A CA 1
ATOM 4742 C C . TYR A 1 590 ? 28.847 -13.936 -15.129 1.00 62.16 590 TYR A C 1
ATOM 4744 O O . TYR A 1 590 ? 27.705 -13.996 -14.679 1.00 62.16 590 TYR A O 1
ATOM 4752 N N . ALA A 1 591 ? 29.598 -12.837 -14.985 1.00 69.56 591 ALA A N 1
ATOM 4753 C CA . ALA A 1 591 ? 29.121 -11.640 -14.285 1.00 69.56 591 ALA A CA 1
ATOM 4754 C C . ALA A 1 591 ? 29.888 -10.376 -14.695 1.00 69.56 591 ALA A C 1
ATOM 4756 O O . ALA A 1 591 ? 31.021 -10.461 -15.159 1.00 69.56 591 ALA A O 1
ATOM 4757 N N . PHE A 1 592 ? 29.268 -9.210 -14.486 1.00 80.62 592 PHE A N 1
ATOM 4758 C CA . PHE A 1 592 ? 29.942 -7.919 -14.614 1.00 80.62 592 PHE A CA 1
ATOM 4759 C C . PHE A 1 592 ? 30.677 -7.571 -13.320 1.00 80.62 592 PHE A C 1
ATOM 4761 O O . PHE A 1 592 ? 30.069 -7.502 -12.246 1.00 80.62 592 PHE A O 1
ATOM 4768 N N . ALA A 1 593 ? 31.975 -7.312 -13.424 1.00 82.62 593 ALA A N 1
ATOM 4769 C CA . ALA A 1 593 ? 32.808 -6.894 -12.309 1.00 82.62 593 ALA A CA 1
ATOM 4770 C C . ALA A 1 593 ? 32.801 -5.365 -12.172 1.00 82.62 593 ALA A C 1
ATOM 4772 O O . ALA A 1 593 ? 33.305 -4.633 -13.020 1.00 82.62 593 ALA A O 1
ATOM 4773 N N . LEU A 1 594 ? 32.258 -4.882 -11.054 1.00 84.25 594 LEU A N 1
ATOM 4774 C CA . LEU A 1 594 ? 31.992 -3.463 -10.795 1.00 84.25 594 LEU A CA 1
ATOM 4775 C C . LEU A 1 594 ? 33.229 -2.551 -10.884 1.00 84.25 594 LEU A C 1
ATOM 4777 O O . LEU A 1 594 ? 33.086 -1.374 -11.215 1.00 84.25 594 LEU A O 1
ATOM 4781 N N . ASP A 1 595 ? 34.424 -3.070 -10.592 1.00 81.56 595 ASP A N 1
ATOM 4782 C CA . ASP A 1 595 ? 35.678 -2.307 -10.594 1.00 81.56 595 ASP A CA 1
ATOM 4783 C C . ASP A 1 595 ? 36.338 -2.270 -11.980 1.00 81.56 595 ASP A C 1
ATOM 4785 O O . ASP A 1 595 ? 36.926 -1.254 -12.366 1.00 81.56 595 ASP A O 1
ATOM 4789 N N . THR A 1 596 ? 36.182 -3.324 -12.781 1.00 83.44 596 THR A N 1
ATOM 4790 C CA . THR A 1 596 ? 36.864 -3.469 -14.075 1.00 83.44 596 THR A CA 1
ATOM 4791 C C . THR A 1 596 ? 35.968 -3.125 -15.257 1.00 83.44 596 THR A C 1
ATOM 4793 O O . THR A 1 596 ? 36.408 -2.413 -16.160 1.00 83.44 596 THR A O 1
ATOM 4796 N N . ASP A 1 597 ? 34.706 -3.543 -15.234 1.00 88.88 597 ASP A N 1
ATOM 4797 C CA . ASP A 1 597 ? 33.860 -3.584 -16.424 1.00 88.88 597 ASP A CA 1
ATOM 4798 C C . ASP A 1 597 ? 33.174 -2.227 -16.654 1.00 88.88 597 ASP A C 1
ATOM 4800 O O . ASP A 1 597 ? 32.375 -1.741 -15.847 1.00 88.88 597 ASP A O 1
ATOM 4804 N N . GLU A 1 598 ? 33.543 -1.572 -17.758 1.00 88.88 598 GLU A N 1
ATOM 4805 C CA . GLU A 1 598 ? 33.036 -0.257 -18.166 1.00 88.88 598 GLU A CA 1
ATOM 4806 C C . GLU A 1 598 ? 31.640 -0.359 -18.794 1.00 88.88 598 GLU A C 1
ATOM 4808 O O . GLU A 1 598 ? 31.376 -1.216 -19.648 1.00 88.88 598 GLU A O 1
ATOM 4813 N N . ILE A 1 599 ? 30.757 0.569 -18.410 1.00 92.50 599 ILE A N 1
ATOM 4814 C CA . ILE A 1 599 ? 29.448 0.737 -19.041 1.00 92.50 599 ILE A CA 1
ATOM 4815 C C . ILE A 1 599 ? 29.654 1.303 -20.447 1.00 92.50 599 ILE A C 1
ATOM 4817 O O . ILE A 1 599 ? 30.126 2.424 -20.638 1.00 92.50 599 ILE A O 1
ATOM 4821 N N . CYS A 1 600 ? 29.279 0.509 -21.443 1.00 90.62 600 CYS A N 1
ATOM 4822 C CA . CYS A 1 600 ? 29.533 0.785 -22.851 1.00 90.62 600 CYS A CA 1
ATOM 4823 C C . CYS A 1 600 ? 28.349 1.455 -23.543 1.00 90.62 600 CYS A C 1
ATOM 4825 O O . CYS A 1 600 ? 28.541 2.314 -24.405 1.00 90.62 600 CYS A O 1
ATOM 4827 N N . SER A 1 601 ? 27.126 1.079 -23.173 1.00 91.88 601 SER A N 1
ATOM 4828 C CA . SER A 1 601 ? 25.920 1.685 -23.732 1.00 91.88 601 SER A CA 1
ATOM 4829 C C . SER A 1 601 ? 24.744 1.653 -22.765 1.00 91.88 601 SER A C 1
ATOM 4831 O O . SER A 1 601 ? 24.616 0.725 -21.965 1.00 91.88 601 SER A O 1
ATOM 4833 N N . ILE A 1 602 ? 23.858 2.643 -22.886 1.00 95.00 602 ILE A N 1
ATOM 4834 C CA . ILE A 1 602 ? 22.574 2.707 -22.178 1.00 95.00 602 ILE A CA 1
ATOM 4835 C C . ILE A 1 602 ? 21.456 2.770 -23.214 1.00 95.00 602 ILE A C 1
ATOM 4837 O O . ILE A 1 602 ? 21.402 3.682 -24.042 1.00 95.00 602 ILE A O 1
ATOM 4841 N N . PHE A 1 603 ? 20.544 1.807 -23.145 1.00 94.38 603 PHE A N 1
ATOM 4842 C CA . PHE A 1 603 ? 19.330 1.759 -23.949 1.00 94.38 603 PHE A CA 1
ATOM 4843 C C . PHE A 1 603 ? 18.197 2.336 -23.123 1.00 94.38 603 PHE A C 1
ATOM 4845 O O . PHE A 1 603 ? 17.851 1.769 -22.095 1.00 94.38 603 PHE A O 1
ATOM 4852 N N . CYS A 1 604 ? 17.615 3.447 -23.555 1.00 95.19 604 CYS A N 1
ATOM 4853 C CA . CYS A 1 604 ? 16.551 4.129 -22.834 1.00 95.19 604 CYS A CA 1
ATOM 4854 C C . CYS A 1 604 ? 15.301 4.222 -23.712 1.00 95.19 604 CYS A C 1
ATOM 4856 O O . CYS A 1 604 ? 15.363 4.565 -24.891 1.00 95.19 604 CYS A O 1
ATOM 4858 N N . THR A 1 605 ? 14.151 3.917 -23.129 1.00 95.25 605 THR A N 1
ATOM 4859 C CA . THR A 1 605 ? 12.838 4.036 -23.748 1.00 95.25 605 THR A CA 1
ATOM 4860 C C . THR A 1 605 ? 11.942 4.863 -22.839 1.00 95.25 605 THR A C 1
ATOM 4862 O O . THR A 1 605 ? 11.571 4.438 -21.747 1.00 95.25 605 THR A O 1
ATOM 4865 N N . LYS A 1 606 ? 11.559 6.044 -23.318 1.00 95.44 606 LYS A N 1
ATOM 4866 C CA . LYS A 1 606 ? 10.564 6.915 -22.700 1.00 95.44 606 LYS A CA 1
ATOM 4867 C C . LYS A 1 606 ? 9.187 6.565 -23.251 1.00 95.44 606 LYS A C 1
ATOM 4869 O O . LYS A 1 606 ? 8.933 6.728 -24.444 1.00 95.44 606 LYS A O 1
ATOM 4874 N N . ALA A 1 607 ? 8.285 6.149 -22.378 1.00 95.31 607 ALA A N 1
ATOM 4875 C CA . ALA A 1 607 ? 6.866 6.030 -22.659 1.00 95.31 607 ALA A CA 1
ATOM 4876 C C . ALA A 1 607 ? 6.102 7.116 -21.897 1.00 95.31 607 ALA A C 1
ATOM 4878 O O . ALA A 1 607 ? 6.318 7.313 -20.705 1.00 95.31 607 ALA A O 1
ATOM 4879 N N . TYR A 1 608 ? 5.213 7.840 -22.564 1.00 94.31 608 TYR A N 1
ATOM 4880 C CA . TYR A 1 608 ? 4.416 8.882 -21.922 1.00 94.31 608 TYR A CA 1
ATOM 4881 C C . TYR A 1 608 ? 2.982 8.852 -22.420 1.00 94.31 608 TYR A C 1
ATOM 4883 O O . TYR A 1 608 ? 2.705 8.623 -23.603 1.00 94.31 608 TYR A O 1
ATOM 4891 N N . GLU A 1 609 ? 2.064 9.062 -21.492 1.00 92.88 609 GLU A N 1
ATOM 4892 C CA . GLU A 1 609 ? 0.643 9.035 -21.767 1.00 92.88 609 GLU A CA 1
ATOM 4893 C C . GLU A 1 609 ? 0.164 10.385 -22.313 1.00 92.88 609 GLU A C 1
ATOM 4895 O O . GLU A 1 609 ? 0.506 11.453 -21.803 1.00 92.88 609 GLU A O 1
ATOM 4900 N N . THR A 1 610 ? -0.650 10.335 -23.364 1.00 88.94 610 THR A N 1
ATOM 4901 C CA . THR A 1 610 ? -1.342 11.493 -23.933 1.00 88.94 610 THR A CA 1
ATOM 4902 C C . THR A 1 610 ? -2.835 11.208 -24.030 1.00 88.94 610 THR A C 1
ATOM 4904 O O . THR A 1 610 ? -3.272 10.065 -23.906 1.00 88.94 610 THR A O 1
ATOM 4907 N N . THR A 1 611 ? -3.634 12.226 -24.346 1.00 84.88 611 THR A N 1
ATOM 4908 C CA . THR A 1 611 ? -5.077 12.066 -24.593 1.00 84.88 611 THR A CA 1
ATOM 4909 C C . THR A 1 611 ? -5.406 11.072 -25.714 1.00 84.88 611 THR A C 1
ATOM 4911 O O . THR A 1 611 ? -6.494 10.508 -25.725 1.00 84.88 611 THR A O 1
ATOM 4914 N N . ASN A 1 612 ? -4.457 10.811 -26.621 1.00 84.12 612 ASN A N 1
ATOM 4915 C CA . ASN A 1 612 ? -4.580 9.835 -27.708 1.00 84.12 612 ASN A CA 1
ATOM 4916 C C . ASN A 1 612 ? -3.940 8.470 -27.371 1.00 84.12 612 ASN A C 1
ATOM 4918 O O . ASN A 1 612 ? -3.739 7.654 -28.268 1.00 84.12 612 ASN A O 1
ATOM 4922 N N . GLY A 1 613 ? -3.585 8.231 -26.105 1.00 85.81 613 GLY A N 1
ATOM 4923 C CA . GLY A 1 613 ? -2.916 7.019 -25.634 1.00 85.81 613 GLY A CA 1
ATOM 4924 C C . GLY A 1 613 ? -1.408 7.184 -25.426 1.00 85.81 613 GLY A C 1
ATOM 4925 O O . GLY A 1 613 ? -0.868 8.296 -25.409 1.00 85.81 613 GLY A O 1
ATOM 4926 N N . TRP A 1 614 ? -0.727 6.054 -25.237 1.00 90.50 614 TRP A N 1
ATOM 4927 C CA . TRP A 1 614 ? 0.705 6.000 -24.946 1.00 90.50 614 TRP A CA 1
ATOM 4928 C C . TRP A 1 614 ? 1.555 6.254 -26.192 1.00 90.50 614 TRP A C 1
ATOM 4930 O O . TRP A 1 614 ? 1.335 5.658 -27.247 1.00 90.50 614 TRP A O 1
ATOM 4940 N N . LYS A 1 615 ? 2.568 7.109 -26.048 1.00 92.19 615 LYS A N 1
ATOM 4941 C CA . LYS A 1 615 ? 3.614 7.349 -27.047 1.00 92.19 615 LYS A CA 1
ATOM 4942 C C . LYS A 1 615 ? 4.950 6.846 -26.527 1.00 92.19 615 LYS A C 1
ATOM 4944 O O . LYS A 1 615 ? 5.204 6.915 -25.328 1.00 92.19 615 LYS A O 1
ATOM 4949 N N . ILE A 1 616 ? 5.794 6.358 -27.433 1.00 91.94 616 ILE A N 1
ATOM 4950 C CA . ILE A 1 616 ? 7.094 5.767 -27.107 1.00 91.94 616 ILE A CA 1
ATOM 4951 C C . ILE A 1 616 ? 8.184 6.465 -27.919 1.00 91.94 616 ILE A C 1
ATOM 4953 O O . ILE A 1 616 ? 8.030 6.683 -29.121 1.00 91.94 616 ILE A O 1
ATOM 4957 N N . GLN A 1 617 ? 9.287 6.795 -27.257 1.00 92.00 617 GLN A N 1
ATOM 4958 C CA . GLN A 1 617 ? 10.512 7.315 -27.855 1.00 92.00 617 GLN A CA 1
ATOM 4959 C C . GLN A 1 617 ? 11.696 6.542 -27.282 1.00 92.00 617 GLN A C 1
ATOM 4961 O O . GLN A 1 617 ? 11.807 6.410 -26.064 1.00 92.00 617 GLN A O 1
ATOM 4966 N N . SER A 1 618 ? 12.579 6.042 -28.143 1.00 90.62 618 SER A N 1
ATOM 4967 C CA . SER A 1 618 ? 13.766 5.304 -27.710 1.00 90.62 618 SER A CA 1
ATOM 4968 C C . SER A 1 618 ? 15.039 6.054 -28.083 1.00 90.62 618 SER A C 1
ATOM 4970 O O . SER A 1 618 ? 15.188 6.525 -29.211 1.00 90.62 618 SER A O 1
ATOM 4972 N N . SER A 1 619 ? 15.972 6.114 -27.143 1.00 90.44 619 SER A N 1
ATOM 4973 C CA . SER A 1 619 ? 17.288 6.730 -27.284 1.00 90.44 619 SER A CA 1
ATOM 4974 C C . SER A 1 619 ? 18.367 5.755 -26.829 1.00 90.44 619 SER A C 1
ATOM 4976 O O . SER A 1 619 ? 18.243 5.141 -25.768 1.00 90.44 619 SER A O 1
ATOM 4978 N N . VAL A 1 620 ? 19.437 5.630 -27.606 1.00 91.06 620 VAL A N 1
ATOM 4979 C CA . VAL A 1 620 ? 20.586 4.782 -27.277 1.00 91.06 620 VAL A CA 1
ATOM 4980 C C . VAL A 1 620 ? 21.824 5.654 -27.118 1.00 91.06 620 VAL A C 1
ATOM 4982 O O . VAL A 1 620 ? 22.201 6.362 -28.051 1.00 91.06 620 VAL A O 1
ATOM 4985 N N . LEU A 1 621 ? 22.454 5.581 -25.947 1.00 91.75 621 LEU A N 1
ATOM 4986 C CA . LEU A 1 621 ? 23.727 6.232 -25.645 1.00 91.75 621 LEU A CA 1
ATOM 4987 C C . LEU A 1 621 ? 24.860 5.219 -25.790 1.00 91.75 621 LEU A C 1
ATOM 4989 O O . LEU A 1 621 ? 24.758 4.119 -25.246 1.00 91.75 621 LEU A O 1
ATOM 4993 N N . ILE A 1 622 ? 25.933 5.574 -26.499 1.00 89.88 622 ILE A N 1
ATOM 4994 C CA . ILE A 1 622 ? 27.063 4.672 -26.774 1.00 89.88 622 ILE A CA 1
ATOM 4995 C C . ILE A 1 622 ? 28.389 5.380 -26.485 1.00 89.88 622 ILE A C 1
ATOM 4997 O O . ILE A 1 622 ? 28.661 6.444 -27.040 1.00 89.88 622 ILE A O 1
ATOM 5001 N N . SER A 1 623 ? 29.234 4.768 -25.653 1.00 88.00 623 SER A N 1
ATOM 5002 C CA . SER A 1 623 ? 30.592 5.239 -25.361 1.00 88.00 623 SER A CA 1
ATOM 5003 C C . SER A 1 623 ? 31.558 4.881 -26.490 1.00 88.00 623 SER A C 1
ATOM 5005 O O . SER A 1 623 ? 31.677 3.722 -26.890 1.00 88.00 623 SER A O 1
ATOM 5007 N N . ASN A 1 624 ? 32.307 5.875 -26.969 1.00 84.00 624 ASN A N 1
ATOM 5008 C CA . ASN A 1 624 ? 33.366 5.699 -27.960 1.00 84.00 624 ASN A CA 1
ATOM 5009 C C . ASN A 1 6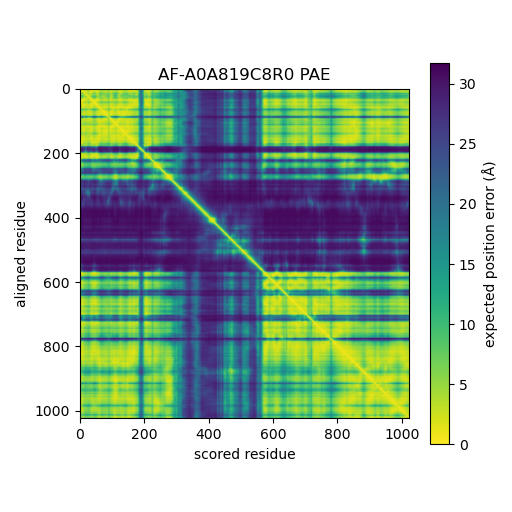24 ? 34.680 5.172 -27.359 1.00 84.00 624 ASN A C 1
ATOM 5011 O O . ASN A 1 624 ? 35.581 4.834 -28.123 1.00 84.00 624 ASN A O 1
ATOM 5015 N N . SER A 1 625 ? 34.794 5.083 -26.027 1.00 79.06 625 SER A N 1
ATOM 5016 C CA . SER A 1 625 ? 36.006 4.639 -25.315 1.00 79.06 625 SER A CA 1
ATOM 5017 C C . SER A 1 625 ? 36.530 3.298 -25.844 1.00 79.06 625 SER A C 1
ATOM 5019 O O . SER A 1 625 ? 37.715 3.145 -26.140 1.00 79.06 625 SER A O 1
ATOM 5021 N N . LEU A 1 626 ? 35.613 2.347 -26.040 1.00 72.56 626 LEU A N 1
ATOM 5022 C CA . LEU A 1 626 ? 35.908 0.992 -26.511 1.00 72.56 626 LEU A CA 1
ATOM 5023 C C . LEU A 1 626 ? 35.386 0.722 -27.933 1.00 72.56 626 LEU A C 1
ATOM 5025 O O . LEU A 1 626 ? 35.660 -0.339 -28.497 1.00 72.56 626 LEU A O 1
ATOM 5029 N N . LEU A 1 627 ? 34.662 1.674 -28.535 1.00 72.69 627 LEU A N 1
ATOM 5030 C CA . LEU A 1 627 ? 34.055 1.509 -29.853 1.00 72.69 627 LEU A CA 1
ATOM 5031 C C . LEU A 1 627 ? 35.109 1.644 -30.958 1.00 72.69 627 LEU A C 1
ATOM 5033 O O . LEU A 1 627 ? 35.624 2.728 -31.235 1.00 72.69 627 LEU A O 1
ATOM 5037 N N . ARG A 1 628 ? 35.399 0.542 -31.655 1.00 65.38 628 ARG A N 1
ATOM 5038 C CA . ARG A 1 628 ? 36.358 0.539 -32.776 1.00 65.38 628 ARG A CA 1
ATOM 5039 C C . ARG A 1 628 ? 35.746 0.946 -34.123 1.00 65.38 628 ARG A C 1
ATOM 5041 O O . ARG A 1 628 ? 36.483 1.250 -35.062 1.00 65.38 628 ARG A O 1
ATOM 5048 N N . ILE A 1 629 ? 34.415 1.022 -34.233 1.00 64.31 629 ILE A N 1
ATOM 5049 C CA . ILE A 1 629 ? 33.719 1.400 -35.473 1.00 64.31 629 ILE A CA 1
ATOM 5050 C C . ILE A 1 629 ? 33.830 2.917 -35.712 1.00 64.31 629 ILE A C 1
ATOM 5052 O O . ILE A 1 629 ? 33.103 3.716 -35.130 1.00 64.31 629 ILE A O 1
ATOM 5056 N N . LYS A 1 630 ? 34.709 3.325 -36.636 1.00 56.28 630 LYS A N 1
ATOM 5057 C CA . LYS A 1 630 ? 35.017 4.746 -36.921 1.00 56.28 630 LYS A CA 1
ATOM 5058 C C . LYS A 1 630 ? 33.959 5.503 -37.744 1.00 56.28 630 LYS A C 1
ATOM 5060 O O . LYS A 1 630 ? 34.080 6.712 -37.909 1.00 56.28 630 LYS A O 1
ATOM 5065 N N . ASN A 1 631 ? 32.943 4.824 -38.292 1.00 60.38 631 ASN A N 1
ATOM 5066 C CA . ASN A 1 631 ? 32.007 5.396 -39.275 1.00 60.38 631 ASN A CA 1
ATOM 5067 C C . ASN A 1 631 ? 30.566 5.523 -38.724 1.00 60.38 631 ASN A C 1
ATOM 5069 O O . ASN A 1 631 ? 29.631 4.862 -39.187 1.00 60.38 631 ASN A O 1
ATOM 5073 N N . SER A 1 632 ? 30.378 6.405 -37.737 1.00 59.28 632 SER A N 1
ATOM 5074 C CA . SER A 1 632 ? 29.095 6.670 -37.047 1.00 59.28 632 SER A CA 1
ATOM 5075 C C . SER A 1 632 ? 27.931 7.053 -37.984 1.00 59.28 632 SER A C 1
ATOM 5077 O O . SER A 1 632 ? 26.765 6.770 -37.700 1.00 59.28 632 SER A O 1
ATOM 5079 N N . ASN A 1 633 ? 28.227 7.627 -39.155 1.00 59.72 633 ASN A N 1
ATOM 5080 C CA . ASN A 1 633 ? 27.232 8.061 -40.145 1.00 59.72 633 ASN A CA 1
ATOM 5081 C C . ASN A 1 633 ? 26.507 6.910 -40.877 1.00 59.72 633 ASN A C 1
ATOM 5083 O O . ASN A 1 633 ? 25.399 7.104 -41.378 1.00 59.72 633 ASN A O 1
ATOM 5087 N N . ILE A 1 634 ? 27.109 5.718 -40.972 1.00 60.09 634 ILE A N 1
ATOM 5088 C CA . ILE A 1 634 ? 26.493 4.540 -41.622 1.00 60.09 634 ILE A CA 1
ATOM 5089 C C . ILE A 1 634 ? 25.611 3.777 -40.620 1.00 60.09 634 ILE A C 1
ATOM 5091 O O . ILE A 1 634 ? 24.512 3.331 -40.958 1.00 60.09 634 ILE A O 1
ATOM 5095 N N . LEU A 1 635 ? 26.065 3.702 -39.367 1.00 61.28 635 LEU A N 1
ATOM 5096 C CA . LEU A 1 635 ? 25.333 3.129 -38.236 1.00 61.28 635 LEU A CA 1
ATOM 5097 C C . LEU A 1 635 ? 24.024 3.876 -37.967 1.00 61.28 635 LEU A C 1
ATOM 5099 O O . LEU A 1 635 ? 22.954 3.272 -37.902 1.00 61.28 635 LEU A O 1
ATOM 5103 N N . THR A 1 636 ? 24.099 5.207 -37.899 1.00 60.06 636 THR A N 1
ATOM 5104 C CA . THR A 1 636 ? 22.927 6.069 -37.692 1.00 60.06 636 THR A CA 1
ATOM 5105 C C . THR A 1 636 ? 21.898 5.926 -38.809 1.00 60.06 636 THR A C 1
ATOM 5107 O O . THR A 1 636 ? 20.709 5.880 -38.518 1.00 60.06 636 THR A O 1
ATOM 5110 N N . LYS A 1 637 ? 22.314 5.796 -40.075 1.00 60.97 637 LYS A N 1
ATOM 5111 C CA . LYS A 1 637 ? 21.386 5.580 -41.202 1.00 60.97 637 LYS A CA 1
ATOM 5112 C C . LYS A 1 637 ? 20.711 4.207 -41.180 1.00 60.97 637 LYS A C 1
ATOM 5114 O O . LYS A 1 637 ? 19.542 4.118 -41.538 1.00 60.97 637 LYS A O 1
ATOM 5119 N N . SER A 1 638 ? 21.421 3.164 -40.752 1.00 62.06 638 SER A N 1
ATOM 5120 C CA . SER A 1 638 ? 20.885 1.794 -40.710 1.00 62.06 638 SER A CA 1
ATOM 5121 C C . SER A 1 638 ? 19.875 1.612 -39.569 1.00 62.06 638 SER A C 1
ATOM 5123 O O . SER A 1 638 ? 18.823 1.006 -39.766 1.00 62.06 638 SER A O 1
ATOM 5125 N N . PHE A 1 639 ? 20.141 2.218 -38.405 1.00 62.50 639 PHE A N 1
ATOM 5126 C CA . PHE A 1 639 ? 19.269 2.138 -37.226 1.00 62.50 639 PHE A CA 1
ATOM 5127 C C . PHE A 1 639 ? 18.092 3.137 -37.243 1.00 62.50 639 PHE A C 1
ATOM 5129 O O . PHE A 1 639 ? 17.036 2.847 -36.685 1.00 62.50 639 PHE A O 1
ATOM 5136 N N . ARG A 1 640 ? 18.221 4.291 -37.926 1.00 54.41 640 ARG A N 1
ATOM 5137 C CA . ARG A 1 640 ? 17.133 5.282 -38.121 1.00 54.41 640 ARG A CA 1
ATOM 5138 C C . ARG A 1 640 ? 16.077 4.876 -39.153 1.00 54.41 640 ARG A C 1
ATOM 5140 O O . ARG A 1 640 ? 15.176 5.662 -39.426 1.00 54.41 640 ARG A O 1
ATOM 5147 N N . SER A 1 641 ? 16.168 3.684 -39.744 1.00 51.66 641 SER A N 1
ATOM 5148 C CA . SER A 1 641 ? 15.173 3.210 -40.719 1.00 51.66 641 SER A CA 1
ATOM 5149 C C . SER A 1 641 ? 13.762 3.030 -40.123 1.00 51.66 641 SER A C 1
ATOM 5151 O O . SER A 1 641 ? 12.810 2.840 -40.873 1.00 51.66 641 SER A O 1
ATOM 5153 N N . LEU A 1 642 ? 13.614 3.154 -38.798 1.00 52.06 642 LEU A N 1
ATOM 5154 C CA . LEU A 1 642 ? 12.353 3.147 -38.057 1.00 52.06 642 LEU A CA 1
ATOM 5155 C C . LEU A 1 642 ? 12.158 4.497 -37.340 1.00 52.06 642 LEU A C 1
ATOM 5157 O O . LEU A 1 642 ? 13.058 4.964 -36.637 1.00 52.06 642 LEU A O 1
ATOM 5161 N N . GLU A 1 643 ? 10.985 5.118 -37.506 1.00 54.59 643 GLU A N 1
ATOM 5162 C CA . GLU A 1 643 ? 10.603 6.346 -36.793 1.00 54.59 643 GLU A CA 1
ATOM 5163 C C . GLU A 1 643 ? 10.716 6.159 -35.255 1.00 54.59 643 GLU A C 1
ATOM 5165 O O . GLU A 1 643 ? 10.492 5.065 -34.738 1.00 54.59 643 GLU A O 1
ATOM 5170 N N . ASN A 1 644 ? 11.053 7.226 -34.512 1.00 67.75 644 ASN A N 1
ATOM 5171 C CA . ASN A 1 644 ? 11.163 7.281 -33.034 1.00 67.75 644 ASN A CA 1
ATOM 5172 C C . ASN A 1 644 ? 12.402 6.639 -32.363 1.00 67.75 644 ASN A C 1
ATOM 5174 O O . ASN A 1 644 ? 12.370 6.392 -31.153 1.00 67.75 644 ASN A O 1
ATOM 5178 N N . LYS A 1 645 ? 13.506 6.423 -33.097 1.00 77.56 645 LYS A N 1
ATOM 5179 C CA . LYS A 1 645 ? 14.802 5.982 -32.537 1.00 77.56 645 LYS A CA 1
ATOM 5180 C C . LYS A 1 645 ? 15.900 7.043 -32.691 1.00 77.56 645 LYS A C 1
ATOM 5182 O O . LYS A 1 645 ? 16.162 7.507 -33.804 1.00 77.56 645 LYS A O 1
ATOM 5187 N N . THR A 1 646 ? 16.600 7.379 -31.608 1.00 82.56 646 THR A N 1
ATOM 5188 C CA . THR A 1 646 ? 17.814 8.217 -31.634 1.00 82.56 646 THR A CA 1
ATOM 5189 C C . THR A 1 646 ? 19.031 7.439 -31.128 1.00 82.56 646 THR A C 1
ATOM 5191 O O . THR A 1 646 ? 18.923 6.611 -30.230 1.00 82.56 646 THR A O 1
ATOM 5194 N N . ILE A 1 647 ? 20.196 7.681 -31.735 1.00 84.88 647 ILE A N 1
ATOM 5195 C CA . ILE A 1 647 ? 21.490 7.196 -31.239 1.00 84.88 647 ILE A CA 1
ATOM 5196 C C . ILE A 1 647 ? 22.373 8.413 -31.021 1.00 84.88 647 ILE A C 1
ATOM 5198 O O . ILE A 1 647 ? 22.473 9.261 -31.916 1.00 84.88 647 ILE A O 1
ATOM 5202 N N . GLU A 1 648 ? 23.039 8.445 -29.877 1.00 87.56 648 GLU A N 1
ATOM 5203 C CA . GLU A 1 648 ? 24.034 9.441 -29.522 1.00 87.56 648 GLU A CA 1
ATOM 5204 C C . GLU A 1 648 ? 25.338 8.767 -29.088 1.00 87.56 648 GLU A C 1
ATOM 5206 O O . GLU A 1 648 ? 25.341 7.768 -28.366 1.00 87.56 648 GLU A O 1
ATOM 5211 N N . PHE A 1 649 ? 26.453 9.310 -29.574 1.00 87.56 649 PHE A N 1
ATOM 5212 C CA . PHE A 1 649 ? 27.793 8.816 -29.280 1.00 87.56 649 PHE A CA 1
ATOM 5213 C C . PHE A 1 649 ? 28.505 9.804 -28.359 1.00 87.56 649 PHE A C 1
ATOM 5215 O O . PHE A 1 649 ? 28.638 10.978 -28.702 1.00 87.56 649 PHE A O 1
ATOM 5222 N N . VAL A 1 650 ? 29.013 9.308 -27.235 1.00 90.31 650 VAL A N 1
ATOM 5223 C CA . VAL A 1 650 ? 29.741 10.080 -26.216 1.00 90.31 650 VAL A CA 1
ATOM 5224 C C . VAL A 1 650 ? 31.186 9.601 -26.118 1.00 90.31 650 VAL A C 1
ATOM 5226 O O . VAL A 1 650 ? 31.522 8.527 -26.617 1.00 90.31 650 VAL A O 1
ATOM 5229 N N . LYS A 1 651 ? 32.092 10.387 -25.528 1.00 89.38 651 LYS A N 1
ATOM 5230 C CA . LYS A 1 651 ? 33.526 10.051 -25.563 1.00 89.38 651 LYS A CA 1
ATOM 5231 C C . LYS A 1 651 ? 33.909 8.940 -24.592 1.00 89.38 651 LYS A C 1
ATOM 5233 O O . LYS A 1 651 ? 34.766 8.128 -24.927 1.00 89.38 651 LYS A O 1
ATOM 5238 N N . ASN A 1 652 ? 33.324 8.928 -23.398 1.00 90.69 652 ASN A N 1
ATOM 5239 C CA . ASN A 1 652 ? 33.699 8.025 -22.312 1.00 90.69 652 ASN A CA 1
ATOM 5240 C C . ASN A 1 652 ? 32.495 7.674 -21.417 1.00 90.69 652 ASN A C 1
ATOM 5242 O O . ASN A 1 652 ? 31.420 8.260 -21.548 1.00 90.69 652 ASN A O 1
ATOM 5246 N N . GLU A 1 653 ? 32.689 6.728 -20.493 1.00 93.12 653 GLU A N 1
ATOM 5247 C CA . GLU A 1 653 ? 31.676 6.304 -19.511 1.00 93.12 653 GLU A CA 1
ATOM 5248 C C . GLU A 1 653 ? 31.163 7.445 -18.610 1.00 93.12 653 GLU A C 1
ATOM 5250 O O . GLU A 1 653 ? 29.992 7.441 -18.241 1.00 93.12 653 GLU A O 1
ATOM 5255 N N . LEU A 1 654 ? 31.979 8.458 -18.288 1.00 93.69 654 LEU A N 1
ATOM 5256 C CA . LEU A 1 654 ? 31.519 9.590 -17.473 1.00 93.69 654 LEU A CA 1
ATOM 5257 C C . LEU A 1 654 ? 30.504 10.455 -18.235 1.00 93.69 654 LEU A C 1
ATOM 5259 O O . LEU A 1 654 ? 29.412 10.693 -17.725 1.00 93.69 654 LEU A O 1
ATOM 5263 N N . GLU A 1 655 ? 30.832 10.856 -19.470 1.00 94.06 655 GLU A N 1
ATOM 5264 C CA . GLU A 1 655 ? 29.919 11.598 -20.352 1.00 94.06 655 GLU A CA 1
ATOM 5265 C C . GLU A 1 655 ? 28.637 10.783 -20.617 1.00 94.06 655 GLU A C 1
ATOM 5267 O O . GLU A 1 655 ? 27.552 11.348 -20.704 1.00 94.06 655 GLU A O 1
ATOM 5272 N N . LEU A 1 656 ? 28.731 9.449 -20.684 1.00 94.00 656 LEU A N 1
ATOM 5273 C CA . LEU A 1 656 ? 27.581 8.549 -20.822 1.00 94.00 656 LEU A CA 1
ATOM 5274 C C . LEU A 1 656 ? 26.631 8.614 -19.614 1.00 94.00 656 LEU A C 1
ATOM 5276 O O . LEU A 1 656 ? 25.414 8.697 -19.793 1.00 94.00 656 LEU A O 1
ATOM 5280 N N . ILE A 1 657 ? 27.168 8.606 -18.390 1.00 94.69 657 ILE A N 1
ATOM 5281 C CA . ILE A 1 657 ? 26.377 8.743 -17.156 1.00 94.69 657 ILE A CA 1
ATOM 5282 C C . ILE A 1 657 ? 25.767 10.150 -17.054 1.00 94.69 657 ILE A C 1
ATOM 5284 O O . ILE A 1 657 ? 24.619 10.297 -16.629 1.00 94.69 657 ILE A O 1
ATOM 5288 N N . GLU A 1 658 ? 26.505 11.187 -17.451 1.00 94.19 658 GLU A N 1
ATOM 5289 C CA . GLU A 1 658 ? 26.017 12.571 -17.456 1.00 94.19 658 GLU A CA 1
ATOM 5290 C C . GLU A 1 658 ? 24.874 12.767 -18.456 1.00 94.19 658 GLU A C 1
ATOM 5292 O O . GLU A 1 658 ? 23.815 13.261 -18.068 1.00 94.19 658 GLU A O 1
ATOM 5297 N N . GLN A 1 659 ? 25.022 12.271 -19.687 1.00 94.56 659 GLN A N 1
ATOM 5298 C CA . GLN A 1 659 ? 23.962 12.301 -20.696 1.00 94.56 659 GLN A CA 1
ATOM 5299 C C . GLN A 1 659 ? 22.722 11.508 -20.266 1.00 94.56 659 GLN A C 1
ATOM 5301 O O . GLN A 1 659 ? 21.590 11.938 -20.485 1.00 94.56 659 GLN A O 1
ATOM 5306 N N . PHE A 1 660 ? 22.894 10.381 -19.570 1.00 95.06 660 PHE A N 1
ATOM 5307 C CA . PHE A 1 660 ? 21.762 9.668 -18.978 1.00 95.06 660 PHE A CA 1
ATOM 5308 C C . PHE A 1 660 ? 21.012 10.513 -17.933 1.00 95.06 660 PHE A C 1
ATOM 5310 O O . PHE A 1 660 ? 19.778 10.522 -17.917 1.00 95.06 660 PHE A O 1
ATOM 5317 N N . CYS A 1 661 ? 21.734 11.256 -17.087 1.00 93.88 661 CYS A N 1
ATOM 5318 C CA . CYS A 1 661 ? 21.117 12.186 -16.139 1.00 93.88 661 CYS A CA 1
ATOM 5319 C C . CYS A 1 661 ? 20.352 13.303 -16.865 1.00 93.88 661 CYS A C 1
ATOM 5321 O O . CYS A 1 661 ? 19.238 13.631 -16.459 1.00 93.88 661 CYS A O 1
ATOM 5323 N N . GLU A 1 662 ? 20.909 13.850 -17.949 1.00 93.25 662 GLU A N 1
ATOM 5324 C CA . GLU A 1 662 ? 20.248 14.871 -18.772 1.00 93.25 662 GLU A CA 1
ATOM 5325 C C . GLU A 1 662 ? 18.950 14.340 -19.394 1.00 93.25 662 GLU A C 1
ATOM 5327 O O . GLU A 1 662 ? 17.912 14.997 -19.294 1.00 93.25 662 GLU A O 1
ATOM 5332 N N . ILE A 1 663 ? 18.956 13.118 -19.942 1.00 92.62 663 ILE A N 1
ATOM 5333 C CA . ILE A 1 663 ? 17.739 12.464 -20.449 1.00 92.62 663 ILE A CA 1
ATOM 5334 C C . ILE A 1 663 ? 16.692 12.332 -19.339 1.00 92.62 663 ILE A C 1
ATOM 5336 O O . ILE A 1 663 ? 15.516 12.622 -19.568 1.00 92.62 663 ILE A O 1
ATOM 5340 N N . MET A 1 664 ? 17.085 11.912 -18.136 1.00 93.69 664 MET A N 1
ATOM 5341 C CA . MET A 1 664 ? 16.166 11.774 -16.999 1.00 93.69 664 MET A CA 1
ATOM 5342 C C . MET A 1 664 ? 15.579 13.119 -16.558 1.00 93.69 664 MET A C 1
ATOM 5344 O O . MET A 1 664 ? 14.383 13.203 -16.284 1.00 93.69 664 MET A O 1
ATOM 5348 N N . GLN A 1 665 ? 16.380 14.185 -16.548 1.00 91.69 665 GLN A N 1
ATOM 5349 C CA . GLN A 1 665 ? 15.918 15.536 -16.220 1.00 91.69 665 GLN A CA 1
ATOM 5350 C C . GLN A 1 665 ? 14.975 16.102 -17.290 1.00 91.69 665 GLN A C 1
ATOM 5352 O O . GLN A 1 665 ? 13.938 16.664 -16.954 1.00 91.69 665 GLN A O 1
ATOM 5357 N N . GLN A 1 666 ? 15.287 15.908 -18.574 1.00 91.69 666 GLN A N 1
ATOM 5358 C CA . GLN A 1 666 ? 14.451 16.371 -19.689 1.00 91.69 666 GLN A CA 1
ATOM 5359 C C . GLN A 1 666 ? 13.150 15.574 -19.833 1.00 91.69 666 GLN A C 1
ATOM 5361 O O . GLN A 1 666 ? 12.122 16.106 -20.252 1.00 91.69 666 GLN A O 1
ATOM 5366 N N . SER A 1 667 ? 13.191 14.270 -19.552 1.00 92.44 667 SER A N 1
ATOM 5367 C CA . SER A 1 667 ? 12.009 13.412 -19.637 1.00 92.44 667 SER A CA 1
ATOM 5368 C C . SER A 1 667 ? 11.106 13.503 -18.409 1.00 92.44 667 SER A C 1
ATOM 5370 O O . SER A 1 667 ? 9.917 13.216 -18.549 1.00 92.44 667 SER A O 1
ATOM 5372 N N . ASP A 1 668 ? 11.666 13.892 -17.262 1.00 95.00 668 ASP A N 1
ATOM 5373 C CA . ASP A 1 668 ? 11.051 13.948 -15.935 1.00 95.00 668 ASP A CA 1
ATOM 5374 C C . ASP A 1 668 ? 10.068 12.789 -15.642 1.00 95.00 668 ASP A C 1
ATOM 5376 O O . ASP A 1 668 ? 8.873 13.013 -15.408 1.00 95.00 668 ASP A O 1
ATOM 5380 N N . PRO A 1 669 ? 10.538 11.525 -15.660 1.00 96.25 669 PRO A N 1
ATOM 5381 C CA . PRO A 1 669 ? 9.675 10.367 -15.488 1.00 96.25 669 PRO A CA 1
ATOM 5382 C C . PRO A 1 669 ? 9.102 10.268 -14.076 1.00 96.25 669 PRO A C 1
ATOM 5384 O O . PRO A 1 669 ? 9.812 10.440 -13.083 1.00 96.25 669 PRO A O 1
ATOM 5387 N N . ASP A 1 670 ? 7.832 9.885 -13.980 1.00 96.94 670 ASP A N 1
ATOM 5388 C CA . ASP A 1 670 ? 7.221 9.501 -12.707 1.00 96.94 670 ASP A CA 1
ATOM 5389 C C . ASP A 1 670 ? 7.694 8.115 -12.267 1.00 96.94 670 ASP A C 1
ATOM 5391 O O . ASP A 1 670 ? 7.787 7.852 -11.070 1.00 96.94 670 ASP A O 1
ATOM 5395 N N . MET A 1 671 ? 8.000 7.234 -13.229 1.00 96.94 671 MET A N 1
ATOM 5396 C CA . MET A 1 671 ? 8.428 5.859 -12.974 1.00 96.94 671 MET A CA 1
ATOM 5397 C C . MET A 1 671 ? 9.692 5.502 -13.758 1.00 96.94 671 MET A C 1
ATOM 5399 O O . MET A 1 671 ? 9.780 5.756 -14.959 1.00 96.94 671 MET A O 1
ATOM 5403 N N . ILE A 1 672 ? 10.640 4.856 -13.085 1.00 96.44 672 ILE A N 1
ATOM 5404 C CA . ILE A 1 672 ? 11.859 4.289 -13.662 1.00 96.44 672 ILE A CA 1
ATOM 5405 C C . ILE A 1 672 ? 11.759 2.765 -13.588 1.00 96.44 672 ILE A C 1
ATOM 5407 O O . ILE A 1 672 ? 11.504 2.211 -12.517 1.00 96.44 672 ILE A O 1
ATOM 5411 N N . VAL A 1 673 ? 11.954 2.091 -14.723 1.00 96.19 673 VAL A N 1
ATOM 5412 C CA . VAL A 1 673 ? 11.727 0.645 -14.866 1.00 96.19 673 VAL A CA 1
ATOM 5413 C C . VAL A 1 673 ? 12.934 -0.047 -15.495 1.00 96.19 673 VAL A C 1
ATOM 5415 O O . VAL A 1 673 ? 13.397 0.327 -16.570 1.00 96.19 673 VAL A O 1
ATOM 5418 N N . CYS A 1 674 ? 13.379 -1.132 -14.887 1.00 94.44 674 CYS A N 1
ATOM 5419 C CA . CYS A 1 674 ? 14.354 -2.062 -15.452 1.00 94.44 674 CYS A CA 1
ATOM 5420 C C . CYS A 1 674 ? 13.773 -3.465 -15.337 1.00 94.44 674 CYS A C 1
ATOM 5422 O O . CYS A 1 674 ? 12.933 -3.705 -14.459 1.00 94.44 674 CYS A O 1
ATOM 5424 N N . TYR A 1 675 ? 14.216 -4.386 -16.196 1.00 94.75 675 TYR A N 1
ATOM 5425 C CA . TYR A 1 675 ? 13.794 -5.769 -16.033 1.00 94.75 675 TYR A CA 1
ATOM 5426 C C . TYR A 1 675 ? 14.291 -6.322 -14.705 1.00 94.75 675 TYR A C 1
ATOM 5428 O O . TYR A 1 675 ? 13.474 -6.863 -13.969 1.00 94.75 675 TYR A O 1
ATOM 5436 N N . ASP A 1 676 ? 15.585 -6.115 -14.421 1.00 91.50 676 ASP A N 1
ATOM 5437 C CA . ASP A 1 676 ? 16.275 -6.407 -13.162 1.00 91.50 676 ASP A CA 1
ATOM 5438 C C . ASP A 1 676 ? 17.060 -5.173 -12.687 1.00 91.50 676 ASP A C 1
ATOM 5440 O O . ASP A 1 676 ? 18.060 -4.752 -13.280 1.00 91.50 676 ASP A O 1
ATOM 5444 N N . MET A 1 677 ? 16.603 -4.582 -11.583 1.00 89.31 677 MET A N 1
ATOM 5445 C CA . MET A 1 677 ? 17.220 -3.385 -11.006 1.00 89.31 677 MET A CA 1
ATOM 5446 C C . MET A 1 677 ? 18.648 -3.608 -10.493 1.00 89.31 677 MET A C 1
ATOM 5448 O O . MET A 1 677 ? 19.430 -2.651 -10.470 1.00 89.31 677 MET A O 1
ATOM 5452 N N . LYS A 1 678 ? 19.009 -4.835 -10.089 1.00 84.88 678 LYS A N 1
ATOM 5453 C CA . LYS A 1 678 ? 20.356 -5.139 -9.578 1.00 84.88 678 LYS A CA 1
ATOM 5454 C C . LYS A 1 678 ? 21.399 -5.069 -10.691 1.00 84.88 678 LYS A C 1
ATOM 5456 O O . LYS A 1 678 ? 22.483 -4.531 -10.473 1.00 84.88 678 LYS A O 1
ATOM 5461 N N . LEU A 1 679 ? 21.055 -5.580 -11.873 1.00 84.81 679 LEU A N 1
ATOM 5462 C CA . LEU A 1 679 ? 21.948 -5.612 -13.034 1.00 84.81 679 LEU A CA 1
ATOM 5463 C C . LEU A 1 679 ? 22.066 -4.252 -13.726 1.00 84.81 679 LEU A C 1
ATOM 5465 O O . LEU A 1 679 ? 23.129 -3.940 -14.253 1.00 84.81 679 LEU A O 1
ATOM 5469 N N . SER A 1 680 ? 21.009 -3.437 -13.682 1.00 89.81 680 SER A N 1
ATOM 5470 C CA . SER A 1 680 ? 20.975 -2.135 -14.352 1.00 89.81 680 SER A CA 1
ATOM 5471 C C . SER A 1 680 ? 21.218 -0.973 -13.381 1.00 89.81 680 SER A C 1
ATOM 5473 O O . SER A 1 680 ? 22.348 -0.502 -13.235 1.00 89.81 680 SER A O 1
ATOM 5475 N N . LEU A 1 681 ? 20.188 -0.497 -12.677 1.00 90.56 681 LEU A N 1
ATOM 5476 C CA . LEU A 1 681 ? 20.277 0.726 -11.870 1.00 90.56 681 LEU A CA 1
ATOM 5477 C C . LEU A 1 681 ? 21.306 0.637 -10.727 1.00 90.56 681 LEU A C 1
ATOM 5479 O O . LEU A 1 681 ? 22.061 1.584 -10.510 1.00 90.56 681 LEU A O 1
ATOM 5483 N N . TYR A 1 682 ? 21.365 -0.482 -10.003 1.00 88.06 682 TYR A N 1
ATOM 5484 C CA . TYR A 1 682 ? 22.285 -0.633 -8.870 1.00 88.06 682 TYR A CA 1
ATOM 5485 C C . TYR A 1 682 ? 23.750 -0.675 -9.316 1.00 88.06 682 TYR A C 1
ATOM 5487 O O . TYR A 1 682 ? 24.598 -0.021 -8.704 1.00 88.06 682 TYR A O 1
ATOM 5495 N N . TYR A 1 683 ? 24.033 -1.378 -10.418 1.00 89.88 683 TYR A N 1
ATOM 5496 C CA . TYR A 1 683 ? 25.353 -1.377 -11.047 1.00 89.88 683 TYR A CA 1
ATOM 5497 C C . TYR A 1 683 ? 25.768 0.047 -11.435 1.00 89.88 683 TYR A C 1
ATOM 5499 O O . TYR A 1 683 ? 26.846 0.503 -11.055 1.00 89.88 683 TYR A O 1
ATOM 5507 N N . LEU A 1 684 ? 24.875 0.785 -12.105 1.00 92.06 684 LEU A N 1
ATOM 5508 C CA . LEU A 1 684 ? 25.105 2.168 -12.524 1.00 92.06 684 LEU A CA 1
ATOM 5509 C C . LEU A 1 684 ? 25.402 3.101 -11.332 1.00 92.06 684 LEU A C 1
ATOM 5511 O O . LEU A 1 684 ? 26.385 3.842 -11.367 1.00 92.06 684 LEU A O 1
ATOM 5515 N N . ILE A 1 685 ? 24.603 3.039 -10.257 1.00 90.12 685 ILE A N 1
ATOM 5516 C CA . ILE A 1 685 ? 24.797 3.856 -9.042 1.00 90.12 685 ILE A CA 1
ATOM 5517 C C . ILE A 1 685 ? 26.147 3.552 -8.391 1.00 90.12 685 ILE A C 1
ATOM 5519 O O . ILE A 1 685 ? 26.913 4.465 -8.072 1.00 90.12 685 ILE A O 1
ATOM 5523 N N . LYS A 1 686 ? 26.454 2.267 -8.197 1.00 89.00 686 LYS A N 1
ATOM 5524 C CA . LYS A 1 686 ? 27.699 1.848 -7.559 1.00 89.00 686 LYS A CA 1
ATOM 5525 C C . LYS A 1 686 ? 28.926 2.214 -8.390 1.00 89.00 686 LYS A C 1
ATOM 5527 O O . LYS A 1 686 ? 29.893 2.729 -7.834 1.00 89.00 686 LYS A O 1
ATOM 5532 N N . ARG A 1 687 ? 28.875 2.013 -9.710 1.00 90.56 687 ARG A N 1
ATOM 5533 C CA . ARG A 1 687 ? 29.955 2.366 -10.642 1.00 90.56 687 ARG A CA 1
ATOM 5534 C C . ARG A 1 687 ? 30.221 3.871 -10.632 1.00 90.56 687 ARG A C 1
ATOM 5536 O O . ARG A 1 687 ? 31.373 4.287 -10.502 1.00 90.56 687 ARG A O 1
ATOM 5543 N N . ALA A 1 688 ? 29.160 4.678 -10.677 1.00 91.69 688 ALA A N 1
ATOM 5544 C CA . ALA A 1 688 ? 29.242 6.132 -10.585 1.00 91.69 688 ALA A CA 1
ATOM 5545 C C . ALA A 1 688 ? 29.910 6.590 -9.275 1.00 91.69 688 ALA A C 1
ATOM 5547 O O . ALA A 1 688 ? 30.785 7.461 -9.289 1.00 91.69 688 ALA A O 1
ATOM 5548 N N . LYS A 1 689 ? 29.561 5.957 -8.147 1.00 88.94 689 LYS A N 1
ATOM 5549 C CA . LYS A 1 689 ? 30.136 6.287 -6.840 1.00 88.94 689 LYS A CA 1
ATOM 5550 C C . LYS A 1 689 ? 31.591 5.837 -6.695 1.00 88.94 689 LYS A C 1
ATOM 5552 O O . LYS A 1 689 ? 32.406 6.627 -6.233 1.00 88.94 689 LYS A O 1
ATOM 5557 N N . LEU A 1 690 ? 31.929 4.607 -7.081 1.00 89.06 690 LEU A N 1
ATOM 5558 C CA . LEU A 1 690 ? 33.277 4.057 -6.895 1.00 89.06 690 LEU A CA 1
ATOM 5559 C C . LEU A 1 690 ? 34.313 4.700 -7.820 1.00 89.06 690 LEU A C 1
ATOM 5561 O O . LEU A 1 690 ? 35.386 5.079 -7.362 1.00 89.06 690 LEU A O 1
ATOM 5565 N N . LYS A 1 691 ? 33.999 4.840 -9.113 1.00 90.69 691 LYS A N 1
ATOM 5566 C CA . LYS A 1 691 ? 34.973 5.292 -10.118 1.00 90.69 691 LYS A CA 1
ATOM 5567 C C . LYS A 1 691 ? 35.046 6.812 -10.246 1.00 90.69 691 LYS A C 1
ATOM 5569 O O . LYS A 1 691 ? 36.119 7.349 -10.509 1.00 90.69 691 LYS A O 1
ATOM 5574 N N . TYR A 1 692 ? 33.922 7.503 -10.054 1.00 90.56 692 TYR A N 1
ATOM 5575 C CA . TYR A 1 692 ? 33.807 8.945 -10.308 1.00 90.56 692 TYR A CA 1
ATOM 5576 C C . TYR A 1 692 ? 33.423 9.765 -9.070 1.00 90.56 692 TYR A C 1
ATOM 5578 O O . TYR A 1 692 ? 33.305 10.984 -9.166 1.00 90.56 692 TYR A O 1
ATOM 5586 N N . ASN A 1 693 ? 33.215 9.122 -7.912 1.00 89.12 693 ASN A N 1
ATOM 5587 C CA . ASN A 1 693 ? 32.687 9.751 -6.695 1.00 89.12 693 ASN A CA 1
ATOM 5588 C C . ASN A 1 693 ? 31.394 10.555 -6.938 1.00 89.12 693 ASN A C 1
ATOM 5590 O O . ASN A 1 693 ? 31.129 11.560 -6.276 1.00 89.12 693 ASN A O 1
ATOM 5594 N N . LEU A 1 694 ? 30.577 10.103 -7.892 1.00 87.81 694 LEU A N 1
ATOM 5595 C CA . LEU A 1 694 ? 29.347 10.769 -8.286 1.00 87.81 694 LEU A CA 1
ATOM 5596 C C . LEU A 1 694 ? 28.160 10.204 -7.500 1.00 87.81 694 LEU A C 1
ATOM 5598 O O . LEU A 1 694 ? 27.899 9.002 -7.536 1.00 87.81 694 LEU A O 1
ATOM 5602 N N . ASP A 1 695 ? 27.420 11.074 -6.813 1.00 87.06 695 ASP A N 1
ATOM 5603 C CA . ASP A 1 695 ? 26.158 10.697 -6.171 1.00 87.06 695 ASP A CA 1
ATOM 5604 C C . ASP A 1 695 ? 25.018 10.705 -7.196 1.00 87.06 695 ASP A C 1
ATOM 5606 O O . ASP A 1 695 ? 24.346 11.714 -7.434 1.00 87.06 695 ASP A O 1
ATOM 5610 N N . LEU A 1 696 ? 24.845 9.562 -7.860 1.00 88.88 696 LEU A N 1
ATOM 5611 C CA . LEU A 1 696 ? 23.854 9.417 -8.916 1.00 88.88 696 LEU A CA 1
ATOM 5612 C C . LEU A 1 696 ? 22.413 9.498 -8.389 1.00 88.88 696 LEU A C 1
ATOM 5614 O O . LEU A 1 696 ? 21.547 10.019 -9.086 1.00 88.88 696 LEU A O 1
ATOM 5618 N N . LEU A 1 697 ? 22.147 9.038 -7.162 1.00 87.19 697 LEU A N 1
ATOM 5619 C CA . LEU A 1 697 ? 20.804 9.087 -6.575 1.00 87.19 697 LEU A CA 1
ATOM 5620 C C . LEU A 1 697 ? 20.320 10.531 -6.424 1.00 87.19 697 LEU A C 1
ATOM 5622 O O . LEU A 1 697 ? 19.188 10.844 -6.795 1.00 87.19 697 LEU A O 1
ATOM 5626 N N . MET A 1 698 ? 21.204 11.422 -5.970 1.00 84.88 698 MET A N 1
ATOM 5627 C CA . MET A 1 698 ? 20.918 12.855 -5.889 1.00 84.88 698 MET A CA 1
ATOM 5628 C C . MET A 1 698 ? 20.728 13.492 -7.271 1.00 84.88 698 MET A C 1
ATOM 5630 O O . MET A 1 698 ? 19.814 14.290 -7.448 1.00 84.88 698 MET A O 1
ATOM 5634 N N . LYS A 1 699 ? 21.531 13.116 -8.278 1.00 88.56 699 LYS A N 1
ATOM 5635 C CA . LYS A 1 699 ? 21.376 13.642 -9.649 1.00 88.56 699 LYS A CA 1
ATOM 5636 C C . LYS A 1 699 ? 20.078 13.199 -10.337 1.00 88.56 699 LYS A C 1
ATOM 5638 O O . LYS A 1 699 ? 19.544 13.949 -11.153 1.00 88.56 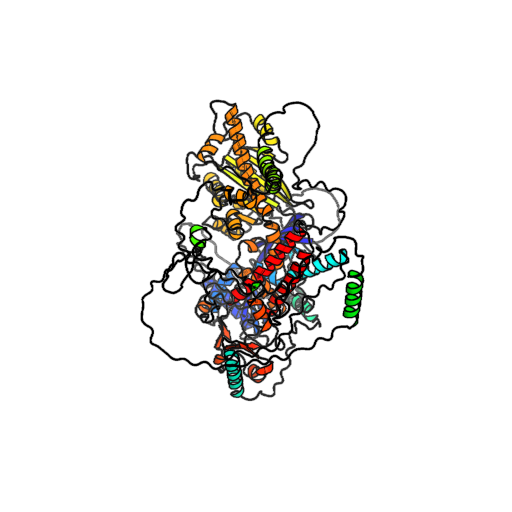699 LYS A O 1
ATOM 5643 N N . LEU A 1 700 ? 19.592 11.994 -10.032 1.00 91.50 700 LEU A N 1
ATOM 5644 C CA . LEU A 1 700 ? 18.341 11.453 -10.574 1.00 91.50 700 LEU A CA 1
ATOM 5645 C C . LEU A 1 700 ? 17.100 11.931 -9.807 1.00 91.50 700 LEU A C 1
ATOM 5647 O O . LEU A 1 700 ? 15.992 11.880 -10.344 1.00 91.50 700 LEU A O 1
ATOM 5651 N N . SER A 1 701 ? 17.269 12.383 -8.567 1.00 91.25 701 SER A N 1
ATOM 5652 C CA . SER A 1 701 ? 16.207 12.912 -7.710 1.00 91.25 701 SER A CA 1
ATOM 5653 C C . SER A 1 701 ? 15.510 14.126 -8.330 1.00 91.25 701 SER A C 1
ATOM 5655 O O . SER A 1 701 ? 16.135 14.959 -8.988 1.00 91.25 701 SER A O 1
ATOM 5657 N N . ARG A 1 702 ? 14.206 14.286 -8.062 1.00 92.31 702 ARG A N 1
ATOM 5658 C CA . ARG A 1 702 ? 13.508 15.550 -8.352 1.00 92.31 702 ARG A CA 1
ATOM 5659 C C . ARG A 1 702 ? 13.932 16.684 -7.413 1.00 92.31 702 ARG A C 1
ATOM 5661 O O . ARG A 1 702 ? 13.668 17.837 -7.738 1.00 92.31 702 ARG A O 1
ATOM 5668 N N . ILE A 1 703 ? 14.598 16.363 -6.303 1.00 88.88 703 ILE A N 1
ATOM 5669 C CA . ILE A 1 703 ? 15.190 17.283 -5.323 1.00 88.88 703 ILE A CA 1
ATOM 5670 C C . ILE A 1 703 ? 16.723 17.123 -5.387 1.00 88.88 703 ILE A C 1
ATOM 5672 O O . ILE A 1 703 ? 17.264 16.231 -4.724 1.00 88.88 703 ILE A O 1
ATOM 5676 N N . PRO A 1 704 ? 17.420 17.902 -6.232 1.00 74.00 704 PRO A N 1
ATOM 5677 C CA . PRO A 1 704 ? 18.852 17.728 -6.485 1.00 74.00 704 PRO A CA 1
ATOM 5678 C C . PRO A 1 704 ? 19.748 18.250 -5.352 1.00 74.00 704 PRO A C 1
ATOM 5680 O O . PRO A 1 704 ? 20.889 17.804 -5.230 1.00 74.00 704 PRO A O 1
ATOM 5683 N N . GLU A 1 705 ? 19.248 19.149 -4.499 1.00 72.06 705 GLU A N 1
ATOM 5684 C CA . GLU A 1 705 ? 19.988 19.667 -3.346 1.00 72.06 705 GLU A CA 1
ATOM 5685 C C . GLU A 1 705 ? 19.458 19.083 -2.026 1.00 72.06 705 GLU A C 1
ATOM 5687 O O . GLU A 1 705 ? 18.247 19.072 -1.786 1.00 72.06 705 GLU A O 1
ATOM 5692 N N . PRO A 1 706 ? 20.338 18.571 -1.147 1.00 61.53 706 PRO A N 1
ATOM 5693 C CA . PRO A 1 706 ? 19.918 17.998 0.120 1.00 61.53 706 PRO A CA 1
ATOM 5694 C C . PRO A 1 706 ? 19.470 19.114 1.064 1.00 61.53 706 PRO A C 1
ATOM 5696 O O . PRO A 1 706 ? 20.290 19.895 1.536 1.00 61.53 706 PRO A O 1
ATOM 5699 N N . GLN A 1 707 ? 18.175 19.147 1.376 1.00 58.12 707 GLN A N 1
ATOM 5700 C CA . GLN A 1 707 ? 17.632 20.083 2.364 1.00 58.12 707 GLN A CA 1
ATOM 5701 C C . GLN A 1 707 ? 18.061 19.735 3.799 1.00 58.12 707 GLN A C 1
ATOM 5703 O O . GLN A 1 707 ? 18.123 20.628 4.627 1.00 58.12 707 GLN A O 1
ATOM 5708 N N . ASP A 1 708 ? 18.394 18.462 4.068 1.00 59.62 708 ASP A N 1
ATOM 5709 C CA . ASP A 1 708 ? 18.701 17.941 5.406 1.00 59.62 708 ASP A CA 1
ATOM 5710 C C . ASP A 1 708 ? 19.621 16.701 5.377 1.00 59.62 708 ASP A C 1
ATOM 5712 O O . ASP A 1 708 ? 19.640 15.929 4.409 1.00 59.62 708 ASP A O 1
ATOM 5716 N N . ASN A 1 709 ? 20.309 16.429 6.496 1.00 52.72 709 ASN A N 1
ATOM 5717 C CA . ASN A 1 709 ? 21.126 15.217 6.693 1.00 52.72 709 ASN A CA 1
ATOM 5718 C C . ASN A 1 709 ? 20.307 13.909 6.625 1.00 52.72 709 ASN A C 1
ATOM 5720 O O . ASN A 1 709 ? 20.832 12.868 6.228 1.00 52.72 709 ASN A O 1
ATOM 5724 N N . THR A 1 710 ? 19.013 13.950 6.954 1.00 54.19 710 THR A N 1
ATOM 5725 C CA . THR A 1 710 ? 18.088 12.803 6.862 1.00 54.19 710 THR A CA 1
ATOM 5726 C C . THR A 1 710 ? 17.830 12.387 5.411 1.00 54.19 710 THR A C 1
ATOM 5728 O O . THR A 1 710 ? 17.790 11.196 5.100 1.00 54.19 710 THR A O 1
ATOM 5731 N N . THR A 1 711 ? 17.731 13.365 4.507 1.00 53.31 711 THR A N 1
ATOM 5732 C CA . THR A 1 711 ? 17.561 13.164 3.059 1.00 53.31 711 THR A CA 1
ATOM 5733 C C . THR A 1 711 ? 18.788 12.473 2.458 1.00 53.31 711 THR A C 1
ATOM 5735 O O . THR A 1 711 ? 18.657 11.543 1.657 1.00 53.31 711 THR A O 1
ATOM 5738 N N . ARG A 1 712 ? 19.988 12.853 2.922 1.00 51.94 712 ARG A N 1
ATOM 5739 C CA . ARG A 1 712 ? 21.242 12.157 2.591 1.00 51.94 712 ARG A CA 1
ATOM 5740 C C . ARG A 1 712 ? 21.254 10.729 3.138 1.00 51.94 712 ARG A C 1
ATOM 5742 O O . ARG A 1 712 ? 21.533 9.796 2.396 1.00 51.94 712 ARG A O 1
ATOM 5749 N N . SER A 1 713 ? 20.890 10.538 4.406 1.00 50.28 713 SER A N 1
ATOM 5750 C CA . SER A 1 713 ? 20.895 9.220 5.055 1.00 50.28 713 SER A CA 1
ATOM 5751 C C . SER A 1 713 ? 19.923 8.222 4.404 1.00 50.28 713 SER A C 1
ATOM 5753 O O . SER A 1 713 ? 20.321 7.091 4.145 1.00 50.28 713 SER A O 1
ATOM 5755 N N . ARG A 1 714 ? 18.701 8.635 4.024 1.00 54.31 714 ARG A N 1
ATOM 5756 C CA . ARG A 1 714 ? 17.751 7.771 3.284 1.00 54.31 714 ARG A CA 1
ATOM 5757 C C . ARG A 1 714 ? 18.276 7.354 1.908 1.00 54.31 714 ARG A C 1
ATOM 5759 O O . ARG A 1 714 ? 18.097 6.204 1.517 1.00 54.31 714 ARG A O 1
ATOM 5766 N N . SER A 1 715 ? 18.946 8.269 1.209 1.00 48.94 715 SER A N 1
ATOM 5767 C CA . SER A 1 715 ? 19.585 7.983 -0.083 1.00 48.94 715 SER A CA 1
ATOM 5768 C C . SER A 1 715 ? 20.768 7.016 0.080 1.00 48.94 715 SER A C 1
ATOM 5770 O O . SER A 1 715 ? 20.967 6.138 -0.754 1.00 48.94 715 SER A O 1
ATOM 5772 N N . HIS A 1 716 ? 21.512 7.109 1.190 1.00 44.72 716 HIS A N 1
ATOM 5773 C CA . HIS A 1 716 ? 22.630 6.213 1.507 1.00 44.72 716 HIS A CA 1
ATOM 5774 C C . HIS A 1 716 ? 22.206 4.837 2.054 1.00 44.72 716 HIS A C 1
ATOM 5776 O O . HIS A 1 716 ? 22.824 3.841 1.686 1.00 44.72 716 HIS A O 1
ATOM 5782 N N . MET A 1 717 ? 21.147 4.736 2.870 1.00 42.69 717 MET A N 1
ATOM 5783 C CA . MET A 1 717 ? 20.638 3.451 3.388 1.00 42.69 717 MET A CA 1
ATOM 5784 C C . MET A 1 717 ? 20.179 2.516 2.263 1.00 42.69 717 MET A C 1
ATOM 5786 O O . MET A 1 717 ? 20.342 1.306 2.368 1.00 42.69 717 MET A O 1
ATOM 5790 N N . ALA A 1 718 ? 19.670 3.067 1.158 1.00 47.16 718 ALA A N 1
ATOM 5791 C CA . ALA A 1 718 ? 19.242 2.286 0.001 1.00 47.16 718 ALA A CA 1
ATOM 5792 C C . ALA A 1 718 ? 20.412 1.698 -0.825 1.00 47.16 718 ALA A C 1
ATOM 5794 O O . ALA A 1 718 ? 20.184 0.905 -1.735 1.00 47.16 718 ALA A O 1
ATOM 5795 N N . ALA A 1 719 ? 21.664 2.069 -0.519 1.00 41.00 719 ALA A N 1
ATOM 5796 C CA . ALA A 1 719 ? 22.854 1.495 -1.148 1.00 41.00 719 ALA A CA 1
ATOM 5797 C C . ALA A 1 719 ? 23.343 0.200 -0.460 1.00 41.00 719 ALA A C 1
ATOM 5799 O O . ALA A 1 719 ? 24.121 -0.546 -1.067 1.00 41.00 719 ALA A O 1
ATOM 5800 N N . ASN A 1 720 ? 22.857 -0.101 0.754 1.00 39.78 720 ASN A N 1
ATOM 5801 C CA . ASN A 1 720 ? 23.212 -1.291 1.532 1.00 39.78 720 ASN A CA 1
ATOM 5802 C C . ASN A 1 720 ? 22.076 -2.340 1.463 1.00 39.78 720 ASN A C 1
ATOM 5804 O O . ASN A 1 720 ? 21.014 -2.137 2.044 1.00 39.78 720 ASN A O 1
ATOM 5808 N N . GLY A 1 721 ? 22.292 -3.468 0.768 1.00 49.84 721 GLY A N 1
ATOM 5809 C CA . GLY A 1 721 ? 21.403 -4.649 0.801 1.00 49.84 721 GLY A CA 1
ATOM 5810 C C . GLY A 1 721 ? 20.488 -4.891 -0.419 1.00 49.84 721 GLY A C 1
ATOM 5811 O O . GLY A 1 721 ? 20.687 -4.323 -1.490 1.00 49.84 721 GLY A O 1
ATOM 5812 N N . ASP A 1 722 ? 19.497 -5.782 -0.236 1.00 54.81 722 ASP A N 1
ATOM 5813 C CA . ASP A 1 722 ? 18.513 -6.285 -1.229 1.00 54.81 722 ASP A CA 1
ATOM 5814 C C . ASP A 1 722 ? 17.329 -5.332 -1.532 1.00 54.81 722 ASP A C 1
ATOM 5816 O O . ASP A 1 722 ? 16.446 -5.644 -2.351 1.00 54.81 722 ASP A O 1
ATOM 5820 N N . ASN A 1 723 ? 17.298 -4.173 -0.868 1.00 64.94 723 ASN A N 1
ATOM 5821 C CA . ASN A 1 723 ? 16.244 -3.166 -0.988 1.00 64.94 723 ASN A CA 1
ATOM 5822 C C . ASN A 1 723 ? 16.412 -2.303 -2.247 1.00 64.94 723 ASN A C 1
ATOM 5824 O O . ASN A 1 723 ? 17.523 -2.019 -2.690 1.00 64.94 723 ASN A O 1
ATOM 5828 N N . LEU A 1 724 ? 15.291 -1.866 -2.831 1.00 69.94 724 LEU A N 1
ATOM 5829 C CA . LEU A 1 724 ? 15.311 -1.006 -4.016 1.00 69.94 724 LEU A CA 1
ATOM 5830 C C . LEU A 1 724 ? 15.812 0.410 -3.675 1.00 69.94 724 LEU A C 1
ATOM 5832 O O . LEU A 1 724 ? 15.440 0.946 -2.627 1.00 69.94 724 LEU A O 1
ATOM 5836 N N . PRO A 1 725 ? 16.597 1.046 -4.567 1.00 77.38 725 PRO A N 1
ATOM 5837 C CA . PRO A 1 725 ? 17.040 2.421 -4.381 1.00 77.38 725 PRO A CA 1
ATOM 5838 C C . PRO A 1 725 ? 15.848 3.384 -4.339 1.00 77.38 725 PRO A C 1
ATOM 5840 O O . PRO A 1 725 ? 14.942 3.305 -5.170 1.00 77.38 725 PRO A O 1
ATOM 5843 N N . ILE A 1 726 ? 15.867 4.326 -3.394 1.00 83.81 726 ILE A N 1
ATOM 5844 C CA . ILE A 1 726 ? 14.856 5.384 -3.288 1.00 83.81 726 ILE A CA 1
ATOM 5845 C C . ILE A 1 726 ? 15.365 6.614 -4.039 1.00 83.81 726 ILE A C 1
ATOM 5847 O O . ILE A 1 726 ? 16.358 7.220 -3.643 1.00 83.81 726 ILE A O 1
ATOM 5851 N N . ILE A 1 727 ? 14.668 6.997 -5.111 1.00 89.94 727 ILE A N 1
ATOM 5852 C CA . ILE A 1 727 ? 14.918 8.239 -5.852 1.00 89.94 727 ILE A CA 1
ATOM 5853 C C . ILE A 1 727 ? 13.780 9.203 -5.526 1.00 89.94 727 ILE A C 1
ATOM 5855 O O . ILE A 1 727 ? 12.631 8.968 -5.893 1.00 89.94 727 ILE A O 1
ATOM 5859 N N . ILE A 1 728 ? 14.083 10.286 -4.815 1.00 90.06 728 ILE A N 1
ATOM 5860 C CA . ILE A 1 728 ? 13.056 11.211 -4.322 1.00 90.06 728 ILE A CA 1
ATOM 5861 C C . ILE A 1 728 ? 12.262 11.802 -5.494 1.00 90.06 728 ILE A C 1
ATOM 5863 O O . ILE A 1 728 ? 12.822 12.297 -6.475 1.00 90.06 728 ILE A O 1
ATOM 5867 N N . GLY A 1 729 ? 10.935 11.735 -5.385 1.00 91.50 729 GLY A N 1
ATOM 5868 C CA . GLY A 1 729 ? 10.002 12.208 -6.403 1.00 91.50 729 GLY A CA 1
ATOM 5869 C C . GLY A 1 729 ? 9.766 11.254 -7.578 1.00 91.50 729 GLY A C 1
ATOM 5870 O O . GLY A 1 729 ? 8.948 11.584 -8.437 1.00 91.50 729 GLY A O 1
ATOM 5871 N N . ARG A 1 730 ? 10.418 10.081 -7.622 1.00 94.00 730 ARG A N 1
ATOM 5872 C CA . ARG A 1 730 ? 10.251 9.073 -8.683 1.00 94.00 730 ARG A CA 1
ATOM 5873 C C . ARG A 1 730 ? 9.984 7.686 -8.102 1.00 94.00 730 ARG A C 1
ATOM 5875 O O . ARG A 1 730 ? 10.525 7.309 -7.068 1.00 94.00 730 ARG A O 1
ATOM 5882 N N . ILE A 1 731 ? 9.170 6.897 -8.790 1.00 95.06 731 ILE A N 1
ATOM 5883 C CA . ILE A 1 731 ? 8.887 5.509 -8.420 1.00 95.06 731 ILE A CA 1
ATOM 5884 C C . ILE A 1 731 ? 9.868 4.595 -9.158 1.00 95.06 731 ILE A C 1
ATOM 5886 O O . ILE A 1 731 ? 9.973 4.657 -10.378 1.00 95.06 731 ILE A O 1
ATOM 5890 N N . VAL A 1 732 ? 10.561 3.718 -8.438 1.00 93.31 732 VAL A N 1
ATOM 5891 C CA . VAL A 1 732 ? 11.475 2.724 -9.022 1.00 93.31 732 VAL A CA 1
ATOM 5892 C C . VAL A 1 732 ? 10.783 1.360 -9.031 1.00 93.31 732 VAL A C 1
ATOM 5894 O O . VAL A 1 732 ? 10.326 0.896 -7.987 1.00 93.31 732 VAL A O 1
ATOM 5897 N N . LEU A 1 733 ? 10.677 0.723 -10.202 1.00 93.31 733 LEU A N 1
ATOM 5898 C CA . LEU A 1 733 ? 9.962 -0.545 -10.390 1.00 93.31 733 LEU A CA 1
ATOM 5899 C C . LEU A 1 733 ? 10.880 -1.644 -10.932 1.00 93.31 733 LEU A C 1
ATOM 5901 O O . LEU A 1 733 ? 11.346 -1.566 -12.065 1.00 93.31 733 LEU A O 1
ATOM 5905 N N . ASP A 1 734 ? 11.070 -2.697 -10.141 1.00 92.50 734 ASP A N 1
ATOM 5906 C CA . ASP A 1 734 ? 11.770 -3.914 -10.557 1.00 92.50 734 ASP A CA 1
ATOM 5907 C C . ASP A 1 734 ? 10.793 -4.882 -11.238 1.00 92.50 734 ASP A C 1
ATOM 5909 O O . ASP A 1 734 ? 9.954 -5.509 -10.578 1.00 92.50 734 ASP A O 1
ATOM 5913 N N . LEU A 1 735 ? 10.836 -4.948 -12.572 1.00 94.88 735 LEU A N 1
ATOM 5914 C CA . LEU A 1 735 ? 9.752 -5.547 -13.346 1.00 94.88 735 LEU A CA 1
ATOM 5915 C C . LEU A 1 735 ? 9.635 -7.055 -13.114 1.00 94.88 735 LEU A C 1
ATOM 5917 O O . LEU A 1 735 ? 8.517 -7.537 -12.944 1.00 94.88 735 LEU A O 1
ATOM 5921 N N . TRP A 1 736 ? 10.736 -7.810 -13.045 1.00 93.69 736 TRP A N 1
ATOM 5922 C CA . TRP A 1 736 ? 10.654 -9.263 -12.836 1.00 93.69 736 TRP A CA 1
ATOM 5923 C C . TRP A 1 736 ? 10.010 -9.623 -11.484 1.00 93.69 736 TRP A C 1
ATOM 5925 O O . TRP A 1 736 ? 9.223 -10.573 -11.407 1.00 93.69 736 TRP A O 1
ATOM 5935 N N . ARG A 1 737 ? 10.271 -8.834 -10.426 1.00 90.88 737 ARG A N 1
ATOM 5936 C CA . ARG A 1 737 ? 9.630 -8.993 -9.107 1.00 90.88 737 ARG A CA 1
ATOM 5937 C C . ARG A 1 737 ? 8.127 -8.742 -9.185 1.00 90.88 737 ARG A C 1
ATOM 5939 O O . ARG A 1 737 ? 7.356 -9.472 -8.563 1.00 90.88 737 ARG A O 1
ATOM 5946 N N . ILE A 1 738 ? 7.711 -7.744 -9.965 1.00 92.50 738 ILE A N 1
ATOM 5947 C CA . ILE A 1 738 ? 6.291 -7.454 -10.197 1.00 92.50 738 ILE A CA 1
ATOM 5948 C C . ILE A 1 738 ? 5.646 -8.570 -11.026 1.00 92.50 738 ILE A C 1
ATOM 5950 O O . ILE A 1 738 ? 4.571 -9.049 -10.684 1.00 92.50 738 ILE A O 1
ATOM 5954 N N . LEU A 1 739 ? 6.314 -9.068 -12.069 1.00 93.69 739 LEU A N 1
ATOM 5955 C CA . LEU A 1 739 ? 5.804 -10.188 -12.863 1.00 93.69 739 LEU A CA 1
ATOM 5956 C C . LEU A 1 739 ? 5.580 -11.436 -12.005 1.00 93.69 739 LEU A C 1
ATOM 5958 O O . LEU A 1 739 ? 4.585 -12.126 -12.192 1.00 93.69 739 LEU A O 1
ATOM 5962 N N . ARG A 1 740 ? 6.438 -11.699 -11.016 1.00 91.94 740 ARG A N 1
ATOM 5963 C CA . ARG A 1 740 ? 6.271 -12.825 -10.083 1.00 91.94 740 ARG A CA 1
ATOM 5964 C C . ARG A 1 740 ? 4.988 -12.757 -9.250 1.00 91.94 740 ARG A C 1
ATOM 5966 O O . ARG A 1 740 ? 4.487 -13.802 -8.837 1.00 91.94 740 ARG A O 1
ATOM 5973 N N . SER A 1 741 ? 4.468 -11.561 -8.972 1.00 88.00 741 SER A N 1
ATOM 5974 C CA . SER A 1 741 ? 3.193 -11.405 -8.261 1.00 88.00 741 SER A CA 1
ATOM 5975 C C . SER A 1 741 ? 1.982 -11.415 -9.200 1.00 88.00 741 SER A C 1
ATOM 5977 O O . SER A 1 741 ? 0.882 -11.751 -8.761 1.00 88.00 741 SER A O 1
ATOM 5979 N N . GLU A 1 742 ? 2.183 -11.100 -10.480 1.00 90.00 742 GLU A N 1
ATOM 5980 C CA . GLU A 1 742 ? 1.124 -10.950 -11.483 1.00 90.00 742 GLU A CA 1
ATOM 5981 C C . GLU A 1 742 ? 0.864 -12.214 -12.317 1.00 90.00 742 GLU A C 1
ATOM 5983 O O . GLU A 1 742 ? -0.283 -12.510 -12.655 1.00 90.00 742 GLU A O 1
ATOM 5988 N N . ILE A 1 743 ? 1.908 -12.980 -12.645 1.00 92.88 743 ILE A N 1
ATOM 5989 C CA . ILE A 1 743 ? 1.830 -14.186 -13.477 1.00 92.88 743 ILE A CA 1
ATOM 5990 C C . ILE A 1 743 ? 2.561 -15.357 -12.821 1.00 92.88 743 ILE A C 1
ATOM 5992 O O . ILE A 1 743 ? 3.561 -15.181 -12.136 1.00 92.88 743 ILE A O 1
ATOM 5996 N N . THR A 1 744 ? 2.078 -16.578 -13.056 1.00 94.06 744 THR A N 1
ATOM 5997 C CA . THR A 1 744 ? 2.694 -17.804 -12.532 1.00 94.06 744 THR A CA 1
ATOM 5998 C C . THR A 1 744 ? 3.537 -18.483 -13.608 1.00 94.06 744 THR A C 1
ATOM 6000 O O . THR A 1 744 ? 3.004 -19.203 -14.454 1.00 94.06 744 THR A O 1
ATOM 6003 N N . LEU A 1 745 ? 4.852 -18.260 -13.571 1.00 93.12 745 LEU A N 1
ATOM 6004 C CA . LEU A 1 745 ? 5.838 -18.907 -14.441 1.00 93.12 745 LEU A CA 1
ATOM 6005 C C . LEU A 1 745 ? 6.787 -19.808 -13.640 1.00 93.12 745 LEU A C 1
ATOM 6007 O O . LEU A 1 745 ? 7.030 -19.574 -12.456 1.00 93.12 745 LEU A O 1
ATOM 6011 N N . ASN A 1 746 ? 7.375 -20.800 -14.313 1.00 93.06 746 ASN A N 1
ATOM 6012 C CA . ASN A 1 746 ? 8.454 -21.617 -13.743 1.00 93.06 746 ASN A CA 1
ATOM 6013 C C . ASN A 1 746 ? 9.782 -20.843 -13.689 1.00 93.06 746 ASN A C 1
ATOM 6015 O O . ASN A 1 746 ? 10.570 -21.023 -12.768 1.00 93.06 746 ASN A O 1
ATOM 6019 N N . ILE A 1 747 ? 10.031 -20.000 -14.698 1.00 94.44 747 ILE A N 1
ATOM 6020 C CA . ILE A 1 747 ? 11.264 -19.228 -14.885 1.00 94.44 747 ILE A CA 1
ATOM 6021 C C . ILE A 1 747 ? 10.870 -17.796 -15.263 1.00 94.44 747 ILE A C 1
ATOM 6023 O O . ILE A 1 747 ? 10.045 -17.607 -16.157 1.00 94.44 747 ILE A O 1
ATOM 6027 N N . TYR A 1 748 ? 11.464 -16.794 -14.613 1.00 95.88 748 TYR A N 1
ATOM 6028 C CA . TYR A 1 748 ? 11.152 -15.369 -14.814 1.00 95.88 748 TYR A CA 1
ATOM 6029 C C . TYR A 1 748 ? 12.261 -14.621 -15.567 1.00 95.88 748 TYR A C 1
ATOM 6031 O O . TYR A 1 748 ? 12.515 -13.451 -15.297 1.00 95.88 748 TYR A O 1
ATOM 6039 N N . THR A 1 749 ? 12.938 -15.272 -16.515 1.00 95.31 749 THR A N 1
ATOM 6040 C CA . THR A 1 749 ? 13.831 -14.556 -17.438 1.00 95.31 749 THR A CA 1
ATOM 6041 C C . THR A 1 749 ? 13.016 -13.696 -18.402 1.00 95.31 749 THR A C 1
ATOM 6043 O O . THR A 1 749 ? 11.855 -14.009 -18.691 1.00 95.31 749 THR A O 1
ATOM 6046 N N . PHE A 1 750 ? 13.623 -12.621 -18.908 1.00 95.56 750 PHE A N 1
ATOM 6047 C CA . PHE A 1 750 ? 12.967 -11.677 -19.815 1.00 95.56 750 PHE A CA 1
ATOM 6048 C C . PHE A 1 750 ? 12.371 -12.381 -21.039 1.00 95.56 750 PHE A C 1
ATOM 6050 O O . PHE A 1 750 ? 11.205 -12.184 -21.374 1.00 95.56 750 PHE A O 1
ATOM 6057 N N . GLU A 1 751 ? 13.126 -13.279 -21.667 1.00 95.50 751 GLU A N 1
ATOM 6058 C CA . GLU A 1 751 ? 12.714 -13.998 -22.873 1.00 95.50 751 GLU A CA 1
ATOM 6059 C C . GLU A 1 751 ? 11.520 -14.917 -22.600 1.00 95.50 751 GLU A C 1
ATOM 6061 O O . GLU A 1 751 ? 10.619 -15.046 -23.435 1.00 95.50 751 GLU A O 1
ATOM 6066 N N . ASN A 1 752 ? 11.485 -15.541 -21.417 1.00 96.31 752 ASN A N 1
ATOM 6067 C CA . ASN A 1 752 ? 10.375 -16.402 -21.032 1.00 96.31 752 ASN A CA 1
ATOM 6068 C C . ASN A 1 752 ? 9.113 -15.583 -20.730 1.00 96.31 752 ASN A C 1
ATOM 6070 O O . ASN A 1 752 ? 8.021 -15.954 -21.165 1.00 96.31 752 ASN A O 1
ATOM 6074 N N . ALA A 1 753 ? 9.260 -14.440 -20.053 1.00 96.44 753 ALA A N 1
ATOM 6075 C CA . ALA A 1 753 ? 8.162 -13.507 -19.821 1.00 96.44 753 ALA A CA 1
ATOM 6076 C C . ALA A 1 753 ? 7.591 -12.961 -21.142 1.00 96.44 753 ALA A C 1
ATOM 6078 O O . ALA A 1 753 ? 6.379 -13.019 -21.352 1.00 96.44 753 ALA A O 1
ATOM 6079 N N . MET A 1 754 ? 8.449 -12.527 -22.073 1.00 96.12 754 MET A N 1
ATOM 6080 C CA . MET A 1 754 ? 8.055 -12.074 -23.416 1.00 96.12 754 MET A CA 1
ATOM 6081 C C . MET A 1 754 ? 7.269 -13.147 -24.176 1.00 96.12 754 MET A C 1
ATOM 6083 O O . MET A 1 754 ? 6.238 -12.852 -24.783 1.00 96.12 754 MET A O 1
ATOM 6087 N N . TYR A 1 755 ? 7.694 -14.409 -24.096 1.00 96.31 755 TYR A N 1
ATOM 6088 C CA . TYR A 1 755 ? 6.982 -15.499 -24.755 1.00 96.31 755 TYR A CA 1
ATOM 6089 C C . TYR A 1 755 ? 5.612 -15.792 -24.135 1.00 96.31 755 TYR A C 1
ATOM 6091 O O . TYR A 1 755 ? 4.632 -15.989 -24.858 1.00 96.31 755 TYR A O 1
ATOM 6099 N N . HIS A 1 756 ? 5.521 -15.839 -22.807 1.00 95.50 756 HIS A N 1
ATOM 6100 C CA . HIS A 1 756 ? 4.268 -16.183 -22.140 1.00 95.50 756 HIS A CA 1
ATOM 6101 C C . HIS A 1 756 ? 3.244 -15.043 -22.151 1.00 95.50 756 HIS A C 1
ATOM 6103 O O . HIS A 1 756 ? 2.050 -15.330 -22.211 1.00 95.50 756 HIS A O 1
ATOM 6109 N N . VAL A 1 757 ? 3.694 -13.784 -22.135 1.00 94.69 757 VAL A N 1
ATOM 6110 C CA . VAL A 1 757 ? 2.820 -12.600 -22.108 1.00 94.69 757 VAL A CA 1
ATOM 6111 C C . VAL A 1 757 ? 2.525 -12.076 -23.515 1.00 94.69 757 VAL A C 1
ATOM 6113 O O . VAL A 1 757 ? 1.363 -11.904 -23.862 1.00 94.69 757 VAL A O 1
ATOM 6116 N N . LEU A 1 758 ? 3.551 -11.836 -24.341 1.00 94.44 758 LEU A N 1
ATOM 6117 C CA . LEU A 1 758 ? 3.390 -11.226 -25.673 1.00 94.44 758 LEU A CA 1
ATOM 6118 C C . LEU A 1 758 ? 3.324 -12.250 -26.813 1.00 94.44 758 LEU A C 1
ATOM 6120 O O . LEU A 1 758 ? 3.046 -11.877 -27.951 1.00 94.44 758 LEU A O 1
ATOM 6124 N N . HIS A 1 759 ? 3.580 -13.532 -26.533 1.00 94.69 759 HIS A N 1
ATOM 6125 C CA . HIS A 1 759 ? 3.669 -14.600 -27.540 1.00 94.69 759 HIS A CA 1
ATOM 6126 C C . HIS A 1 759 ? 4.776 -14.383 -28.581 1.00 94.69 759 HIS A C 1
ATOM 6128 O O . HIS A 1 759 ? 4.710 -14.895 -29.700 1.00 94.69 759 HIS A O 1
ATOM 6134 N N . GLU A 1 760 ? 5.835 -13.674 -28.185 1.00 93.50 760 GLU A N 1
ATOM 6135 C CA . GLU A 1 760 ? 7.000 -13.383 -29.017 1.00 93.50 760 GLU A CA 1
ATOM 6136 C C . GLU A 1 760 ? 8.218 -14.176 -28.535 1.00 93.50 760 GLU A C 1
ATOM 6138 O O . GLU A 1 760 ? 8.502 -14.259 -27.342 1.00 93.50 760 GLU A O 1
ATOM 6143 N N . ARG A 1 761 ? 8.952 -14.789 -29.469 1.00 93.44 761 ARG A N 1
ATOM 6144 C CA . ARG A 1 761 ? 10.223 -15.457 -29.164 1.00 93.44 761 ARG A CA 1
ATOM 6145 C C . ARG A 1 761 ? 11.357 -14.453 -29.309 1.00 93.44 761 ARG A C 1
ATOM 6147 O O . ARG A 1 761 ? 11.623 -13.995 -30.417 1.00 93.44 761 ARG A O 1
ATOM 6154 N N . VAL A 1 762 ? 12.027 -14.163 -28.200 1.00 92.19 762 VAL A N 1
ATOM 6155 C CA . VAL A 1 762 ? 13.228 -13.323 -28.159 1.00 92.19 762 VAL A CA 1
ATOM 6156 C C . VAL A 1 762 ? 14.453 -14.240 -28.036 1.00 92.19 762 VAL A C 1
ATOM 6158 O O . VAL A 1 762 ? 14.411 -15.180 -27.237 1.00 92.19 762 VAL A O 1
ATOM 6161 N N . PRO A 1 763 ? 15.507 -14.052 -28.850 1.00 92.69 763 PRO A N 1
ATOM 6162 C CA . PRO A 1 763 ? 16.747 -14.806 -28.698 1.00 92.69 763 PRO A CA 1
ATOM 6163 C C . PRO A 1 763 ? 17.463 -14.400 -27.406 1.00 92.69 763 PRO A C 1
ATOM 6165 O O . PRO A 1 763 ? 17.469 -13.228 -27.058 1.00 92.69 763 PRO A O 1
ATOM 6168 N N . HIS A 1 764 ? 18.095 -15.361 -26.736 1.00 91.62 764 HIS A N 1
ATOM 6169 C CA . HIS A 1 764 ? 19.020 -15.102 -25.635 1.00 91.62 764 HIS A CA 1
ATOM 6170 C C . HIS A 1 764 ? 20.451 -15.259 -26.155 1.00 91.62 764 HIS A C 1
ATOM 6172 O O . HIS A 1 764 ? 20.758 -16.269 -26.798 1.00 91.62 764 HIS A O 1
ATOM 6178 N N . TYR A 1 765 ? 21.312 -14.278 -25.895 1.00 89.38 765 TYR A N 1
ATOM 6179 C CA . TYR A 1 765 ? 22.717 -14.311 -26.298 1.00 89.38 765 TYR A CA 1
ATOM 6180 C C . TYR A 1 765 ? 23.622 -14.328 -25.072 1.00 89.38 765 TYR A C 1
ATOM 6182 O O . TYR A 1 765 ? 23.371 -13.626 -24.097 1.00 89.38 765 TYR A O 1
ATOM 6190 N N . ASP A 1 766 ? 24.700 -15.105 -25.155 1.00 87.00 766 ASP A N 1
ATOM 6191 C CA . ASP A 1 766 ? 25.730 -15.121 -24.123 1.00 87.00 766 ASP A CA 1
ATOM 6192 C C . ASP A 1 766 ? 26.443 -13.759 -24.050 1.00 87.00 766 ASP A C 1
ATOM 6194 O O . ASP A 1 766 ? 26.783 -13.165 -25.079 1.00 87.00 766 ASP A O 1
ATOM 6198 N N . ILE A 1 767 ? 26.709 -13.283 -22.833 1.00 83.75 767 ILE A N 1
ATOM 6199 C CA . ILE A 1 767 ? 27.342 -11.986 -22.563 1.00 83.75 767 ILE A CA 1
ATOM 6200 C C . ILE A 1 767 ? 28.701 -11.905 -23.270 1.00 83.75 767 ILE A C 1
ATOM 6202 O O . ILE A 1 767 ? 29.027 -10.882 -23.873 1.00 83.75 767 ILE A O 1
ATOM 6206 N N . SER A 1 768 ? 29.454 -13.011 -23.297 1.00 83.31 768 SER A N 1
ATOM 6207 C CA . SER A 1 768 ? 30.756 -13.081 -23.973 1.00 83.31 768 SER A CA 1
ATOM 6208 C C . SER A 1 768 ? 30.669 -12.823 -25.486 1.00 83.31 768 SER A C 1
ATOM 6210 O O . SER A 1 768 ? 31.592 -12.265 -26.085 1.00 83.31 768 SER A O 1
ATOM 6212 N N . LEU A 1 769 ? 29.556 -13.209 -26.118 1.00 86.00 769 LEU A N 1
ATOM 6213 C CA . LEU A 1 769 ? 29.300 -12.998 -27.539 1.00 86.00 769 LEU A CA 1
ATOM 6214 C C . LEU A 1 769 ? 28.908 -11.543 -27.814 1.00 86.00 769 LEU A C 1
ATOM 6216 O O . LEU A 1 769 ? 29.455 -10.933 -28.731 1.00 86.00 769 LEU A O 1
ATOM 6220 N N . ILE A 1 770 ? 28.025 -10.974 -26.989 1.00 85.31 770 ILE A N 1
ATOM 6221 C CA . ILE A 1 770 ? 27.608 -9.569 -27.105 1.00 85.31 770 ILE A CA 1
ATOM 6222 C C . ILE A 1 770 ? 28.818 -8.636 -26.881 1.00 85.31 770 ILE A C 1
ATOM 6224 O O . ILE A 1 770 ? 29.020 -7.695 -27.649 1.00 85.31 770 ILE A O 1
ATOM 6228 N N . SER A 1 771 ? 29.689 -8.943 -25.908 1.00 85.50 771 SER A N 1
ATOM 6229 C CA . SER A 1 771 ? 30.974 -8.253 -25.685 1.00 85.50 771 SER A CA 1
ATOM 6230 C C . SER A 1 771 ? 31.872 -8.250 -26.918 1.00 85.50 771 SER A C 1
ATOM 6232 O O . SER A 1 771 ? 32.493 -7.228 -27.212 1.00 85.50 771 SER A O 1
ATOM 6234 N N . LYS A 1 772 ? 31.930 -9.364 -27.660 1.00 83.00 772 LYS A N 1
ATOM 6235 C CA . LYS A 1 772 ? 32.682 -9.431 -28.919 1.00 83.00 772 LYS A CA 1
ATOM 6236 C C . LYS A 1 772 ? 32.047 -8.527 -29.962 1.00 83.00 772 LYS A C 1
ATOM 6238 O O . LYS A 1 772 ? 32.748 -7.681 -30.493 1.00 83.00 772 LYS A O 1
ATOM 6243 N N . TRP A 1 773 ? 30.738 -8.613 -30.189 1.00 83.75 773 TRP A N 1
ATOM 6244 C CA . TRP A 1 773 ? 30.040 -7.772 -31.172 1.00 83.75 773 TRP A CA 1
ATOM 6245 C C . TRP A 1 773 ? 30.214 -6.265 -30.951 1.00 83.75 773 TRP A C 1
ATOM 6247 O O . TRP A 1 773 ? 30.166 -5.500 -31.912 1.00 83.75 773 TRP A O 1
ATOM 6257 N N . PHE A 1 774 ? 30.444 -5.831 -29.709 1.00 79.69 774 PHE A N 1
ATOM 6258 C CA . PHE A 1 774 ? 30.728 -4.431 -29.402 1.00 79.69 774 PHE A CA 1
ATOM 6259 C C . PHE A 1 774 ? 32.131 -3.973 -29.857 1.00 79.69 774 PHE A C 1
ATOM 6261 O O . PHE A 1 774 ? 32.303 -2.822 -30.260 1.00 79.69 774 PHE A O 1
ATOM 6268 N N . ILE A 1 775 ? 33.131 -4.862 -29.802 1.00 76.19 775 ILE A N 1
ATOM 6269 C CA . ILE A 1 775 ? 34.549 -4.557 -30.085 1.00 76.19 775 ILE A CA 1
ATOM 6270 C C . ILE A 1 775 ? 34.989 -5.001 -31.489 1.00 76.19 775 ILE A C 1
ATOM 6272 O O . ILE A 1 775 ? 35.938 -4.430 -32.034 1.00 76.19 775 ILE A O 1
ATOM 6276 N N . ASP A 1 776 ? 34.354 -6.031 -32.052 1.00 65.88 776 ASP A N 1
ATOM 6277 C CA . ASP A 1 776 ? 34.922 -6.838 -33.131 1.00 65.88 776 ASP A CA 1
ATOM 6278 C C . ASP A 1 776 ? 35.088 -6.071 -34.455 1.00 65.88 776 ASP A C 1
ATOM 6280 O O . ASP A 1 776 ? 34.137 -5.558 -35.050 1.00 65.88 776 ASP A O 1
ATOM 6284 N N . GLU A 1 777 ? 36.325 -6.077 -34.955 1.00 54.94 777 GLU A N 1
ATOM 6285 C CA . GLU A 1 777 ? 36.627 -5.973 -36.378 1.00 54.94 777 GLU A CA 1
ATOM 6286 C C . GLU A 1 777 ? 36.615 -7.401 -36.918 1.00 54.94 777 GLU A C 1
ATOM 6288 O O . GLU A 1 777 ? 37.665 -8.036 -37.047 1.00 54.94 777 GLU A O 1
ATOM 6293 N N . GLY A 1 778 ? 35.435 -7.938 -37.233 1.00 49.81 778 GLY A N 1
ATOM 6294 C CA . GLY A 1 778 ? 35.396 -9.196 -37.968 1.00 49.81 778 GLY A CA 1
ATOM 6295 C C . GLY A 1 778 ? 36.325 -9.095 -39.189 1.00 49.81 778 GLY A C 1
ATOM 6296 O O . GLY A 1 778 ? 36.394 -8.044 -39.830 1.00 49.81 778 GLY A O 1
ATOM 6297 N N . LEU A 1 779 ? 37.007 -10.192 -39.549 1.00 44.78 779 LEU A N 1
ATOM 6298 C CA . LEU A 1 779 ? 37.884 -10.322 -40.736 1.00 44.78 779 LEU A CA 1
ATOM 6299 C C . LEU A 1 779 ? 37.262 -9.776 -42.046 1.00 44.78 779 LEU A C 1
ATOM 6301 O O . LEU A 1 779 ? 37.965 -9.565 -43.031 1.00 44.78 779 LEU A O 1
ATOM 6305 N N . ASN A 1 780 ? 35.946 -9.545 -42.050 1.00 51.53 780 ASN A N 1
ATOM 6306 C CA . ASN A 1 780 ? 35.184 -8.823 -43.055 1.00 51.53 780 ASN A CA 1
ATOM 6307 C C . ASN A 1 780 ? 34.433 -7.619 -42.427 1.00 51.53 780 ASN A C 1
ATOM 6309 O O . ASN A 1 780 ? 33.519 -7.833 -41.621 1.00 51.53 780 ASN A O 1
ATOM 6313 N N . PRO A 1 781 ? 34.681 -6.375 -42.887 1.00 56.84 781 PRO A N 1
ATOM 6314 C CA . PRO A 1 781 ? 34.010 -5.155 -42.407 1.00 56.84 781 PRO A CA 1
ATOM 6315 C C . PRO A 1 781 ? 32.473 -5.175 -42.499 1.00 56.84 781 PRO A C 1
ATOM 6317 O O . PRO A 1 781 ? 31.792 -4.427 -41.801 1.00 56.84 781 PRO A O 1
ATOM 6320 N N . SER A 1 782 ? 31.907 -6.019 -43.368 1.00 57.75 782 SER A N 1
ATOM 6321 C CA . SER A 1 782 ? 30.458 -6.143 -43.568 1.00 57.75 782 SER A CA 1
ATOM 6322 C C . SER A 1 782 ? 29.739 -6.937 -42.469 1.00 57.75 782 SER A C 1
ATOM 6324 O O . SER A 1 782 ? 28.553 -6.701 -42.252 1.00 57.75 782 SER A O 1
ATOM 6326 N N . PHE A 1 783 ? 30.423 -7.855 -41.771 1.00 55.78 783 PHE A N 1
ATOM 6327 C CA . PHE A 1 783 ? 29.811 -8.649 -40.693 1.00 55.78 783 PHE A CA 1
ATOM 6328 C C . PHE A 1 783 ? 29.817 -7.900 -39.354 1.00 55.78 783 PHE A C 1
ATOM 6330 O O . PHE A 1 783 ? 28.792 -7.892 -38.681 1.00 55.78 783 PHE A O 1
ATOM 6337 N N . GLY A 1 784 ? 30.884 -7.153 -39.040 1.00 67.06 784 GLY A N 1
ATOM 6338 C CA . GLY A 1 784 ? 30.953 -6.358 -37.804 1.00 67.06 784 GLY A CA 1
ATOM 6339 C C . GLY A 1 784 ? 29.837 -5.309 -37.683 1.00 67.06 784 GLY A C 1
ATOM 6340 O O . GLY A 1 784 ? 29.273 -5.119 -36.611 1.00 67.06 784 GLY A O 1
ATOM 6341 N N . LEU A 1 785 ? 29.426 -4.686 -38.798 1.00 72.56 785 LEU A N 1
ATOM 6342 C CA . LEU A 1 785 ? 28.288 -3.756 -38.800 1.00 72.56 785 LEU A CA 1
ATOM 6343 C C . LEU A 1 785 ? 26.963 -4.461 -38.462 1.00 72.56 785 LEU A C 1
ATOM 6345 O O . LEU A 1 785 ? 26.144 -3.917 -37.728 1.00 72.56 785 LEU A O 1
ATOM 6349 N N . ARG A 1 786 ? 26.741 -5.664 -39.006 1.00 77.38 786 ARG A N 1
ATOM 6350 C CA . ARG A 1 786 ? 25.513 -6.441 -38.782 1.00 77.38 786 ARG A CA 1
ATOM 6351 C C . ARG A 1 786 ? 25.412 -6.914 -37.336 1.00 77.38 786 ARG A C 1
ATOM 6353 O O . ARG A 1 786 ? 24.338 -6.829 -36.744 1.00 77.38 786 ARG A O 1
ATOM 6360 N N . ASP A 1 787 ? 26.515 -7.399 -36.789 1.00 79.94 787 ASP A N 1
ATOM 6361 C CA . ASP A 1 787 ? 26.586 -7.892 -35.417 1.00 79.94 787 ASP A CA 1
ATOM 6362 C C . ASP A 1 787 ? 26.361 -6.751 -34.416 1.00 79.94 787 ASP A C 1
ATOM 6364 O O . ASP A 1 787 ? 25.550 -6.875 -33.499 1.00 79.94 787 ASP A O 1
ATOM 6368 N N . PHE A 1 788 ? 26.957 -5.583 -34.670 1.00 79.62 788 PHE A N 1
ATOM 6369 C CA . PHE A 1 788 ? 26.707 -4.386 -33.872 1.00 79.62 788 PHE A CA 1
ATOM 6370 C C . PHE A 1 788 ? 25.250 -3.906 -33.964 1.00 79.62 788 PHE A C 1
ATOM 6372 O O . PHE A 1 788 ? 24.638 -3.600 -32.946 1.00 79.62 788 PHE A O 1
ATOM 6379 N N . VAL A 1 789 ? 24.644 -3.883 -35.159 1.00 80.50 789 VAL A N 1
ATOM 6380 C CA . VAL A 1 789 ? 23.209 -3.562 -35.304 1.00 80.50 789 VAL A CA 1
ATOM 6381 C C . VAL A 1 789 ? 22.338 -4.580 -34.560 1.00 80.50 789 VAL A C 1
ATOM 6383 O O . VAL A 1 789 ? 21.366 -4.188 -33.922 1.00 80.50 789 VAL A O 1
ATOM 6386 N N . THR A 1 790 ? 22.716 -5.860 -34.567 1.00 85.44 790 THR A N 1
ATOM 6387 C CA . THR A 1 790 ? 22.015 -6.914 -33.817 1.00 85.44 790 THR A CA 1
ATOM 6388 C C . THR A 1 790 ? 22.085 -6.665 -32.308 1.00 85.44 790 THR A C 1
ATOM 6390 O O . THR A 1 790 ? 21.069 -6.793 -31.629 1.00 85.44 790 THR A O 1
ATOM 6393 N N . LEU A 1 791 ? 23.242 -6.243 -31.785 1.00 86.31 791 LEU A N 1
ATOM 6394 C CA . LEU A 1 791 ? 23.393 -5.804 -30.394 1.00 86.31 791 LEU A CA 1
ATOM 6395 C C . LEU A 1 791 ? 22.483 -4.610 -30.082 1.00 86.31 791 LEU A C 1
ATOM 6397 O O . LEU A 1 791 ? 21.811 -4.607 -29.049 1.00 86.31 791 LEU A O 1
ATOM 6401 N N . LEU A 1 792 ? 22.429 -3.612 -30.971 1.00 85.69 792 LEU A N 1
ATOM 6402 C CA . LEU A 1 792 ? 21.575 -2.441 -30.771 1.00 85.69 792 LEU A CA 1
ATOM 6403 C C . LEU A 1 792 ? 20.088 -2.807 -30.750 1.00 85.69 792 LEU A C 1
ATOM 6405 O O . LEU A 1 792 ? 19.351 -2.325 -29.891 1.00 85.69 792 LEU A O 1
ATOM 6409 N N . ASP A 1 793 ? 19.648 -3.664 -31.672 1.00 85.94 793 ASP A N 1
ATOM 6410 C CA . ASP A 1 793 ? 18.272 -4.159 -31.710 1.00 85.94 793 ASP A CA 1
ATOM 6411 C C . ASP A 1 793 ? 17.945 -5.015 -30.482 1.00 85.94 793 ASP A C 1
ATOM 6413 O O . ASP A 1 793 ? 16.839 -4.909 -29.952 1.00 85.94 793 ASP A O 1
ATOM 6417 N N . TYR A 1 794 ? 18.901 -5.807 -29.990 1.00 89.50 794 TYR A N 1
ATOM 6418 C CA . TYR A 1 794 ? 18.756 -6.600 -28.771 1.00 89.50 794 TYR A CA 1
ATOM 6419 C C . TYR A 1 794 ? 18.570 -5.714 -27.529 1.00 89.50 794 TYR A C 1
ATOM 6421 O O . TYR A 1 794 ? 17.562 -5.839 -26.834 1.00 89.50 794 TYR A O 1
ATOM 6429 N N . GLY A 1 795 ? 19.469 -4.755 -27.280 1.00 88.94 795 GLY A N 1
ATOM 6430 C CA . GLY A 1 795 ? 19.341 -3.836 -26.141 1.00 88.94 795 GLY A CA 1
ATOM 6431 C C . GLY A 1 795 ? 18.080 -2.967 -26.218 1.00 88.94 795 GLY A C 1
ATOM 6432 O O . GLY A 1 795 ? 17.368 -2.777 -25.227 1.00 88.94 795 GLY A O 1
ATOM 6433 N N . TRP A 1 796 ? 17.730 -2.507 -27.424 1.00 88.69 796 TRP A N 1
ATOM 6434 C CA . TRP A 1 796 ? 16.478 -1.795 -27.665 1.00 88.69 796 TRP A CA 1
ATOM 6435 C C . TRP A 1 796 ? 15.252 -2.663 -27.347 1.00 88.69 796 TRP A C 1
ATOM 6437 O O . TRP A 1 796 ? 14.357 -2.198 -26.637 1.00 88.69 796 TRP A O 1
ATOM 6447 N N . MET A 1 797 ? 15.232 -3.920 -27.808 1.00 90.94 797 MET A N 1
ATOM 6448 C CA . MET A 1 797 ? 14.157 -4.881 -27.544 1.00 90.94 797 MET A CA 1
ATOM 6449 C C . MET A 1 797 ? 13.926 -5.079 -26.046 1.00 90.94 797 MET A C 1
ATOM 6451 O O . MET A 1 797 ? 12.772 -5.123 -25.628 1.00 90.94 797 MET A O 1
ATOM 6455 N N . HIS A 1 798 ? 14.985 -5.148 -25.236 1.00 91.75 798 HIS A N 1
ATOM 6456 C CA . HIS A 1 798 ? 14.843 -5.257 -23.783 1.00 91.75 798 HIS A CA 1
ATOM 6457 C C . HIS A 1 798 ? 14.222 -3.991 -23.175 1.00 91.75 798 HIS A C 1
ATOM 6459 O O . HIS A 1 798 ? 13.197 -4.073 -22.495 1.00 91.75 798 HIS A O 1
ATOM 6465 N N . SER A 1 799 ? 14.757 -2.807 -23.501 1.00 92.12 799 SER A N 1
ATOM 6466 C CA . SER A 1 799 ? 14.238 -1.539 -22.956 1.00 92.12 799 SER A CA 1
ATOM 6467 C C . SER A 1 799 ? 12.771 -1.269 -23.338 1.00 92.12 799 SER A C 1
ATOM 6469 O O . SER A 1 799 ? 11.974 -0.842 -22.504 1.00 92.12 799 SER A O 1
ATOM 6471 N N . VAL A 1 800 ? 12.373 -1.555 -24.584 1.00 93.31 800 VAL A N 1
ATOM 6472 C CA . VAL A 1 800 ? 10.982 -1.397 -25.042 1.00 93.31 800 VAL A CA 1
ATOM 6473 C C . VAL A 1 800 ? 10.100 -2.534 -24.533 1.00 93.31 800 VAL A C 1
ATOM 6475 O O . VAL A 1 800 ? 8.941 -2.310 -24.180 1.00 93.31 800 VAL A O 1
ATOM 6478 N N . GLY A 1 801 ? 10.629 -3.757 -24.495 1.00 94.62 801 GLY A N 1
ATOM 6479 C CA . GLY A 1 801 ? 9.926 -4.950 -24.035 1.00 94.62 801 GLY A CA 1
ATOM 6480 C C . GLY A 1 801 ? 9.419 -4.810 -22.606 1.00 94.62 801 GLY A C 1
ATOM 6481 O O . GLY A 1 801 ? 8.278 -5.180 -22.345 1.00 94.62 801 GLY A O 1
ATOM 6482 N N . ASN A 1 802 ? 10.187 -4.165 -21.723 1.00 95.62 802 ASN A N 1
ATOM 6483 C CA . ASN A 1 802 ? 9.757 -3.847 -20.359 1.00 95.62 802 ASN A CA 1
ATOM 6484 C C . ASN A 1 802 ? 8.430 -3.068 -20.333 1.00 95.62 802 ASN A C 1
ATOM 6486 O O . ASN A 1 802 ? 7.476 -3.476 -19.668 1.00 95.62 802 ASN A O 1
ATOM 6490 N N . PHE A 1 803 ? 8.322 -1.991 -21.120 1.00 95.12 803 PHE A N 1
ATOM 6491 C CA . PHE A 1 803 ? 7.072 -1.237 -21.239 1.00 95.12 803 PHE A CA 1
ATOM 6492 C C . PHE A 1 803 ? 5.956 -2.072 -21.883 1.00 95.12 803 PHE A C 1
ATOM 6494 O O . PHE A 1 803 ? 4.819 -2.051 -21.412 1.00 95.12 803 PHE A O 1
ATOM 6501 N N . ARG A 1 804 ? 6.265 -2.843 -22.935 1.00 95.19 804 ARG A N 1
ATOM 6502 C CA . ARG A 1 804 ? 5.277 -3.689 -23.632 1.00 95.19 804 ARG A CA 1
ATOM 6503 C C . ARG A 1 804 ? 4.677 -4.757 -22.717 1.00 95.19 804 ARG A C 1
ATOM 6505 O O . ARG A 1 804 ? 3.470 -4.967 -22.763 1.00 95.19 804 ARG A O 1
ATOM 6512 N N . LEU A 1 805 ? 5.491 -5.389 -21.872 1.00 96.19 805 LEU A N 1
ATOM 6513 C CA . LEU A 1 805 ? 5.040 -6.351 -20.863 1.00 96.19 805 LEU A CA 1
ATOM 6514 C C . LEU A 1 805 ? 4.066 -5.698 -19.876 1.00 96.19 805 LEU A C 1
ATOM 6516 O O . LEU A 1 805 ? 2.984 -6.229 -19.631 1.00 96.19 805 LEU A O 1
ATOM 6520 N N . MET A 1 806 ? 4.420 -4.523 -19.350 1.00 95.62 806 MET A N 1
ATOM 6521 C CA . MET A 1 806 ? 3.553 -3.774 -18.435 1.00 95.62 806 MET A CA 1
ATOM 6522 C C . MET A 1 806 ? 2.239 -3.344 -19.096 1.00 95.62 806 MET A C 1
ATOM 6524 O O . MET A 1 806 ? 1.191 -3.376 -18.450 1.00 95.62 806 MET A O 1
ATOM 6528 N N . TYR A 1 807 ? 2.297 -2.944 -20.368 1.00 93.19 807 TYR A N 1
ATOM 6529 C CA . TYR A 1 807 ? 1.138 -2.519 -21.145 1.00 93.19 807 TYR A CA 1
ATOM 6530 C C . TYR A 1 807 ? 0.175 -3.680 -21.427 1.00 93.19 807 TYR A C 1
ATOM 6532 O O . TYR A 1 807 ? -1.030 -3.532 -21.222 1.00 93.19 807 TYR A O 1
ATOM 6540 N N . GLU A 1 808 ? 0.684 -4.848 -21.839 1.00 92.75 808 GLU A N 1
ATOM 6541 C CA . GLU A 1 808 ? -0.158 -6.022 -22.117 1.00 92.75 808 GLU A CA 1
ATOM 6542 C C . GLU A 1 808 ? -0.840 -6.550 -20.846 1.00 92.75 808 GLU A C 1
ATOM 6544 O O . GLU A 1 808 ? -2.009 -6.934 -20.879 1.00 92.75 808 GLU A O 1
ATOM 6549 N N . LEU A 1 809 ? -0.149 -6.491 -19.702 1.00 92.19 809 LEU A N 1
ATOM 6550 C CA . LEU A 1 809 ? -0.698 -6.863 -18.392 1.00 92.19 809 LEU A CA 1
ATOM 6551 C C . LEU A 1 809 ? -1.591 -5.780 -17.757 1.00 92.19 809 LEU A C 1
ATOM 6553 O O . LEU A 1 809 ? -2.081 -5.975 -16.639 1.00 92.19 809 LEU A O 1
ATOM 6557 N N . ASP A 1 810 ? -1.779 -4.646 -18.442 1.00 91.12 810 ASP A N 1
ATOM 6558 C CA . ASP A 1 810 ? -2.516 -3.465 -17.973 1.00 91.12 810 ASP A CA 1
ATOM 6559 C C . ASP A 1 810 ? -2.088 -3.013 -16.562 1.00 91.12 810 ASP A C 1
ATOM 6561 O O . ASP A 1 810 ? -2.895 -2.572 -15.739 1.00 91.12 810 ASP A O 1
ATOM 6565 N N . LEU A 1 811 ? -0.794 -3.164 -16.254 1.00 93.31 811 LEU A N 1
ATOM 6566 C CA . LEU A 1 811 ? -0.270 -3.060 -14.893 1.00 93.31 811 LEU A CA 1
ATOM 6567 C C . LEU A 1 811 ? -0.506 -1.668 -14.297 1.00 93.31 811 LEU A C 1
ATOM 6569 O O . LEU A 1 811 ? -0.958 -1.554 -13.158 1.00 93.31 811 LEU A O 1
ATOM 6573 N N . ILE A 1 812 ? -0.221 -0.614 -15.066 1.00 93.62 812 ILE A N 1
ATOM 6574 C CA . ILE A 1 812 ? -0.329 0.775 -14.605 1.00 93.62 812 ILE A CA 1
ATOM 6575 C C . ILE A 1 812 ? -1.782 1.138 -14.308 1.00 93.62 812 ILE A C 1
ATOM 6577 O O . ILE A 1 812 ? -2.087 1.552 -13.193 1.00 93.62 812 ILE A O 1
ATOM 6581 N N . ASN A 1 813 ? -2.693 0.912 -15.258 1.00 91.06 813 ASN A N 1
ATOM 6582 C CA . ASN A 1 813 ? -4.108 1.244 -15.085 1.00 91.06 813 ASN A CA 1
ATOM 6583 C C . ASN A 1 813 ? -4.736 0.458 -13.936 1.00 91.06 813 ASN A C 1
ATOM 6585 O O . ASN A 1 813 ? -5.407 1.038 -13.082 1.00 91.06 813 ASN A O 1
ATOM 6589 N N . LYS A 1 814 ? -4.466 -0.850 -13.867 1.00 92.81 814 LYS A N 1
ATOM 6590 C CA . LYS A 1 814 ? -4.936 -1.702 -12.773 1.00 92.81 814 LYS A CA 1
ATOM 6591 C C . LYS A 1 814 ? -4.447 -1.195 -11.416 1.00 92.81 814 LYS A C 1
ATOM 6593 O O . LYS A 1 814 ? -5.242 -1.080 -10.486 1.00 92.81 814 LYS A O 1
ATOM 6598 N N . THR A 1 815 ? -3.167 -0.844 -11.312 1.00 95.62 815 THR A N 1
ATOM 6599 C CA . THR A 1 815 ? -2.573 -0.323 -10.071 1.00 95.62 815 THR A CA 1
ATOM 6600 C C . THR A 1 815 ? -3.161 1.037 -9.692 1.00 95.62 815 THR A C 1
ATOM 6602 O O . THR A 1 815 ? -3.479 1.257 -8.522 1.00 95.62 815 THR A O 1
ATOM 6605 N N . SER A 1 816 ? -3.398 1.920 -10.665 1.00 93.88 816 SER A N 1
ATOM 6606 C CA . SER A 1 816 ? -4.054 3.210 -10.436 1.00 93.88 816 SER A CA 1
ATOM 6607 C C . SER A 1 816 ? -5.483 3.056 -9.913 1.00 93.88 816 SER A C 1
ATOM 6609 O O . SER A 1 816 ? -5.866 3.733 -8.960 1.00 93.88 816 SER A O 1
ATOM 6611 N N . GLU A 1 817 ? -6.268 2.131 -10.469 1.00 91.44 817 GLU A N 1
ATOM 6612 C CA . GLU A 1 817 ? -7.617 1.841 -9.965 1.00 91.44 817 GLU A CA 1
ATOM 6613 C C . GLU A 1 817 ? -7.590 1.238 -8.554 1.00 91.44 817 GLU A C 1
ATOM 6615 O O . GLU A 1 817 ? -8.438 1.559 -7.720 1.00 91.44 817 GLU A O 1
ATOM 6620 N N . PHE A 1 818 ? -6.596 0.401 -8.248 1.00 94.69 818 PHE A N 1
ATOM 6621 C CA . PHE A 1 818 ? -6.419 -0.151 -6.905 1.00 94.69 818 PHE A CA 1
ATOM 6622 C C . PHE A 1 818 ? -6.082 0.953 -5.896 1.00 94.69 818 PHE A C 1
ATOM 6624 O O . PHE A 1 818 ? -6.682 0.992 -4.822 1.00 94.69 818 PHE A O 1
ATOM 6631 N N . ALA A 1 819 ? -5.185 1.878 -6.249 1.00 94.69 819 ALA A N 1
ATOM 6632 C CA . ALA A 1 819 ? -4.818 3.027 -5.420 1.00 94.69 819 ALA A CA 1
ATOM 6633 C C . ALA A 1 819 ? -6.042 3.899 -5.080 1.00 94.69 819 ALA A C 1
ATOM 6635 O O . ALA A 1 819 ? -6.267 4.232 -3.912 1.00 94.69 819 ALA A O 1
ATOM 6636 N N . ARG A 1 820 ? -6.893 4.169 -6.082 1.00 90.62 820 ARG A N 1
ATOM 6637 C CA . ARG A 1 820 ? -8.139 4.941 -5.936 1.00 90.62 820 ARG A CA 1
ATOM 6638 C C . ARG A 1 820 ? -9.185 4.250 -5.060 1.00 90.62 820 ARG A C 1
ATOM 6640 O O . ARG A 1 820 ? -9.885 4.928 -4.319 1.00 90.62 820 ARG A O 1
ATOM 6647 N N . ILE A 1 821 ? -9.315 2.923 -5.127 1.00 91.12 821 ILE A N 1
ATOM 6648 C CA . ILE A 1 821 ? -10.300 2.179 -4.318 1.00 91.12 821 ILE A CA 1
ATOM 6649 C C . ILE A 1 821 ? -9.815 1.992 -2.877 1.00 91.12 821 ILE A C 1
ATOM 6651 O O . ILE A 1 821 ? -10.573 2.218 -1.933 1.00 91.12 821 ILE A O 1
ATOM 6655 N N . TYR A 1 822 ? -8.560 1.574 -2.694 1.00 94.06 822 TYR A N 1
ATOM 6656 C CA . TYR A 1 822 ? -7.991 1.343 -1.363 1.00 94.06 822 TYR A CA 1
ATOM 6657 C C . TYR A 1 822 ? -7.704 2.648 -0.611 1.00 94.06 822 TYR A C 1
ATOM 6659 O O . TYR A 1 822 ? -7.592 2.633 0.616 1.00 94.06 822 TYR A O 1
ATOM 6667 N N . GLY A 1 823 ? -7.556 3.769 -1.322 1.00 92.62 823 GLY A N 1
ATOM 6668 C CA . GLY A 1 823 ? -7.140 5.041 -0.734 1.00 92.62 823 GLY A CA 1
ATOM 6669 C C . GLY A 1 823 ? -5.684 5.027 -0.291 1.00 92.62 823 GLY A C 1
ATOM 6670 O O . GLY A 1 823 ? -5.349 5.564 0.753 1.00 92.62 823 GLY A O 1
ATOM 6671 N N . ILE A 1 824 ? -4.808 4.386 -1.057 1.00 95.06 824 ILE A N 1
ATOM 6672 C CA . ILE A 1 824 ? -3.367 4.366 -0.780 1.00 95.06 824 ILE A CA 1
ATOM 6673 C C . ILE A 1 824 ? -2.602 4.834 -2.008 1.00 95.06 824 ILE A C 1
ATOM 6675 O O . ILE A 1 824 ? -3.152 4.897 -3.103 1.00 95.06 824 ILE A O 1
ATOM 6679 N N . GLU A 1 825 ? -1.330 5.158 -1.832 1.00 94.25 825 GLU A N 1
ATOM 6680 C CA . GLU A 1 825 ? -0.446 5.565 -2.924 1.00 94.25 825 GLU A CA 1
ATOM 6681 C C . GLU A 1 825 ? -0.227 4.461 -3.958 1.00 94.25 825 GLU A C 1
ATOM 6683 O O . GLU A 1 825 ? -0.258 3.272 -3.630 1.00 94.25 825 GLU A O 1
ATOM 6688 N N . PHE A 1 826 ? 0.096 4.867 -5.190 1.00 95.69 826 PHE A N 1
ATOM 6689 C CA . PHE A 1 826 ? 0.360 3.955 -6.304 1.00 95.69 826 PHE A CA 1
ATOM 6690 C C . PHE A 1 826 ? 1.399 2.887 -5.939 1.00 95.69 826 PHE A C 1
ATOM 6692 O O . PHE A 1 826 ? 1.138 1.690 -6.046 1.00 95.69 826 PHE A O 1
ATOM 6699 N N . TYR A 1 827 ? 2.568 3.307 -5.447 1.00 93.81 827 TYR A N 1
ATOM 6700 C CA . TYR A 1 827 ? 3.655 2.377 -5.140 1.00 93.81 827 TYR A CA 1
ATOM 6701 C C . TYR A 1 827 ? 3.308 1.419 -3.992 1.00 93.81 827 TYR A C 1
ATOM 6703 O O . TYR A 1 827 ? 3.722 0.257 -3.996 1.00 93.81 827 TYR A O 1
ATOM 6711 N N . HIS A 1 828 ? 2.503 1.862 -3.023 1.00 93.62 828 HIS A N 1
ATOM 6712 C CA . HIS A 1 828 ? 2.078 1.028 -1.902 1.00 93.62 828 HIS A CA 1
ATOM 6713 C C . HIS A 1 828 ? 1.084 -0.067 -2.297 1.00 93.62 828 HIS A C 1
ATOM 6715 O O . HIS A 1 828 ? 0.989 -1.073 -1.596 1.00 93.62 828 HIS A O 1
ATOM 6721 N N . VAL A 1 829 ? 0.399 0.053 -3.437 1.00 94.69 829 VAL A N 1
ATOM 6722 C CA . VAL A 1 829 ? -0.375 -1.065 -3.997 1.00 94.69 829 VAL A CA 1
ATOM 6723 C C . VAL A 1 829 ? 0.546 -2.237 -4.352 1.00 94.69 829 VAL A C 1
ATOM 6725 O O . VAL A 1 829 ? 0.196 -3.383 -4.064 1.00 94.69 829 VAL A O 1
ATOM 6728 N N . LEU A 1 830 ? 1.712 -1.950 -4.939 1.00 91.56 830 LEU A N 1
ATOM 6729 C CA . LEU A 1 830 ? 2.680 -2.951 -5.400 1.00 91.56 830 LEU A CA 1
ATOM 6730 C C . LEU A 1 830 ? 3.560 -3.481 -4.261 1.00 91.56 830 LEU A C 1
ATOM 6732 O O . LEU A 1 830 ? 3.803 -4.681 -4.177 1.00 91.56 830 LEU A O 1
ATOM 6736 N N . SER A 1 831 ? 4.028 -2.592 -3.383 1.00 86.81 831 SER A N 1
ATOM 6737 C CA . SER A 1 831 ? 5.034 -2.916 -2.362 1.00 86.81 831 SER A CA 1
ATOM 6738 C C . SER A 1 831 ? 4.459 -3.362 -1.014 1.00 86.81 831 SER A C 1
ATOM 6740 O O . SER A 1 831 ? 5.137 -4.072 -0.273 1.00 86.81 831 SER A O 1
ATOM 6742 N N . ARG A 1 832 ? 3.233 -2.954 -0.649 1.00 88.94 832 ARG A N 1
ATOM 6743 C CA . ARG A 1 832 ? 2.655 -3.245 0.677 1.00 88.94 832 ARG A CA 1
ATOM 6744 C C . ARG A 1 832 ? 1.671 -4.409 0.627 1.00 88.94 832 ARG A C 1
ATOM 6746 O O . ARG A 1 832 ? 0.903 -4.589 -0.320 1.00 88.94 832 ARG A O 1
ATOM 6753 N N . GLY A 1 833 ? 1.663 -5.172 1.718 1.00 89.31 833 GLY A N 1
ATOM 6754 C CA . GLY A 1 833 ? 0.775 -6.314 1.908 1.00 89.31 833 GLY A CA 1
ATOM 6755 C C . GLY A 1 833 ? -0.698 -5.942 2.114 1.00 89.31 833 GLY A C 1
ATOM 6756 O O . GLY A 1 833 ? -1.085 -4.778 2.229 1.00 89.31 833 GLY A O 1
ATOM 6757 N N . SER A 1 834 ? -1.535 -6.974 2.208 1.00 92.44 834 SER A N 1
ATOM 6758 C CA . SER A 1 834 ? -2.991 -6.854 2.336 1.00 92.44 834 SER A CA 1
ATOM 6759 C C . SER A 1 834 ? -3.456 -6.099 3.584 1.00 92.44 834 SER A C 1
ATOM 6761 O O . SER A 1 834 ? -4.432 -5.359 3.497 1.00 92.44 834 SER A O 1
ATOM 6763 N N . GLN A 1 835 ? -2.754 -6.233 4.717 1.00 93.38 835 GLN A N 1
ATOM 6764 C CA . GLN A 1 835 ? -3.126 -5.563 5.970 1.00 93.38 835 GLN A CA 1
ATOM 6765 C C . GLN A 1 835 ? -3.183 -4.036 5.812 1.00 93.38 835 GLN A C 1
ATOM 6767 O O . GLN A 1 835 ? -4.147 -3.413 6.239 1.00 93.38 835 GLN A O 1
ATOM 6772 N N . TYR A 1 836 ? -2.208 -3.449 5.110 1.00 94.56 836 TYR A N 1
ATOM 6773 C CA . TYR A 1 836 ? -2.142 -2.005 4.861 1.00 94.56 836 TYR A CA 1
ATOM 6774 C C . TYR A 1 836 ? -3.358 -1.491 4.067 1.00 94.56 836 TYR A C 1
ATOM 6776 O O . TYR A 1 836 ? -3.865 -0.399 4.314 1.00 94.56 836 TYR A O 1
ATOM 6784 N N . ARG A 1 837 ? -3.870 -2.313 3.140 1.00 94.94 837 ARG A N 1
ATOM 6785 C CA . ARG A 1 837 ? -5.060 -2.006 2.329 1.00 94.94 837 ARG A CA 1
ATOM 6786 C C . ARG A 1 837 ? -6.333 -2.034 3.181 1.00 94.94 837 ARG A C 1
ATOM 6788 O O . ARG A 1 837 ? -7.171 -1.147 3.050 1.00 94.94 837 ARG A O 1
ATOM 6795 N N . VAL A 1 838 ? -6.456 -3.033 4.062 1.00 95.00 838 VAL A N 1
ATOM 6796 C CA . VAL A 1 838 ? -7.589 -3.157 4.997 1.00 95.00 838 VAL A CA 1
ATOM 6797 C C . VAL A 1 838 ? -7.595 -1.998 5.990 1.00 95.00 838 VAL A C 1
ATOM 6799 O O . VAL A 1 838 ? -8.640 -1.389 6.185 1.00 95.00 838 VAL A O 1
ATOM 6802 N N . GLU A 1 839 ? -6.441 -1.640 6.555 1.00 94.31 839 GLU A N 1
ATOM 6803 C CA . GLU A 1 839 ? -6.312 -0.513 7.488 1.00 94.31 839 GLU A CA 1
ATOM 6804 C C . GLU A 1 839 ? -6.738 0.809 6.864 1.00 94.31 839 GLU A C 1
ATOM 6806 O O . GLU A 1 839 ? -7.553 1.515 7.453 1.00 94.31 839 GLU A O 1
ATOM 6811 N N . SER A 1 840 ? -6.266 1.114 5.651 1.00 94.38 840 SER A N 1
ATOM 6812 C CA . SER A 1 840 ? -6.665 2.339 4.954 1.00 94.38 840 SER A CA 1
ATOM 6813 C C . SER A 1 840 ? -8.186 2.460 4.826 1.00 94.38 840 SER A C 1
ATOM 6815 O O . SER A 1 840 ? -8.740 3.519 5.107 1.00 94.38 840 SER A O 1
ATOM 6817 N N . MET A 1 841 ? -8.887 1.389 4.437 1.00 92.81 841 MET A N 1
ATOM 6818 C CA . MET A 1 841 ? -10.344 1.435 4.264 1.00 92.81 841 MET A CA 1
ATOM 6819 C C . MET A 1 841 ? -11.096 1.410 5.601 1.00 92.81 841 MET A C 1
ATOM 6821 O O . MET A 1 841 ? -12.027 2.187 5.800 1.00 92.81 841 MET A O 1
ATOM 6825 N N . MET A 1 842 ? -10.687 0.542 6.528 1.00 93.12 842 MET A N 1
ATOM 6826 C CA . MET A 1 842 ? -11.353 0.360 7.816 1.00 93.12 842 MET A CA 1
ATOM 6827 C C . MET A 1 842 ? -11.207 1.594 8.710 1.00 93.12 842 MET A C 1
ATOM 6829 O O . MET A 1 842 ? -12.192 2.022 9.306 1.00 93.12 842 MET A O 1
ATOM 6833 N N . ILE A 1 843 ? -10.005 2.174 8.807 1.00 93.69 843 ILE A N 1
ATOM 6834 C CA . ILE A 1 843 ? -9.739 3.305 9.705 1.00 93.69 843 ILE A CA 1
ATOM 6835 C C . ILE A 1 843 ? -10.458 4.566 9.217 1.00 93.69 843 ILE A C 1
ATOM 6837 O O . ILE A 1 843 ? -10.995 5.298 10.039 1.00 93.69 843 ILE A O 1
ATOM 6841 N N . ARG A 1 844 ? -10.582 4.787 7.901 1.00 90.69 844 ARG A N 1
ATOM 6842 C CA . ARG A 1 844 ? -11.420 5.881 7.365 1.00 90.69 844 ARG A CA 1
ATOM 6843 C C . ARG A 1 844 ? -12.860 5.769 7.841 1.00 90.69 844 ARG A C 1
ATOM 6845 O O . ARG A 1 844 ? -13.405 6.725 8.381 1.00 90.69 844 ARG A O 1
ATOM 6852 N N . LEU A 1 845 ? -13.453 4.584 7.698 1.00 88.50 845 LEU A N 1
ATOM 6853 C CA . LEU A 1 845 ? -14.820 4.326 8.154 1.00 88.50 845 LEU A CA 1
ATOM 6854 C C . LEU A 1 845 ? -14.950 4.458 9.677 1.00 88.50 845 LEU A C 1
ATOM 6856 O O . LEU A 1 845 ? -15.942 4.996 10.171 1.00 88.50 845 LEU A O 1
ATOM 6860 N N . ALA A 1 846 ? -13.940 3.996 10.417 1.00 90.81 846 ALA A N 1
ATOM 6861 C CA . ALA A 1 846 ? -13.868 4.131 11.864 1.00 90.81 846 ALA A CA 1
ATOM 6862 C C . ALA A 1 846 ? -13.870 5.612 12.278 1.00 90.81 846 ALA A C 1
ATOM 6864 O O . ALA A 1 846 ? -14.720 6.010 13.071 1.00 90.81 846 ALA A O 1
ATOM 6865 N N . LYS A 1 847 ? -13.009 6.440 11.676 1.00 88.00 847 LYS A N 1
ATOM 6866 C CA . LYS A 1 847 ? -12.918 7.880 11.957 1.00 88.00 847 LYS A CA 1
ATOM 6867 C C . LYS A 1 847 ? -14.162 8.661 11.568 1.00 88.00 847 LYS A C 1
ATOM 6869 O O . LYS A 1 847 ? -14.537 9.592 12.273 1.00 88.00 847 LYS A O 1
ATOM 6874 N N . CYS A 1 848 ? -14.853 8.266 10.499 1.00 82.69 848 CYS A N 1
ATOM 6875 C CA . CYS A 1 848 ? -16.172 8.817 10.205 1.00 82.69 848 CYS A CA 1
ATOM 6876 C C . CYS A 1 848 ? -17.111 8.637 11.417 1.00 82.69 848 CYS A C 1
ATOM 6878 O O . CYS A 1 848 ? -17.828 9.562 11.788 1.00 82.69 848 CYS A O 1
ATOM 6880 N N . SER A 1 849 ? -17.049 7.502 12.104 1.00 83.69 849 SER A N 1
ATOM 6881 C CA . SER A 1 849 ? -17.893 7.221 13.274 1.00 83.69 849 SER A CA 1
ATOM 6882 C C . SER A 1 849 ? -17.197 7.500 14.620 1.00 83.69 849 SER A C 1
ATOM 6884 O O . SER A 1 849 ? -17.553 6.876 15.617 1.00 83.69 849 SER A O 1
ATOM 6886 N N . ASP A 1 850 ? -16.195 8.390 14.640 1.00 90.00 850 ASP A N 1
ATOM 6887 C CA . ASP A 1 850 ? -15.418 8.807 15.822 1.00 90.00 850 ASP A CA 1
ATOM 6888 C C . ASP A 1 850 ? -14.773 7.644 16.605 1.00 90.00 850 ASP A C 1
ATOM 6890 O O . ASP A 1 850 ? -14.515 7.734 17.809 1.00 90.00 850 ASP A O 1
ATOM 6894 N N . TYR A 1 851 ? -14.493 6.530 15.920 1.00 94.62 851 TYR A N 1
ATOM 6895 C CA . TYR A 1 851 ? -13.776 5.403 16.502 1.00 94.62 851 TYR A CA 1
ATOM 6896 C C . TYR A 1 851 ? -12.265 5.614 16.485 1.00 94.62 851 TYR A C 1
ATOM 6898 O O . TYR A 1 851 ? -11.707 6.141 15.524 1.00 94.62 851 TYR A O 1
ATOM 6906 N N . VAL A 1 852 ? -11.598 5.066 17.499 1.00 96.19 852 VAL A N 1
ATOM 6907 C CA . VAL A 1 852 ? -10.139 4.997 17.591 1.00 96.19 852 VAL A CA 1
ATOM 6908 C C . VAL A 1 852 ? -9.653 3.545 17.586 1.00 96.19 852 VAL A C 1
ATOM 6910 O O . VAL A 1 852 ? -10.231 2.676 18.250 1.00 96.19 852 VAL A O 1
ATOM 6913 N N . THR A 1 853 ? -8.586 3.272 16.828 1.00 96.25 853 THR A N 1
ATOM 6914 C CA . THR A 1 853 ? -7.987 1.930 16.716 1.00 96.25 853 THR A CA 1
ATOM 6915 C C . THR A 1 853 ? -6.846 1.713 17.705 1.00 96.25 853 THR A C 1
ATOM 6917 O O . THR A 1 853 ? -6.050 2.611 17.973 1.00 96.25 853 THR A O 1
ATOM 6920 N N . VAL A 1 854 ? -6.753 0.505 18.261 1.00 96.06 854 VAL A N 1
ATOM 6921 C CA . VAL A 1 854 ? -5.693 0.149 19.213 1.00 96.06 854 VAL A CA 1
ATOM 6922 C C . VAL A 1 854 ? -4.419 -0.266 18.481 1.00 96.06 854 VAL A C 1
ATOM 6924 O O . VAL A 1 854 ? -4.485 -0.846 17.401 1.00 96.06 854 VAL A O 1
ATOM 6927 N N . THR A 1 855 ? -3.257 0.017 19.071 1.00 95.88 855 THR A N 1
ATOM 6928 C CA . THR A 1 855 ? -1.960 -0.470 18.579 1.00 95.88 855 THR A CA 1
ATOM 6929 C C . THR A 1 855 ? -1.370 -1.472 19.569 1.00 95.88 855 THR A C 1
ATOM 6931 O O . THR A 1 855 ? -0.773 -1.045 20.556 1.00 95.88 855 THR A O 1
ATOM 6934 N N . PRO A 1 856 ? -1.559 -2.784 19.357 1.00 93.31 856 PRO A N 1
ATOM 6935 C CA . PRO A 1 856 ? -0.947 -3.808 20.187 1.00 93.31 856 PRO A CA 1
ATOM 6936 C C . PRO A 1 856 ? 0.550 -3.954 19.886 1.00 93.31 856 PRO A C 1
ATOM 6938 O O . PRO A 1 856 ? 0.972 -3.830 18.733 1.00 93.31 856 PRO A O 1
ATOM 6941 N N . ASP A 1 857 ? 1.347 -4.281 20.902 1.00 90.94 857 ASP A N 1
ATOM 6942 C CA . ASP A 1 857 ? 2.760 -4.619 20.713 1.00 90.94 857 ASP A CA 1
ATOM 6943 C C . ASP A 1 857 ? 2.976 -6.106 20.399 1.00 90.94 857 ASP A C 1
ATOM 6945 O O . ASP A 1 857 ? 2.067 -6.941 20.392 1.00 90.94 857 ASP A O 1
ATOM 6949 N N . ASN A 1 858 ? 4.232 -6.464 20.136 1.00 89.75 858 ASN A N 1
ATOM 6950 C CA . ASN A 1 858 ? 4.606 -7.847 19.868 1.00 89.75 858 ASN A CA 1
ATOM 6951 C C . ASN A 1 858 ? 4.317 -8.764 21.064 1.00 89.75 858 ASN A C 1
ATOM 6953 O O . ASN A 1 858 ? 3.883 -9.898 20.853 1.00 89.75 858 ASN A O 1
ATOM 6957 N N . LYS A 1 859 ? 4.501 -8.295 22.309 1.00 90.50 859 LYS A N 1
ATOM 6958 C CA . LYS A 1 859 ? 4.241 -9.120 23.496 1.00 90.50 859 LYS A CA 1
ATOM 6959 C C . LYS A 1 859 ? 2.747 -9.379 23.655 1.00 90.50 859 LYS A C 1
ATOM 6961 O O . LYS A 1 859 ? 2.366 -10.533 23.828 1.00 90.50 859 LYS A O 1
ATOM 6966 N N . GLN A 1 860 ? 1.897 -8.365 23.548 1.00 92.19 860 GLN A N 1
ATOM 6967 C CA . GLN A 1 860 ? 0.441 -8.487 23.617 1.00 92.19 860 GLN A CA 1
ATOM 6968 C C . GLN A 1 860 ? -0.099 -9.464 22.569 1.00 92.19 860 GLN A C 1
ATOM 6970 O O . GLN A 1 860 ? -0.924 -10.316 22.898 1.00 92.19 860 GLN A O 1
ATOM 6975 N N . ARG A 1 861 ? 0.422 -9.410 21.335 1.00 91.31 861 ARG A N 1
ATOM 6976 C CA . ARG A 1 861 ? 0.046 -10.348 20.264 1.00 91.31 861 ARG A CA 1
ATOM 6977 C C . ARG A 1 861 ? 0.448 -11.787 20.573 1.00 91.31 861 ARG A C 1
ATOM 6979 O O . ARG A 1 861 ? -0.379 -12.681 20.432 1.00 91.31 861 ARG A O 1
ATOM 6986 N N . LEU A 1 862 ? 1.673 -12.012 21.052 1.00 88.88 862 LEU A N 1
ATOM 6987 C CA . LEU A 1 862 ? 2.143 -13.347 21.451 1.00 88.88 862 LEU A CA 1
ATOM 6988 C C . LEU A 1 862 ? 1.348 -13.923 22.626 1.00 88.88 862 LEU A C 1
ATOM 6990 O O . LEU A 1 862 ? 1.154 -15.132 22.713 1.00 88.88 862 LEU A O 1
ATOM 6994 N N . HIS A 1 863 ? 0.872 -13.059 23.522 1.00 89.69 863 HIS A N 1
ATOM 6995 C CA . HIS A 1 863 ? 0.031 -13.472 24.634 1.00 89.69 863 HIS A CA 1
ATOM 6996 C C . HIS A 1 863 ? -1.435 -13.657 24.235 1.00 89.69 863 HIS A C 1
ATOM 6998 O O . HIS A 1 863 ? -2.193 -14.140 25.069 1.00 89.69 863 HIS A O 1
ATOM 7004 N N . MET A 1 864 ? -1.881 -13.313 23.024 1.00 90.50 864 MET A N 1
ATOM 7005 C CA . MET A 1 864 ? -3.255 -13.571 22.577 1.00 90.50 864 MET A CA 1
ATOM 7006 C C . MET A 1 864 ? -3.580 -15.077 22.623 1.00 90.50 864 MET A C 1
ATOM 7008 O O . MET A 1 864 ? -2.698 -15.933 22.609 1.00 90.50 864 MET A O 1
ATOM 7012 N N . ARG A 1 865 ? -4.866 -15.433 22.726 1.00 87.88 865 ARG A N 1
ATOM 7013 C CA . ARG A 1 865 ? -5.282 -16.844 22.640 1.00 87.88 865 ARG A CA 1
ATOM 7014 C C . ARG A 1 865 ? -4.966 -17.415 21.256 1.00 87.88 865 ARG A C 1
ATOM 7016 O O . ARG A 1 865 ? -5.031 -16.697 20.266 1.00 87.88 865 ARG A O 1
ATOM 7023 N N . ALA A 1 866 ? -4.663 -18.709 21.191 1.00 89.44 866 ALA A N 1
ATOM 7024 C CA . ALA A 1 866 ? -4.537 -19.401 19.915 1.00 89.44 866 ALA A CA 1
ATOM 7025 C C . ALA A 1 866 ? -5.926 -19.588 19.269 1.00 89.44 866 ALA A C 1
ATOM 7027 O O . ALA A 1 866 ? -6.904 -19.784 19.995 1.00 89.44 866 ALA A O 1
ATOM 7028 N N . PRO A 1 867 ? -6.037 -19.535 17.930 1.00 88.25 867 PRO A N 1
ATOM 7029 C CA . PRO A 1 867 ? -7.285 -19.838 17.237 1.00 88.25 867 PRO A CA 1
ATOM 7030 C C . PRO A 1 867 ? -7.675 -21.311 17.432 1.00 88.25 867 PRO A C 1
ATOM 7032 O O . PRO A 1 867 ? -6.870 -22.207 17.197 1.00 88.25 867 PRO A O 1
ATOM 7035 N N . GLU A 1 868 ? -8.916 -21.553 17.860 1.00 88.19 868 GLU A N 1
ATOM 7036 C CA . GLU A 1 868 ? -9.439 -22.896 18.181 1.00 88.19 868 GLU A CA 1
ATOM 7037 C C . GLU A 1 868 ? -10.263 -23.510 17.027 1.00 88.19 868 GLU A C 1
ATOM 7039 O O . GLU A 1 868 ? -10.460 -24.721 16.974 1.00 88.19 868 GLU A O 1
ATOM 7044 N N . CYS A 1 869 ? -10.761 -22.685 16.098 1.00 87.12 869 CYS A N 1
ATOM 7045 C CA . CYS A 1 869 ? -11.647 -23.114 15.012 1.00 87.12 869 CYS A CA 1
ATOM 7046 C C . CYS A 1 869 ? -10.871 -23.384 13.714 1.00 87.12 869 CYS A C 1
ATOM 7048 O O . CYS A 1 869 ? -10.094 -22.541 13.267 1.00 87.12 869 CYS A O 1
ATOM 7050 N N . ILE A 1 870 ? -11.147 -24.523 13.073 1.00 89.12 870 ILE A N 1
ATOM 7051 C CA . ILE A 1 870 ? -10.583 -24.915 11.772 1.00 89.12 870 ILE A CA 1
ATOM 7052 C C . ILE A 1 870 ? -11.677 -25.020 10.704 1.00 89.12 870 ILE A C 1
ATOM 7054 O O . ILE A 1 870 ? -12.854 -25.204 11.015 1.00 89.12 870 ILE A O 1
ATOM 7058 N N . ALA A 1 871 ? -11.292 -24.894 9.434 1.00 89.88 871 ALA A N 1
ATOM 7059 C CA . ALA A 1 871 ? -12.211 -25.105 8.321 1.00 89.88 871 ALA A CA 1
ATOM 7060 C C . ALA A 1 871 ? -12.604 -26.589 8.204 1.00 89.88 871 ALA A C 1
ATOM 7062 O O . ALA A 1 871 ? -11.784 -27.475 8.438 1.00 89.88 871 ALA A O 1
ATOM 7063 N N . LEU A 1 872 ? -13.853 -26.850 7.810 1.00 91.88 872 LEU A N 1
ATOM 7064 C CA . LEU A 1 872 ? -14.326 -28.201 7.522 1.00 91.88 872 LEU A CA 1
ATOM 7065 C C . LEU A 1 872 ? -13.938 -28.593 6.093 1.00 91.88 872 LEU A C 1
ATOM 7067 O O . LEU A 1 872 ? -14.472 -28.036 5.134 1.00 91.88 872 LEU A O 1
ATOM 7071 N N . THR A 1 873 ? -13.074 -29.596 5.969 1.00 92.81 873 THR A N 1
ATOM 7072 C CA . THR A 1 873 ? -12.812 -30.299 4.709 1.00 92.81 873 THR A CA 1
ATOM 7073 C C . THR A 1 873 ? -13.423 -31.688 4.822 1.00 92.81 873 THR A C 1
ATOM 7075 O O . THR A 1 873 ? -13.029 -32.461 5.692 1.00 92.81 873 THR A O 1
ATOM 7078 N N . LEU A 1 874 ? -14.424 -31.986 3.993 1.00 93.19 874 LEU A N 1
ATOM 7079 C CA . LEU A 1 874 ? -15.016 -33.323 3.944 1.00 93.19 874 LEU A CA 1
ATOM 7080 C C . LEU A 1 874 ? -14.054 -34.284 3.249 1.00 93.19 874 LEU A C 1
ATOM 7082 O O . LEU A 1 874 ? -13.455 -33.920 2.236 1.00 93.19 874 LEU A O 1
ATOM 7086 N N . GLU A 1 875 ? -13.956 -35.505 3.767 1.00 92.88 875 GLU A N 1
ATOM 7087 C CA . GLU A 1 875 ? -13.168 -36.557 3.130 1.00 92.88 875 GLU A CA 1
ATOM 7088 C C . GLU A 1 875 ? -13.774 -36.882 1.753 1.00 92.88 875 GLU A C 1
ATOM 7090 O O . GLU A 1 875 ? -14.961 -37.234 1.674 1.00 92.88 875 GLU A O 1
ATOM 7095 N N . PRO A 1 876 ? -13.020 -36.716 0.651 1.00 92.38 876 PRO A N 1
ATOM 7096 C CA . PRO A 1 876 ? -13.544 -36.989 -0.673 1.00 92.38 876 PRO A CA 1
ATOM 7097 C C . PRO A 1 876 ? -13.716 -38.495 -0.872 1.00 92.38 876 PRO A C 1
ATOM 7099 O O . PRO A 1 876 ? -12.847 -39.297 -0.544 1.00 92.38 876 PRO A O 1
ATOM 7102 N N . ILE A 1 877 ? -14.818 -38.890 -1.508 1.00 88.69 877 ILE A N 1
ATOM 7103 C CA . ILE A 1 877 ? -14.964 -40.262 -1.997 1.00 88.69 877 ILE A CA 1
ATOM 7104 C C . ILE A 1 877 ? -14.139 -40.373 -3.284 1.00 88.69 877 ILE A C 1
ATOM 7106 O O . ILE A 1 877 ? -14.588 -39.970 -4.362 1.00 88.69 877 ILE A O 1
ATOM 7110 N N . SER A 1 878 ? -12.914 -40.876 -3.162 1.00 88.44 878 SER A N 1
ATOM 7111 C CA . SER A 1 878 ? -11.993 -41.080 -4.284 1.00 88.44 878 SER A CA 1
ATOM 7112 C C . SER A 1 878 ? -12.553 -42.116 -5.259 1.00 88.44 878 SER A C 1
ATOM 7114 O O . SER A 1 878 ? -12.637 -43.299 -4.943 1.00 88.44 878 SER A O 1
ATOM 7116 N N . ASN A 1 879 ? -12.984 -41.670 -6.442 1.00 81.50 879 ASN A N 1
ATOM 7117 C CA . ASN A 1 879 ? -13.523 -42.532 -7.496 1.00 81.50 879 ASN A CA 1
ATOM 7118 C C . ASN A 1 879 ? -13.454 -41.836 -8.870 1.00 81.50 879 ASN A C 1
ATOM 7120 O O . ASN A 1 879 ? -13.281 -40.618 -8.960 1.00 81.50 879 ASN A O 1
ATOM 7124 N N . ILE A 1 880 ? -13.643 -42.601 -9.946 1.00 81.81 880 ILE A N 1
ATOM 7125 C CA . ILE A 1 880 ? -13.864 -42.088 -11.300 1.00 81.81 880 ILE A CA 1
ATOM 7126 C C . ILE A 1 880 ? -15.374 -41.947 -11.520 1.00 81.81 880 ILE A C 1
ATOM 7128 O O . ILE A 1 880 ? -16.111 -42.930 -11.598 1.00 81.81 880 ILE A O 1
ATOM 7132 N N . TYR A 1 881 ? -15.848 -40.710 -11.644 1.00 84.62 881 TYR A N 1
ATOM 7133 C CA . TYR A 1 881 ? -17.269 -40.415 -11.813 1.00 84.62 881 TYR A CA 1
ATOM 7134 C C . TYR A 1 881 ? -17.630 -40.267 -13.296 1.00 84.62 881 TYR A C 1
ATOM 7136 O O . TYR A 1 881 ? -17.257 -39.292 -13.943 1.00 84.62 881 TYR A O 1
ATOM 7144 N N . PHE A 1 882 ? -18.402 -41.217 -13.833 1.00 86.19 882 PHE A N 1
ATOM 7145 C CA . PHE A 1 882 ? -18.955 -41.140 -15.198 1.00 86.19 882 PHE A CA 1
ATOM 7146 C C . PHE A 1 882 ? -20.268 -40.344 -15.274 1.00 86.19 882 PHE A C 1
ATOM 7148 O O . PHE A 1 882 ? -20.749 -40.018 -16.359 1.00 86.19 882 PHE A O 1
ATOM 7155 N N . THR A 1 883 ? -20.862 -40.037 -14.121 1.00 89.88 883 THR A N 1
ATOM 7156 C CA . THR A 1 883 ? -22.061 -39.204 -13.994 1.00 89.88 883 THR A CA 1
ATOM 7157 C C . THR A 1 883 ? -21.682 -37.742 -13.757 1.00 89.88 883 THR A C 1
ATOM 7159 O O . THR A 1 883 ? -20.708 -37.491 -13.046 1.00 89.88 883 THR A O 1
ATOM 7162 N N . PRO A 1 884 ? -22.458 -36.764 -14.264 1.00 91.62 884 PRO A N 1
ATOM 7163 C CA . PRO A 1 884 ? -22.221 -35.355 -13.964 1.00 91.62 884 PRO A CA 1
ATOM 7164 C C . PRO A 1 884 ? -22.233 -35.083 -12.454 1.00 91.62 884 PRO A C 1
ATOM 7166 O O . PRO A 1 884 ? -23.184 -35.452 -11.766 1.00 91.62 884 PRO A O 1
ATOM 7169 N N . ILE A 1 885 ? -21.196 -34.406 -11.956 1.00 91.06 885 ILE A N 1
ATOM 7170 C CA . ILE A 1 885 ? -21.113 -33.942 -10.567 1.00 91.06 885 ILE A CA 1
ATOM 7171 C C . ILE A 1 885 ? -21.470 -32.456 -10.536 1.00 91.06 885 ILE A C 1
ATOM 7173 O O . ILE A 1 885 ? -20.822 -31.640 -11.192 1.00 91.06 885 ILE A O 1
ATOM 7177 N N . ALA A 1 886 ? -22.501 -32.097 -9.773 1.00 95.06 886 ALA A N 1
ATOM 7178 C CA . ALA A 1 886 ? -22.838 -30.701 -9.528 1.00 95.06 886 ALA A CA 1
ATOM 7179 C C . ALA A 1 886 ? -21.880 -30.104 -8.486 1.00 95.06 886 ALA A C 1
ATOM 7181 O O . ALA A 1 886 ? -21.762 -30.630 -7.381 1.00 95.06 886 ALA A O 1
ATOM 7182 N N . VAL A 1 887 ? -21.222 -28.993 -8.829 1.00 94.31 887 VAL A N 1
ATOM 7183 C CA . VAL A 1 887 ? -20.329 -28.258 -7.921 1.00 94.31 887 VAL A CA 1
ATOM 7184 C C . VAL A 1 887 ? -21.062 -27.024 -7.407 1.00 94.31 887 VAL A C 1
ATOM 7186 O O . VAL A 1 887 ? -21.429 -26.144 -8.186 1.00 94.31 887 VAL A O 1
ATOM 7189 N N . LEU A 1 888 ? -21.293 -26.980 -6.096 1.00 93.69 888 LEU A N 1
ATOM 7190 C CA . LEU A 1 888 ? -21.965 -25.879 -5.410 1.00 93.69 888 LEU A CA 1
ATOM 7191 C C . LEU A 1 888 ? -20.945 -25.131 -4.552 1.00 93.69 888 LEU A C 1
ATOM 7193 O O . LEU A 1 888 ? -20.191 -25.757 -3.813 1.00 93.69 888 LEU A O 1
ATOM 7197 N N . ASP A 1 889 ? -20.937 -23.804 -4.646 1.00 91.25 889 ASP A N 1
ATOM 7198 C CA . ASP A 1 889 ? -20.021 -22.946 -3.893 1.00 91.25 889 ASP A CA 1
ATOM 7199 C C . ASP A 1 889 ? -20.748 -21.701 -3.367 1.00 91.25 889 ASP A C 1
ATOM 7201 O O . ASP A 1 889 ? -21.684 -21.185 -3.992 1.00 91.25 889 ASP A O 1
ATOM 7205 N N . PHE A 1 890 ? -20.308 -21.207 -2.212 1.00 86.81 890 PHE A N 1
ATOM 7206 C CA . PHE A 1 890 ? -20.821 -19.983 -1.615 1.00 86.81 890 PHE A CA 1
ATOM 7207 C C . PHE A 1 890 ? -20.142 -18.762 -2.233 1.00 86.81 890 PHE A C 1
ATOM 7209 O O . PHE A 1 890 ? -18.920 -18.630 -2.266 1.00 86.81 890 PHE A O 1
ATOM 7216 N N . GLN A 1 891 ? -20.939 -17.783 -2.651 1.00 83.44 891 GLN A N 1
ATOM 7217 C CA . GLN A 1 891 ? -20.400 -16.505 -3.105 1.00 83.44 891 GLN A CA 1
ATOM 7218 C C . GLN A 1 891 ? -19.960 -15.675 -1.894 1.00 83.44 891 GLN A C 1
ATOM 7220 O O . GLN A 1 891 ? -20.801 -15.161 -1.168 1.00 83.44 891 GLN A O 1
ATOM 7225 N N . SER A 1 892 ? -18.646 -15.520 -1.696 1.00 85.25 892 SER A N 1
ATOM 7226 C CA . SER A 1 892 ? -18.075 -14.688 -0.621 1.00 85.25 892 SER A CA 1
ATOM 7227 C C . SER A 1 892 ? -18.481 -15.135 0.795 1.00 85.25 892 SER A C 1
ATOM 7229 O O . SER A 1 892 ? -18.925 -14.321 1.602 1.00 85.25 892 SER A O 1
ATOM 7231 N N . LEU A 1 893 ? -18.262 -16.421 1.108 1.00 90.12 893 LEU A N 1
ATOM 7232 C CA . LEU A 1 893 ? -18.649 -17.075 2.368 1.00 90.12 893 LEU A CA 1
ATOM 7233 C C . LEU A 1 893 ? -18.364 -16.241 3.634 1.00 90.12 893 LEU A C 1
ATOM 7235 O O . LEU A 1 893 ? -19.303 -15.840 4.320 1.00 90.12 893 LEU A O 1
ATOM 7239 N N . TYR A 1 894 ? -17.093 -15.954 3.946 1.00 92.19 894 TYR A N 1
ATOM 7240 C CA . TYR A 1 894 ? -16.739 -15.245 5.184 1.00 92.19 894 TYR A CA 1
ATOM 7241 C C . TYR A 1 894 ? -17.278 -13.810 5.244 1.00 92.19 894 TYR A C 1
ATOM 7243 O O . TYR A 1 894 ? -17.912 -13.478 6.247 1.00 92.19 894 TYR A O 1
ATOM 7251 N N . PRO A 1 895 ? -17.131 -12.968 4.198 1.00 91.81 895 PRO A N 1
ATOM 7252 C CA . PRO A 1 895 ? -17.778 -11.660 4.177 1.00 91.81 895 PRO A CA 1
ATOM 7253 C C . PRO A 1 895 ? -19.284 -11.705 4.461 1.00 91.81 895 PRO A C 1
ATOM 7255 O O . PRO A 1 895 ? -19.792 -10.919 5.261 1.00 91.81 895 PRO A O 1
ATOM 7258 N N . SER A 1 896 ? -19.998 -12.661 3.860 1.00 90.06 896 SER A N 1
ATOM 7259 C CA . SER A 1 896 ? -21.437 -12.818 4.068 1.00 90.06 896 SER A CA 1
ATOM 7260 C C . SER A 1 896 ? -21.796 -13.252 5.492 1.00 90.06 896 SER A C 1
ATOM 7262 O O . SER A 1 896 ? -22.842 -12.838 5.988 1.00 90.06 896 SER A O 1
ATOM 7264 N N . ILE A 1 897 ? -20.954 -14.042 6.168 1.00 91.75 897 ILE A N 1
ATOM 7265 C CA . ILE A 1 897 ? -21.135 -14.399 7.587 1.00 91.75 897 ILE A CA 1
ATOM 7266 C C . ILE A 1 897 ? -20.956 -13.159 8.471 1.00 91.75 897 ILE A C 1
ATOM 7268 O O . ILE A 1 897 ? -21.824 -12.864 9.292 1.00 91.75 897 ILE A O 1
ATOM 7272 N N . VAL A 1 898 ? -19.874 -12.402 8.259 1.00 93.69 898 VAL A N 1
ATOM 7273 C CA . VAL A 1 898 ? -19.556 -11.189 9.029 1.00 93.69 898 VAL A CA 1
ATOM 7274 C C . VAL A 1 898 ? -20.704 -10.180 8.969 1.00 93.69 898 VAL A C 1
ATOM 7276 O O . VAL A 1 898 ? -21.156 -9.688 10.003 1.00 93.69 898 VAL A O 1
ATOM 7279 N N . MET A 1 899 ? -21.224 -9.918 7.768 1.00 91.44 899 MET A N 1
ATOM 7280 C CA . MET A 1 899 ? -22.348 -9.000 7.568 1.00 91.44 899 MET A CA 1
ATOM 7281 C C . MET A 1 899 ? -23.641 -9.497 8.218 1.00 91.44 899 MET A C 1
ATOM 7283 O O . MET A 1 899 ? -24.366 -8.720 8.834 1.00 91.44 899 MET A O 1
ATOM 7287 N N . ALA A 1 900 ? -23.934 -10.789 8.084 1.00 90.00 900 ALA A N 1
ATOM 7288 C CA . ALA A 1 900 ? -25.192 -11.365 8.535 1.00 90.00 900 ALA A CA 1
ATOM 7289 C C . ALA A 1 900 ? -25.368 -11.370 10.046 1.00 90.00 900 ALA A C 1
ATOM 7291 O O . ALA A 1 900 ? -26.448 -11.071 10.548 1.00 90.00 900 ALA A O 1
ATOM 7292 N N . TYR A 1 901 ? -24.301 -11.731 10.749 1.00 91.94 901 TYR A N 1
ATOM 7293 C CA . TYR A 1 901 ? -24.295 -11.856 12.199 1.00 91.94 901 TYR A CA 1
ATOM 7294 C C . TYR A 1 901 ? -23.718 -10.611 12.881 1.00 91.94 901 TYR A C 1
ATOM 7296 O O . TYR A 1 901 ? -23.524 -10.612 14.092 1.00 91.94 901 TYR A O 1
ATOM 7304 N N . ASN A 1 902 ? -23.475 -9.538 12.113 1.00 94.50 902 ASN A N 1
ATOM 7305 C CA . ASN A 1 902 ? -22.958 -8.257 12.597 1.00 94.50 902 ASN A CA 1
ATOM 7306 C C . ASN A 1 902 ? -21.655 -8.400 13.411 1.00 94.50 902 ASN A C 1
ATOM 7308 O O . ASN A 1 902 ? -21.469 -7.755 14.446 1.00 94.50 902 ASN A O 1
ATOM 7312 N N . ILE A 1 903 ? -20.753 -9.265 12.942 1.00 95.38 903 ILE A N 1
ATOM 7313 C CA . ILE A 1 903 ? -19.491 -9.581 13.618 1.00 95.38 903 ILE A CA 1
ATOM 7314 C C . ILE A 1 903 ? -18.501 -8.444 13.366 1.00 95.38 903 ILE A C 1
ATOM 7316 O O . ILE A 1 903 ? -18.192 -8.112 12.224 1.00 95.38 903 ILE A O 1
ATOM 7320 N N . CYS A 1 904 ? -18.011 -7.808 14.424 1.00 96.00 904 CYS A N 1
ATOM 7321 C CA . CYS A 1 904 ? -17.044 -6.719 14.339 1.00 96.00 904 CYS A CA 1
ATOM 7322 C C . CYS A 1 904 ? -16.362 -6.521 15.695 1.00 96.00 904 CYS A C 1
ATOM 7324 O O . CYS A 1 904 ? -16.945 -6.839 16.731 1.00 96.00 904 CYS A O 1
ATOM 7326 N N . TYR A 1 905 ? -15.178 -5.902 15.705 1.00 96.00 905 TYR A N 1
ATOM 7327 C CA . TYR A 1 905 ? -14.535 -5.440 16.938 1.00 96.00 905 TYR A CA 1
ATOM 7328 C C . TYR A 1 905 ? -15.502 -4.596 17.790 1.00 96.00 905 TYR A C 1
ATOM 7330 O O . TYR A 1 905 ? -15.722 -4.889 18.960 1.00 96.00 905 TYR A O 1
ATOM 7338 N N . SER A 1 906 ? -16.155 -3.606 17.169 1.00 95.31 906 SER A N 1
ATOM 7339 C CA . SER A 1 906 ? -17.020 -2.625 17.842 1.00 95.31 906 SER A CA 1
ATOM 7340 C C . SER A 1 906 ? -18.383 -3.151 18.308 1.00 95.31 906 SER A C 1
ATOM 7342 O O . SER A 1 906 ? -19.125 -2.411 18.966 1.00 95.31 906 SER A O 1
ATOM 7344 N N . THR A 1 907 ? -18.730 -4.396 17.965 1.00 96.44 907 THR A N 1
ATOM 7345 C CA . THR A 1 907 ? -19.973 -5.076 18.371 1.00 96.44 907 THR A CA 1
ATOM 7346 C C . THR A 1 907 ? -19.718 -6.248 19.319 1.00 96.44 907 THR A C 1
ATOM 7348 O O . THR A 1 907 ? -20.672 -6.803 19.863 1.00 96.44 907 THR A O 1
ATOM 7351 N N . CYS A 1 908 ? -18.453 -6.618 19.543 1.00 96.31 908 CYS A N 1
ATOM 7352 C CA . CYS A 1 908 ? -18.066 -7.764 20.356 1.00 96.31 908 CYS A CA 1
ATOM 7353 C C . CYS A 1 908 ? -18.091 -7.432 21.853 1.00 96.31 908 CYS A C 1
ATOM 7355 O O . CYS A 1 908 ? -17.396 -6.528 22.315 1.00 96.31 908 CYS A O 1
ATOM 7357 N N . LEU A 1 909 ? -18.869 -8.189 22.624 1.00 94.94 909 LEU A N 1
ATOM 7358 C CA . LEU A 1 909 ? -18.897 -8.114 24.086 1.00 94.94 909 LEU A CA 1
ATOM 7359 C C . LEU A 1 909 ? -17.825 -9.007 24.726 1.00 94.94 909 LEU A C 1
ATOM 7361 O O . LEU A 1 909 ? -17.531 -8.839 25.902 1.00 94.94 909 LEU A O 1
ATOM 7365 N N . GLY A 1 910 ? -17.238 -9.940 23.971 1.00 93.88 910 GLY A N 1
ATOM 7366 C CA . GLY A 1 910 ? -16.270 -10.927 24.454 1.00 93.88 910 GLY A CA 1
ATOM 7367 C C . GLY A 1 910 ? -16.879 -12.316 24.673 1.00 93.88 910 GLY A C 1
ATOM 7368 O O . GLY A 1 910 ? -18.032 -12.587 24.319 1.00 93.88 910 GLY A O 1
ATOM 7369 N N . ARG A 1 911 ? -16.089 -13.236 25.241 1.00 93.56 911 ARG A N 1
ATOM 7370 C CA . ARG A 1 911 ? -16.531 -14.617 25.491 1.00 93.56 911 ARG A CA 1
ATOM 7371 C C . ARG A 1 911 ? -17.555 -14.689 26.616 1.00 93.56 911 ARG A C 1
ATOM 7373 O O . ARG A 1 911 ? -17.322 -14.170 27.706 1.00 93.56 911 ARG A O 1
ATOM 7380 N N . VAL A 1 912 ? -18.633 -15.439 26.390 1.00 93.00 912 VAL A N 1
ATOM 7381 C CA . VAL A 1 912 ? -19.750 -15.600 27.337 1.00 93.00 912 VAL A CA 1
ATOM 7382 C C . VAL A 1 912 ? -19.273 -16.076 28.713 1.00 93.00 912 VAL A C 1
ATOM 7384 O O . VAL A 1 912 ? -19.762 -15.592 29.730 1.00 93.00 912 VAL A O 1
ATOM 7387 N N . ASP A 1 913 ? -18.271 -16.960 28.765 1.00 90.38 913 ASP A N 1
ATOM 7388 C CA . ASP A 1 913 ? -17.727 -17.485 30.026 1.00 90.38 913 ASP A CA 1
ATOM 7389 C C . ASP A 1 913 ? -16.938 -16.430 30.840 1.00 90.38 913 ASP A C 1
ATOM 7391 O O . ASP A 1 913 ? -16.736 -16.594 32.042 1.00 90.38 913 ASP A O 1
ATOM 7395 N N . GLN A 1 914 ? -16.473 -15.342 30.215 1.00 89.12 914 GLN A N 1
ATOM 7396 C CA . GLN A 1 914 ? -15.768 -14.250 30.901 1.00 89.12 914 GLN A CA 1
ATOM 7397 C C . GLN A 1 914 ? -16.707 -13.130 31.351 1.00 89.12 914 GLN A C 1
ATOM 7399 O O . GLN A 1 914 ? -16.353 -12.387 32.265 1.00 89.12 914 GLN A O 1
ATOM 7404 N N . LEU A 1 915 ? -17.903 -13.043 30.765 1.00 86.19 915 LEU A N 1
ATOM 7405 C CA . LEU A 1 915 ? -18.884 -12.004 31.071 1.00 86.19 915 LEU A CA 1
ATOM 7406 C C . LEU A 1 915 ? -19.490 -12.113 32.474 1.00 86.19 915 LEU A C 1
ATOM 7408 O O . LEU A 1 915 ? -20.193 -11.204 32.879 1.00 86.19 915 LEU A O 1
ATOM 7412 N N . ASP A 1 916 ? -19.239 -13.174 33.243 1.00 81.25 916 ASP A N 1
ATOM 7413 C CA . ASP A 1 916 ? -19.647 -13.246 34.661 1.00 81.25 916 ASP A CA 1
ATOM 7414 C C . ASP A 1 916 ? -18.698 -12.442 35.583 1.00 81.25 916 ASP A C 1
ATOM 7416 O O . ASP A 1 916 ? -19.007 -12.151 36.734 1.00 81.25 916 ASP A O 1
ATOM 7420 N N . LYS A 1 917 ? -17.513 -12.051 35.093 1.00 81.00 917 LYS A N 1
ATOM 7421 C CA . LYS A 1 917 ? -16.494 -11.373 35.906 1.00 81.00 917 LYS A CA 1
ATOM 7422 C C . LYS A 1 917 ? -16.797 -9.874 36.041 1.00 81.00 917 LYS A C 1
ATOM 7424 O O . LYS A 1 917 ? -17.034 -9.202 35.045 1.00 81.00 917 LYS A O 1
ATOM 7429 N N . GLN A 1 918 ? -16.692 -9.330 37.258 1.00 76.31 918 GLN A N 1
ATOM 7430 C CA . GLN A 1 918 ? -16.917 -7.899 37.559 1.00 76.31 918 GLN A CA 1
ATOM 7431 C C . GLN A 1 918 ? -15.743 -6.967 37.162 1.00 76.31 918 GLN A C 1
ATOM 7433 O O . GLN A 1 918 ? -15.795 -5.753 37.368 1.00 76.31 918 GLN A O 1
ATOM 7438 N N . GLY A 1 919 ? -14.668 -7.512 36.585 1.00 85.38 919 GLY A N 1
ATOM 7439 C CA . GLY A 1 919 ? -13.448 -6.784 36.224 1.00 85.38 919 GLY A CA 1
ATOM 7440 C C . GLY A 1 919 ? -13.097 -6.877 34.736 1.00 85.38 919 GLY A C 1
ATOM 7441 O O . GLY A 1 919 ? -13.760 -7.600 33.991 1.00 85.38 919 GLY A O 1
ATOM 7442 N N . PRO A 1 920 ? -12.045 -6.163 34.292 1.00 90.69 920 PRO A N 1
ATOM 7443 C CA . PRO A 1 920 ? -11.521 -6.334 32.945 1.00 90.69 920 PRO A CA 1
ATOM 7444 C C . PRO A 1 920 ? -11.080 -7.787 32.732 1.00 90.69 920 PRO A C 1
ATOM 7446 O O . PRO A 1 920 ? -10.485 -8.416 33.610 1.00 90.69 920 PRO A O 1
ATOM 7449 N N . PHE A 1 921 ? -11.370 -8.327 31.556 1.00 92.25 921 PHE A N 1
ATOM 7450 C CA . PHE A 1 921 ? -10.949 -9.659 31.143 1.00 92.25 921 PHE A CA 1
ATOM 7451 C C . PHE A 1 921 ? -10.129 -9.578 29.858 1.00 92.25 921 PHE A C 1
ATOM 7453 O O . PHE A 1 921 ? -10.235 -8.631 29.084 1.00 92.25 921 PHE A O 1
ATOM 7460 N N . LYS A 1 922 ? -9.292 -10.591 29.638 1.00 90.88 922 LYS A N 1
ATOM 7461 C CA . LYS A 1 922 ? -8.475 -10.714 28.429 1.00 90.88 922 LYS A CA 1
ATOM 7462 C C . LYS A 1 922 ? -9.365 -10.845 27.194 1.00 90.88 922 LYS A C 1
ATOM 7464 O O . LYS A 1 922 ? -10.184 -11.766 27.166 1.00 90.88 922 LYS A O 1
ATOM 7469 N N . PHE A 1 923 ? -9.158 -9.964 26.222 1.00 92.94 923 PHE A N 1
ATOM 7470 C CA . PHE A 1 923 ? -9.904 -9.884 24.970 1.00 92.94 923 PHE A CA 1
ATOM 7471 C C . PHE A 1 923 ? -8.924 -9.587 23.835 1.00 92.94 923 PHE A C 1
ATOM 7473 O O . PHE A 1 923 ? -8.281 -8.535 23.837 1.00 92.94 923 PHE A O 1
ATOM 7480 N N . GLY A 1 924 ? -8.765 -10.534 22.910 1.00 92.19 924 GLY A N 1
ATOM 7481 C CA . GLY A 1 924 ? -7.762 -10.469 21.855 1.00 92.19 924 GLY A CA 1
ATOM 7482 C C . GLY A 1 924 ? -6.364 -10.150 22.401 1.00 92.19 924 GLY A C 1
ATOM 7483 O O . GLY A 1 924 ? -5.827 -10.908 23.214 1.00 92.19 924 GLY A O 1
ATOM 7484 N N . CYS A 1 925 ? -5.784 -9.030 21.964 1.00 91.88 925 CYS A N 1
ATOM 7485 C CA . CYS A 1 925 ? -4.463 -8.559 22.402 1.00 91.88 925 CYS A CA 1
ATOM 7486 C C . CYS A 1 925 ? -4.489 -7.700 23.675 1.00 91.88 925 CYS A C 1
ATOM 7488 O O . CYS A 1 925 ? -3.440 -7.439 24.257 1.00 91.88 925 CYS A O 1
ATOM 7490 N N . THR A 1 926 ? -5.658 -7.225 24.102 1.00 92.38 926 THR A N 1
ATOM 7491 C CA . THR A 1 926 ? -5.785 -6.257 25.196 1.00 92.38 926 THR A CA 1
ATOM 7492 C C . THR A 1 926 ? -6.734 -6.778 26.279 1.00 92.38 926 THR A C 1
ATOM 7494 O O . THR A 1 926 ? -6.843 -7.986 26.528 1.00 92.38 926 THR A O 1
ATOM 7497 N N . SER A 1 927 ? -7.392 -5.865 26.991 1.00 92.00 927 SER A N 1
ATOM 7498 C CA . SER A 1 927 ? -8.408 -6.190 27.979 1.00 92.00 927 SER A CA 1
ATOM 7499 C C . SER A 1 927 ? -9.686 -5.414 27.695 1.00 92.00 927 SER A C 1
ATOM 7501 O O . SER A 1 927 ? -9.648 -4.269 27.246 1.00 92.00 927 SER A O 1
ATOM 7503 N N . LEU A 1 928 ? -10.820 -6.052 27.965 1.00 93.00 928 LEU A N 1
ATOM 7504 C CA . LEU A 1 928 ? -12.147 -5.483 27.791 1.00 93.00 928 LEU A CA 1
ATOM 7505 C C . LEU A 1 928 ? -12.883 -5.517 29.126 1.00 93.00 928 LEU A C 1
ATOM 7507 O O . LEU A 1 928 ? -12.811 -6.497 29.868 1.00 93.00 928 LEU A O 1
ATOM 7511 N N . LYS A 1 929 ? -13.604 -4.440 29.433 1.00 91.06 929 LYS A N 1
ATOM 7512 C CA . LYS A 1 929 ? -14.510 -4.363 30.580 1.00 91.06 929 LYS A CA 1
ATOM 7513 C C . LYS A 1 929 ? -15.873 -3.922 30.076 1.00 91.06 929 LYS A C 1
ATOM 7515 O O . LYS A 1 929 ? -16.007 -2.803 29.593 1.00 91.06 929 LYS A O 1
ATOM 7520 N N . ILE A 1 930 ? -16.874 -4.777 30.249 1.00 90.62 930 ILE A N 1
ATOM 7521 C CA . ILE A 1 930 ? -18.265 -4.440 29.952 1.00 90.62 930 ILE A CA 1
ATOM 7522 C C . ILE A 1 930 ? -18.959 -4.043 31.262 1.00 90.62 930 ILE A C 1
ATOM 7524 O O . ILE A 1 930 ? -19.042 -4.874 32.166 1.00 90.62 930 ILE A O 1
ATOM 7528 N N . PRO A 1 931 ? -19.439 -2.793 31.403 1.00 88.00 931 PRO A N 1
ATOM 7529 C CA . PRO A 1 931 ? -20.210 -2.370 32.565 1.00 88.00 931 PRO A CA 1
ATOM 7530 C C . PRO A 1 931 ? -21.466 -3.216 32.791 1.00 88.00 931 PRO A C 1
ATOM 7532 O O . PRO A 1 931 ? -22.198 -3.525 31.849 1.00 88.00 931 PRO A O 1
ATOM 7535 N N . ASP A 1 932 ? -21.775 -3.499 34.058 1.00 85.44 932 ASP A N 1
ATOM 7536 C CA . ASP A 1 932 ? -22.922 -4.338 34.418 1.00 85.44 932 ASP A CA 1
ATOM 7537 C C . ASP A 1 932 ? -24.259 -3.767 33.945 1.00 85.44 932 ASP A C 1
ATOM 7539 O O . ASP A 1 932 ? -25.131 -4.526 33.528 1.00 85.44 932 ASP A O 1
ATOM 7543 N N . ARG A 1 933 ? -24.364 -2.434 33.909 1.00 85.31 933 ARG A N 1
ATOM 7544 C CA . ARG A 1 933 ? -25.501 -1.684 33.361 1.00 85.31 933 ARG A CA 1
ATOM 7545 C C . ARG A 1 933 ? -25.835 -2.077 31.918 1.00 85.31 933 ARG A C 1
ATOM 7547 O O . ARG A 1 933 ? -27.003 -2.160 31.557 1.00 85.31 933 ARG A O 1
ATOM 7554 N N . ILE A 1 934 ? -24.823 -2.311 31.080 1.00 85.75 934 ILE A N 1
ATOM 7555 C CA . ILE A 1 934 ? -25.036 -2.683 29.674 1.00 85.75 934 ILE A CA 1
ATOM 7556 C C . ILE A 1 934 ? -25.632 -4.088 29.611 1.00 85.75 934 ILE A C 1
ATOM 7558 O O . ILE A 1 934 ? -26.644 -4.307 28.950 1.00 85.75 934 ILE A O 1
ATOM 7562 N N . LEU A 1 935 ? -25.030 -5.031 30.338 1.00 85.19 935 LEU A N 1
ATOM 7563 C CA . LEU A 1 935 ? -25.453 -6.430 30.331 1.00 85.19 935 LEU A CA 1
ATOM 7564 C C . LEU A 1 935 ? -26.845 -6.626 30.944 1.00 85.19 935 LEU A C 1
ATOM 7566 O O . LEU A 1 935 ? -27.572 -7.500 30.487 1.00 85.19 935 LEU A O 1
ATOM 7570 N N . SER A 1 936 ? -27.240 -5.816 31.932 1.00 83.50 936 SER A N 1
ATOM 7571 C CA . SER A 1 936 ? -28.587 -5.870 32.514 1.00 83.50 936 SER A CA 1
ATOM 7572 C C . SER A 1 936 ? -29.666 -5.233 31.634 1.00 83.50 936 SER A C 1
ATOM 7574 O O . SER A 1 936 ? -30.836 -5.585 31.772 1.00 83.50 936 SER A O 1
ATOM 7576 N N . THR A 1 937 ? -29.295 -4.322 30.729 1.00 83.62 937 THR A N 1
ATOM 7577 C CA . THR A 1 937 ? -30.262 -3.628 29.864 1.00 83.62 937 THR A CA 1
ATOM 7578 C C . THR A 1 937 ? -30.532 -4.370 28.555 1.00 83.62 937 THR A C 1
ATOM 7580 O O . THR A 1 937 ? -31.640 -4.307 28.025 1.00 83.62 937 THR A O 1
ATOM 7583 N N . LEU A 1 938 ? -29.535 -5.074 28.016 1.00 86.25 938 LEU A N 1
ATOM 7584 C CA . LEU A 1 938 ? -29.670 -5.792 26.750 1.00 86.25 938 LEU A CA 1
ATOM 7585 C C . LEU A 1 938 ? -30.582 -7.011 26.912 1.00 86.25 938 LEU A C 1
ATOM 7587 O O . LEU A 1 938 ? -30.356 -7.868 27.765 1.00 86.25 938 LEU A O 1
ATOM 7591 N N . ASN A 1 939 ? -31.587 -7.128 26.046 1.00 87.56 939 ASN A N 1
ATOM 7592 C CA . ASN A 1 939 ? -32.436 -8.305 25.983 1.00 87.56 939 ASN A CA 1
ATOM 7593 C C . ASN A 1 939 ? -31.657 -9.454 25.320 1.00 87.56 939 ASN A C 1
ATOM 7595 O O . ASN A 1 939 ? -31.348 -9.357 24.130 1.00 87.56 939 ASN A O 1
ATOM 7599 N N . PRO A 1 940 ? -31.389 -10.571 26.021 1.00 86.12 940 PRO A N 1
ATOM 7600 C CA . PRO A 1 940 ? -30.593 -11.662 25.466 1.00 86.12 940 PRO A CA 1
ATOM 7601 C C . PRO A 1 940 ? -31.122 -12.184 24.126 1.00 86.12 940 PRO A C 1
ATOM 7603 O O . PRO A 1 940 ? -30.348 -12.394 23.200 1.00 86.12 940 PRO A O 1
ATOM 7606 N N . ASP A 1 941 ? -32.439 -12.358 23.990 1.00 84.75 941 ASP A N 1
ATOM 7607 C CA . ASP A 1 941 ? -33.052 -12.975 22.808 1.00 84.75 941 ASP A CA 1
ATOM 7608 C C . ASP A 1 941 ? -33.140 -12.024 21.615 1.00 84.75 941 ASP A C 1
ATOM 7610 O O . ASP A 1 941 ? -32.959 -12.420 20.456 1.00 84.75 941 ASP A O 1
ATOM 7614 N N . LYS A 1 942 ? -33.408 -10.747 21.889 1.00 87.81 942 LYS A N 1
ATOM 7615 C CA . LYS A 1 942 ? -33.580 -9.744 20.838 1.00 87.81 942 LYS A CA 1
ATOM 7616 C C . LYS A 1 942 ? -32.270 -9.088 20.447 1.00 87.81 942 LYS A C 1
ATOM 7618 O O . LYS A 1 942 ? -32.031 -8.987 19.249 1.00 87.81 942 LYS A O 1
ATOM 7623 N N . ASP A 1 943 ? -31.411 -8.746 21.398 1.00 91.62 943 ASP A N 1
ATOM 7624 C CA . ASP A 1 943 ? -30.309 -7.800 21.195 1.00 91.62 943 ASP A CA 1
ATOM 7625 C C . ASP A 1 943 ? -28.948 -8.464 20.990 1.00 91.62 943 ASP A C 1
ATOM 7627 O O . ASP A 1 943 ? -28.038 -7.818 20.473 1.00 91.62 943 ASP A O 1
ATOM 7631 N N . ILE A 1 944 ? -28.807 -9.748 21.338 1.00 92.81 944 ILE A N 1
ATOM 7632 C CA . ILE A 1 944 ? -27.524 -10.460 21.336 1.00 92.81 944 ILE A CA 1
ATOM 7633 C C . ILE A 1 944 ? -27.527 -11.639 20.364 1.00 92.81 944 ILE A C 1
ATOM 7635 O O . ILE A 1 944 ? -28.524 -12.344 20.202 1.00 92.81 944 ILE A O 1
ATOM 7639 N N . PHE A 1 945 ? -26.386 -11.846 19.716 1.00 92.88 945 PHE A N 1
ATOM 7640 C CA . PHE A 1 945 ? -26.036 -13.063 18.999 1.00 92.88 945 PHE A CA 1
ATOM 7641 C C . PHE A 1 945 ? -24.843 -13.729 19.695 1.00 92.88 945 PHE A C 1
ATOM 7643 O O . PHE A 1 945 ? -23.785 -13.115 19.837 1.00 92.88 945 PHE A O 1
ATOM 7650 N N . CYS A 1 946 ? -25.003 -14.982 20.117 1.00 94.00 946 CYS A N 1
ATOM 7651 C CA . CYS A 1 946 ? -23.905 -15.807 20.613 1.00 94.00 946 CYS A CA 1
ATOM 7652 C C . CYS A 1 946 ? -23.413 -16.741 19.505 1.00 94.00 946 CYS A C 1
ATOM 7654 O O . CYS A 1 946 ? -24.171 -17.580 19.021 1.00 94.00 946 CYS A O 1
ATOM 7656 N N . SER A 1 947 ? -22.141 -16.613 19.130 1.00 93.81 947 SER A N 1
ATOM 7657 C CA . SER A 1 947 ? -21.526 -17.467 18.115 1.00 93.81 947 SER A CA 1
ATOM 7658 C C . SER A 1 947 ? -21.341 -18.909 18.616 1.00 93.81 947 SER A C 1
ATOM 7660 O O . SER A 1 947 ? -21.246 -19.136 19.829 1.00 93.81 947 SER A O 1
ATOM 7662 N N . PRO A 1 948 ? -21.187 -19.895 17.709 1.00 92.25 948 PRO A N 1
ATOM 7663 C CA . PRO A 1 948 ? -20.816 -21.261 18.085 1.00 92.25 948 PRO A CA 1
ATOM 7664 C C . PRO A 1 948 ? -19.499 -21.357 18.880 1.00 92.25 948 PRO A C 1
ATOM 7666 O O . PRO A 1 948 ? -19.323 -22.301 19.639 1.00 92.25 948 PRO A O 1
ATOM 7669 N N . ASN A 1 949 ? -18.600 -20.371 18.738 1.00 91.62 949 ASN A N 1
ATOM 7670 C CA . ASN A 1 949 ? -17.335 -20.251 19.482 1.00 91.62 949 ASN A CA 1
ATOM 7671 C C . ASN A 1 949 ? -17.519 -19.655 20.902 1.00 91.62 949 ASN A C 1
ATOM 7673 O O . ASN A 1 949 ? -16.553 -19.417 21.631 1.00 91.62 949 ASN A O 1
ATOM 7677 N N . GLY A 1 950 ? -18.758 -19.355 21.304 1.00 93.44 950 GLY A N 1
ATOM 7678 C CA . GLY A 1 950 ? -19.078 -18.820 22.626 1.00 93.44 950 GLY A CA 1
ATOM 7679 C C . GLY A 1 950 ? -18.743 -17.342 22.810 1.00 93.44 950 GLY A C 1
ATOM 7680 O O . GLY A 1 950 ? -18.464 -16.914 23.933 1.00 93.44 950 GLY A O 1
ATOM 7681 N N . VAL A 1 951 ? -18.763 -16.559 21.732 1.00 95.00 951 VAL A N 1
ATOM 7682 C CA . VAL A 1 951 ? -18.524 -15.107 21.749 1.00 95.00 951 VAL A CA 1
ATOM 7683 C C . VAL A 1 951 ? -19.845 -14.371 21.549 1.00 95.00 951 VAL A C 1
ATOM 7685 O O . VAL A 1 951 ? -20.632 -14.739 20.678 1.00 95.00 951 VAL A O 1
ATOM 7688 N N . ALA A 1 952 ? -20.107 -13.353 22.368 1.00 95.56 952 ALA A N 1
ATOM 7689 C CA . ALA A 1 952 ? -21.327 -12.558 22.293 1.00 95.56 952 ALA A CA 1
ATOM 7690 C C . ALA A 1 952 ? -21.110 -11.278 21.472 1.00 95.56 952 ALA A C 1
ATOM 7692 O O . ALA A 1 952 ? -20.165 -10.526 21.714 1.00 95.56 952 ALA A O 1
ATOM 7693 N N . PHE A 1 953 ? -22.029 -11.007 20.549 1.00 96.19 953 PHE A N 1
ATOM 7694 C CA . PHE A 1 953 ? -22.072 -9.801 19.726 1.00 96.19 953 PHE A CA 1
ATOM 7695 C C . PHE A 1 953 ? -23.426 -9.107 19.872 1.00 96.19 953 PHE A C 1
ATOM 7697 O O . PHE A 1 953 ? -24.461 -9.770 19.971 1.00 96.19 953 PHE A O 1
ATOM 7704 N N . VAL A 1 954 ? -23.443 -7.775 19.840 1.00 95.38 954 VAL A N 1
ATOM 7705 C CA . VAL A 1 954 ? -24.700 -7.018 19.735 1.00 95.38 954 VAL A CA 1
ATOM 7706 C C . VAL A 1 954 ? -25.246 -7.074 18.305 1.00 95.38 954 VAL A C 1
ATOM 7708 O O . VAL A 1 954 ? -24.495 -7.024 17.324 1.00 95.38 954 VAL A O 1
ATOM 7711 N N . LYS A 1 955 ? -26.568 -7.168 18.159 1.00 93.06 955 LYS A N 1
ATOM 7712 C CA . LYS A 1 955 ? -27.234 -7.187 16.850 1.00 93.06 955 LYS A CA 1
ATOM 7713 C C . LYS A 1 955 ? -27.286 -5.796 16.208 1.00 93.06 955 LYS A C 1
ATOM 7715 O O . LYS A 1 955 ? -27.121 -4.766 16.861 1.00 93.06 955 LYS A O 1
ATOM 7720 N N . ARG A 1 956 ? -27.553 -5.785 14.896 1.00 91.12 956 ARG A N 1
ATOM 7721 C CA . ARG A 1 956 ? -27.498 -4.596 14.028 1.00 91.12 956 ARG A CA 1
ATOM 7722 C C . ARG A 1 956 ? -28.346 -3.419 14.521 1.00 91.12 956 ARG A C 1
ATOM 7724 O O . ARG A 1 956 ? -27.909 -2.287 14.355 1.00 91.12 956 ARG A O 1
ATOM 7731 N N . HIS A 1 957 ? -29.523 -3.664 15.101 1.00 89.56 957 HIS A N 1
ATOM 7732 C CA . HIS A 1 957 ? -30.422 -2.597 15.569 1.00 89.56 957 HIS A CA 1
ATOM 7733 C C . HIS A 1 957 ? -29.915 -1.868 16.820 1.00 89.56 957 HIS A C 1
ATOM 7735 O O . HIS A 1 957 ? -30.370 -0.764 17.083 1.00 89.56 957 HIS A O 1
ATOM 7741 N N . ILE A 1 958 ? -28.976 -2.458 17.571 1.00 91.88 958 ILE A N 1
ATOM 7742 C CA . ILE A 1 958 ? -28.280 -1.786 18.679 1.00 91.88 958 ILE A CA 1
ATOM 7743 C C . ILE A 1 958 ? -27.105 -0.974 18.141 1.00 91.88 958 ILE A C 1
ATOM 7745 O O . ILE A 1 958 ? -26.937 0.201 18.457 1.00 91.88 958 ILE A O 1
ATOM 7749 N N . ARG A 1 959 ? -26.264 -1.621 17.329 1.00 91.25 959 ARG A N 1
ATOM 7750 C CA . ARG A 1 959 ? -25.116 -0.999 16.673 1.00 91.25 959 ARG A CA 1
ATOM 7751 C C . ARG A 1 959 ? -24.755 -1.787 15.431 1.00 91.25 959 ARG A C 1
ATOM 7753 O O . ARG A 1 959 ? -24.523 -2.992 15.502 1.00 91.25 959 ARG A O 1
ATOM 7760 N N . ARG A 1 960 ? -24.605 -1.099 14.308 1.00 90.69 960 ARG A N 1
ATOM 7761 C CA . ARG A 1 960 ? -24.055 -1.689 13.088 1.00 90.69 960 ARG A CA 1
ATOM 7762 C C . ARG A 1 960 ? -22.522 -1.641 13.145 1.00 90.69 960 ARG A C 1
ATOM 7764 O O . ARG A 1 960 ? -21.945 -0.587 13.388 1.00 90.69 960 ARG A O 1
ATOM 7771 N N . GLY A 1 961 ? -21.863 -2.787 12.973 1.00 93.00 961 GLY A N 1
ATOM 7772 C CA . GLY A 1 961 ? -20.402 -2.878 13.037 1.00 93.00 961 GLY A CA 1
ATOM 7773 C C . GLY A 1 961 ? -19.701 -2.235 11.834 1.00 93.00 961 GLY A C 1
ATOM 7774 O O . GLY A 1 961 ? -20.239 -2.233 10.728 1.00 93.00 961 GLY A O 1
ATOM 7775 N N . ILE A 1 962 ? -18.462 -1.768 12.029 1.00 92.94 962 ILE A N 1
ATOM 7776 C CA . ILE A 1 962 ? -17.641 -1.141 10.976 1.00 92.94 962 ILE A CA 1
ATOM 7777 C C . ILE A 1 962 ? -17.283 -2.134 9.860 1.00 92.94 962 ILE A C 1
ATOM 7779 O O . ILE A 1 962 ? -17.438 -1.815 8.683 1.00 92.94 962 ILE A O 1
ATOM 7783 N N . LEU A 1 963 ? -16.862 -3.358 10.205 1.00 94.06 963 LEU A N 1
ATOM 7784 C CA . LEU A 1 963 ? -16.540 -4.393 9.211 1.00 94.06 963 LEU A CA 1
ATOM 7785 C C . LEU A 1 963 ? -17.765 -4.796 8.362 1.00 94.06 963 LEU A C 1
ATOM 7787 O O . LEU A 1 963 ? -17.634 -4.827 7.137 1.00 94.06 963 LEU A O 1
ATOM 7791 N N . PRO A 1 964 ? -18.960 -5.043 8.946 1.00 92.75 964 PRO A N 1
ATOM 7792 C CA . PRO A 1 964 ? -20.192 -5.226 8.181 1.00 92.75 964 PRO A CA 1
ATOM 7793 C C . PRO A 1 964 ? -20.506 -4.088 7.207 1.00 92.75 964 PRO A C 1
ATOM 7795 O O . PRO A 1 964 ? -20.884 -4.370 6.076 1.00 92.75 964 PRO A O 1
ATOM 7798 N N . VAL A 1 965 ? -20.355 -2.822 7.617 1.00 89.81 965 VAL A N 1
ATOM 7799 C CA . VAL A 1 965 ? -20.585 -1.655 6.739 1.00 89.81 965 VAL A CA 1
ATOM 7800 C C . VAL A 1 965 ? -19.608 -1.673 5.568 1.00 89.81 965 VAL A C 1
ATOM 7802 O O . VAL A 1 965 ? -20.028 -1.619 4.416 1.00 89.81 965 VAL A O 1
ATOM 7805 N N . MET A 1 966 ? -18.317 -1.836 5.860 1.00 91.44 966 MET A N 1
ATOM 7806 C CA . MET A 1 966 ? -17.266 -1.878 4.847 1.00 91.44 966 MET A CA 1
ATOM 7807 C C . MET A 1 966 ? -17.516 -2.979 3.805 1.00 91.44 966 MET A C 1
ATOM 7809 O O . MET A 1 966 ? -17.437 -2.737 2.601 1.00 91.44 966 MET A O 1
ATOM 7813 N N . LEU A 1 967 ? -17.829 -4.195 4.258 1.00 92.25 967 LEU A N 1
ATOM 7814 C CA . LEU A 1 967 ? -18.062 -5.341 3.378 1.00 92.25 967 LEU A CA 1
ATOM 7815 C C . LEU A 1 967 ? -19.347 -5.202 2.556 1.00 92.25 967 LEU A C 1
ATOM 7817 O O . LEU A 1 967 ? -19.350 -5.594 1.389 1.00 92.25 967 LEU A O 1
ATOM 7821 N N . ASP A 1 968 ? -20.401 -4.619 3.131 1.00 88.62 968 ASP A N 1
ATOM 7822 C CA . ASP A 1 968 ? -21.649 -4.322 2.424 1.00 88.62 968 ASP A CA 1
ATOM 7823 C C . ASP A 1 968 ? -21.393 -3.370 1.247 1.00 88.62 968 ASP A C 1
ATOM 7825 O O . ASP A 1 968 ? -21.745 -3.679 0.107 1.00 88.62 968 ASP A O 1
ATOM 7829 N N . GLU A 1 969 ? -20.668 -2.271 1.485 1.00 88.12 969 GLU A N 1
ATOM 7830 C CA . GLU A 1 969 ? -20.295 -1.311 0.440 1.00 88.12 969 GLU A CA 1
ATOM 7831 C C . GLU A 1 969 ? -19.420 -1.947 -0.650 1.00 88.12 969 GLU A C 1
ATOM 7833 O O . GLU A 1 969 ? -19.672 -1.760 -1.848 1.00 88.12 969 GLU A O 1
ATOM 7838 N N . ILE A 1 970 ? -18.414 -2.738 -0.261 1.00 90.88 970 ILE A N 1
ATOM 7839 C CA . ILE A 1 970 ? -17.506 -3.420 -1.194 1.00 90.88 970 ILE A CA 1
ATOM 7840 C C . ILE A 1 970 ? -18.274 -4.411 -2.077 1.00 90.88 970 ILE A C 1
ATOM 7842 O O . ILE A 1 970 ? -18.117 -4.403 -3.303 1.00 90.88 970 ILE A O 1
ATOM 7846 N N . LEU A 1 971 ? -19.106 -5.272 -1.481 1.00 89.88 971 LEU A N 1
ATOM 7847 C CA . LEU A 1 971 ? -19.831 -6.310 -2.214 1.00 89.88 971 LEU A CA 1
ATOM 7848 C C . LEU A 1 971 ? -20.935 -5.719 -3.092 1.00 89.88 971 LEU A C 1
ATOM 7850 O O . LEU A 1 971 ? -21.045 -6.118 -4.255 1.00 89.88 971 LEU A O 1
ATOM 7854 N N . ALA A 1 972 ? -21.696 -4.741 -2.591 1.00 87.38 972 ALA A N 1
ATOM 7855 C CA . ALA A 1 972 ? -22.704 -4.041 -3.382 1.00 87.38 972 ALA A CA 1
ATOM 7856 C C . ALA A 1 972 ? -22.069 -3.371 -4.609 1.00 87.38 972 ALA A C 1
ATOM 7858 O O . ALA A 1 972 ? -22.540 -3.557 -5.737 1.00 87.38 972 ALA A O 1
ATOM 7859 N N . THR A 1 973 ? -20.948 -2.667 -4.413 1.00 89.81 973 THR A N 1
ATOM 7860 C CA . THR A 1 973 ? -20.190 -2.046 -5.510 1.00 89.81 973 THR A CA 1
ATOM 7861 C C . THR A 1 973 ? -19.685 -3.092 -6.494 1.00 89.81 973 THR A C 1
ATOM 7863 O O . THR A 1 973 ? -19.793 -2.912 -7.706 1.00 89.81 973 THR A O 1
ATOM 7866 N N . ARG A 1 974 ? -19.193 -4.234 -6.007 1.00 91.31 974 ARG A N 1
ATOM 7867 C CA . ARG A 1 974 ? -18.700 -5.307 -6.874 1.00 91.31 974 ARG A CA 1
ATOM 7868 C C . ARG A 1 974 ? -19.803 -5.904 -7.740 1.00 91.31 974 ARG A C 1
ATOM 7870 O O . ARG A 1 974 ? -19.563 -6.182 -8.915 1.00 91.31 974 ARG A O 1
ATOM 7877 N N . VAL A 1 975 ? -20.998 -6.115 -7.188 1.00 88.44 975 VAL A N 1
ATOM 7878 C CA . VAL A 1 975 ? -22.143 -6.606 -7.968 1.00 88.44 975 VAL A CA 1
ATOM 7879 C C . VAL A 1 975 ? -22.527 -5.594 -9.043 1.00 88.44 975 VAL A C 1
ATOM 7881 O O . VAL A 1 975 ? -22.712 -5.989 -10.196 1.00 88.44 975 VAL A O 1
ATOM 7884 N N . MET A 1 976 ? -22.579 -4.306 -8.694 1.00 88.50 976 MET A N 1
ATOM 7885 C CA . MET A 1 976 ? -22.821 -3.225 -9.650 1.00 88.50 976 MET A CA 1
ATOM 7886 C C . MET A 1 976 ? -21.802 -3.265 -10.800 1.00 88.50 976 MET A C 1
ATOM 7888 O O . MET A 1 976 ? -22.206 -3.398 -11.955 1.00 88.50 976 MET A O 1
ATOM 7892 N N . VAL A 1 977 ? -20.500 -3.292 -10.491 1.00 90.00 977 VAL A N 1
ATOM 7893 C CA . VAL A 1 977 ? -19.421 -3.349 -11.493 1.00 90.00 977 VAL A CA 1
ATOM 7894 C C . VAL A 1 977 ? -19.556 -4.585 -12.383 1.00 90.00 977 VAL A C 1
ATOM 7896 O O . VAL A 1 977 ? -19.520 -4.468 -13.606 1.00 90.00 977 VAL A O 1
ATOM 7899 N N . LYS A 1 978 ? -19.782 -5.772 -11.806 1.00 90.50 978 LYS A N 1
ATOM 7900 C CA . LYS A 1 978 ? -19.952 -7.011 -12.582 1.00 90.50 978 LYS A CA 1
ATOM 7901 C C . LYS A 1 978 ? -21.175 -6.980 -13.495 1.00 90.50 978 LYS A C 1
ATOM 7903 O O . LYS A 1 978 ? -21.134 -7.570 -14.572 1.00 90.50 978 LYS A O 1
ATOM 7908 N N . ASN A 1 979 ? -22.266 -6.344 -13.074 1.00 88.06 979 ASN A N 1
ATOM 7909 C CA . ASN A 1 979 ? -23.447 -6.191 -13.917 1.00 88.06 979 ASN A CA 1
ATOM 7910 C C . ASN A 1 979 ? -23.167 -5.238 -15.081 1.00 88.06 979 ASN A C 1
ATOM 7912 O O . ASN A 1 979 ? -23.543 -5.551 -16.206 1.00 88.06 979 ASN A O 1
ATOM 7916 N N . THR A 1 980 ? -22.431 -4.151 -14.844 1.00 87.06 980 THR A N 1
ATOM 7917 C CA . THR A 1 980 ? -21.970 -3.252 -15.909 1.00 87.06 980 THR A CA 1
ATOM 7918 C C . THR A 1 980 ? -21.024 -3.958 -16.880 1.00 87.06 980 THR A C 1
ATOM 7920 O O . THR A 1 980 ? -21.202 -3.839 -18.087 1.00 87.06 980 THR A O 1
ATOM 7923 N N . MET A 1 981 ? -20.083 -4.773 -16.390 1.00 89.00 981 MET A N 1
ATOM 7924 C CA . MET A 1 981 ? -19.155 -5.538 -17.237 1.00 89.00 981 MET A CA 1
ATOM 7925 C C . MET A 1 981 ? -19.853 -6.471 -18.229 1.00 89.00 981 MET A C 1
ATOM 7927 O O . MET A 1 981 ? -19.334 -6.692 -19.316 1.00 89.00 981 MET A O 1
ATOM 7931 N N . LYS A 1 982 ? -21.026 -7.020 -17.882 1.00 89.31 982 LYS A N 1
ATOM 7932 C CA . LYS A 1 982 ? -21.801 -7.882 -18.794 1.00 89.31 982 LYS A CA 1
ATOM 7933 C C . LYS A 1 982 ? -22.348 -7.126 -20.010 1.00 89.31 982 LYS A C 1
ATOM 7935 O O . LYS A 1 982 ? -22.679 -7.765 -21.001 1.00 89.31 982 LYS A O 1
ATOM 7940 N N . LEU A 1 983 ? -22.472 -5.801 -19.916 1.00 86.00 983 LEU A N 1
ATOM 7941 C CA . LEU A 1 983 ? -23.039 -4.934 -20.952 1.00 86.00 983 LEU A CA 1
ATOM 7942 C C . LEU A 1 983 ? -21.971 -4.303 -21.859 1.00 86.00 983 LEU A C 1
ATOM 7944 O O . LEU A 1 983 ? -22.321 -3.652 -22.839 1.00 86.00 983 LEU A O 1
ATOM 7948 N N . VAL A 1 984 ? -20.689 -4.442 -21.518 1.00 85.81 984 VAL A N 1
ATOM 7949 C CA . VAL A 1 984 ? -19.568 -3.757 -22.175 1.00 85.81 984 VAL A CA 1
ATOM 7950 C C . VAL A 1 984 ? -18.736 -4.769 -22.967 1.00 85.81 984 VAL A C 1
ATOM 7952 O O . VAL A 1 984 ? -18.518 -5.890 -22.506 1.00 85.81 984 VAL A O 1
ATOM 7955 N N . ASP A 1 985 ? -18.250 -4.383 -24.151 1.00 86.50 985 ASP A N 1
ATOM 7956 C CA . ASP A 1 985 ? -17.387 -5.253 -24.955 1.00 86.50 985 ASP A CA 1
ATOM 7957 C C . ASP A 1 985 ? -16.049 -5.529 -24.252 1.00 86.50 985 ASP A C 1
ATOM 7959 O O . ASP A 1 985 ? -15.388 -4.616 -23.750 1.00 86.50 985 ASP A O 1
ATOM 7963 N N . LYS A 1 986 ? -15.617 -6.793 -24.274 1.00 86.94 986 LYS A N 1
ATOM 7964 C CA . LYS A 1 986 ? -14.418 -7.281 -23.575 1.00 86.94 986 LYS A CA 1
ATOM 7965 C C . LYS A 1 986 ? -13.123 -6.631 -24.054 1.00 86.94 986 LYS A C 1
ATOM 7967 O O . LYS A 1 986 ? -12.149 -6.612 -23.309 1.00 86.94 986 LYS A O 1
ATOM 7972 N N . LYS A 1 987 ? -13.091 -6.138 -25.295 1.00 79.94 987 LYS A N 1
ATOM 7973 C CA . LYS A 1 987 ? -11.910 -5.481 -25.873 1.00 79.94 987 LYS A CA 1
ATOM 7974 C C . LYS A 1 987 ? -11.812 -3.996 -25.527 1.00 79.94 987 LYS A C 1
ATOM 7976 O O . LYS A 1 987 ? -10.764 -3.398 -25.753 1.00 79.94 987 LYS A O 1
ATOM 7981 N N . SER A 1 988 ? -12.875 -3.401 -24.990 1.00 83.06 988 SER A N 1
ATOM 7982 C CA . SER A 1 988 ? -12.899 -1.973 -24.678 1.00 83.06 988 SER A CA 1
ATOM 7983 C C . SER A 1 988 ? -11.979 -1.625 -23.501 1.00 83.06 988 SER A C 1
ATOM 7985 O O . SER A 1 988 ? -11.808 -2.413 -22.566 1.00 83.06 988 SER A O 1
ATOM 7987 N N . ALA A 1 989 ? -11.429 -0.406 -23.504 1.00 78.31 989 ALA A N 1
ATOM 7988 C CA . ALA A 1 989 ? -10.660 0.120 -22.372 1.00 78.31 989 ALA A CA 1
ATOM 7989 C C . ALA A 1 989 ? -11.499 0.144 -21.081 1.00 78.31 989 ALA A C 1
ATOM 7991 O O . ALA A 1 989 ? -11.017 -0.218 -20.011 1.00 78.31 989 ALA A O 1
ATOM 7992 N N . LEU A 1 990 ? -12.791 0.467 -21.205 1.00 83.06 990 LEU A N 1
ATOM 7993 C CA . LEU A 1 990 ? -13.734 0.453 -20.092 1.00 83.06 990 LEU A CA 1
ATOM 7994 C C . LEU A 1 990 ? -13.852 -0.934 -19.446 1.00 83.06 990 LEU A C 1
ATOM 7996 O O . LEU A 1 990 ? -13.914 -1.027 -18.222 1.00 83.06 990 LEU A O 1
ATOM 8000 N N . TYR A 1 991 ? -13.862 -2.015 -20.234 1.00 88.81 991 TYR A N 1
ATOM 8001 C CA . TYR A 1 991 ? -13.907 -3.368 -19.679 1.00 88.81 991 TYR A CA 1
ATOM 8002 C C . TYR A 1 991 ? -12.666 -3.674 -18.838 1.00 88.81 991 TYR A C 1
ATOM 8004 O O . TYR A 1 991 ? -12.815 -4.208 -17.741 1.00 88.81 991 TYR A O 1
ATOM 8012 N N . LYS A 1 992 ? -11.467 -3.289 -19.299 1.00 85.38 992 LYS A N 1
ATOM 8013 C CA . LYS A 1 992 ? -10.221 -3.457 -18.530 1.00 85.38 992 LYS A CA 1
ATOM 8014 C C . LYS A 1 992 ? -10.290 -2.727 -17.187 1.00 85.38 992 LYS A C 1
ATOM 8016 O O . LYS A 1 992 ? -10.051 -3.330 -16.142 1.00 85.38 992 LYS A O 1
ATOM 8021 N N . THR A 1 993 ? -10.737 -1.469 -17.196 1.00 85.75 993 THR A N 1
ATOM 8022 C CA . THR A 1 993 ? -10.952 -0.685 -15.972 1.00 85.75 993 THR A CA 1
ATOM 8023 C C . THR A 1 993 ? -11.960 -1.358 -15.034 1.00 85.75 993 THR A C 1
ATOM 8025 O O . THR A 1 993 ? -11.720 -1.464 -13.832 1.00 85.75 993 THR A O 1
ATOM 8028 N N . LEU A 1 994 ? -13.094 -1.838 -15.551 1.00 89.44 994 LEU A N 1
ATOM 8029 C CA . LEU A 1 994 ? -14.108 -2.513 -14.738 1.00 89.44 994 LEU A CA 1
ATOM 8030 C C . LEU A 1 994 ? -13.619 -3.862 -14.187 1.00 89.44 994 LEU A C 1
ATOM 8032 O O . LEU A 1 994 ? -13.948 -4.202 -13.048 1.00 89.44 994 LEU A O 1
ATOM 8036 N N . ASP A 1 995 ? -12.817 -4.611 -14.945 1.00 91.88 995 ASP A N 1
ATOM 8037 C CA . ASP A 1 995 ? -12.231 -5.866 -14.475 1.00 91.88 995 ASP A CA 1
ATOM 8038 C C . ASP A 1 995 ? -11.206 -5.626 -13.359 1.00 91.88 995 ASP A C 1
ATOM 8040 O O . ASP A 1 995 ? -11.269 -6.277 -12.313 1.00 91.88 995 ASP A O 1
ATOM 8044 N N . ALA A 1 996 ? -10.351 -4.607 -13.503 1.00 88.75 996 ALA A N 1
ATOM 8045 C CA . ALA A 1 996 ? -9.473 -4.161 -12.425 1.00 88.75 996 ALA A CA 1
ATOM 8046 C C . ALA A 1 996 ? -10.282 -3.806 -11.164 1.00 88.75 996 ALA A C 1
ATOM 8048 O O . ALA A 1 996 ? -10.002 -4.312 -10.075 1.00 88.75 996 ALA A O 1
ATOM 8049 N N . ARG A 1 997 ? -11.356 -3.019 -11.299 1.00 91.69 997 ARG A N 1
ATOM 8050 C CA . ARG A 1 997 ? -12.239 -2.657 -10.176 1.00 91.69 997 ARG A CA 1
ATOM 8051 C C . ARG A 1 997 ? -12.871 -3.881 -9.512 1.00 91.69 997 ARG A C 1
ATOM 8053 O O . ARG A 1 997 ? -12.840 -3.983 -8.287 1.00 91.69 997 ARG A O 1
ATOM 8060 N N . GLN A 1 998 ? -13.423 -4.837 -10.268 1.00 93.44 998 GLN A N 1
ATOM 8061 C CA . GLN A 1 998 ? -14.043 -6.020 -9.652 1.00 93.44 998 GLN A CA 1
ATOM 8062 C C . GLN A 1 998 ? -13.010 -6.920 -8.966 1.00 93.44 998 GLN A C 1
ATOM 8064 O O . GLN A 1 998 ? -13.313 -7.493 -7.914 1.00 93.44 998 GLN A O 1
ATOM 8069 N N . LEU A 1 999 ? -11.809 -7.045 -9.547 1.00 92.94 999 LEU A N 1
ATOM 8070 C CA . LEU A 1 999 ? -10.706 -7.811 -8.976 1.00 92.94 999 LEU A CA 1
ATOM 8071 C C . LEU A 1 999 ? -10.243 -7.179 -7.661 1.00 92.94 999 LEU A C 1
ATOM 8073 O O . LEU A 1 999 ? -10.150 -7.882 -6.658 1.00 92.94 999 LEU A O 1
ATOM 8077 N N . CYS A 1 1000 ? -10.050 -5.858 -7.650 1.00 92.94 1000 CYS A N 1
ATOM 8078 C CA . CYS A 1 1000 ? -9.739 -5.065 -6.462 1.00 92.94 1000 CYS A CA 1
ATOM 8079 C C . CYS A 1 1000 ? -10.729 -5.354 -5.323 1.00 92.94 1000 CYS A C 1
ATOM 8081 O O . CYS A 1 1000 ? -10.343 -5.802 -4.242 1.00 92.94 1000 CYS A O 1
ATOM 8083 N N . LEU A 1 1001 ? -12.028 -5.208 -5.610 1.00 93.88 1001 LEU A N 1
ATOM 8084 C CA . LEU A 1 1001 ? -13.108 -5.423 -4.644 1.00 93.88 1001 LEU A CA 1
ATOM 8085 C C . LEU A 1 1001 ? -13.175 -6.875 -4.146 1.00 93.88 1001 LEU A C 1
ATOM 8087 O O . LEU A 1 1001 ? -13.464 -7.122 -2.976 1.00 93.88 1001 LEU A O 1
ATOM 8091 N N . LYS A 1 1002 ? -12.882 -7.854 -5.013 1.00 92.62 1002 LYS A N 1
ATOM 8092 C CA . LYS A 1 1002 ? -12.796 -9.270 -4.624 1.00 92.62 1002 LYS A CA 1
ATOM 8093 C C . LYS A 1 1002 ? -11.641 -9.505 -3.649 1.00 92.62 1002 LYS A C 1
ATOM 8095 O O . LYS A 1 1002 ? -11.827 -10.186 -2.642 1.00 92.62 1002 LYS A O 1
ATOM 8100 N N . LEU A 1 1003 ? -10.458 -8.979 -3.967 1.00 91.75 1003 LEU A N 1
ATOM 8101 C CA . LEU A 1 1003 ? -9.253 -9.179 -3.167 1.00 91.75 1003 LEU A CA 1
ATOM 8102 C C . LEU A 1 1003 ? -9.429 -8.586 -1.768 1.00 91.75 1003 LEU A C 1
ATOM 8104 O O . LEU A 1 1003 ? -9.191 -9.297 -0.795 1.00 91.75 1003 LEU A O 1
ATOM 8108 N N . ILE A 1 1004 ? -9.915 -7.344 -1.657 1.00 93.06 1004 ILE A N 1
ATOM 8109 C CA . ILE A 1 1004 ? -10.103 -6.693 -0.352 1.00 93.06 1004 ILE A CA 1
ATOM 8110 C C . ILE A 1 1004 ? -11.160 -7.380 0.516 1.00 93.06 1004 ILE A C 1
ATOM 8112 O O . ILE A 1 1004 ? -10.926 -7.589 1.708 1.00 93.06 1004 ILE A O 1
ATOM 8116 N N . ALA A 1 1005 ? -12.281 -7.813 -0.072 1.00 92.12 1005 ALA A N 1
ATOM 8117 C CA . ALA A 1 1005 ? -13.310 -8.553 0.657 1.00 92.12 1005 ALA A CA 1
ATOM 8118 C C . ALA A 1 1005 ? -12.738 -9.843 1.269 1.00 92.12 1005 ALA A C 1
ATOM 8120 O O . ALA A 1 1005 ? -13.009 -10.158 2.426 1.00 92.12 1005 ALA A O 1
ATOM 8121 N N . ASN A 1 1006 ? -11.891 -10.551 0.517 1.00 87.75 1006 ASN A N 1
ATOM 8122 C CA . ASN A 1 1006 ? -11.256 -11.778 0.984 1.00 87.75 1006 ASN A CA 1
ATOM 8123 C C . ASN A 1 1006 ? -10.196 -11.525 2.061 1.00 87.75 1006 ASN A C 1
ATOM 8125 O O . ASN A 1 1006 ? -10.100 -12.299 3.000 1.00 87.75 1006 ASN A O 1
ATOM 8129 N N . VAL A 1 1007 ? -9.392 -10.465 1.968 1.00 92.00 1007 VAL A N 1
ATOM 8130 C CA . VAL A 1 1007 ? -8.340 -10.235 2.977 1.00 92.00 1007 VAL A CA 1
ATOM 8131 C C . VAL A 1 1007 ? -8.858 -9.592 4.264 1.00 92.00 1007 VAL A C 1
ATOM 8133 O O . VAL A 1 1007 ? -8.174 -9.655 5.282 1.00 92.00 1007 VAL A O 1
ATOM 8136 N N . THR A 1 1008 ? -10.062 -9.009 4.245 1.00 91.50 1008 THR A N 1
ATOM 8137 C CA . THR A 1 1008 ? -10.659 -8.335 5.411 1.00 91.50 1008 THR A CA 1
ATOM 8138 C C . THR A 1 1008 ? -10.798 -9.274 6.611 1.00 91.50 1008 THR A C 1
ATOM 8140 O O . THR A 1 1008 ? -10.427 -8.896 7.717 1.00 91.50 1008 THR A O 1
ATOM 8143 N N . PHE A 1 1009 ? -11.278 -10.510 6.420 1.00 87.06 1009 PHE A N 1
ATOM 8144 C CA . PHE A 1 1009 ? -11.380 -11.457 7.539 1.00 87.06 1009 PHE A CA 1
ATOM 8145 C C . PHE A 1 1009 ? -9.989 -11.894 8.026 1.00 87.06 1009 PHE A C 1
ATOM 8147 O O . PHE A 1 1009 ? -9.752 -11.964 9.229 1.00 87.06 1009 PHE A O 1
ATOM 8154 N N . GLY A 1 1010 ? -9.042 -12.105 7.103 1.00 89.06 1010 GLY A N 1
ATOM 8155 C CA . GLY A 1 1010 ? -7.674 -12.511 7.432 1.00 89.06 1010 GLY A CA 1
ATOM 8156 C C . GLY A 1 1010 ? -6.907 -11.471 8.254 1.00 89.06 1010 GLY A C 1
ATOM 8157 O O . GLY A 1 1010 ? -6.030 -11.839 9.029 1.00 89.06 1010 GLY A O 1
ATOM 8158 N N . TYR A 1 1011 ? -7.261 -10.185 8.137 1.00 93.06 1011 TYR A N 1
ATOM 8159 C CA . TYR A 1 1011 ? -6.718 -9.121 8.989 1.00 93.06 1011 TYR A CA 1
ATOM 8160 C C . TYR A 1 1011 ? -7.061 -9.342 10.469 1.00 93.06 1011 TYR A C 1
ATOM 8162 O O . TYR A 1 1011 ? -6.198 -9.191 11.332 1.00 93.06 1011 TYR A O 1
ATOM 8170 N N . THR A 1 1012 ? -8.299 -9.759 10.755 1.00 90.94 1012 THR A N 1
ATOM 8171 C CA . THR A 1 1012 ? -8.765 -9.990 12.130 1.00 90.94 1012 THR A CA 1
ATOM 8172 C C . THR A 1 1012 ? -8.082 -11.194 12.782 1.00 90.94 1012 THR A C 1
ATOM 8174 O O . THR A 1 1012 ? -7.742 -11.138 13.957 1.00 90.94 1012 THR A O 1
ATOM 8177 N N . SER A 1 1013 ? -7.767 -12.242 12.016 1.00 82.88 1013 SER A N 1
ATOM 8178 C CA . SER A 1 1013 ? -7.210 -13.500 12.532 1.00 82.88 1013 SER A CA 1
ATOM 8179 C C . SER A 1 1013 ? -5.676 -13.597 12.480 1.00 82.88 1013 SER A C 1
ATOM 8181 O O . SER A 1 1013 ? -5.121 -14.676 12.688 1.00 82.88 1013 SER A O 1
ATOM 8183 N N . ALA A 1 1014 ? -4.966 -12.515 12.145 1.00 86.38 1014 ALA A N 1
ATOM 8184 C CA . ALA A 1 1014 ? -3.523 -12.541 11.896 1.00 86.38 1014 ALA A CA 1
ATOM 8185 C C . ALA A 1 1014 ? -2.691 -12.651 13.196 1.00 86.38 1014 ALA A C 1
ATOM 8187 O O . ALA A 1 1014 ? -2.198 -11.658 13.725 1.00 86.38 1014 ALA A O 1
ATOM 8188 N N . SER A 1 1015 ? -2.494 -13.868 13.706 1.00 80.31 1015 SER A N 1
ATOM 8189 C CA . SER A 1 1015 ? -1.825 -14.114 14.996 1.00 80.31 1015 SER A CA 1
ATOM 8190 C C . SER A 1 1015 ? -0.319 -13.811 15.021 1.00 80.31 1015 SER A C 1
ATOM 8192 O O . SER A 1 1015 ? 0.184 -13.358 16.043 1.00 80.31 1015 SER A O 1
ATOM 8194 N N . PHE A 1 1016 ? 0.408 -14.024 13.918 1.00 81.12 1016 PHE A N 1
ATOM 8195 C CA . PHE A 1 1016 ? 1.871 -13.858 13.884 1.00 81.12 1016 PHE A CA 1
ATOM 8196 C C . PHE A 1 1016 ? 2.307 -12.415 13.573 1.00 81.12 1016 PHE A C 1
ATOM 8198 O O . PHE A 1 1016 ? 3.019 -11.774 14.344 1.00 81.12 1016 PHE A O 1
ATOM 8205 N N . SER A 1 1017 ? 1.839 -11.857 12.455 1.00 85.12 1017 SER A N 1
ATOM 8206 C CA . SER A 1 1017 ? 2.237 -10.531 11.947 1.00 85.12 1017 SER A CA 1
ATOM 8207 C C . SER A 1 1017 ? 1.081 -9.525 11.883 1.00 85.12 1017 SER A C 1
ATOM 8209 O O . SER A 1 1017 ? 1.194 -8.497 11.220 1.00 85.12 1017 SER A O 1
ATOM 8211 N N . GLY A 1 1018 ? -0.053 -9.810 12.534 1.00 87.25 1018 GLY A N 1
ATOM 8212 C CA . GLY A 1 1018 ? -1.216 -8.920 12.523 1.00 87.25 1018 GLY A CA 1
ATOM 8213 C C . GLY A 1 1018 ? -0.976 -7.627 13.282 1.00 87.25 1018 GLY A C 1
ATOM 8214 O O . GLY A 1 1018 ? -0.330 -7.639 14.326 1.00 87.25 1018 GLY A O 1
ATOM 8215 N N . ARG A 1 1019 ? -1.527 -6.525 12.774 1.00 90.75 1019 ARG A N 1
ATOM 8216 C CA . ARG A 1 1019 ? -1.454 -5.203 13.412 1.00 90.75 1019 ARG A CA 1
ATOM 8217 C C . ARG A 1 1019 ? -2.572 -4.932 14.413 1.00 90.75 1019 ARG A C 1
ATOM 8219 O O . ARG A 1 1019 ? -2.319 -4.267 15.400 1.00 90.75 1019 ARG A O 1
ATOM 8226 N N . MET A 1 1020 ? -3.770 -5.478 14.208 1.00 93.81 1020 MET A N 1
ATOM 8227 C CA . MET A 1 1020 ? -4.877 -5.395 15.173 1.00 93.81 1020 MET A CA 1
ATOM 8228 C C . MET A 1 1020 ? -5.663 -6.723 15.237 1.00 93.81 1020 MET A C 1
ATOM 8230 O O . MET A 1 1020 ? -6.862 -6.751 14.940 1.00 93.81 1020 MET A O 1
ATOM 8234 N N . PRO A 1 1021 ? -5.016 -7.860 15.564 1.00 94.19 1021 PRO A N 1
ATOM 8235 C CA . PRO A 1 1021 ? -5.689 -9.153 15.534 1.00 94.19 1021 PRO A CA 1
ATOM 8236 C C . PRO A 1 1021 ? -6.627 -9.334 16.736 1.00 94.19 1021 PRO A C 1
ATOM 8238 O O . PRO A 1 1021 ? -6.380 -8.783 17.807 1.00 94.19 1021 PRO A O 1
ATOM 8241 N N . CYS A 1 1022 ? -7.703 -10.100 16.562 1.00 93.56 1022 CYS A N 1
ATOM 8242 C CA . CYS A 1 1022 ? -8.670 -10.511 17.584 1.00 93.56 1022 CYS A CA 1
ATOM 8243 C C . CYS A 1 1022 ? -9.136 -11.933 17.240 1.00 93.56 1022 CYS A C 1
ATOM 8245 O O . CYS A 1 1022 ? -9.547 -12.188 16.110 1.00 93.56 1022 CYS A O 1
ATOM 8247 N N . VAL A 1 1023 ? -8.986 -12.866 18.182 1.00 90.50 1023 VAL A N 1
ATOM 8248 C CA . VAL A 1 1023 ? -9.183 -14.311 17.942 1.00 90.50 1023 VAL A CA 1
ATOM 8249 C C . VAL A 1 1023 ?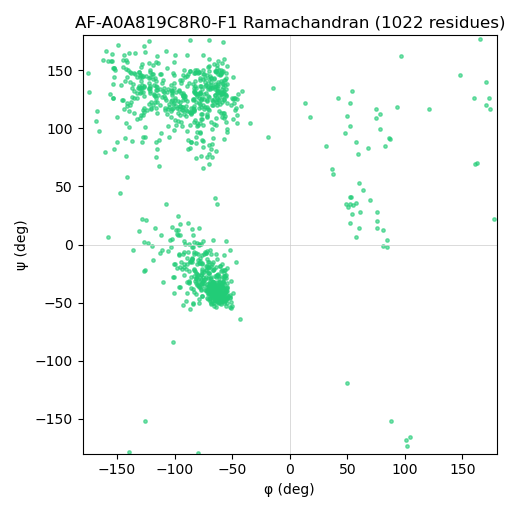 -10.599 -14.781 18.275 1.00 90.50 1023 VAL A C 1
ATOM 8251 O O . VAL A 1 1023 ? -11.024 -15.832 17.799 1.00 90.50 1023 VAL A O 1
ATOM 8254 N N . GLU A 1 1024 ? -11.310 -14.023 19.104 1.00 90.75 1024 GLU A N 1
ATOM 8255 C CA . GLU A 1 1024 ? -12.733 -14.192 19.403 1.00 90.75 1024 GLU A CA 1
ATOM 8256 C C . GLU A 1 1024 ? -13.607 -14.094 18.146 1.00 90.75 1024 GLU A C 1
ATOM 8258 O O . GLU A 1 1024 ? -14.443 -15.017 17.960 1.00 90.75 1024 GLU A O 1
#

pLDDT: mean 72.38, std 24.84, range [22.75, 98.06]

Mean predicted aligned error: 16.68 Å

Nearest PDB structures (foldseek):
  8tlt-assembly1_A  TM=7.616E-01  e=2.072E-52  Saccharomyces cerevisiae
  8tlq-assembly1_A  TM=7.349E-01  e=2.878E-53  Saccharomyces cerevisiae
  6v93-assembly1_A  TM=7.423E-01  e=6.637E-52  Saccharomyces cerevisiae S288C
  6v8p-assembly1_A  TM=7.603E-01  e=3.903E-51  Saccharomyces cerevisiae S288C
  7s0t-assembly1_A  TM=7.430E-01  e=4.779E-51  Saccharomyces cerevisiae

Sequence (1024 aa):
MISVRIVLTDHYLTSANSQFDRVYSKLRHPIKQVPIIRIFGPNEAGKKVCLHLHGIFPYLLVKSPTDEIRYGEQLAQSLDMAINLSFEKGNIETKHVHDIKLVELLPIYGYHDKMVKFWKIEFYNPAIIRKASDLLLAGAVMNQEFQPHEAHVPFNLQVFIDYNLYGMNFILFNNAAERQLSNMTTNLSAATNQTANISSIQRVSSCELEYDVHIDDICNNPPQIGKGIANPGLQALWNGERTRREHLKIIDRLTPPTSPERSHTNPFVAETRHQEKFKANIQKRPPPTNEVLESSPPVNLDDTTIDLARIERVNSMSQEIDDEVLVQMMVNDEISDSQGIENDSILAADVKQLDDEELLDNDVEKTVVNTSILTSDIESDTLNVLSPTLTITSSEPSSQTSEQERDEMKKYLQEFFEAPTNKNEPISSKYCWLETTNRPPVLKRTTNPLHRKISTQIICQDIEDETSFVKLFSNIPEFISKHHQHTNEEIIDTNPDQGAQWYGPLQRPPHPEQYRIPMSQSLKKENISKKSRTNLLHKESTTSVNTTESFCMNRNDNCADKVKQTDIIHECQYLTIVSFEIFCHTNETYAFALDTDEICSIFCTKAYETTNGWKIQSSVLISNSLLRIKNSNILTKSFRSLENKTIEFVKNELELIEQFCEIMQQSDPDMIVCYDMKLSLYYLIKRAKLKYNLDLLMKLSRIPEPQDNTTRSRSHMAANGDNLPIIIGRIVLDLWRILRSEITLNIYTFENAMYHVLHERVPHYDISLISKWFIDEGLNPSFGLRDFVTLLDYGWMHSVGNFRLMYELDLINKTSEFARIYGIEFYHVLSRGSQYRVESMMIRLAKCSDYVTVTPDNKQRLHMRAPECIALTLEPISNIYFTPIAVLDFQSLYPSIVMAYNICYSTCLGRVDQLDKQGPFKFGCTSLKIPDRILSTLNPDKDIFCSPNGVAFVKRHIRRGILPVMLDEILATRVMVKNTMKLVDKKSALYKTLDARQLCLKLIANVTFGYTSASFSGRMPCVE

Radius of gyration: 39.44 Å; Cα contacts (8 Å, |Δi|>4): 1312; chains: 1; bounding box: 97×132×99 Å

Solvent-accessible surface area (backbone atoms only — not comparable to full-atom values): 63138 Å² total; per-residue (Å²): 116,54,50,34,28,33,46,48,75,52,73,49,72,41,66,48,45,80,92,60,31,69,54,60,35,91,80,77,45,76,45,71,53,38,35,34,39,38,37,25,29,25,28,92,86,46,52,40,31,39,36,39,38,29,78,57,63,38,59,35,31,30,74,49,93,66,91,51,67,68,57,54,54,50,49,47,52,34,41,26,44,44,55,23,70,72,36,98,84,46,60,74,83,55,78,47,64,47,46,75,43,83,43,75,32,30,60,32,78,30,47,64,94,61,72,42,52,26,38,39,39,25,26,42,54,66,82,47,47,60,59,53,43,51,38,26,53,71,20,64,29,87,77,40,70,38,69,35,20,47,51,80,54,53,55,73,56,47,51,23,46,76,52,56,42,34,11,64,34,71,52,38,26,74,59,67,48,73,42,47,75,96,78,78,95,67,95,76,89,81,93,80,83,92,78,80,91,76,84,76,57,71,60,66,59,72,41,83,39,41,34,44,31,45,60,87,35,57,62,51,72,69,68,60,84,44,68,73,59,77,52,58,44,57,34,49,54,54,50,52,50,49,54,51,31,60,77,68,66,55,83,74,80,90,64,68,81,76,78,76,85,77,75,90,68,83,75,51,72,53,22,52,53,35,45,51,50,43,48,54,49,43,68,76,48,77,79,72,70,92,69,69,77,73,72,66,73,70,87,48,72,79,53,78,78,80,64,70,62,57,64,47,54,68,52,59,78,65,74,79,77,70,70,74,65,63,64,72,71,66,79,80,84,87,86,84,82,84,87,90,85,89,88,83,84,89,83,92,76,93,75,90,79,87,80,92,82,87,90,74,85,76,84,80,75,87,73,84,78,82,77,86,76,84,86,77,91,81,86,87,84,83,88,84,88,86,87,84,90,83,88,83,85,88,79,86,83,90,77,93,74,70,71,68,66,58,53,56,54,49,51,56,57,58,62,72,72,71,76,80,93,78,87,75,82,74,83,78,80,86,65,93,75,80,76,82,78,75,76,72,94,70,66,87,79,56,94,76,70,71,87,78,75,84,83,88,86,67,92,48,73,82,53,81,50,103,86,52,85,55,86,47,69,72,92,49,64,87,69,53,68,83,66,84,58,98,51,104,61,85,85,84,77,82,81,74,92,68,79,92,76,87,88,73,80,84,71,75,75,80,56,74,65,68,63,54,56,52,63,69,55,53,57,57,61,52,53,63,63,53,66,77,72,64,82,86,70,89,83,85,85,88,82,92,75,94,77,90,75,81,91,60,93,64,83,91,69,96,69,90,84,83,86,84,88,81,80,77,76,78,79,64,76,41,52,27,36,34,21,40,39,64,43,60,47,48,95,51,79,84,68,83,47,73,90,77,41,48,59,38,34,41,22,36,21,42,37,37,44,42,94,92,44,72,44,71,42,35,42,35,42,36,28,46,70,68,44,64,76,86,60,63,76,59,54,52,57,65,63,47,76,46,87,59,54,48,78,48,78,34,68,30,54,66,55,45,56,51,50,51,41,50,52,48,65,75,63,59,41,48,30,43,35,24,61,51,40,68,77,29,59,50,44,52,41,50,38,35,36,73,79,67,69,37,68,46,56,41,64,67,17,38,48,62,63,76,89,40,72,65,60,51,48,56,52,52,56,31,74,65,74,96,56,75,63,62,36,54,76,40,44,72,44,47,41,47,67,52,43,63,78,75,47,94,68,97,58,79,49,70,48,51,47,37,32,75,72,71,71,41,90,57,89,86,78,59,63,49,56,56,32,41,37,58,50,47,80,42,102,46,78,73,55,28,56,51,43,34,50,48,50,52,52,49,44,42,47,53,15,47,42,52,55,50,54,40,57,76,67,41,43,64,63,40,38,40,52,42,7,30,60,36,36,35,42,36,63,50,61,77,76,46,60,68,59,62,44,44,48,44,49,50,50,39,58,31,48,74,70,44,32,43,51,65,37,64,53,74,66,35,40,70,67,27,71,79,77,87,82,78,86,90,77,79,87,75,85,88,74,89,76,92,62,92,78,88,87,83,82,73,85,57,57,68,55,53,50,31,44,72,64,20,49,26,51,48,19,24,74,45,46,48,89,58,68,68,52,98,56,71,41,85,42,42,45,52,70,43,64,74,60,66,68,58,58,58,68,52,48,62,84,79,39,44,44,42,38,73,87,34,29,32,24,36,28,56,93,80,46,70,18,65,56,24,52,54,47,50,53,40,51,43,48,31,52,53,42,53,56,52,50,75,76,46,60,81,86,39,71,64,32,53,56,39,50,37,50,36,50,46,38,51,52,52,52,62,45,49,61,52,40,33,61,26,66,88,86,41,66,65,36,45,62,120

Organism: NCBI:txid392030